Protein AF-A0A354B1G5-F1 (afdb_monomer_lite)

Structure (mmCIF, N/CA/C/O backbone):
data_AF-A0A354B1G5-F1
#
_entry.id   AF-A0A354B1G5-F1
#
loop_
_atom_site.group_PDB
_atom_site.id
_atom_site.type_symbol
_atom_site.label_atom_id
_atom_site.label_alt_id
_atom_site.label_comp_id
_atom_site.label_asym_id
_atom_site.label_entity_id
_atom_site.label_seq_id
_atom_site.pdbx_PDB_ins_code
_atom_site.Cartn_x
_atom_site.Cartn_y
_atom_site.Cartn_z
_atom_site.occupancy
_atom_site.B_iso_or_equiv
_atom_site.auth_seq_id
_atom_site.auth_comp_id
_atom_site.auth_asym_id
_atom_site.auth_atom_id
_atom_site.pdbx_PDB_model_num
ATOM 1 N N . MET A 1 1 ? 8.950 -9.637 19.583 1.00 22.98 1 MET A N 1
ATOM 2 C CA . MET A 1 1 ? 9.639 -10.929 19.359 1.00 22.98 1 MET A CA 1
ATOM 3 C C . MET A 1 1 ? 8.659 -11.993 19.819 1.00 22.98 1 MET A C 1
ATOM 5 O O . MET A 1 1 ? 8.332 -11.950 20.990 1.00 22.98 1 MET A O 1
ATOM 9 N N . ARG A 1 2 ? 8.044 -12.853 19.009 1.00 24.91 2 ARG A N 1
ATOM 10 C CA . ARG A 1 2 ? 8.327 -13.471 17.696 1.00 24.91 2 ARG A CA 1
ATOM 11 C C . ARG A 1 2 ? 6.940 -13.805 17.082 1.00 24.91 2 ARG A C 1
ATOM 13 O O . ARG A 1 2 ? 6.075 -14.239 17.830 1.00 24.91 2 ARG A O 1
ATOM 20 N N . GLU A 1 3 ? 6.546 -13.341 15.892 1.00 24.34 3 GLU A N 1
ATOM 21 C CA . GLU A 1 3 ? 6.747 -13.955 14.555 1.00 24.34 3 GLU A CA 1
ATOM 22 C C . GLU A 1 3 ? 7.081 -15.457 14.534 1.00 24.34 3 GLU A C 1
ATOM 24 O O . GLU A 1 3 ? 7.975 -15.888 15.242 1.00 24.34 3 GLU A O 1
ATOM 29 N N . PHE A 1 4 ? 6.407 -16.202 13.648 1.00 26.52 4 PHE A N 1
ATOM 30 C CA . PHE A 1 4 ? 6.445 -17.658 13.408 1.00 26.52 4 PHE A CA 1
ATOM 31 C C . PHE A 1 4 ? 5.433 -18.510 14.197 1.00 26.52 4 PHE A C 1
ATOM 33 O O . PHE A 1 4 ? 5.737 -19.118 15.218 1.00 26.52 4 PHE A O 1
ATOM 40 N N . VAL A 1 5 ? 4.230 -18.633 13.622 1.00 27.84 5 VAL A N 1
ATOM 41 C CA . VAL A 1 5 ? 3.455 -19.883 13.638 1.00 27.84 5 VAL A CA 1
ATOM 42 C C . VAL A 1 5 ? 3.635 -20.525 12.268 1.00 27.84 5 VAL A C 1
ATOM 44 O O . VAL A 1 5 ? 3.343 -19.892 11.257 1.00 27.84 5 VAL A O 1
ATOM 47 N N . ASN A 1 6 ? 4.130 -21.756 12.258 1.00 27.89 6 ASN A N 1
ATOM 48 C CA . ASN A 1 6 ? 3.683 -22.849 11.397 1.00 27.89 6 ASN A CA 1
ATOM 49 C C . ASN A 1 6 ? 4.490 -24.078 11.811 1.00 27.89 6 ASN A C 1
ATOM 51 O O . ASN A 1 6 ? 5.658 -24.182 11.461 1.00 27.89 6 ASN A O 1
ATOM 55 N N . ASP A 1 7 ? 3.900 -24.922 12.655 1.00 29.59 7 ASP A N 1
ATOM 56 C CA . ASP A 1 7 ? 3.927 -26.384 12.526 1.00 29.59 7 ASP A CA 1
ATOM 57 C C . ASP A 1 7 ? 3.269 -26.993 13.768 1.00 29.59 7 ASP A C 1
ATOM 59 O O . ASP A 1 7 ? 3.610 -26.678 14.905 1.00 29.59 7 ASP A O 1
ATOM 63 N N . ALA A 1 8 ? 2.274 -27.847 13.546 1.00 36.94 8 ALA A N 1
ATOM 64 C CA . ALA A 1 8 ? 1.483 -28.504 14.579 1.00 36.94 8 ALA A CA 1
ATOM 65 C C . ALA A 1 8 ? 2.251 -29.643 15.281 1.00 36.94 8 ALA A C 1
ATOM 67 O O . ALA A 1 8 ? 1.789 -30.781 15.338 1.00 36.94 8 ALA A O 1
ATOM 68 N N . GLY A 1 9 ? 3.424 -29.360 15.839 1.00 52.44 9 GLY A N 1
ATOM 69 C CA . GLY A 1 9 ? 4.140 -30.330 16.653 1.00 52.44 9 GLY A CA 1
ATOM 70 C C . GLY A 1 9 ? 5.142 -29.662 17.581 1.00 52.44 9 GLY A C 1
ATOM 71 O O . GLY A 1 9 ? 5.683 -28.607 17.264 1.00 52.44 9 GLY A O 1
ATOM 72 N N . GLY A 1 10 ? 5.384 -30.302 18.727 1.00 62.59 10 GLY A N 1
ATOM 73 C CA . GLY A 1 10 ? 6.358 -29.850 19.717 1.00 62.59 10 GLY A CA 1
ATOM 74 C C . GLY A 1 10 ? 7.756 -29.614 19.131 1.00 62.59 10 GLY A C 1
ATOM 75 O O . GLY A 1 10 ? 8.033 -29.935 17.980 1.00 62.59 10 GLY A O 1
ATOM 76 N N . LYS A 1 11 ? 8.714 -29.155 19.939 1.00 76.88 11 LYS A N 1
ATOM 77 C CA . LYS A 1 11 ? 10.104 -28.861 19.529 1.00 76.88 11 LYS A CA 1
ATOM 78 C C . LYS A 1 11 ? 10.779 -29.939 18.660 1.00 76.88 11 LYS A C 1
ATOM 80 O O . LYS A 1 11 ? 11.654 -29.627 17.859 1.00 76.88 11 LYS A O 1
ATOM 85 N N . LEU A 1 12 ? 10.375 -31.198 18.818 1.00 80.62 12 LEU A N 1
ATOM 86 C CA . LEU A 1 12 ? 10.875 -32.354 18.071 1.00 80.62 12 LEU A CA 1
ATOM 87 C C . LEU A 1 12 ? 9.968 -32.770 16.893 1.00 80.62 12 LEU A C 1
ATOM 89 O O . LEU A 1 12 ? 9.975 -33.931 16.515 1.00 80.62 12 LEU A O 1
ATOM 93 N N . ALA A 1 13 ? 9.151 -31.876 16.335 1.00 80.56 13 ALA A N 1
ATOM 94 C CA . ALA A 1 13 ? 8.215 -32.206 15.259 1.00 80.56 13 ALA A CA 1
ATOM 95 C C . ALA A 1 13 ? 8.901 -32.553 13.931 1.00 80.56 13 ALA A C 1
ATOM 97 O O . ALA A 1 13 ? 9.804 -31.840 13.472 1.00 80.56 13 ALA A O 1
ATOM 98 N N . HIS A 1 14 ? 8.392 -33.604 13.282 1.00 83.81 14 HIS A N 1
ATOM 99 C CA . HIS A 1 14 ? 8.814 -34.071 11.967 1.00 83.81 14 HIS A CA 1
ATOM 100 C C . HIS A 1 14 ? 7.594 -34.496 11.123 1.00 83.81 14 HIS A C 1
ATOM 102 O O . HIS A 1 14 ? 6.706 -35.164 11.653 1.00 83.81 14 HIS A O 1
ATOM 108 N N . PRO A 1 15 ? 7.522 -34.145 9.825 1.00 79.62 15 PRO A N 1
ATOM 109 C CA . PRO A 1 15 ? 6.332 -34.384 8.999 1.00 79.62 15 PRO A CA 1
ATOM 110 C C . PRO A 1 15 ? 6.066 -35.867 8.688 1.00 79.62 15 PRO A C 1
ATOM 112 O O . PRO A 1 15 ? 4.912 -36.250 8.512 1.00 79.62 15 PRO A O 1
ATOM 115 N N . GLY A 1 16 ? 7.111 -36.699 8.627 1.00 80.25 16 GLY A N 1
ATOM 116 C CA . GLY A 1 16 ? 7.016 -38.130 8.294 1.00 80.25 16 GLY A CA 1
ATOM 117 C C . GLY A 1 16 ? 7.191 -39.099 9.472 1.00 80.25 16 GLY A C 1
ATOM 118 O O . GLY A 1 16 ? 7.184 -40.312 9.261 1.00 80.25 16 GLY A O 1
ATOM 119 N N . LEU A 1 17 ? 7.380 -38.590 10.701 1.00 86.56 17 LEU A N 1
ATOM 120 C CA . LEU A 1 17 ? 7.662 -39.404 11.894 1.00 86.56 17 LEU A CA 1
ATOM 121 C C . LEU A 1 17 ? 6.787 -38.985 13.077 1.00 86.56 17 LEU A C 1
ATOM 123 O O . LEU A 1 17 ? 6.644 -37.805 13.384 1.00 86.56 17 LEU A O 1
ATOM 127 N N . THR A 1 18 ? 6.250 -39.966 13.788 1.00 86.50 18 THR A N 1
ATOM 128 C CA . THR A 1 18 ? 5.563 -39.785 15.069 1.00 86.50 18 THR A CA 1
ATOM 129 C C . THR A 1 18 ? 6.564 -39.575 16.208 1.00 86.50 18 THR A C 1
ATOM 131 O O . THR A 1 18 ? 7.726 -39.972 16.123 1.00 86.50 18 THR A O 1
ATOM 134 N N . SER A 1 19 ? 6.112 -39.005 17.328 1.00 80.69 19 SER A N 1
ATOM 135 C CA . SER A 1 19 ? 6.950 -38.815 18.522 1.00 80.69 19 SER A CA 1
ATOM 136 C C . SER A 1 19 ? 7.564 -40.123 19.039 1.00 80.69 19 SER A C 1
ATOM 138 O O . SER A 1 19 ? 8.722 -40.130 19.449 1.00 80.69 19 SER A O 1
ATOM 140 N N . ASN A 1 20 ? 6.827 -41.237 18.968 1.00 81.44 20 ASN A N 1
ATOM 141 C CA . ASN A 1 20 ? 7.344 -42.551 19.357 1.00 81.44 20 ASN A CA 1
ATOM 142 C C . ASN A 1 20 ? 8.422 -43.042 18.383 1.00 81.44 20 ASN A C 1
ATOM 144 O O . ASN A 1 20 ? 9.451 -43.529 18.827 1.00 81.44 20 ASN A O 1
ATOM 148 N N . GLU A 1 21 ? 8.246 -42.844 17.074 1.00 86.31 21 GLU A N 1
ATOM 149 C CA . GLU A 1 21 ? 9.272 -43.207 16.085 1.00 86.31 21 GLU A CA 1
ATOM 150 C C . GLU A 1 21 ? 10.536 -42.349 16.229 1.00 86.31 21 GLU A C 1
ATOM 152 O O . GLU A 1 21 ? 11.645 -42.859 16.092 1.00 86.31 21 GLU A O 1
ATOM 157 N N . ILE A 1 22 ? 10.400 -41.060 16.561 1.00 88.56 22 ILE A N 1
ATOM 158 C CA . ILE A 1 22 ? 11.549 -40.195 16.870 1.00 88.56 22 ILE A CA 1
ATOM 159 C C . ILE A 1 22 ? 12.288 -40.714 18.107 1.00 88.56 22 ILE A C 1
ATOM 161 O O . ILE A 1 22 ? 13.516 -40.808 18.093 1.00 88.56 22 ILE A O 1
ATOM 165 N N . PHE A 1 23 ? 11.557 -41.077 19.164 1.00 85.88 23 PHE A N 1
ATOM 166 C CA . PHE A 1 23 ? 12.148 -41.672 20.360 1.00 85.88 23 PHE A CA 1
ATOM 167 C C . PHE A 1 23 ? 12.874 -42.987 20.042 1.00 85.88 23 PHE A C 1
ATOM 169 O O . PHE A 1 23 ? 14.039 -43.145 20.410 1.00 85.88 23 PHE A O 1
ATOM 176 N N . ASP A 1 24 ? 12.231 -43.881 19.291 1.00 86.06 24 ASP A N 1
ATOM 177 C CA . ASP A 1 24 ? 12.797 -45.162 18.870 1.00 86.06 24 ASP A CA 1
ATOM 178 C C . ASP A 1 24 ? 14.083 -44.972 18.057 1.00 86.06 24 ASP A C 1
ATOM 180 O O . ASP A 1 24 ? 15.083 -45.640 18.314 1.00 86.06 24 ASP A O 1
ATOM 184 N N . LEU A 1 25 ? 14.110 -44.029 17.109 1.00 89.75 25 LEU A N 1
ATOM 185 C CA . LEU A 1 25 ? 15.293 -43.768 16.285 1.00 89.75 25 LEU A CA 1
ATOM 186 C C . LEU A 1 25 ? 16.462 -43.192 17.090 1.00 89.75 25 LEU A C 1
ATOM 188 O O . LEU A 1 25 ? 17.614 -43.529 16.806 1.00 89.75 25 LEU A O 1
ATOM 192 N N . VAL A 1 26 ? 16.201 -42.373 18.112 1.00 87.62 26 VAL A N 1
ATOM 193 C CA . VAL A 1 26 ? 17.246 -41.870 19.021 1.00 87.62 26 VAL A CA 1
ATOM 194 C C . VAL A 1 26 ? 17.773 -43.000 19.913 1.00 87.62 26 VAL A C 1
ATOM 196 O O . VAL A 1 26 ? 18.986 -43.118 20.103 1.00 87.62 26 VAL A O 1
ATOM 199 N N . GLN A 1 27 ? 16.893 -43.886 20.390 1.00 83.31 27 GLN A N 1
ATOM 200 C CA . GLN A 1 27 ? 17.272 -45.090 21.137 1.00 83.31 27 GLN A CA 1
ATOM 201 C C . GLN A 1 27 ? 18.120 -46.043 20.283 1.00 83.31 27 GLN A C 1
ATOM 203 O O . GLN A 1 27 ? 19.148 -46.534 20.747 1.00 83.31 27 GLN A O 1
ATOM 208 N N . LEU A 1 28 ? 17.749 -46.264 19.018 1.00 83.69 28 LEU A N 1
ATOM 209 C CA . LEU A 1 28 ? 18.509 -47.093 18.078 1.00 83.69 28 LEU A CA 1
ATOM 210 C C . LEU A 1 28 ? 19.869 -46.472 17.726 1.00 83.69 28 LEU A C 1
ATOM 212 O O . LEU A 1 28 ? 20.861 -47.197 17.649 1.00 83.69 28 LEU A O 1
ATOM 216 N N . ALA A 1 29 ? 19.958 -45.146 17.573 1.00 85.31 29 ALA A N 1
ATOM 217 C CA . ALA A 1 29 ? 21.241 -44.454 17.420 1.00 85.31 29 ALA A CA 1
ATOM 218 C C . ALA A 1 29 ? 22.128 -44.602 18.664 1.00 85.31 29 ALA A C 1
ATOM 220 O O . ALA A 1 29 ? 23.334 -44.826 18.537 1.00 85.31 29 ALA A O 1
ATOM 221 N N . SER A 1 30 ? 21.543 -44.515 19.864 1.00 79.94 30 SER A N 1
ATOM 222 C CA . SER A 1 30 ? 22.266 -44.735 21.119 1.00 79.94 30 SER A CA 1
ATOM 223 C C . SER A 1 30 ? 22.755 -46.178 21.251 1.00 79.94 30 SER A C 1
ATOM 225 O O . SER A 1 30 ? 23.937 -46.394 21.531 1.00 79.94 30 SER A O 1
ATOM 227 N N . ALA A 1 31 ? 21.901 -47.151 20.931 1.00 72.56 31 ALA A N 1
ATOM 228 C CA . ALA A 1 31 ? 22.241 -48.569 20.915 1.00 72.56 31 ALA A CA 1
ATOM 229 C C . ALA A 1 31 ? 23.344 -48.894 19.895 1.00 72.56 31 ALA A C 1
ATOM 231 O O . ALA A 1 31 ? 24.231 -49.689 20.195 1.00 72.56 31 ALA A O 1
ATOM 232 N N . ALA A 1 32 ? 23.324 -48.254 18.719 1.00 73.31 32 ALA A N 1
ATOM 233 C CA . ALA A 1 32 ? 24.377 -48.390 17.716 1.00 73.31 32 ALA A CA 1
ATOM 234 C C . ALA A 1 32 ? 25.712 -47.776 18.163 1.00 73.31 32 ALA A C 1
ATOM 236 O O . ALA A 1 32 ? 26.769 -48.217 17.715 1.00 73.31 32 ALA A O 1
ATOM 237 N N . TYR A 1 33 ? 25.686 -46.762 19.031 1.00 71.19 33 TYR A N 1
ATOM 238 C CA . TYR A 1 33 ? 26.879 -46.078 19.528 1.00 71.19 33 TYR A CA 1
ATOM 239 C C . TYR A 1 33 ? 27.624 -46.889 20.611 1.00 71.19 33 TYR A C 1
ATOM 241 O O . TYR A 1 33 ? 28.858 -46.985 20.552 1.00 71.19 33 TYR A O 1
ATOM 249 N N . ASP A 1 34 ? 26.905 -47.512 21.555 1.00 65.06 34 ASP A N 1
ATOM 250 C CA . ASP A 1 34 ? 27.484 -48.292 22.662 1.00 65.06 34 ASP A CA 1
ATOM 251 C C . ASP A 1 34 ? 27.961 -49.688 22.200 1.00 65.06 34 ASP A C 1
ATOM 253 O O . ASP A 1 34 ? 27.195 -50.580 21.840 1.00 65.06 34 ASP A O 1
ATOM 257 N N . ILE A 1 35 ? 29.279 -49.894 22.205 1.00 51.75 35 ILE A N 1
ATOM 258 C CA . ILE A 1 35 ? 29.961 -51.077 21.643 1.00 51.75 35 ILE A CA 1
ATOM 259 C C . ILE A 1 35 ? 29.805 -52.357 22.467 1.00 51.75 35 ILE A C 1
ATOM 261 O O . ILE A 1 35 ? 30.401 -53.388 22.134 1.00 51.75 35 ILE A O 1
ATOM 265 N N . SER A 1 36 ? 29.045 -52.322 23.554 1.00 47.78 36 SER A N 1
ATOM 266 C CA . SER A 1 36 ? 28.916 -53.443 24.472 1.00 47.78 36 SER A CA 1
ATOM 267 C C . SER A 1 36 ? 27.516 -54.053 24.437 1.00 47.78 36 SER A C 1
ATOM 269 O O . SER A 1 36 ? 26.792 -54.057 25.425 1.00 47.78 36 SER A O 1
ATOM 271 N N . PHE A 1 37 ? 27.168 -54.712 23.324 1.00 42.19 37 PHE A N 1
ATOM 272 C CA . PHE A 1 37 ? 26.102 -55.728 23.307 1.00 42.19 37 PHE A CA 1
ATOM 273 C C . PHE A 1 37 ? 26.538 -56.965 24.123 1.00 42.19 37 PHE A C 1
ATOM 275 O O . PHE A 1 37 ? 26.688 -58.080 23.623 1.00 42.19 37 PHE A O 1
ATOM 282 N N . SER A 1 38 ? 26.808 -56.767 25.415 1.00 36.88 38 SER A N 1
ATOM 283 C CA . SER A 1 38 ? 26.755 -57.840 26.391 1.00 36.88 38 SER A CA 1
ATOM 284 C C . SER A 1 38 ? 25.276 -58.063 26.686 1.00 36.88 38 SER A C 1
ATOM 286 O O . SER A 1 38 ? 24.528 -57.124 26.929 1.00 36.88 38 SER A O 1
ATOM 288 N N . SER A 1 39 ? 24.850 -59.310 26.556 1.00 36.41 39 SER A N 1
ATOM 289 C CA . SER A 1 39 ? 23.475 -59.806 26.496 1.00 36.41 39 SER A CA 1
ATOM 290 C C . SER A 1 39 ? 22.634 -59.620 27.775 1.00 36.41 39 SER A C 1
ATOM 292 O O . SER A 1 39 ? 21.977 -60.560 28.219 1.00 36.41 39 SER A O 1
ATOM 294 N N . SER A 1 40 ? 22.654 -58.445 28.398 1.00 35.50 40 SER A N 1
ATOM 295 C CA . SER A 1 40 ? 21.817 -58.112 29.549 1.00 35.50 40 SER A CA 1
ATOM 296 C C . SER A 1 40 ? 21.791 -56.596 29.778 1.00 35.50 40 SER A C 1
ATOM 298 O O . SER A 1 40 ? 22.797 -56.052 30.227 1.00 35.50 40 SER A O 1
ATOM 300 N N . ASN A 1 41 ? 20.624 -55.972 29.561 1.00 37.31 41 ASN A N 1
ATOM 301 C CA . ASN A 1 41 ? 20.161 -54.705 30.170 1.00 37.31 41 ASN A CA 1
ATOM 302 C C . ASN A 1 41 ? 20.155 -53.393 29.355 1.00 37.31 41 ASN A C 1
ATOM 304 O O . ASN A 1 41 ? 20.151 -52.335 29.975 1.00 37.31 41 ASN A O 1
ATOM 308 N N . TYR A 1 42 ? 20.038 -53.413 28.027 1.00 39.94 42 TYR A N 1
ATOM 309 C CA . TYR A 1 42 ? 19.511 -52.237 27.313 1.00 39.94 42 TYR A CA 1
ATOM 310 C C . TYR A 1 42 ? 18.279 -52.661 26.521 1.00 39.94 42 TYR A C 1
ATOM 312 O O . TYR A 1 42 ? 18.391 -53.450 25.582 1.00 39.94 42 TYR A O 1
ATOM 320 N N . ASP A 1 43 ? 17.107 -52.203 26.963 1.00 49.12 43 ASP A N 1
ATOM 321 C CA . ASP A 1 43 ? 15.848 -52.390 26.247 1.00 49.12 43 ASP A CA 1
ATOM 322 C C . ASP A 1 43 ? 15.985 -51.673 24.898 1.00 49.12 43 ASP A C 1
ATOM 324 O O . ASP A 1 43 ? 15.991 -50.443 24.825 1.00 49.12 43 ASP A O 1
ATOM 328 N N . LEU A 1 44 ? 16.179 -52.450 23.827 1.00 57.97 44 LEU A N 1
ATOM 329 C CA . LEU A 1 44 ? 15.949 -51.971 22.465 1.00 57.97 44 LEU A CA 1
ATOM 330 C C . LEU A 1 44 ? 14.575 -51.293 22.428 1.00 57.97 44 LEU A C 1
ATOM 332 O O . LEU A 1 44 ? 13.672 -51.723 23.146 1.00 57.97 44 LEU A O 1
ATOM 336 N N . ALA A 1 45 ? 14.413 -50.267 21.590 1.00 63.12 45 ALA A N 1
ATOM 337 C CA . ALA A 1 45 ? 13.096 -49.701 21.316 1.00 63.12 45 ALA A CA 1
ATOM 338 C C . ALA A 1 45 ? 12.087 -50.842 21.078 1.00 63.12 45 ALA A C 1
ATOM 340 O O . ALA A 1 45 ? 12.362 -51.748 20.279 1.00 63.12 45 ALA A O 1
ATOM 341 N N . ASP A 1 46 ? 10.987 -50.844 21.836 1.00 63.62 46 ASP A N 1
ATOM 342 C CA . ASP A 1 46 ? 10.051 -51.967 21.896 1.00 63.62 46 ASP A CA 1
ATOM 343 C C . ASP A 1 46 ? 9.616 -52.371 20.478 1.00 63.62 46 ASP A C 1
ATOM 345 O O . ASP A 1 46 ? 9.012 -51.596 19.742 1.00 63.62 46 ASP A O 1
ATOM 349 N N . GLY A 1 47 ? 9.933 -53.607 20.083 1.00 71.69 47 GLY A N 1
ATOM 350 C CA . GLY A 1 47 ? 9.536 -54.162 18.787 1.00 71.69 47 GLY A CA 1
ATOM 351 C C . GLY A 1 47 ? 10.568 -54.079 17.658 1.00 71.69 47 GLY A C 1
ATOM 352 O O . GLY A 1 47 ? 10.288 -54.628 16.598 1.00 71.69 47 GLY A O 1
ATOM 353 N N . TRP A 1 48 ? 11.757 -53.495 17.856 1.00 80.00 48 TRP A N 1
ATOM 354 C CA . TRP A 1 48 ? 12.834 -53.501 16.852 1.00 80.00 48 TRP A CA 1
ATOM 355 C C . TRP A 1 48 ? 13.829 -54.654 17.054 1.00 80.00 48 TRP A C 1
ATOM 357 O O . TRP A 1 48 ? 14.404 -54.825 18.129 1.00 80.00 48 TRP A O 1
ATOM 367 N N . PHE A 1 49 ? 14.090 -55.425 15.994 1.00 79.94 49 PHE A N 1
ATOM 368 C CA . PHE A 1 49 ? 14.983 -56.589 16.024 1.00 79.94 49 PHE A CA 1
ATOM 369 C C . PHE A 1 49 ? 16.089 -56.479 14.968 1.00 79.94 49 PHE A C 1
ATOM 371 O O . PHE A 1 49 ? 15.799 -56.103 13.833 1.00 79.94 49 PHE A O 1
ATOM 378 N N . PRO A 1 50 ? 17.351 -56.823 15.283 1.00 76.75 50 PRO A N 1
ATOM 379 C CA . PRO A 1 50 ? 18.435 -56.771 14.308 1.00 76.75 50 PRO A CA 1
ATOM 380 C C . PRO A 1 50 ? 18.255 -57.849 13.231 1.00 76.75 50 PRO A C 1
ATOM 382 O O . PRO A 1 50 ? 18.136 -59.032 13.548 1.00 76.75 50 PRO A O 1
ATOM 385 N N . ILE A 1 51 ? 18.304 -57.450 11.960 1.00 76.44 51 ILE A N 1
ATOM 386 C CA . ILE A 1 51 ? 18.216 -58.349 10.789 1.00 76.44 51 ILE A CA 1
ATOM 387 C C . ILE A 1 51 ? 19.562 -58.511 10.072 1.00 76.44 51 ILE A C 1
ATOM 389 O O . ILE A 1 51 ? 19.657 -59.045 8.971 1.00 76.44 51 ILE A O 1
ATOM 393 N N . THR A 1 52 ? 20.638 -58.059 10.716 1.00 66.75 52 THR A N 1
ATOM 394 C CA . THR A 1 52 ? 22.014 -58.067 10.213 1.00 66.75 52 THR A CA 1
ATOM 395 C C . THR A 1 52 ? 22.434 -59.440 9.654 1.00 66.75 52 THR A C 1
ATOM 397 O O . THR A 1 52 ? 23.146 -59.512 8.656 1.00 66.75 52 THR A O 1
ATOM 400 N N . ALA A 1 53 ? 21.984 -60.548 10.258 1.00 64.56 53 ALA A N 1
ATOM 401 C CA . ALA A 1 53 ? 22.313 -61.904 9.803 1.00 64.56 53 ALA A CA 1
ATOM 402 C C . ALA A 1 53 ? 21.621 -62.301 8.484 1.00 64.56 53 ALA A C 1
ATOM 404 O O . ALA A 1 53 ? 22.230 -63.008 7.682 1.00 64.56 53 ALA A O 1
ATOM 405 N N . ASP A 1 54 ? 20.400 -61.820 8.238 1.00 71.69 54 ASP A N 1
ATOM 406 C CA . ASP A 1 54 ? 19.616 -62.155 7.042 1.00 71.69 54 ASP A CA 1
ATOM 407 C C . ASP A 1 54 ? 20.210 -61.505 5.784 1.00 71.69 54 ASP A C 1
ATOM 409 O O . ASP A 1 54 ? 20.200 -62.085 4.700 1.00 71.69 54 ASP A O 1
ATOM 413 N N . LEU A 1 55 ? 20.834 -60.333 5.928 1.00 72.38 55 LEU A N 1
ATOM 414 C CA . LEU A 1 55 ? 21.490 -59.615 4.827 1.00 72.38 55 LEU A CA 1
ATOM 415 C C . LEU A 1 55 ? 22.704 -60.368 4.241 1.00 72.38 55 LEU A C 1
ATOM 417 O O . LEU A 1 55 ? 23.083 -60.117 3.096 1.00 72.38 55 LEU A O 1
ATOM 421 N N . VAL A 1 56 ? 23.284 -61.336 4.967 1.00 71.56 56 VAL A N 1
ATOM 422 C CA . VAL A 1 56 ? 24.334 -62.238 4.441 1.00 71.56 56 VAL A CA 1
ATOM 423 C C . VAL A 1 56 ? 23.805 -63.098 3.289 1.00 71.56 56 VAL A C 1
ATOM 425 O O . VAL A 1 56 ? 24.539 -63.372 2.338 1.00 71.56 56 VAL A O 1
ATOM 428 N N . GLU A 1 57 ? 22.522 -63.467 3.310 1.00 73.44 57 GLU A N 1
ATOM 429 C CA . GLU A 1 57 ? 21.885 -64.214 2.217 1.00 73.44 57 GLU A CA 1
ATOM 430 C C . GLU A 1 57 ? 21.689 -63.363 0.949 1.00 73.44 57 GLU A C 1
ATOM 432 O O . GLU A 1 57 ? 21.547 -63.911 -0.146 1.00 73.44 57 GLU A O 1
ATOM 437 N N . PHE A 1 58 ? 21.766 -62.033 1.073 1.00 74.31 58 PHE A N 1
ATOM 438 C CA . PHE A 1 58 ? 21.574 -61.056 -0.006 1.00 74.31 58 PHE A CA 1
ATOM 439 C C . PHE A 1 58 ? 22.882 -60.436 -0.515 1.00 74.31 58 PHE A C 1
ATOM 441 O O . PHE A 1 58 ? 22.879 -59.379 -1.141 1.00 74.31 58 PHE A O 1
ATOM 448 N N . GLY A 1 59 ? 24.003 -61.133 -0.312 1.00 66.75 59 GLY A N 1
ATOM 449 C CA . GLY A 1 59 ? 25.301 -60.758 -0.876 1.00 66.75 59 GLY A CA 1
ATOM 450 C C . GLY A 1 59 ? 26.243 -60.073 0.107 1.00 66.75 59 GLY A C 1
ATOM 451 O O . GLY A 1 59 ? 27.370 -59.747 -0.273 1.00 66.75 59 GLY A O 1
ATOM 452 N N . MET A 1 60 ? 25.841 -59.919 1.371 1.00 72.38 60 MET A N 1
ATOM 453 C CA . MET A 1 60 ? 26.724 -59.357 2.380 1.00 72.38 60 MET A CA 1
ATOM 454 C C . MET A 1 60 ? 27.821 -60.346 2.791 1.00 72.38 60 MET A C 1
ATOM 456 O O . MET A 1 60 ? 27.581 -61.530 3.021 1.00 72.38 60 MET A O 1
ATOM 460 N N . VAL A 1 61 ? 29.058 -59.863 2.903 1.00 65.19 61 VAL A N 1
ATOM 461 C CA . VAL A 1 61 ? 30.219 -60.702 3.227 1.00 65.19 61 VAL A CA 1
ATOM 462 C C . VAL A 1 61 ? 30.161 -61.109 4.706 1.00 65.19 61 VAL A C 1
ATOM 464 O O . VAL A 1 61 ? 30.282 -60.266 5.592 1.00 65.19 61 VAL A O 1
ATOM 467 N N . SER A 1 62 ? 30.023 -62.409 4.988 1.00 60.44 62 SER A N 1
ATOM 468 C CA . SER A 1 62 ? 29.868 -62.947 6.353 1.00 60.44 62 SER A CA 1
ATOM 469 C C . SER A 1 62 ? 31.001 -62.571 7.317 1.00 60.44 62 SER A C 1
ATOM 471 O O . SER A 1 62 ? 30.769 -62.428 8.513 1.00 60.44 62 SER A O 1
ATOM 473 N N . ASP A 1 63 ? 32.221 -62.386 6.805 1.00 57.84 63 ASP A N 1
ATOM 474 C CA . ASP A 1 63 ? 33.413 -62.045 7.602 1.00 57.84 63 ASP A CA 1
ATOM 475 C C . ASP A 1 63 ? 33.389 -60.601 8.141 1.00 57.84 63 ASP A C 1
ATOM 477 O O . ASP A 1 63 ? 34.159 -60.252 9.042 1.00 57.84 63 ASP A O 1
ATOM 481 N N . LEU A 1 64 ? 32.491 -59.772 7.601 1.00 55.34 64 LEU A N 1
ATOM 482 C CA . LEU A 1 64 ? 32.259 -58.387 7.999 1.00 55.34 64 LEU A CA 1
ATOM 483 C C . LEU A 1 64 ? 31.186 -58.276 9.094 1.00 55.34 64 LEU A C 1
ATOM 485 O O . LEU A 1 64 ? 30.963 -57.193 9.614 1.00 55.34 64 LEU A O 1
ATOM 489 N N . LEU A 1 65 ? 30.534 -59.371 9.494 1.00 59.44 65 LEU A N 1
ATOM 490 C CA . LEU A 1 65 ? 29.498 -59.366 10.527 1.00 59.44 65 LEU A CA 1
ATOM 491 C C . LEU A 1 65 ? 30.097 -59.764 11.886 1.00 59.44 65 LEU A C 1
ATOM 493 O O . LEU A 1 65 ? 30.526 -60.903 12.079 1.00 59.44 65 LEU A O 1
ATOM 497 N N . LYS A 1 66 ? 30.132 -58.843 12.860 1.00 58.81 66 LYS A N 1
ATOM 498 C CA . LYS A 1 66 ? 30.538 -59.143 14.250 1.00 58.81 66 LYS A CA 1
ATOM 499 C C . LYS A 1 66 ? 29.535 -58.555 15.240 1.00 58.81 66 LYS A C 1
ATOM 501 O O . LYS A 1 66 ? 29.143 -57.404 15.122 1.00 58.81 66 LYS A O 1
ATOM 506 N N . ASN A 1 67 ? 29.123 -59.337 16.237 1.00 57.72 67 ASN A N 1
ATOM 507 C CA . ASN A 1 67 ? 28.208 -58.905 17.308 1.00 57.72 67 ASN A CA 1
ATOM 508 C C . ASN A 1 67 ? 26.909 -58.214 16.823 1.00 57.72 67 ASN A C 1
ATOM 510 O O . ASN A 1 67 ? 26.412 -57.324 17.501 1.00 57.72 67 ASN A O 1
ATOM 514 N N . GLY A 1 68 ? 26.364 -58.594 15.659 1.00 56.25 68 GLY A N 1
ATOM 515 C CA . GLY A 1 68 ? 25.140 -57.982 15.114 1.00 56.25 68 GLY A CA 1
ATOM 516 C C . GLY A 1 68 ? 25.345 -56.668 14.348 1.00 56.25 68 GLY A C 1
ATOM 517 O O . GLY A 1 68 ? 24.361 -56.083 13.906 1.00 56.25 68 GLY A O 1
ATOM 518 N N . TYR A 1 69 ? 26.595 -56.255 14.123 1.00 55.72 69 TYR A N 1
ATOM 519 C CA . TYR A 1 69 ? 26.970 -55.088 13.320 1.00 55.72 69 TYR A CA 1
ATOM 520 C C . TYR A 1 69 ? 27.787 -55.491 12.097 1.00 55.72 69 TYR A C 1
ATOM 522 O O . TYR A 1 69 ? 28.490 -56.509 12.106 1.00 55.72 69 TYR A O 1
ATOM 530 N N . PHE A 1 70 ? 27.742 -54.644 11.074 1.00 63.94 70 PHE A N 1
ATOM 531 C CA . PHE A 1 70 ? 28.602 -54.746 9.905 1.00 63.94 70 PHE A CA 1
ATOM 532 C C . PHE A 1 70 ? 29.864 -53.898 10.057 1.00 63.94 70 PHE A C 1
ATOM 534 O O . PHE A 1 70 ? 29.807 -52.754 10.501 1.00 63.94 70 PHE A O 1
ATOM 541 N N . TYR A 1 71 ? 30.996 -54.483 9.675 1.00 57.44 71 TYR A N 1
ATOM 542 C CA . TYR A 1 71 ? 32.349 -53.951 9.776 1.00 57.44 71 TYR A CA 1
ATOM 543 C C . TYR A 1 71 ? 32.991 -54.008 8.398 1.00 57.44 71 TYR A C 1
ATOM 545 O O . TYR A 1 71 ? 33.389 -55.088 7.978 1.00 57.44 71 TYR A O 1
ATOM 553 N N . GLU A 1 72 ? 33.200 -52.888 7.716 1.00 54.19 72 GLU A N 1
ATOM 554 C CA . GLU A 1 72 ? 34.079 -52.902 6.543 1.00 54.19 72 GLU A CA 1
ATOM 555 C C . GLU A 1 72 ? 35.531 -52.652 6.973 1.00 54.19 72 GLU A C 1
ATOM 557 O O . GLU A 1 72 ? 35.951 -51.527 7.236 1.00 54.19 72 GLU A O 1
ATOM 562 N N . ALA A 1 73 ? 36.323 -53.727 7.072 1.00 46.88 73 ALA A N 1
ATOM 563 C CA . ALA A 1 73 ? 37.767 -53.643 7.268 1.00 46.88 73 ALA A CA 1
ATOM 564 C C . ALA A 1 73 ? 38.512 -54.013 5.969 1.00 46.88 73 ALA A C 1
ATOM 566 O O . ALA A 1 73 ? 38.538 -55.173 5.569 1.00 46.88 73 ALA A O 1
ATOM 567 N N . ASN A 1 74 ? 39.202 -53.028 5.380 1.00 48.38 74 ASN A N 1
ATOM 568 C CA . ASN A 1 74 ? 40.281 -53.165 4.384 1.00 48.38 74 ASN A CA 1
ATOM 569 C C . ASN A 1 74 ? 39.951 -53.703 2.970 1.00 48.38 74 ASN A C 1
ATOM 571 O O . ASN A 1 74 ? 40.632 -54.609 2.486 1.00 48.38 74 ASN A O 1
ATOM 575 N N . SER A 1 75 ? 39.045 -53.064 2.225 1.00 42.75 75 SER A N 1
ATOM 576 C CA . SER A 1 75 ? 38.935 -53.274 0.764 1.00 42.75 75 SER A CA 1
ATOM 577 C C . SER A 1 75 ? 38.891 -51.979 -0.056 1.00 42.75 75 SER A C 1
ATOM 579 O O . SER A 1 75 ? 38.125 -51.867 -1.007 1.00 42.75 75 SER A O 1
ATOM 581 N N . PHE A 1 76 ? 39.764 -51.016 0.260 1.00 41.66 76 PHE A N 1
ATOM 582 C CA . PHE A 1 76 ? 40.100 -49.923 -0.662 1.00 41.66 76 PHE A CA 1
ATOM 583 C C . PHE A 1 76 ? 41.463 -50.192 -1.333 1.00 41.66 76 PHE A C 1
ATOM 585 O O . PHE A 1 76 ? 42.403 -50.598 -0.642 1.00 41.66 76 PHE A O 1
ATOM 592 N N . PRO A 1 77 ? 41.605 -49.995 -2.662 1.00 39.72 77 PRO A N 1
ATOM 593 C CA . PRO A 1 77 ? 42.884 -50.141 -3.352 1.00 39.72 77 PRO A CA 1
ATOM 594 C C . PRO A 1 77 ? 43.941 -49.207 -2.744 1.00 39.72 77 PRO A C 1
ATOM 596 O O . PRO A 1 77 ? 43.681 -48.031 -2.502 1.00 39.72 77 PRO A O 1
ATOM 599 N N . THR A 1 78 ? 45.145 -49.728 -2.521 1.00 41.28 78 THR A N 1
ATOM 600 C CA . THR A 1 78 ? 46.238 -49.134 -1.727 1.00 41.28 78 THR A CA 1
ATOM 601 C C . THR A 1 78 ? 46.881 -47.854 -2.285 1.00 41.28 78 THR A C 1
ATOM 603 O O . THR A 1 78 ? 47.881 -47.393 -1.738 1.00 41.28 78 THR A O 1
ATOM 606 N N . ASP A 1 79 ? 46.331 -47.254 -3.343 1.00 42.09 79 ASP A N 1
ATOM 607 C CA . ASP A 1 79 ? 47.050 -46.270 -4.164 1.00 42.09 79 ASP A CA 1
ATOM 608 C C . ASP A 1 79 ? 46.618 -44.806 -3.927 1.00 42.09 79 ASP A C 1
ATOM 610 O O . ASP A 1 79 ? 47.125 -43.897 -4.584 1.00 42.09 79 ASP A O 1
ATOM 614 N N . LEU A 1 80 ? 45.749 -44.532 -2.945 1.00 38.62 80 LEU A N 1
ATOM 615 C CA . LEU A 1 80 ? 45.365 -43.170 -2.540 1.00 38.62 80 LEU A CA 1
ATOM 616 C C . LEU A 1 80 ? 45.373 -42.992 -1.010 1.00 38.62 80 LEU A C 1
ATOM 618 O O . LEU A 1 80 ? 44.321 -42.941 -0.394 1.00 38.62 80 LEU A O 1
ATOM 622 N N . LEU A 1 81 ? 46.582 -42.824 -0.452 1.00 38.34 81 LEU A N 1
ATOM 623 C CA . LEU A 1 81 ? 46.937 -42.238 0.862 1.00 38.34 81 LEU A CA 1
ATOM 624 C C . LEU A 1 81 ? 46.292 -42.840 2.151 1.00 38.34 81 LEU A C 1
ATOM 626 O O . LEU A 1 81 ? 45.129 -43.220 2.171 1.00 38.34 81 LEU A O 1
ATOM 630 N N . PRO A 1 82 ? 47.043 -42.942 3.268 1.00 44.09 82 PRO A N 1
ATOM 631 C CA . PRO A 1 82 ? 46.786 -43.936 4.314 1.00 44.09 82 PRO A CA 1
ATOM 632 C C . PRO A 1 82 ? 45.898 -43.451 5.481 1.00 44.09 82 PRO A C 1
ATOM 634 O O . PRO A 1 82 ? 45.864 -42.264 5.786 1.00 44.09 82 PRO A O 1
ATOM 637 N N . VAL A 1 83 ? 45.333 -44.443 6.192 1.00 45.81 83 VAL A N 1
ATOM 638 C CA . VAL A 1 83 ? 44.709 -44.439 7.540 1.00 45.81 83 VAL A CA 1
ATOM 639 C C . VAL A 1 83 ? 43.222 -44.048 7.618 1.00 45.81 83 VAL A C 1
ATOM 641 O O . VAL A 1 83 ? 42.882 -42.949 8.021 1.00 45.81 83 VAL A O 1
ATOM 644 N N . ILE A 1 84 ? 42.331 -45.003 7.320 1.00 43.12 84 ILE A N 1
ATOM 645 C CA . ILE A 1 84 ? 41.106 -45.195 8.121 1.00 43.12 84 ILE A CA 1
ATOM 646 C C . ILE A 1 84 ? 41.493 -46.239 9.175 1.00 43.12 84 ILE A C 1
ATOM 648 O O . ILE A 1 84 ? 42.048 -47.285 8.813 1.00 43.12 84 ILE A O 1
ATOM 652 N N . TYR A 1 85 ? 41.282 -45.965 10.462 1.00 44.78 85 TYR A N 1
ATOM 653 C CA . TYR A 1 85 ? 41.568 -46.953 11.503 1.00 44.78 85 TYR A CA 1
ATOM 654 C C . TYR A 1 85 ? 40.640 -48.174 11.331 1.00 44.78 85 TYR A C 1
ATOM 656 O O . TYR A 1 85 ? 39.427 -48.011 11.195 1.00 44.78 85 TYR A O 1
ATOM 664 N N . PRO A 1 86 ? 41.165 -49.413 11.315 1.00 41.50 86 PRO A N 1
ATOM 665 C CA . PRO A 1 86 ? 40.333 -50.606 11.195 1.00 41.50 86 PRO A CA 1
ATOM 666 C C . PRO A 1 86 ? 39.316 -50.676 12.345 1.00 41.50 86 PRO A C 1
ATOM 668 O O . PRO A 1 86 ? 39.712 -50.846 13.494 1.00 41.50 86 PRO A O 1
ATOM 671 N N . GLY A 1 87 ? 38.019 -50.577 12.036 1.00 48.22 87 GLY A N 1
ATOM 672 C CA . GLY A 1 87 ? 36.931 -50.702 13.016 1.00 48.22 87 GLY A CA 1
ATOM 673 C C . GLY A 1 87 ? 36.090 -49.446 13.278 1.00 48.22 87 GLY A C 1
ATOM 674 O O . GLY A 1 87 ? 35.198 -49.533 14.121 1.00 48.22 87 GLY A O 1
ATOM 675 N N . THR A 1 88 ? 36.319 -48.325 12.579 1.00 52.97 88 THR A N 1
ATOM 676 C CA . THR A 1 88 ? 35.603 -47.050 12.813 1.00 52.97 88 THR A CA 1
ATOM 677 C C . THR A 1 88 ? 34.254 -46.917 12.098 1.00 52.97 88 THR A C 1
ATOM 679 O O . THR A 1 88 ? 33.347 -46.308 12.654 1.00 52.97 88 THR A O 1
ATOM 682 N N . ALA A 1 89 ? 34.081 -47.502 10.908 1.00 65.38 89 ALA A N 1
ATOM 683 C CA . ALA A 1 89 ? 32.812 -47.484 10.173 1.00 65.38 89 ALA A CA 1
ATOM 684 C C . ALA A 1 89 ? 31.973 -48.723 10.520 1.00 65.38 89 ALA A C 1
ATOM 686 O O . ALA A 1 89 ? 32.308 -49.840 10.115 1.00 65.38 89 ALA A O 1
ATOM 687 N N . GLN A 1 90 ? 30.904 -48.533 11.296 1.00 75.12 90 GLN A N 1
ATOM 688 C CA . GLN A 1 90 ? 29.975 -49.602 11.665 1.00 75.12 90 GLN A CA 1
ATOM 689 C C . GLN A 1 90 ? 28.521 -49.153 11.525 1.00 75.12 90 GLN A C 1
ATOM 691 O O . GLN A 1 90 ? 28.198 -47.980 11.710 1.00 75.12 90 GLN A O 1
ATOM 696 N N . ALA A 1 91 ? 27.644 -50.101 11.212 1.00 81.12 91 ALA A N 1
ATOM 697 C CA . ALA A 1 91 ? 26.206 -49.881 11.153 1.00 81.12 91 ALA A CA 1
ATOM 698 C C . ALA A 1 91 ? 25.449 -51.153 11.547 1.00 81.12 91 ALA A C 1
ATOM 700 O O . ALA A 1 91 ? 25.963 -52.268 11.395 1.00 81.12 91 ALA A O 1
ATOM 701 N N . ALA A 1 92 ? 24.228 -50.974 12.041 1.00 79.75 92 ALA A N 1
ATOM 702 C CA . ALA A 1 92 ? 23.272 -52.046 12.285 1.00 79.75 92 ALA A CA 1
ATOM 703 C C . ALA A 1 92 ? 21.978 -51.787 11.515 1.00 79.75 92 ALA A C 1
ATOM 705 O O . ALA A 1 92 ? 21.598 -50.639 11.285 1.00 79.75 92 ALA A O 1
ATOM 706 N N . VAL A 1 93 ? 21.312 -52.874 11.127 1.00 85.00 93 VAL A N 1
ATOM 707 C CA . VAL A 1 93 ? 20.016 -52.825 10.452 1.00 85.00 93 VAL A CA 1
ATOM 708 C C . VAL A 1 93 ? 19.001 -53.571 11.299 1.00 85.00 93 VAL A C 1
ATOM 710 O O . VAL A 1 93 ? 19.221 -54.725 11.673 1.00 85.00 93 VAL A O 1
ATOM 713 N N . PHE A 1 94 ? 17.886 -52.911 11.577 1.00 85.44 94 PHE A N 1
ATOM 714 C CA . PHE A 1 94 ? 16.791 -53.425 12.382 1.00 85.44 94 PHE A CA 1
ATOM 715 C C . PHE A 1 94 ? 15.510 -53.504 11.553 1.00 85.44 94 PHE A C 1
ATOM 717 O O . PHE A 1 94 ? 15.320 -52.739 10.612 1.00 85.44 94 PHE A O 1
ATOM 724 N N . SER A 1 95 ? 14.609 -54.403 11.925 1.00 84.69 95 SER A N 1
ATOM 725 C CA . SER A 1 95 ? 13.236 -54.436 11.429 1.00 84.69 95 SER A CA 1
ATOM 726 C C . SER A 1 95 ? 12.267 -54.500 12.597 1.00 84.69 95 SER A C 1
ATOM 728 O O . SER A 1 95 ? 12.532 -55.188 13.584 1.00 84.69 95 SER A O 1
ATOM 730 N N . ASN A 1 96 ? 11.130 -53.821 12.461 1.00 84.44 96 ASN A N 1
ATOM 731 C CA . ASN A 1 96 ? 10.017 -53.927 13.401 1.00 84.44 96 ASN A CA 1
ATOM 732 C C . ASN A 1 96 ? 8.981 -54.998 13.009 1.00 84.44 96 ASN A C 1
ATOM 734 O O . ASN A 1 96 ? 7.976 -55.188 13.690 1.00 84.44 96 ASN A O 1
ATOM 738 N N . GLY A 1 97 ? 9.193 -55.703 11.890 1.00 75.25 97 GLY A N 1
ATOM 739 C CA . GLY A 1 97 ? 8.283 -56.735 11.386 1.00 75.25 97 GLY A CA 1
ATOM 740 C C . GLY A 1 97 ? 6.958 -56.221 10.799 1.00 75.25 97 GLY A C 1
ATOM 741 O O . GLY A 1 97 ? 6.231 -57.015 10.204 1.00 75.25 97 GLY A O 1
ATOM 742 N N . SER A 1 98 ? 6.649 -54.923 10.907 1.00 77.12 98 SER A N 1
ATOM 743 C CA . SER A 1 98 ? 5.450 -54.284 10.334 1.00 77.12 98 SER A CA 1
ATOM 744 C C . SER A 1 98 ? 5.690 -53.600 8.986 1.00 77.12 98 SER A C 1
ATOM 746 O O . SER A 1 98 ? 4.765 -53.012 8.430 1.00 77.12 98 SER A O 1
ATOM 748 N N . GLY A 1 99 ? 6.902 -53.718 8.441 1.00 81.00 99 GLY A N 1
ATOM 749 C CA . GLY A 1 99 ? 7.268 -53.186 7.129 1.00 81.00 99 GLY A CA 1
ATOM 750 C C . GLY A 1 99 ? 8.209 -51.987 7.156 1.00 81.00 99 GLY A C 1
ATOM 751 O O . GLY A 1 99 ? 8.530 -51.467 6.087 1.00 81.00 99 GLY A O 1
ATOM 752 N N . ASP A 1 100 ? 8.697 -51.592 8.335 1.00 89.19 100 ASP A N 1
ATOM 753 C CA . ASP A 1 100 ? 9.774 -50.615 8.447 1.00 89.19 100 ASP A CA 1
ATOM 754 C C . ASP A 1 100 ? 11.119 -51.305 8.695 1.00 89.19 100 ASP A C 1
ATOM 756 O O . ASP A 1 100 ? 11.232 -52.322 9.398 1.00 89.19 100 ASP A O 1
ATOM 760 N N . ILE A 1 101 ? 12.154 -50.711 8.114 1.00 90.88 101 ILE A N 1
ATOM 761 C CA . ILE A 1 101 ? 13.550 -51.087 8.310 1.00 90.88 101 ILE A CA 1
ATOM 762 C C . ILE A 1 101 ? 14.293 -49.869 8.840 1.00 90.88 101 ILE A C 1
ATOM 764 O O . ILE A 1 101 ? 14.181 -48.805 8.249 1.00 90.88 101 ILE A O 1
ATOM 768 N N . ALA A 1 102 ? 15.061 -50.013 9.917 1.00 90.62 102 ALA A N 1
ATOM 769 C CA . ALA A 1 102 ? 15.875 -48.937 10.468 1.00 90.62 102 ALA A CA 1
ATOM 770 C C . ALA A 1 102 ? 17.365 -49.213 10.248 1.00 90.62 102 ALA A C 1
ATOM 772 O O . ALA A 1 102 ? 17.882 -50.241 10.687 1.00 90.62 102 ALA A O 1
ATOM 773 N N . LEU A 1 103 ? 18.064 -48.290 9.590 1.00 91.69 103 LEU A N 1
ATOM 774 C CA . LEU A 1 103 ? 19.514 -48.294 9.421 1.00 91.69 103 LEU A CA 1
ATOM 775 C C . LEU A 1 103 ? 20.141 -47.326 10.430 1.00 91.69 103 LEU A C 1
ATOM 777 O O . LEU A 1 103 ? 19.949 -46.116 10.335 1.00 91.69 103 LEU A O 1
ATOM 781 N N . ALA A 1 104 ? 20.902 -47.860 11.384 1.00 88.56 104 ALA A N 1
ATOM 782 C CA . ALA A 1 104 ? 21.565 -47.076 12.420 1.00 88.56 104 ALA A CA 1
ATOM 783 C C . ALA A 1 104 ? 23.085 -47.048 12.203 1.00 88.56 104 ALA A C 1
ATOM 785 O O . ALA A 1 104 ? 23.760 -48.077 12.328 1.00 88.56 104 ALA A O 1
ATOM 786 N N . PHE A 1 105 ? 23.633 -45.872 11.895 1.00 87.50 105 PHE A N 1
ATOM 787 C CA . PHE A 1 105 ? 25.073 -45.658 11.762 1.00 87.50 105 PHE A CA 1
ATOM 788 C C . PHE A 1 105 ? 25.719 -45.376 13.116 1.00 87.50 105 PHE A C 1
ATOM 790 O O . PHE A 1 105 ? 25.261 -44.540 13.899 1.00 87.50 105 PHE A O 1
ATOM 797 N N . ARG A 1 106 ? 26.846 -46.037 13.370 1.00 79.38 106 ARG A N 1
ATOM 798 C CA . ARG A 1 106 ? 27.628 -45.855 14.587 1.00 79.38 106 ARG A CA 1
ATOM 799 C C . ARG A 1 106 ? 28.583 -44.664 14.455 1.00 79.38 106 ARG A C 1
ATOM 801 O O . ARG A 1 106 ? 29.314 -44.552 13.474 1.00 79.38 106 ARG A O 1
ATOM 808 N N . GLY A 1 107 ? 28.605 -43.803 15.472 1.00 70.94 107 GLY A N 1
ATOM 809 C CA . GLY A 1 107 ? 29.636 -42.772 15.648 1.00 70.94 107 GLY A CA 1
ATOM 810 C C . GLY A 1 107 ? 30.949 -43.327 16.222 1.00 70.94 107 GLY A C 1
ATOM 811 O O . GLY A 1 107 ? 31.033 -44.482 16.635 1.00 70.94 107 GLY A O 1
ATOM 812 N N . THR A 1 108 ? 32.006 -42.518 16.280 1.00 64.69 108 THR A N 1
ATOM 813 C CA . THR A 1 108 ? 33.306 -42.947 16.828 1.00 64.69 108 THR A CA 1
ATOM 814 C C . THR A 1 108 ? 33.277 -43.017 18.359 1.00 64.69 108 THR A C 1
ATOM 816 O O . THR A 1 108 ? 32.905 -42.034 18.993 1.00 64.69 108 THR A O 1
ATOM 819 N N . ALA A 1 109 ? 33.717 -44.133 18.958 1.00 50.84 109 ALA A N 1
ATOM 820 C CA . ALA A 1 109 ? 33.698 -44.336 20.419 1.00 50.84 109 ALA A CA 1
ATOM 821 C C . ALA A 1 109 ? 35.088 -44.452 21.095 1.00 50.84 109 ALA A C 1
ATOM 823 O O . ALA A 1 109 ? 35.165 -44.845 22.256 1.00 50.84 109 ALA A O 1
ATOM 824 N N . GLU A 1 110 ? 36.201 -44.146 20.415 1.00 48.50 110 GLU A N 1
ATOM 825 C CA . GLU A 1 110 ? 37.556 -44.290 20.986 1.00 48.50 110 GLU A CA 1
ATOM 826 C C . GLU A 1 110 ? 38.235 -42.933 21.270 1.00 48.50 110 GLU A C 1
ATOM 828 O O . GLU A 1 110 ? 39.039 -42.446 20.483 1.00 48.50 110 GLU A O 1
ATOM 833 N N . PHE A 1 111 ? 37.978 -42.343 22.444 1.00 38.72 111 PHE A N 1
ATOM 834 C CA . PHE A 1 111 ? 38.733 -41.198 22.997 1.00 38.72 111 PHE A CA 1
ATOM 835 C C . PHE A 1 111 ? 40.013 -41.661 23.731 1.00 38.72 111 PHE A C 1
ATOM 837 O O . PHE A 1 111 ? 40.211 -41.421 24.922 1.00 38.72 111 PHE A O 1
ATOM 844 N N . GLY A 1 112 ? 40.877 -42.403 23.030 1.00 35.44 112 GLY A N 1
ATOM 845 C CA . GLY A 1 112 ? 42.074 -43.031 23.612 1.00 35.44 112 GLY A CA 1
ATOM 846 C C . GLY A 1 112 ? 43.428 -42.403 23.259 1.00 35.44 112 GLY A C 1
ATOM 847 O O . GLY A 1 112 ? 44.435 -42.795 23.850 1.00 35.44 112 GLY A O 1
ATOM 848 N N . PHE A 1 113 ? 43.502 -41.456 22.320 1.00 29.59 113 PHE A N 1
ATOM 849 C CA . PHE A 1 113 ? 44.775 -40.908 21.836 1.00 29.59 113 PHE A CA 1
ATOM 850 C C . PHE A 1 113 ? 44.734 -39.375 21.732 1.00 29.59 113 PHE A C 1
ATOM 852 O O . PHE A 1 113 ? 43.681 -38.818 21.436 1.00 29.59 113 PHE A O 1
ATOM 859 N N . PRO A 1 114 ? 45.852 -38.674 22.015 1.00 35.59 114 PRO A N 1
ATOM 860 C CA . PRO A 1 114 ? 45.890 -37.215 21.993 1.00 35.59 114 PRO A CA 1
ATOM 861 C C . PRO A 1 114 ? 45.623 -36.708 20.573 1.00 35.59 114 PRO A C 1
ATOM 863 O O . PRO A 1 114 ? 46.174 -37.276 19.631 1.00 35.59 114 PRO A O 1
ATOM 866 N N . PHE A 1 115 ? 44.836 -35.634 20.447 1.00 38.31 115 PHE A N 1
ATOM 867 C CA . PHE A 1 115 ? 44.598 -34.870 19.217 1.00 38.31 115 PHE A CA 1
ATOM 868 C C . PHE A 1 115 ? 45.940 -34.525 18.538 1.00 38.31 115 PHE A C 1
ATOM 870 O O . PHE A 1 115 ? 46.587 -33.516 18.825 1.00 38.31 115 PHE A O 1
ATOM 877 N N . VAL A 1 116 ? 46.412 -35.387 17.638 1.00 32.47 116 VAL A N 1
ATOM 878 C CA . VAL A 1 116 ? 47.494 -35.061 16.708 1.00 32.47 116 VAL A CA 1
ATOM 879 C C . VAL A 1 116 ? 46.811 -34.591 15.434 1.00 32.47 116 VAL A C 1
ATOM 881 O O . VAL A 1 116 ? 45.851 -35.203 14.982 1.00 32.47 116 VAL A O 1
ATOM 884 N N . ALA A 1 117 ? 47.311 -33.500 14.857 1.00 34.62 117 ALA A N 1
ATOM 885 C CA . ALA A 1 117 ? 46.776 -32.751 13.716 1.00 34.62 117 ALA A CA 1
ATOM 886 C C . ALA A 1 117 ? 46.576 -33.528 12.379 1.00 34.62 117 ALA A C 1
ATOM 888 O O . ALA A 1 117 ? 46.588 -32.914 11.314 1.00 34.62 117 ALA A O 1
ATOM 889 N N . GLY A 1 118 ? 46.416 -34.856 12.411 1.00 37.44 118 GLY A N 1
ATOM 890 C CA . GLY A 1 118 ? 46.012 -35.723 11.303 1.00 37.44 118 GLY A CA 1
ATOM 891 C C . GLY A 1 118 ? 44.542 -36.184 11.332 1.00 37.44 118 GLY A C 1
ATOM 892 O O . GLY A 1 118 ? 44.033 -36.521 10.268 1.00 37.44 118 GLY A O 1
ATOM 893 N N . ASP A 1 119 ? 43.839 -36.136 12.475 1.00 42.28 119 ASP A N 1
ATOM 894 C CA . ASP A 1 119 ? 42.430 -36.592 12.591 1.00 42.28 119 ASP A CA 1
ATOM 895 C C . ASP A 1 119 ? 41.397 -35.573 12.072 1.00 42.28 119 ASP A C 1
ATOM 897 O O . ASP A 1 119 ? 40.221 -35.888 11.897 1.00 42.28 119 ASP A O 1
ATOM 901 N N . SER A 1 120 ? 41.824 -34.352 11.730 1.00 44.34 120 SER A N 1
ATOM 902 C CA . SER A 1 120 ? 40.971 -33.346 11.073 1.00 44.34 120 SER A CA 1
ATOM 903 C C . SER A 1 120 ? 40.483 -33.775 9.680 1.00 44.34 120 SER A C 1
ATOM 905 O O . SER A 1 120 ? 39.591 -33.141 9.113 1.00 44.34 120 SER A O 1
ATOM 907 N N . GLY A 1 121 ? 41.049 -34.854 9.125 1.00 46.91 121 GLY A N 1
ATOM 908 C CA . GLY A 1 121 ? 40.652 -35.433 7.846 1.00 46.91 121 GLY A CA 1
ATOM 909 C C . GLY A 1 121 ? 39.311 -36.169 7.874 1.00 46.91 121 GLY A C 1
ATOM 910 O O . GLY A 1 121 ? 38.602 -36.098 6.870 1.00 46.91 121 GLY A O 1
ATOM 911 N N . ASP A 1 122 ? 38.949 -36.814 8.993 1.00 51.41 122 ASP A N 1
ATOM 912 C CA . ASP A 1 122 ? 37.775 -37.701 9.099 1.00 51.41 122 ASP A CA 1
ATOM 913 C C . ASP A 1 122 ? 36.456 -36.946 9.328 1.00 51.41 122 ASP A C 1
ATOM 915 O O . ASP A 1 122 ? 35.431 -37.283 8.735 1.00 51.41 122 ASP A O 1
ATOM 919 N N . TRP A 1 123 ? 36.505 -35.861 10.103 1.00 52.28 123 TRP A N 1
ATOM 920 C CA . TRP A 1 123 ? 35.363 -34.983 10.396 1.00 52.28 123 TRP A CA 1
ATOM 921 C C . TRP A 1 123 ? 35.033 -34.012 9.260 1.00 52.28 123 TRP A C 1
ATOM 923 O O . TRP A 1 123 ? 33.940 -33.454 9.210 1.00 52.28 123 TRP A O 1
ATOM 933 N N . GLY A 1 124 ? 35.978 -33.793 8.344 1.00 58.41 124 GLY A N 1
ATOM 934 C CA . GLY A 1 124 ? 35.772 -32.950 7.175 1.00 58.41 124 GLY A CA 1
ATOM 935 C C . GLY A 1 124 ? 34.931 -33.641 6.093 1.00 58.41 124 GLY A C 1
ATOM 936 O O . GLY A 1 124 ? 34.812 -34.870 6.073 1.00 58.41 124 GLY A O 1
ATOM 937 N N . PRO A 1 125 ? 34.421 -32.884 5.102 1.00 63.31 125 PRO A N 1
ATOM 938 C CA . PRO A 1 125 ? 33.582 -33.436 4.041 1.00 63.31 125 PRO A CA 1
ATOM 939 C C . PRO A 1 125 ? 34.206 -34.606 3.265 1.00 63.31 125 PRO A C 1
ATOM 941 O O . PRO A 1 125 ? 33.481 -35.445 2.733 1.00 63.31 125 PRO A O 1
ATOM 944 N N . ILE A 1 126 ? 35.542 -34.659 3.198 1.00 61.22 126 ILE A N 1
ATOM 945 C CA . ILE A 1 126 ? 36.313 -35.706 2.518 1.00 61.22 126 ILE A CA 1
ATOM 946 C C . ILE A 1 126 ? 36.359 -36.996 3.348 1.00 61.22 126 ILE A C 1
ATOM 948 O O . ILE A 1 126 ? 36.186 -38.075 2.790 1.00 61.22 126 ILE A O 1
ATOM 952 N N . GLY A 1 127 ? 36.581 -36.907 4.658 1.00 63.12 127 GLY A N 1
ATOM 953 C CA . GLY A 1 127 ? 36.628 -38.061 5.556 1.00 63.12 127 GLY A CA 1
ATOM 954 C C . GLY A 1 127 ? 35.279 -38.725 5.771 1.00 63.12 127 GLY A C 1
ATOM 955 O O . GLY A 1 127 ? 35.164 -39.948 5.721 1.00 63.12 127 GLY A O 1
ATOM 956 N N . GLN A 1 128 ? 34.233 -37.911 5.877 1.00 70.19 128 GLN A N 1
ATOM 957 C CA . GLN A 1 128 ? 32.856 -38.384 5.911 1.00 70.19 128 GLN A CA 1
ATOM 958 C C . GLN A 1 128 ? 32.459 -39.064 4.593 1.00 70.19 128 GLN A C 1
ATOM 960 O O . GLN A 1 128 ? 31.829 -40.115 4.612 1.00 70.19 128 GLN A O 1
ATOM 965 N N . GLN A 1 129 ? 32.873 -38.527 3.435 1.00 70.69 129 GLN A N 1
ATOM 966 C CA . GLN A 1 129 ? 32.652 -39.204 2.152 1.00 70.69 129 GLN A CA 1
ATOM 967 C C . GLN A 1 129 ? 33.357 -40.567 2.115 1.00 70.69 129 GLN A C 1
ATOM 969 O O . GLN A 1 129 ? 32.805 -41.526 1.586 1.00 70.69 129 GLN A O 1
ATOM 974 N N . ARG A 1 130 ? 34.560 -40.683 2.691 1.00 66.94 130 ARG A N 1
ATOM 975 C CA . ARG A 1 130 ? 35.275 -41.965 2.788 1.00 66.94 130 ARG A CA 1
ATOM 976 C C . ARG A 1 130 ? 34.560 -42.960 3.705 1.00 66.94 130 ARG A C 1
ATOM 978 O O . ARG A 1 130 ? 34.431 -44.114 3.315 1.00 66.94 130 ARG A O 1
ATOM 985 N N . HIS A 1 131 ? 34.067 -42.517 4.864 1.00 70.06 131 HIS A N 1
ATOM 986 C CA . HIS A 1 131 ? 33.262 -43.348 5.769 1.00 70.06 131 HIS A CA 1
ATOM 987 C C . HIS A 1 131 ? 31.957 -43.806 5.105 1.00 70.06 131 HIS A C 1
ATOM 989 O O . HIS A 1 131 ? 31.612 -44.978 5.190 1.00 70.06 131 HIS A O 1
ATOM 995 N N . PHE A 1 132 ? 31.281 -42.926 4.364 1.00 76.62 132 PHE A N 1
ATOM 996 C CA . PHE A 1 132 ? 30.066 -43.271 3.628 1.00 76.62 132 PHE A CA 1
ATOM 997 C C . PHE A 1 132 ? 30.319 -44.329 2.542 1.00 76.62 132 PHE A C 1
ATOM 999 O O . PHE A 1 132 ? 29.573 -45.298 2.410 1.00 76.62 132 PHE A O 1
ATOM 1006 N N . LEU A 1 133 ? 31.414 -44.185 1.785 1.00 72.44 133 LEU A N 1
ATOM 1007 C CA . LEU A 1 133 ? 31.810 -45.157 0.760 1.00 72.44 133 LEU A CA 1
ATOM 1008 C C . LEU A 1 133 ? 32.173 -46.532 1.348 1.00 72.44 133 LEU A C 1
ATOM 1010 O O . LEU A 1 133 ? 32.116 -47.520 0.623 1.00 72.44 133 LEU A O 1
ATOM 1014 N N . ALA A 1 134 ? 32.504 -46.612 2.639 1.00 69.75 134 ALA A N 1
ATOM 1015 C CA . ALA A 1 134 ? 32.767 -47.864 3.348 1.00 69.75 134 ALA A CA 1
ATOM 1016 C C . ALA A 1 134 ? 31.490 -48.632 3.745 1.00 69.75 134 ALA A C 1
ATOM 1018 O O . ALA A 1 134 ? 31.571 -49.616 4.467 1.00 69.75 134 ALA A O 1
ATOM 1019 N N . PHE A 1 135 ? 30.303 -48.196 3.321 1.00 77.94 135 PHE A N 1
ATOM 1020 C CA . PHE A 1 135 ? 29.057 -48.947 3.510 1.00 77.94 135 PHE A CA 1
ATOM 1021 C C . PHE A 1 135 ? 28.444 -49.408 2.182 1.00 77.94 135 PHE A C 1
ATOM 1023 O O . PHE A 1 135 ? 27.311 -49.883 2.156 1.00 77.94 135 PHE A O 1
ATOM 1030 N N . GLN A 1 136 ? 29.173 -49.313 1.064 1.00 79.00 136 GLN A N 1
ATOM 1031 C CA . GLN A 1 136 ? 28.627 -49.641 -0.258 1.00 79.00 136 GLN A CA 1
ATOM 1032 C C . GLN A 1 136 ? 28.117 -51.083 -0.372 1.00 79.00 136 GLN A C 1
ATOM 1034 O O . GLN A 1 136 ? 27.066 -51.293 -0.977 1.00 79.00 136 GLN A O 1
ATOM 1039 N N . ASN A 1 137 ? 28.804 -52.070 0.213 1.00 74.94 137 ASN A N 1
ATOM 1040 C CA . ASN A 1 137 ? 28.326 -53.456 0.145 1.00 74.94 137 ASN A CA 1
ATOM 1041 C C . ASN A 1 137 ? 27.097 -53.672 1.036 1.00 74.94 137 ASN A C 1
ATOM 1043 O O . ASN A 1 137 ? 26.203 -54.437 0.671 1.00 74.94 137 ASN A O 1
ATOM 1047 N N . LEU A 1 138 ? 27.037 -52.981 2.180 1.00 81.31 138 LEU A N 1
ATOM 1048 C CA . LEU A 1 138 ? 25.856 -52.968 3.042 1.00 81.31 138 LEU A CA 1
ATOM 1049 C C . LEU A 1 138 ? 24.657 -52.388 2.294 1.00 81.31 138 LEU A C 1
ATOM 1051 O O . LEU A 1 138 ? 23.613 -53.024 2.255 1.00 81.31 138 LEU A O 1
ATOM 1055 N N . PHE A 1 139 ? 24.820 -51.229 1.659 1.00 87.75 139 PHE A N 1
ATOM 1056 C CA . PHE A 1 139 ? 23.758 -50.570 0.903 1.00 87.75 139 PHE A CA 1
ATOM 1057 C C . PHE A 1 139 ? 23.228 -51.456 -0.228 1.00 87.75 139 PHE A C 1
ATOM 1059 O O . PHE A 1 139 ? 22.029 -51.678 -0.313 1.00 87.75 139 PHE A O 1
ATOM 1066 N N . GLN A 1 140 ? 24.115 -52.071 -1.016 1.00 84.38 140 GLN A N 1
ATOM 1067 C CA . GLN A 1 140 ? 23.707 -52.997 -2.081 1.00 84.38 140 GLN A CA 1
ATOM 1068 C C . GLN A 1 140 ? 22.956 -54.226 -1.549 1.00 84.38 140 GLN A C 1
ATOM 1070 O O . GLN A 1 140 ? 21.976 -54.661 -2.152 1.00 84.38 140 GLN A O 1
ATOM 1075 N N . SER A 1 141 ? 23.408 -54.791 -0.426 1.00 82.50 141 SER A N 1
ATOM 1076 C CA . SER A 1 141 ? 22.763 -55.961 0.187 1.00 82.50 141 SER A CA 1
ATOM 1077 C C . SER A 1 141 ? 21.412 -55.595 0.803 1.00 82.50 141 SER A C 1
ATOM 1079 O O . SER A 1 141 ? 20.458 -56.365 0.709 1.00 82.50 141 SER A O 1
ATOM 1081 N N . LEU A 1 142 ? 21.318 -54.406 1.402 1.00 87.12 142 LEU A N 1
ATOM 1082 C CA . LEU A 1 142 ? 20.093 -53.857 1.969 1.00 87.12 142 LEU A CA 1
ATOM 1083 C C . LEU A 1 142 ? 19.060 -53.568 0.878 1.00 87.12 142 LEU A C 1
ATOM 1085 O O . LEU A 1 142 ? 17.917 -53.993 1.013 1.00 87.12 142 LEU A O 1
ATOM 1089 N N . ASP A 1 143 ? 19.461 -52.949 -0.232 1.00 89.12 143 ASP A N 1
ATOM 1090 C CA . ASP A 1 143 ? 18.581 -52.705 -1.377 1.00 89.12 143 ASP A CA 1
ATOM 1091 C C . ASP A 1 143 ? 18.059 -54.014 -1.975 1.00 89.12 143 ASP A C 1
ATOM 1093 O O . ASP A 1 143 ? 16.869 -54.145 -2.266 1.00 89.12 143 ASP A O 1
ATOM 1097 N N . ALA A 1 144 ? 18.933 -55.016 -2.123 1.00 85.00 144 ALA A N 1
ATOM 1098 C CA . ALA A 1 144 ? 18.550 -56.338 -2.611 1.00 85.00 144 ALA A CA 1
ATOM 1099 C C . ALA A 1 144 ? 17.582 -57.049 -1.653 1.00 85.00 144 ALA A C 1
ATOM 1101 O O . ALA A 1 144 ? 16.625 -57.686 -2.104 1.00 85.00 144 ALA A O 1
ATOM 1102 N N . PHE A 1 145 ? 17.802 -56.919 -0.342 1.00 87.38 145 PHE A N 1
ATOM 1103 C CA . PHE A 1 145 ? 16.891 -57.426 0.676 1.00 87.38 145 PHE A CA 1
ATOM 1104 C C . PHE A 1 145 ? 15.533 -56.730 0.582 1.00 87.38 145 PHE A C 1
ATOM 1106 O O . PHE A 1 145 ? 14.532 -57.414 0.386 1.00 87.38 145 PHE A O 1
ATOM 1113 N N . ILE A 1 146 ? 15.485 -55.396 0.617 1.00 88.00 146 ILE A N 1
ATOM 1114 C CA . ILE A 1 146 ? 14.242 -54.612 0.538 1.00 88.00 146 ILE A CA 1
ATOM 1115 C C . ILE A 1 146 ? 13.470 -54.951 -0.741 1.00 88.00 146 ILE A C 1
ATOM 1117 O O . ILE A 1 146 ? 12.288 -55.273 -0.673 1.00 88.00 146 ILE A O 1
ATOM 1121 N N . ALA A 1 147 ? 14.141 -54.998 -1.896 1.00 84.44 147 ALA A N 1
ATOM 1122 C CA . ALA A 1 147 ? 13.513 -55.341 -3.172 1.00 84.44 147 ALA A CA 1
ATOM 1123 C C . ALA A 1 147 ? 12.937 -56.771 -3.215 1.00 84.44 147 ALA A C 1
ATOM 1125 O O . ALA A 1 147 ? 12.052 -57.062 -4.023 1.00 84.44 147 ALA A O 1
ATOM 1126 N N . SER A 1 148 ? 13.432 -57.676 -2.366 1.00 80.44 148 SER A N 1
ATOM 1127 C CA . SER A 1 148 ? 12.918 -59.045 -2.242 1.00 80.44 148 SER A CA 1
ATOM 1128 C C . SER A 1 148 ? 11.759 -59.182 -1.247 1.00 80.44 148 SER A C 1
ATOM 1130 O O . SER A 1 148 ? 11.010 -60.161 -1.316 1.00 80.44 148 SER A O 1
ATOM 1132 N N . GLN A 1 149 ? 11.592 -58.217 -0.338 1.00 77.38 149 GLN A N 1
ATOM 1133 C CA . GLN A 1 149 ? 10.583 -58.239 0.715 1.00 77.38 149 GLN A CA 1
ATOM 1134 C C . GLN A 1 149 ? 9.358 -57.420 0.299 1.00 77.38 149 GLN A C 1
ATOM 1136 O O . GLN A 1 149 ? 9.357 -56.197 0.336 1.00 77.38 149 GLN A O 1
ATOM 1141 N N . VAL A 1 150 ? 8.259 -58.103 -0.029 1.00 66.25 150 VAL A N 1
ATOM 1142 C CA . VAL A 1 150 ? 6.994 -57.461 -0.452 1.00 66.25 150 VAL A CA 1
ATOM 1143 C C . VAL A 1 150 ? 6.327 -56.658 0.681 1.00 66.25 150 VAL A C 1
ATOM 1145 O O . VAL A 1 150 ? 5.383 -55.915 0.441 1.00 66.25 150 VAL A O 1
ATOM 1148 N N . SER A 1 151 ? 6.784 -56.825 1.924 1.00 76.69 151 SER A N 1
ATOM 1149 C CA . SER A 1 151 ? 6.223 -56.171 3.107 1.00 76.69 151 SER A CA 1
ATOM 1150 C C . SER A 1 151 ? 6.972 -54.919 3.557 1.00 76.69 151 SER A C 1
ATOM 1152 O O . SER A 1 151 ? 6.506 -54.294 4.501 1.00 76.69 151 SER A O 1
ATOM 1154 N N . VAL A 1 152 ? 8.118 -54.569 2.959 1.00 84.50 152 VAL A N 1
ATOM 1155 C CA . VAL A 1 152 ? 8.867 -53.362 3.349 1.00 84.50 152 VAL A CA 1
ATOM 1156 C C . VAL A 1 152 ? 8.329 -52.163 2.579 1.00 84.50 152 VAL A C 1
ATOM 1158 O O . VAL A 1 152 ? 8.280 -52.205 1.355 1.00 84.50 152 VAL A O 1
ATOM 1161 N N . ASN A 1 153 ? 7.950 -51.104 3.295 1.00 85.06 153 ASN A N 1
ATOM 1162 C CA . ASN A 1 153 ? 7.350 -49.896 2.716 1.00 85.06 153 ASN A CA 1
ATOM 1163 C C . ASN A 1 153 ? 8.119 -48.613 3.072 1.00 85.06 153 ASN A C 1
ATOM 1165 O O . ASN A 1 153 ? 7.938 -47.592 2.410 1.00 85.06 153 ASN A O 1
ATOM 1169 N N . ARG A 1 154 ? 8.969 -48.642 4.107 1.00 90.12 154 ARG A N 1
ATOM 1170 C CA . ARG A 1 154 ? 9.701 -47.461 4.576 1.00 90.12 154 ARG A CA 1
ATOM 1171 C C . ARG A 1 154 ? 11.050 -47.833 5.185 1.00 90.12 154 ARG A C 1
ATOM 1173 O O . ARG A 1 154 ? 11.187 -48.849 5.870 1.00 90.12 154 ARG A O 1
ATOM 1180 N N . VAL A 1 155 ? 12.044 -46.990 4.929 1.00 92.00 155 VAL A N 1
ATOM 1181 C CA . VAL A 1 155 ? 13.391 -47.082 5.492 1.00 92.00 155 VAL A CA 1
ATOM 1182 C C . VAL A 1 155 ? 13.624 -45.874 6.389 1.00 92.00 155 VAL A C 1
ATOM 1184 O O . VAL A 1 155 ? 13.576 -44.731 5.946 1.00 92.00 155 VAL A O 1
ATOM 1187 N N . LEU A 1 156 ? 13.875 -46.139 7.663 1.00 93.25 156 LEU A N 1
ATOM 1188 C CA . LEU A 1 156 ? 14.209 -45.145 8.666 1.00 93.25 156 LEU A CA 1
ATOM 1189 C C . LEU A 1 156 ? 15.723 -45.107 8.864 1.00 93.25 156 LEU A C 1
ATOM 1191 O O . LEU A 1 156 ? 16.368 -46.152 8.931 1.00 93.25 156 LEU A O 1
ATOM 1195 N N . VAL A 1 157 ? 16.311 -43.923 8.967 1.00 94.19 157 VAL A N 1
ATOM 1196 C CA . VAL A 1 157 ? 17.770 -43.777 9.043 1.00 94.19 157 VAL A CA 1
ATOM 1197 C C . VAL A 1 157 ? 18.144 -42.956 10.265 1.00 94.19 157 VAL A C 1
ATOM 1199 O O . VAL A 1 157 ? 17.586 -41.890 10.509 1.00 94.19 157 VAL A O 1
ATOM 1202 N N . THR A 1 158 ? 19.078 -43.455 11.068 1.00 93.38 158 THR A N 1
ATOM 1203 C CA . THR A 1 158 ? 19.479 -42.786 12.307 1.00 93.38 158 THR A CA 1
ATOM 1204 C C . THR A 1 158 ? 20.960 -42.965 12.611 1.00 93.38 158 THR A C 1
ATOM 1206 O O . THR A 1 158 ? 21.641 -43.821 12.043 1.00 93.38 158 THR A O 1
ATOM 1209 N N . GLY A 1 159 ? 21.498 -42.124 13.484 1.00 89.62 159 GLY A N 1
ATOM 1210 C CA . GLY A 1 159 ? 22.902 -42.170 13.861 1.00 89.62 159 GLY A CA 1
ATOM 1211 C C . GLY A 1 159 ? 23.289 -41.034 14.793 1.00 89.62 159 GLY A C 1
ATOM 1212 O O . GLY A 1 159 ? 22.692 -39.961 14.765 1.00 89.62 159 GLY A O 1
ATOM 1213 N N . HIS A 1 160 ? 24.307 -41.287 15.613 1.00 86.44 160 HIS A N 1
ATOM 1214 C CA . HIS A 1 160 ? 24.825 -40.345 16.604 1.00 86.44 160 HIS A CA 1
ATOM 1215 C C . HIS A 1 160 ? 26.239 -39.865 16.233 1.00 86.44 160 HIS A C 1
ATOM 1217 O O . HIS A 1 160 ? 27.069 -40.678 15.806 1.00 86.44 160 HIS A O 1
ATOM 1223 N N . SER A 1 161 ? 26.551 -38.579 16.432 1.00 82.62 161 SER A N 1
ATOM 1224 C CA . SER A 1 161 ? 27.881 -37.985 16.199 1.00 82.62 161 SER A CA 1
ATOM 1225 C C . SER A 1 161 ? 28.324 -38.161 14.731 1.00 82.62 161 SER A C 1
ATOM 1227 O O . SER A 1 161 ? 27.565 -37.825 13.818 1.00 82.62 161 SER A O 1
ATOM 1229 N N . LEU A 1 162 ? 29.498 -38.743 14.437 1.00 77.62 162 LEU A N 1
ATOM 1230 C CA . LEU A 1 162 ? 29.889 -39.076 13.049 1.00 77.62 162 LEU A CA 1
ATOM 1231 C C . LEU A 1 162 ? 28.856 -39.978 12.335 1.00 77.62 162 LEU A C 1
ATOM 1233 O O . LEU A 1 162 ? 28.698 -39.881 11.120 1.00 77.62 162 LEU A O 1
ATOM 1237 N N . GLY A 1 163 ? 28.107 -40.800 13.080 1.00 82.31 163 GLY A N 1
ATOM 1238 C CA . GLY A 1 163 ? 26.982 -41.572 12.552 1.00 82.31 163 GLY A CA 1
ATOM 1239 C C . GLY A 1 163 ? 25.836 -40.679 12.071 1.00 82.31 163 GLY A C 1
ATOM 1240 O O . GLY A 1 163 ? 25.276 -40.941 11.014 1.00 82.31 163 GLY A O 1
ATOM 1241 N N . GLY A 1 164 ? 25.553 -39.573 12.765 1.00 86.62 164 GLY A N 1
ATOM 1242 C CA . GLY A 1 164 ? 24.592 -38.555 12.324 1.00 86.62 164 GLY A CA 1
ATOM 1243 C C . GLY A 1 164 ? 25.019 -37.866 11.022 1.00 86.62 164 GLY A C 1
ATOM 1244 O O . GLY A 1 164 ? 24.190 -37.625 10.151 1.00 86.62 164 GLY A O 1
ATOM 1245 N N . ALA A 1 165 ? 26.323 -37.651 10.808 1.00 83.00 165 ALA A N 1
ATOM 1246 C CA . ALA A 1 165 ? 26.825 -37.178 9.511 1.00 83.00 165 ALA A CA 1
ATOM 1247 C C . ALA A 1 165 ? 26.627 -38.210 8.382 1.00 83.00 165 ALA A C 1
ATOM 1249 O O . ALA A 1 165 ? 26.474 -37.839 7.219 1.00 83.00 165 ALA A O 1
ATOM 1250 N N . MET A 1 166 ? 26.644 -39.511 8.696 1.00 85.62 166 MET A N 1
ATOM 1251 C CA . MET A 1 166 ? 26.361 -40.560 7.708 1.00 85.62 166 MET A CA 1
ATOM 1252 C C . MET A 1 166 ? 24.879 -40.618 7.344 1.00 85.62 166 MET A C 1
ATOM 1254 O O . MET A 1 166 ? 24.580 -40.889 6.185 1.00 85.62 166 MET A O 1
ATOM 1258 N N . VAL A 1 167 ? 23.976 -40.317 8.286 1.00 90.62 167 VAL A N 1
ATOM 1259 C CA . VAL A 1 167 ? 22.532 -40.188 8.024 1.00 90.62 167 VAL A CA 1
ATOM 1260 C C . VAL A 1 167 ? 22.284 -39.160 6.924 1.00 90.62 167 VAL A C 1
ATOM 1262 O O . VAL A 1 167 ? 21.689 -39.491 5.905 1.00 90.62 167 VAL A O 1
ATOM 1265 N N . GLU A 1 168 ? 22.826 -37.953 7.081 1.00 86.12 168 GLU A N 1
ATOM 1266 C CA . GLU A 1 168 ? 22.695 -36.859 6.105 1.00 86.12 168 GLU A CA 1
ATOM 1267 C C . GLU A 1 168 ? 23.186 -37.275 4.707 1.00 86.12 168 GLU A C 1
ATOM 1269 O O . GLU A 1 168 ? 22.517 -37.070 3.695 1.00 86.12 168 GLU A O 1
ATOM 1274 N N . ARG A 1 169 ? 24.336 -37.956 4.642 1.00 84.44 169 ARG A N 1
ATOM 1275 C CA . ARG A 1 169 ? 24.907 -38.443 3.374 1.00 84.44 169 ARG A CA 1
ATOM 1276 C C . ARG A 1 169 ? 24.135 -39.599 2.760 1.00 84.44 169 ARG A C 1
ATOM 1278 O O . ARG A 1 169 ? 24.122 -39.738 1.538 1.00 84.44 169 ARG A O 1
ATOM 1285 N N . TYR A 1 170 ? 23.533 -40.440 3.591 1.00 88.38 170 TYR A N 1
ATOM 1286 C CA . TYR A 1 170 ? 22.667 -41.509 3.126 1.00 88.38 170 TYR A CA 1
ATOM 1287 C C . TYR A 1 170 ? 21.402 -4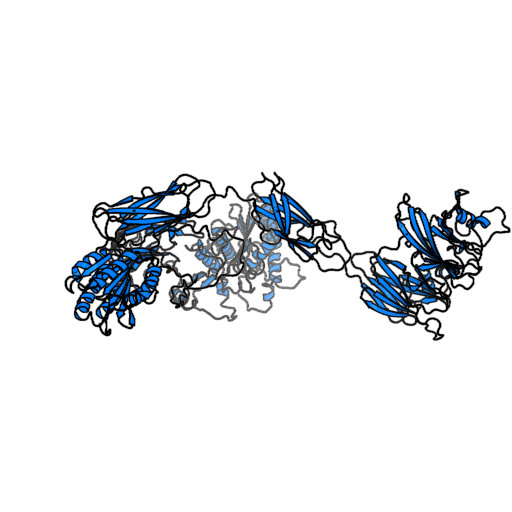0.929 2.509 1.00 88.38 170 TYR A C 1
ATOM 1289 O O . TYR A 1 170 ? 21.064 -41.295 1.390 1.00 88.38 170 TYR A O 1
ATOM 1297 N N . MET A 1 171 ? 20.774 -39.962 3.172 1.00 89.44 171 MET A N 1
ATOM 1298 C CA . MET A 1 171 ? 19.564 -39.312 2.670 1.00 89.44 171 MET A CA 1
ATOM 1299 C C . MET A 1 171 ? 19.812 -38.539 1.366 1.00 89.44 171 MET A C 1
ATOM 1301 O O . MET A 1 171 ? 18.981 -38.601 0.460 1.00 89.44 171 MET A O 1
ATOM 1305 N N . ASP A 1 172 ? 20.991 -37.930 1.201 1.00 86.12 172 ASP A N 1
ATOM 1306 C CA . ASP A 1 172 ? 21.438 -37.359 -0.080 1.00 86.12 172 ASP A CA 1
ATOM 1307 C C . ASP A 1 172 ? 21.563 -38.400 -1.205 1.00 86.12 172 ASP A C 1
ATOM 1309 O O . ASP A 1 172 ? 21.257 -38.124 -2.367 1.00 86.12 172 ASP A O 1
ATOM 1313 N N . ALA A 1 173 ? 22.092 -39.583 -0.885 1.00 84.56 173 ALA A N 1
ATOM 1314 C CA . ALA A 1 173 ? 22.303 -40.654 -1.854 1.00 84.56 173 ALA A CA 1
ATOM 1315 C C . ALA A 1 173 ? 21.015 -41.438 -2.164 1.00 84.56 173 ALA A C 1
ATOM 1317 O O . ALA A 1 173 ? 20.951 -42.087 -3.208 1.00 84.56 173 ALA A O 1
ATOM 1318 N N . TYR A 1 174 ? 20.017 -41.355 -1.278 1.00 86.75 174 TYR A N 1
ATOM 1319 C CA . TYR A 1 174 ? 18.720 -42.027 -1.354 1.00 86.75 174 TYR A CA 1
ATOM 1320 C C . TYR A 1 174 ? 17.568 -41.002 -1.327 1.00 86.75 174 TYR A C 1
ATOM 1322 O O . TYR A 1 174 ? 16.855 -40.867 -0.325 1.00 86.75 174 TYR A O 1
ATOM 1330 N N . PRO A 1 175 ? 17.350 -40.251 -2.424 1.00 82.31 175 PRO A N 1
ATOM 1331 C CA . PRO A 1 175 ? 16.141 -39.448 -2.584 1.00 82.31 175 PRO A CA 1
ATOM 1332 C C . PRO A 1 175 ? 14.877 -40.329 -2.604 1.00 82.31 175 PRO A C 1
ATOM 1334 O O . PRO A 1 175 ? 14.945 -41.546 -2.810 1.00 82.31 175 PRO A O 1
ATOM 1337 N N . ASP A 1 176 ? 13.705 -39.726 -2.425 1.00 72.62 176 ASP A N 1
ATOM 1338 C CA . ASP A 1 176 ? 12.436 -40.465 -2.441 1.00 72.62 176 ASP A CA 1
ATOM 1339 C C . ASP A 1 176 ? 12.256 -41.247 -3.750 1.00 72.62 176 ASP A C 1
ATOM 1341 O O . ASP A 1 176 ? 12.650 -40.786 -4.824 1.00 72.62 176 ASP A O 1
ATOM 1345 N N . ASN A 1 177 ? 11.664 -42.445 -3.665 1.00 65.12 177 ASN A N 1
ATOM 1346 C CA . ASN A 1 177 ? 11.557 -43.416 -4.765 1.00 65.12 177 ASN A CA 1
ATOM 1347 C C . ASN A 1 177 ? 12.889 -43.986 -5.301 1.00 65.12 177 ASN A C 1
ATOM 1349 O O . ASN A 1 177 ? 12.881 -44.581 -6.382 1.00 65.12 177 ASN A O 1
ATOM 1353 N N . THR A 1 178 ? 14.017 -43.880 -4.580 1.00 81.31 178 THR A N 1
ATOM 1354 C CA . THR A 1 178 ? 15.258 -44.601 -4.960 1.00 81.31 178 THR A CA 1
ATOM 1355 C C . THR A 1 178 ? 15.001 -46.096 -5.164 1.00 81.31 178 THR A C 1
ATOM 1357 O O . THR A 1 178 ? 15.409 -46.669 -6.176 1.00 81.31 178 THR A O 1
ATOM 1360 N N . LEU A 1 179 ? 14.235 -46.704 -4.256 1.00 81.88 179 LEU A N 1
ATOM 1361 C CA . LEU A 1 179 ? 13.550 -47.968 -4.497 1.00 81.88 179 LEU A CA 1
ATOM 1362 C C . LEU A 1 179 ? 12.053 -47.684 -4.724 1.00 81.88 179 LEU A C 1
ATOM 1364 O O . LEU A 1 179 ? 11.442 -46.983 -3.912 1.00 81.88 179 LEU A O 1
ATOM 1368 N N . PRO A 1 180 ? 11.436 -48.189 -5.812 1.00 81.00 180 PRO A N 1
ATOM 1369 C CA . PRO A 1 180 ? 10.037 -47.897 -6.113 1.00 81.00 180 PRO A CA 1
ATOM 1370 C C . PRO A 1 180 ? 9.095 -48.317 -4.979 1.00 81.00 180 PRO A C 1
ATOM 1372 O O . PRO A 1 180 ? 9.038 -49.494 -4.629 1.00 81.00 180 PRO A O 1
ATOM 1375 N N . GLY A 1 181 ? 8.316 -47.366 -4.455 1.00 79.00 181 GLY A N 1
ATOM 1376 C CA . GLY A 1 181 ? 7.323 -47.623 -3.406 1.00 79.00 181 GLY A CA 1
ATOM 1377 C C . GLY A 1 181 ? 7.867 -47.619 -1.974 1.00 79.00 181 GLY A C 1
ATOM 1378 O O . GLY A 1 181 ? 7.111 -47.949 -1.067 1.00 79.00 181 GLY A O 1
ATOM 1379 N N . ILE A 1 182 ? 9.133 -47.235 -1.775 1.00 87.94 182 ILE A N 1
ATOM 1380 C CA . ILE A 1 182 ? 9.766 -47.102 -0.458 1.00 87.94 182 ILE A CA 1
ATOM 1381 C C . ILE A 1 182 ? 9.954 -45.620 -0.118 1.00 87.94 182 ILE A C 1
ATOM 1383 O O . ILE A 1 182 ? 10.558 -44.882 -0.903 1.00 87.94 182 ILE A O 1
ATOM 1387 N N . SER A 1 183 ? 9.466 -45.186 1.048 1.00 89.56 183 SER A N 1
ATOM 1388 C CA . SER A 1 183 ? 9.772 -43.859 1.606 1.00 89.56 183 SER A CA 1
ATOM 1389 C C . SER A 1 183 ? 10.992 -43.896 2.531 1.00 89.56 183 SER A C 1
ATOM 1391 O O . SER A 1 183 ? 11.282 -44.927 3.141 1.00 89.56 183 SER A O 1
ATOM 1393 N N . TYR A 1 184 ? 11.711 -42.774 2.631 1.00 91.94 184 TYR A N 1
ATOM 1394 C CA . TYR A 1 184 ? 12.917 -42.641 3.451 1.00 91.94 184 TYR A CA 1
ATOM 1395 C C . TYR A 1 184 ? 12.758 -41.468 4.418 1.00 91.94 184 TYR A C 1
ATOM 1397 O O . TYR A 1 184 ? 12.517 -40.352 3.975 1.00 91.94 184 TYR A O 1
ATOM 1405 N N . GLU A 1 185 ? 12.918 -41.712 5.718 1.00 92.94 185 GLU A N 1
ATOM 1406 C CA . GLU A 1 185 ? 12.814 -40.688 6.771 1.00 92.94 185 GLU A CA 1
ATOM 1407 C C . GLU A 1 185 ? 13.959 -40.847 7.773 1.00 92.94 185 GLU A C 1
ATOM 1409 O O . GLU A 1 185 ? 14.453 -41.959 7.981 1.00 92.94 185 GLU A O 1
ATOM 1414 N N . ALA A 1 186 ? 14.399 -39.764 8.411 1.00 93.31 186 ALA A N 1
ATOM 1415 C CA . ALA A 1 186 ? 15.622 -39.803 9.199 1.00 93.31 186 ALA A CA 1
ATOM 1416 C C . ALA A 1 186 ? 15.642 -38.908 10.442 1.00 93.31 186 ALA A C 1
ATOM 1418 O O . ALA A 1 186 ? 15.111 -37.800 10.461 1.00 93.31 186 ALA A O 1
ATOM 1419 N N . VAL A 1 187 ? 16.357 -39.375 11.470 1.00 93.00 187 VAL A N 1
ATOM 1420 C CA . VAL A 1 187 ? 16.719 -38.588 12.657 1.00 93.00 187 VAL A CA 1
ATOM 1421 C C . VAL A 1 187 ? 18.235 -38.624 12.822 1.00 93.00 187 VAL A C 1
ATOM 1423 O O . VAL A 1 187 ? 18.819 -39.667 13.099 1.00 93.00 187 VAL A O 1
ATOM 1426 N N . ALA A 1 188 ? 18.891 -37.480 12.662 1.00 91.19 188 ALA A N 1
ATOM 1427 C CA . ALA A 1 188 ? 20.327 -37.342 12.865 1.00 91.19 188 ALA A CA 1
ATOM 1428 C C . ALA A 1 188 ? 20.596 -36.723 14.244 1.00 91.19 188 ALA A C 1
ATOM 1430 O O . ALA A 1 188 ? 20.136 -35.623 14.546 1.00 91.19 188 ALA A O 1
ATOM 1431 N N . VAL A 1 189 ? 21.347 -37.420 15.098 1.00 89.50 189 VAL A N 1
ATOM 1432 C CA . VAL A 1 189 ? 21.637 -36.985 16.474 1.00 89.50 189 VAL A CA 1
ATOM 1433 C C . VAL A 1 189 ? 23.081 -36.506 16.569 1.00 89.50 189 VAL A C 1
ATOM 1435 O O . VAL A 1 189 ? 23.993 -37.192 16.105 1.00 89.50 189 VAL A O 1
ATOM 1438 N N . ALA A 1 190 ? 23.297 -35.329 17.159 1.00 85.31 190 ALA A N 1
ATOM 1439 C CA . ALA A 1 190 ? 24.623 -34.728 17.341 1.00 85.31 190 ALA A CA 1
ATOM 1440 C C . ALA A 1 190 ? 25.463 -34.660 16.043 1.00 85.31 190 ALA A C 1
ATOM 1442 O O . ALA A 1 190 ? 26.687 -34.787 16.054 1.00 85.31 190 ALA A O 1
ATOM 1443 N N . SER A 1 191 ? 24.810 -34.485 14.888 1.00 85.44 191 SER A N 1
ATOM 1444 C CA . SER A 1 191 ? 25.493 -34.455 13.591 1.00 85.44 191 SER A CA 1
ATOM 1445 C C . SER A 1 191 ? 26.389 -33.213 13.460 1.00 85.44 191 SER A C 1
ATOM 1447 O O . SER A 1 191 ? 25.883 -32.094 13.564 1.00 85.44 191 SER A O 1
ATOM 1449 N N . PRO A 1 192 ? 27.686 -33.353 13.115 1.00 76.75 192 PRO A N 1
ATOM 1450 C CA . PRO A 1 192 ? 28.547 -32.209 12.803 1.00 76.75 192 PRO A CA 1
ATOM 1451 C C . PRO A 1 192 ? 28.204 -31.541 11.458 1.00 76.75 192 PRO A C 1
ATOM 1453 O O . PRO A 1 192 ? 28.872 -30.589 11.057 1.00 76.75 192 PRO A O 1
ATOM 1456 N N . GLN A 1 193 ? 27.209 -32.057 10.719 1.00 72.81 193 GLN A N 1
ATOM 1457 C CA . GLN A 1 193 ? 26.783 -31.553 9.408 1.00 72.81 193 GLN A CA 1
ATOM 1458 C C . GLN A 1 193 ? 25.394 -30.900 9.392 1.00 72.81 193 GLN A C 1
ATOM 1460 O O . GLN A 1 193 ? 24.975 -30.472 8.316 1.00 72.81 193 GLN A O 1
ATOM 1465 N N . ALA A 1 194 ? 24.728 -30.760 10.547 1.00 60.22 194 ALA A N 1
ATOM 1466 C CA . ALA A 1 194 ? 23.349 -30.258 10.696 1.00 60.22 194 ALA A CA 1
ATOM 1467 C C . ALA A 1 194 ? 23.081 -28.848 10.103 1.00 60.22 194 ALA A C 1
ATOM 1469 O O . ALA A 1 194 ? 21.969 -28.326 10.130 1.00 60.22 194 ALA A O 1
ATOM 1470 N N . SER A 1 195 ? 24.117 -28.192 9.584 1.00 57.78 195 SER A N 1
ATOM 1471 C CA . SER A 1 195 ? 24.126 -26.852 8.996 1.00 57.78 195 SER A CA 1
ATOM 1472 C C . SER A 1 195 ? 23.852 -26.795 7.497 1.00 57.78 195 SER A C 1
ATOM 1474 O O . SER A 1 195 ? 23.531 -25.724 6.991 1.00 57.78 195 SER A O 1
ATOM 1476 N N . PHE A 1 196 ? 24.119 -27.877 6.755 1.00 57.09 196 PHE A N 1
ATOM 1477 C CA . PHE A 1 196 ? 24.445 -27.746 5.328 1.00 57.09 196 PHE A CA 1
ATOM 1478 C C . PHE A 1 196 ? 23.329 -28.140 4.361 1.00 57.09 196 PHE A C 1
ATOM 1480 O O . PHE A 1 196 ? 23.386 -27.722 3.203 1.00 57.09 196 PHE A O 1
ATOM 1487 N N . ARG A 1 197 ? 22.344 -28.942 4.782 1.00 62.88 197 ARG A N 1
ATOM 1488 C CA . ARG A 1 197 ? 21.327 -29.496 3.879 1.00 62.88 197 ARG A CA 1
ATOM 1489 C C . ARG A 1 197 ? 19.955 -29.478 4.549 1.00 62.88 197 ARG A C 1
ATOM 1491 O O . ARG A 1 197 ? 19.674 -30.265 5.440 1.00 62.88 197 ARG A O 1
ATOM 1498 N N . ASN A 1 198 ? 19.105 -28.546 4.121 1.00 71.12 198 ASN A N 1
ATOM 1499 C CA . ASN A 1 198 ? 17.710 -28.434 4.558 1.00 71.12 198 ASN A CA 1
ATOM 1500 C C . ASN A 1 198 ? 16.841 -29.541 3.915 1.00 71.12 198 ASN A C 1
ATOM 1502 O O . ASN A 1 198 ? 15.884 -29.230 3.208 1.00 71.12 198 ASN A O 1
ATOM 1506 N N . ASP A 1 199 ? 17.193 -30.817 4.092 1.00 83.81 199 ASP A N 1
ATOM 1507 C CA . ASP A 1 199 ? 16.337 -31.936 3.677 1.00 83.81 199 ASP A CA 1
ATOM 1508 C C . ASP A 1 199 ? 15.198 -32.091 4.696 1.00 83.81 199 ASP A C 1
ATOM 1510 O O . ASP A 1 199 ? 15.431 -32.346 5.880 1.00 83.81 199 ASP A O 1
ATOM 1514 N N . SER A 1 200 ? 13.955 -31.900 4.248 1.00 84.56 200 SER A N 1
ATOM 1515 C CA . SER A 1 200 ? 12.766 -31.955 5.106 1.00 84.56 200 SER A CA 1
ATOM 1516 C C . SER A 1 200 ? 12.478 -33.345 5.681 1.00 84.56 200 SER A C 1
ATOM 1518 O O . SER A 1 200 ? 11.665 -33.439 6.596 1.00 84.56 200 SER A O 1
ATOM 1520 N N . ARG A 1 201 ? 13.130 -34.391 5.154 1.00 89.25 201 ARG A N 1
ATOM 1521 C CA . ARG A 1 201 ? 13.044 -35.787 5.623 1.00 89.25 201 ARG A CA 1
ATOM 1522 C C . ARG A 1 201 ? 14.002 -36.091 6.779 1.00 89.25 201 ARG A C 1
ATOM 1524 O O . ARG A 1 201 ? 14.025 -37.212 7.281 1.00 89.25 201 ARG A O 1
ATOM 1531 N N . VAL A 1 202 ? 14.858 -35.134 7.150 1.00 89.88 202 VAL A N 1
ATOM 1532 C CA . VAL A 1 202 ? 15.870 -35.292 8.202 1.00 89.88 202 VAL A CA 1
ATOM 1533 C C . VAL A 1 202 ? 15.550 -34.364 9.366 1.00 89.88 202 VAL A C 1
ATOM 1535 O O . VAL A 1 202 ? 15.584 -33.147 9.207 1.00 89.88 202 VAL A O 1
ATOM 1538 N N . LEU A 1 203 ? 15.313 -34.917 10.559 1.00 90.31 203 LEU A N 1
ATOM 1539 C CA . LEU A 1 203 ? 15.299 -34.159 11.814 1.00 90.31 203 LEU A CA 1
ATOM 1540 C C . LEU A 1 203 ? 16.690 -34.183 12.457 1.00 90.31 203 LEU A C 1
ATOM 1542 O O . LEU A 1 203 ? 17.149 -35.236 12.900 1.00 90.31 203 LEU A O 1
ATOM 1546 N N . ASN A 1 204 ? 17.344 -33.027 12.562 1.00 89.25 204 ASN A N 1
ATOM 1547 C CA . ASN A 1 204 ? 18.628 -32.903 13.251 1.00 89.25 204 ASN A CA 1
ATOM 1548 C C . ASN A 1 204 ? 18.412 -32.517 14.719 1.00 89.25 204 ASN A C 1
ATOM 1550 O O . ASN A 1 204 ? 17.899 -31.439 14.999 1.00 89.25 204 ASN A O 1
ATOM 1554 N N . ILE A 1 205 ? 18.811 -33.367 15.668 1.00 89.25 205 ILE A N 1
ATOM 1555 C CA . ILE A 1 205 ? 18.657 -33.119 17.110 1.00 89.25 205 ILE A CA 1
ATOM 1556 C C . ILE A 1 205 ? 20.030 -32.896 17.741 1.00 89.25 205 ILE A C 1
ATOM 1558 O O . ILE A 1 205 ? 20.899 -33.768 17.677 1.00 89.25 205 ILE A O 1
ATOM 1562 N N . GLY A 1 206 ? 20.207 -31.751 18.404 1.00 84.75 206 GLY A N 1
ATOM 1563 C CA . GLY A 1 206 ? 21.447 -31.420 19.097 1.00 84.75 206 GLY A CA 1
ATOM 1564 C C . GLY A 1 206 ? 21.252 -30.615 20.382 1.00 84.75 206 GLY A C 1
ATOM 1565 O O . GLY A 1 206 ? 20.331 -29.804 20.508 1.00 84.75 206 GLY A O 1
ATOM 1566 N N . HIS A 1 207 ? 22.143 -30.827 21.347 1.00 83.62 207 HIS A N 1
ATOM 1567 C CA . HIS A 1 207 ? 22.255 -30.006 22.545 1.00 83.62 207 HIS A CA 1
ATOM 1568 C C . HIS A 1 207 ? 23.077 -28.746 22.247 1.00 83.62 207 HIS A C 1
ATOM 1570 O O . HIS A 1 207 ? 24.034 -28.768 21.477 1.00 83.62 207 HIS A O 1
ATOM 1576 N N . ASP A 1 208 ? 22.730 -27.628 22.884 1.00 73.94 208 ASP A N 1
ATOM 1577 C CA . ASP A 1 208 ? 23.344 -26.322 22.606 1.00 73.94 208 ASP A CA 1
ATOM 1578 C C . ASP A 1 208 ? 24.846 -26.276 22.939 1.00 73.94 208 ASP A C 1
ATOM 1580 O O . ASP A 1 208 ? 25.620 -25.596 22.271 1.00 73.94 208 ASP A O 1
ATOM 1584 N N . ARG A 1 209 ? 25.268 -27.045 23.951 1.00 71.44 209 ARG A N 1
ATOM 1585 C CA . ARG A 1 209 ? 26.665 -27.128 24.416 1.00 71.44 209 ARG A CA 1
ATOM 1586 C C . ARG A 1 209 ? 27.431 -28.342 23.891 1.00 71.44 209 ARG A C 1
ATOM 1588 O O . ARG A 1 209 ? 28.551 -28.591 24.334 1.00 71.44 209 ARG A O 1
ATOM 1595 N N . ASP A 1 210 ? 26.846 -29.090 22.963 1.00 76.00 210 ASP A N 1
ATOM 1596 C CA . ASP A 1 210 ? 27.552 -30.165 22.281 1.00 76.00 210 ASP A CA 1
ATOM 1597 C C . ASP A 1 210 ? 28.525 -29.579 21.241 1.00 76.00 210 ASP A C 1
ATOM 1599 O O . ASP A 1 210 ? 28.139 -28.899 20.283 1.00 76.00 210 ASP A O 1
ATOM 1603 N N . ILE A 1 211 ? 29.819 -29.826 21.452 1.00 69.69 211 ILE A N 1
ATOM 1604 C CA . ILE A 1 211 ? 30.904 -29.327 20.598 1.00 69.69 211 ILE A CA 1
ATOM 1605 C C . ILE A 1 211 ? 30.931 -29.985 19.212 1.00 69.69 211 ILE A C 1
ATOM 1607 O O . ILE A 1 211 ? 31.436 -29.382 18.266 1.00 69.69 211 ILE A O 1
ATOM 1611 N N . VAL A 1 212 ? 30.392 -31.200 19.074 1.00 73.69 212 VAL A N 1
ATOM 1612 C CA . VAL A 1 212 ? 30.317 -31.914 17.795 1.00 73.69 212 VAL A CA 1
ATOM 1613 C C . VAL A 1 212 ? 29.178 -31.340 16.960 1.00 73.69 212 VAL A C 1
ATOM 1615 O O . VAL A 1 212 ? 29.386 -31.012 15.793 1.00 73.69 212 VAL A O 1
ATOM 1618 N N . TYR A 1 213 ? 28.017 -31.101 17.572 1.00 78.31 213 TYR A N 1
ATOM 1619 C CA . TYR A 1 213 ? 26.871 -30.480 16.899 1.00 78.31 213 TYR A CA 1
ATOM 1620 C C . TYR A 1 213 ? 27.108 -29.009 16.510 1.00 78.31 213 TYR A C 1
ATOM 1622 O O . TYR A 1 213 ? 26.583 -28.522 15.510 1.00 78.31 213 TYR A O 1
ATOM 1630 N N . SER A 1 214 ? 27.920 -28.278 17.281 1.00 68.50 214 SER A N 1
ATOM 1631 C CA . SER A 1 214 ? 28.217 -26.854 17.040 1.00 68.50 214 SER A CA 1
ATOM 1632 C C . SER A 1 214 ? 29.403 -26.592 16.097 1.00 68.50 214 SER A C 1
ATOM 1634 O O . SER A 1 214 ? 29.643 -25.441 15.725 1.00 68.50 214 SER A O 1
ATOM 1636 N N . ILE A 1 215 ? 30.119 -27.635 15.653 1.00 67.19 215 ILE A N 1
ATOM 1637 C CA . ILE A 1 215 ? 31.396 -27.514 14.924 1.00 67.19 215 ILE A CA 1
ATOM 1638 C C . ILE A 1 215 ? 31.286 -26.771 13.580 1.00 67.19 215 ILE A C 1
ATOM 1640 O O . ILE A 1 215 ? 32.253 -26.162 13.123 1.00 67.19 215 ILE A O 1
ATOM 1644 N N . ALA A 1 216 ? 30.116 -26.802 12.943 1.00 59.25 216 ALA A N 1
ATOM 1645 C CA . ALA A 1 216 ? 29.879 -26.206 11.631 1.00 59.25 216 ALA A CA 1
ATOM 1646 C C . ALA A 1 216 ? 29.313 -24.767 11.682 1.00 59.25 216 ALA A C 1
ATOM 1648 O O . ALA A 1 216 ? 29.122 -24.144 10.637 1.00 59.25 216 ALA A O 1
ATOM 1649 N N . GLY A 1 217 ? 29.109 -24.201 12.882 1.00 54.56 217 GLY A N 1
ATOM 1650 C CA . GLY A 1 217 ? 28.855 -22.771 13.131 1.00 54.56 217 GLY A CA 1
ATOM 1651 C C . GLY A 1 217 ? 27.497 -22.204 12.684 1.00 54.56 217 GLY A C 1
ATOM 1652 O O . GLY A 1 217 ? 27.054 -21.205 13.241 1.00 54.56 217 GLY A O 1
ATOM 1653 N N . PHE A 1 218 ? 26.813 -22.840 11.733 1.00 54.41 218 PHE A N 1
ATOM 1654 C CA . PHE A 1 218 ? 25.453 -22.516 11.283 1.00 54.41 218 PHE A CA 1
ATOM 1655 C C . PHE A 1 218 ? 24.524 -23.718 11.527 1.00 54.41 218 PHE A C 1
ATOM 1657 O O . PHE A 1 218 ? 25.008 -24.839 11.636 1.00 54.41 218 PHE A O 1
ATOM 1664 N N . LYS A 1 219 ? 23.206 -23.536 11.636 1.00 66.62 219 LYS A N 1
ATOM 1665 C CA . LYS A 1 219 ? 22.232 -24.636 11.803 1.00 66.62 219 LYS A CA 1
ATOM 1666 C C . LYS A 1 219 ? 21.100 -24.457 10.783 1.00 66.62 219 LYS A C 1
ATOM 1668 O O . LYS A 1 219 ? 20.642 -23.332 10.597 1.00 66.62 219 LYS A O 1
ATOM 1673 N N . GLY A 1 220 ? 20.741 -25.520 10.057 1.00 64.94 220 GLY A N 1
ATOM 1674 C CA . GLY A 1 220 ? 19.698 -25.498 9.022 1.00 64.94 220 GLY A CA 1
ATOM 1675 C C . GLY A 1 220 ? 18.279 -25.412 9.599 1.00 64.94 220 GLY A C 1
ATOM 1676 O O . GLY A 1 220 ? 18.082 -25.517 10.804 1.00 64.94 220 GLY A O 1
ATOM 1677 N N . ALA A 1 221 ? 17.264 -25.250 8.746 1.00 70.88 221 ALA A N 1
ATOM 1678 C CA . ALA A 1 221 ? 15.863 -25.100 9.168 1.00 70.88 221 ALA A CA 1
ATOM 1679 C C . ALA A 1 221 ? 15.280 -26.362 9.836 1.00 70.88 221 ALA A C 1
ATOM 1681 O O . ALA A 1 221 ? 14.301 -26.281 10.573 1.00 70.88 221 ALA A O 1
ATOM 1682 N N . ASN A 1 222 ? 15.876 -27.526 9.573 1.00 76.00 222 ASN A N 1
ATOM 1683 C CA . ASN A 1 222 ? 15.532 -28.836 10.127 1.00 76.00 222 ASN A CA 1
ATOM 1684 C C . ASN A 1 222 ? 16.367 -29.216 11.371 1.00 76.00 222 ASN A C 1
ATOM 1686 O O . ASN A 1 222 ? 16.253 -30.337 11.871 1.00 76.00 222 ASN A O 1
ATOM 1690 N N . ALA A 1 223 ? 17.194 -28.291 11.869 1.00 81.69 223 ALA A N 1
ATOM 1691 C CA . ALA A 1 223 ? 17.992 -28.453 13.074 1.00 81.69 223 ALA A CA 1
ATOM 1692 C C . ALA A 1 223 ? 17.242 -27.959 14.316 1.00 81.69 223 ALA A C 1
ATOM 1694 O O . ALA A 1 223 ? 16.725 -26.846 14.359 1.00 81.69 223 ALA A O 1
ATOM 1695 N N . VAL A 1 224 ? 17.229 -28.791 15.352 1.00 82.38 224 VAL A N 1
ATOM 1696 C CA . VAL A 1 224 ? 16.757 -28.457 16.691 1.00 82.38 224 VAL A CA 1
ATOM 1697 C C . VAL A 1 224 ? 17.965 -28.035 17.516 1.00 82.38 224 VAL A C 1
ATOM 1699 O O . VAL A 1 224 ? 18.924 -28.796 17.672 1.00 82.38 224 VAL A O 1
ATOM 1702 N N . ASP A 1 225 ? 17.932 -26.814 18.038 1.00 71.56 225 ASP A N 1
ATOM 1703 C CA . ASP A 1 225 ? 18.931 -26.273 18.955 1.00 71.56 225 ASP A CA 1
ATOM 1704 C C . ASP A 1 225 ? 18.290 -25.762 20.250 1.00 71.56 225 ASP A C 1
ATOM 1706 O O . ASP A 1 225 ? 17.129 -26.051 20.518 1.00 71.56 225 ASP A O 1
ATOM 1710 N N . ASN A 1 226 ? 19.036 -25.086 21.131 1.00 75.12 226 ASN A N 1
ATOM 1711 C CA . ASN A 1 226 ? 18.511 -24.557 22.399 1.00 75.12 226 ASN A CA 1
ATOM 1712 C C . ASN A 1 226 ? 17.991 -25.625 23.389 1.00 75.12 226 ASN A C 1
ATOM 1714 O O . ASN A 1 226 ? 17.089 -25.359 24.189 1.00 75.12 226 ASN A O 1
ATOM 1718 N N . ILE A 1 227 ? 18.509 -26.857 23.319 1.00 78.69 227 ILE A N 1
ATOM 1719 C CA . ILE A 1 227 ? 18.340 -27.874 24.370 1.00 78.69 227 ILE A CA 1
ATOM 1720 C C . ILE A 1 227 ? 19.596 -27.851 25.246 1.00 78.69 227 ILE A C 1
ATOM 1722 O O . ILE A 1 227 ? 20.694 -28.159 24.784 1.00 78.69 227 ILE A O 1
ATOM 1726 N N . TYR A 1 228 ? 19.442 -27.474 26.509 1.00 72.50 228 TYR A N 1
ATOM 1727 C CA . TYR A 1 228 ? 20.511 -27.403 27.496 1.00 72.50 228 TYR A CA 1
ATOM 1728 C C . TYR A 1 228 ? 20.441 -28.621 28.397 1.00 72.50 228 TYR A C 1
ATOM 1730 O O . TYR A 1 228 ? 19.470 -28.793 29.120 1.00 72.50 228 TYR A O 1
ATOM 1738 N N . MET A 1 229 ? 21.477 -29.447 28.383 1.00 70.50 229 MET A N 1
ATOM 1739 C CA . MET A 1 229 ? 21.572 -30.603 29.267 1.00 70.50 229 MET A CA 1
ATOM 1740 C C . MET A 1 229 ? 22.572 -30.320 30.389 1.00 70.50 229 MET A C 1
ATOM 1742 O O . MET A 1 229 ? 23.635 -29.762 30.118 1.00 70.50 229 MET A O 1
ATOM 1746 N N . LEU A 1 230 ? 22.252 -30.689 31.630 1.00 64.19 230 LEU A N 1
ATOM 1747 C CA . LEU A 1 230 ? 23.127 -30.489 32.793 1.00 64.19 230 LEU A CA 1
ATOM 1748 C C . LEU A 1 230 ? 23.514 -31.822 33.439 1.00 64.19 230 LEU A C 1
ATOM 1750 O O . LEU A 1 230 ? 22.640 -32.628 33.744 1.00 64.19 230 LEU A O 1
ATOM 1754 N N . PHE A 1 231 ? 24.817 -32.019 33.664 1.00 59.09 231 PHE A N 1
ATOM 1755 C CA . PHE A 1 231 ? 25.413 -33.217 34.272 1.00 59.09 231 PHE A CA 1
ATOM 1756 C C . PHE A 1 231 ? 25.818 -32.995 35.743 1.00 59.09 231 PHE A C 1
ATOM 1758 O O . PHE A 1 231 ? 25.962 -31.853 36.181 1.00 59.09 231 PHE A O 1
ATOM 1765 N N . ASN A 1 232 ? 26.041 -34.099 36.473 1.00 50.88 232 ASN A N 1
ATOM 1766 C CA . ASN A 1 232 ? 26.343 -34.211 37.918 1.00 50.88 232 ASN A CA 1
ATOM 1767 C C . ASN A 1 232 ? 27.594 -33.442 38.424 1.00 50.88 232 ASN A C 1
ATOM 1769 O O . ASN A 1 232 ? 27.911 -33.475 39.613 1.00 50.88 232 ASN A O 1
ATOM 1773 N N . ASP A 1 233 ? 28.335 -32.764 37.548 1.00 48.62 233 ASP A N 1
ATOM 1774 C CA . ASP A 1 233 ? 29.680 -32.244 37.813 1.00 48.62 233 ASP A CA 1
ATOM 1775 C C . ASP A 1 233 ? 29.685 -30.744 38.187 1.00 48.62 233 ASP A C 1
ATOM 1777 O O . ASP A 1 233 ? 30.738 -30.174 38.479 1.00 48.62 233 ASP A O 1
ATOM 1781 N N . GLY A 1 234 ? 28.519 -30.085 38.213 1.00 44.81 234 GLY A N 1
ATOM 1782 C CA . GLY A 1 234 ? 28.332 -28.806 38.904 1.00 44.81 234 GLY A CA 1
ATOM 1783 C C . GLY A 1 234 ? 29.179 -27.618 38.418 1.00 44.81 234 GLY A C 1
ATOM 1784 O O . GLY A 1 234 ? 29.626 -26.828 39.254 1.00 44.81 234 GLY A O 1
ATOM 1785 N N . GLY A 1 235 ? 29.376 -27.438 37.107 1.00 41.19 235 GLY A N 1
ATOM 1786 C CA . GLY A 1 235 ? 30.145 -26.313 36.562 1.00 41.19 235 GLY A CA 1
ATOM 1787 C C . GLY A 1 235 ? 29.544 -25.641 35.326 1.00 41.19 235 GLY A C 1
ATOM 1788 O O . GLY A 1 235 ? 29.543 -26.208 34.238 1.00 41.19 235 GLY A O 1
ATOM 1789 N N . VAL A 1 236 ? 29.111 -24.384 35.466 1.00 37.59 236 VAL A N 1
ATOM 1790 C CA . VAL A 1 236 ? 28.936 -23.451 34.340 1.00 37.59 236 VAL A CA 1
ATOM 1791 C C . VAL A 1 236 ? 30.326 -22.898 34.009 1.00 37.59 236 VAL A C 1
ATOM 1793 O O . VAL A 1 236 ? 30.829 -22.049 34.740 1.00 37.59 236 VAL A O 1
ATOM 1796 N N . PHE A 1 237 ? 30.983 -23.412 32.965 1.00 37.78 237 PHE A N 1
ATOM 1797 C CA . PHE A 1 237 ? 32.332 -22.978 32.583 1.00 37.78 237 PHE A CA 1
ATOM 1798 C C . PHE A 1 237 ? 32.365 -22.259 31.231 1.00 37.78 237 PHE A C 1
ATOM 1800 O O . PHE A 1 237 ? 31.700 -22.651 30.275 1.00 37.78 237 PHE A O 1
ATOM 1807 N N . ASP A 1 238 ? 33.159 -21.189 31.215 1.00 34.44 238 ASP A N 1
ATOM 1808 C CA . ASP A 1 238 ? 33.502 -20.322 30.088 1.00 34.44 238 ASP A CA 1
ATOM 1809 C C . ASP A 1 238 ? 34.278 -21.089 28.997 1.00 34.44 238 ASP A C 1
ATOM 1811 O O . ASP A 1 238 ? 35.023 -22.029 29.289 1.00 34.44 238 ASP A O 1
ATOM 1815 N N . LEU A 1 239 ? 34.087 -20.690 27.737 1.00 38.19 239 LEU A N 1
ATOM 1816 C CA . LEU A 1 239 ? 34.578 -21.357 26.527 1.00 38.19 239 LEU A CA 1
ATOM 1817 C C . LEU A 1 239 ? 36.116 -21.390 26.475 1.00 38.19 239 LEU A C 1
ATOM 1819 O O . LEU A 1 239 ? 36.770 -20.506 25.923 1.00 38.19 239 LEU A O 1
ATOM 1823 N N . GLY A 1 240 ? 36.702 -22.461 27.005 1.00 31.88 240 GLY A N 1
ATOM 1824 C CA . GLY A 1 240 ? 38.081 -22.859 26.754 1.00 31.88 240 GLY A CA 1
ATOM 1825 C C . GLY A 1 240 ? 38.105 -24.217 26.065 1.00 31.88 240 GLY A C 1
ATOM 1826 O O . GLY A 1 240 ? 37.555 -25.177 26.597 1.00 31.88 240 GLY A O 1
ATOM 1827 N N . LEU A 1 241 ? 38.762 -24.302 24.903 1.00 38.84 241 LEU A N 1
ATOM 1828 C CA . LEU A 1 241 ? 39.061 -25.529 24.150 1.00 38.84 241 LEU A CA 1
ATOM 1829 C C . LEU A 1 241 ? 39.954 -26.493 24.965 1.00 38.84 241 LEU A C 1
ATOM 1831 O O . LEU A 1 241 ? 41.106 -26.735 24.615 1.00 38.84 241 LEU A O 1
ATOM 1835 N N . SER A 1 242 ? 39.462 -27.007 26.092 1.00 38.56 242 SER A N 1
ATOM 1836 C CA . SER A 1 242 ? 40.096 -28.097 26.827 1.00 38.56 242 SER A CA 1
ATOM 1837 C C . SER A 1 242 ? 39.349 -29.392 26.516 1.00 38.56 242 SER A C 1
ATOM 1839 O O . SER A 1 242 ? 38.168 -29.549 26.827 1.00 38.56 242 SER A O 1
ATOM 1841 N N . GLU A 1 243 ? 40.063 -30.291 25.845 1.00 42.88 243 GLU A N 1
ATOM 1842 C CA . GLU A 1 243 ? 39.586 -31.474 25.113 1.00 42.88 243 GLU A CA 1
ATOM 1843 C C . GLU A 1 243 ? 38.910 -32.565 25.971 1.00 42.88 243 GLU A C 1
ATOM 1845 O O . GLU A 1 243 ? 38.472 -33.572 25.428 1.00 42.88 243 GLU A O 1
ATOM 1850 N N . SER A 1 244 ? 38.794 -32.403 27.294 1.00 41.84 244 SER A N 1
ATOM 1851 C CA . SER A 1 244 ? 38.304 -33.461 28.193 1.00 41.84 244 SER A CA 1
ATOM 1852 C C . SER A 1 244 ? 36.881 -33.274 28.743 1.00 41.84 244 SER A C 1
ATOM 1854 O O . SER A 1 244 ? 36.356 -34.226 29.308 1.00 41.84 244 SER A O 1
ATOM 1856 N N . PHE A 1 245 ? 36.248 -32.097 28.601 1.00 40.41 245 PHE A N 1
ATOM 1857 C CA . PHE A 1 245 ? 34.934 -31.810 29.227 1.00 40.41 245 PHE A CA 1
ATOM 1858 C C . PHE A 1 245 ? 33.774 -31.572 28.244 1.00 40.41 245 PHE A C 1
ATOM 1860 O O . PHE A 1 245 ? 32.648 -31.951 28.552 1.00 40.41 245 PHE A O 1
ATOM 1867 N N . GLY A 1 246 ? 34.022 -31.048 27.035 1.00 47.34 246 GLY A N 1
ATOM 1868 C CA . GLY A 1 246 ? 32.979 -30.925 25.996 1.00 47.34 246 GLY A CA 1
ATOM 1869 C C . GLY A 1 246 ? 32.424 -32.275 25.514 1.00 47.34 246 GLY A C 1
ATOM 1870 O O . GLY A 1 246 ? 31.294 -32.348 25.045 1.00 47.34 246 GLY A O 1
ATOM 1871 N N . ALA A 1 247 ? 33.186 -33.356 25.715 1.00 48.28 247 ALA A N 1
ATOM 1872 C CA . ALA A 1 247 ? 32.811 -34.726 25.372 1.00 48.28 247 ALA A CA 1
ATOM 1873 C C . ALA A 1 247 ? 31.678 -35.312 26.242 1.00 48.28 247 ALA A C 1
ATOM 1875 O O . ALA A 1 247 ? 31.077 -36.305 25.849 1.00 48.28 247 ALA A O 1
ATOM 1876 N N . GLN A 1 248 ? 31.356 -34.717 27.402 1.00 54.75 248 GLN A N 1
ATOM 1877 C CA . GLN A 1 248 ? 30.224 -35.173 28.225 1.00 54.75 248 GLN A CA 1
ATOM 1878 C C . GLN A 1 248 ? 28.863 -34.820 27.599 1.00 54.75 248 GLN A C 1
ATOM 1880 O O . GLN A 1 248 ? 27.882 -35.496 27.880 1.00 54.75 248 GLN A O 1
ATOM 1885 N N . HIS A 1 249 ? 28.792 -33.798 26.735 1.00 54.84 249 HIS A N 1
ATOM 1886 C CA . HIS A 1 249 ? 27.545 -33.373 26.086 1.00 54.84 249 HIS A CA 1
ATOM 1887 C C . HIS A 1 249 ? 27.216 -34.128 24.779 1.00 54.84 249 HIS A C 1
ATOM 1889 O O . HIS A 1 249 ? 26.055 -34.093 24.378 1.00 54.84 249 HIS A O 1
ATOM 1895 N N . ASP A 1 250 ? 28.182 -34.848 24.185 1.00 62.69 250 ASP A N 1
ATOM 1896 C CA . ASP A 1 250 ? 28.027 -35.742 23.008 1.00 62.69 250 ASP A CA 1
ATOM 1897 C C . ASP A 1 250 ? 27.833 -37.214 23.444 1.00 62.69 250 ASP A C 1
ATOM 1899 O O . ASP A 1 250 ? 28.318 -38.149 22.810 1.00 62.69 250 ASP A O 1
ATOM 1903 N N . ILE A 1 251 ? 27.196 -37.465 24.596 1.00 69.31 251 ILE A N 1
ATOM 1904 C CA . ILE A 1 251 ? 26.889 -38.838 25.025 1.00 69.31 251 ILE A CA 1
ATOM 1905 C C . ILE A 1 251 ? 25.517 -39.259 24.495 1.00 69.31 251 ILE A C 1
ATOM 1907 O O . ILE A 1 251 ? 24.494 -38.637 24.788 1.00 69.31 251 ILE A O 1
ATOM 1911 N N . SER A 1 252 ? 25.472 -40.371 23.762 1.00 69.88 252 SER A N 1
ATOM 1912 C CA . SER A 1 252 ? 24.244 -40.822 23.093 1.00 69.88 252 SER A CA 1
ATOM 1913 C C . SER A 1 252 ? 23.090 -41.119 24.062 1.00 69.88 252 SER A C 1
ATOM 1915 O O . SER A 1 252 ? 21.932 -40.843 23.756 1.00 69.88 252 SER A O 1
ATOM 1917 N N . ILE A 1 253 ? 23.403 -41.611 25.266 1.00 69.44 253 ILE A N 1
ATOM 1918 C CA . ILE A 1 253 ? 22.424 -41.878 26.335 1.00 69.44 253 ILE A CA 1
ATOM 1919 C C . ILE A 1 253 ? 21.781 -40.575 26.833 1.00 69.44 253 ILE A C 1
ATOM 1921 O O . ILE A 1 253 ? 20.603 -40.548 27.190 1.00 69.44 253 ILE A O 1
ATOM 1925 N N . GLY A 1 254 ? 22.534 -39.474 26.830 1.00 72.12 254 GLY A N 1
ATOM 1926 C CA . GLY A 1 254 ? 22.008 -38.191 27.266 1.00 72.12 254 GLY A CA 1
ATOM 1927 C C . GLY A 1 254 ? 20.982 -37.621 26.292 1.00 72.12 254 GLY A C 1
ATOM 1928 O O . GLY A 1 254 ? 19.950 -37.109 26.714 1.00 72.12 254 GLY A O 1
ATOM 1929 N N . TYR A 1 255 ? 21.209 -37.801 24.991 1.00 81.06 255 TYR A N 1
ATOM 1930 C CA . TYR A 1 255 ? 20.239 -37.454 23.951 1.00 81.06 255 TYR A CA 1
ATOM 1931 C C . TYR A 1 255 ? 18.948 -38.268 24.047 1.00 81.06 255 TYR A C 1
ATOM 1933 O O . TYR A 1 255 ? 17.859 -37.696 23.985 1.00 81.06 255 TYR A O 1
ATOM 1941 N N . ALA A 1 256 ? 19.059 -39.579 24.266 1.00 76.19 256 ALA A N 1
ATOM 1942 C CA . ALA A 1 256 ? 17.914 -40.449 24.521 1.00 76.19 256 ALA A CA 1
ATOM 1943 C C . ALA A 1 256 ? 17.067 -39.968 25.710 1.00 76.19 256 ALA A C 1
ATOM 1945 O O . ALA A 1 256 ? 15.843 -39.859 25.606 1.00 76.19 256 ALA A O 1
ATOM 1946 N N . HIS A 1 257 ? 17.717 -39.614 26.820 1.00 73.69 257 HIS A N 1
ATOM 1947 C CA . HIS A 1 257 ? 17.031 -39.087 27.994 1.00 73.69 257 HIS A CA 1
ATOM 1948 C C . HIS A 1 257 ? 16.374 -37.727 27.731 1.00 73.69 257 HIS A C 1
ATOM 1950 O O . HIS A 1 257 ? 15.216 -37.530 28.094 1.00 73.69 257 HIS A O 1
ATOM 1956 N N . SER A 1 258 ? 17.075 -36.794 27.083 1.00 78.56 258 SER A N 1
ATOM 1957 C CA . SER A 1 258 ? 16.517 -35.485 26.730 1.00 78.56 258 SER A CA 1
ATOM 1958 C C . SER A 1 258 ? 15.264 -35.621 25.870 1.00 78.56 258 SER A C 1
ATOM 1960 O O . SER A 1 258 ? 14.252 -34.988 26.161 1.00 78.56 258 SER A O 1
ATOM 1962 N N . VAL A 1 259 ? 15.295 -36.487 24.854 1.00 82.31 259 VAL A N 1
ATOM 1963 C CA . VAL A 1 259 ? 14.140 -36.734 23.982 1.00 82.31 259 VAL A CA 1
ATOM 1964 C C . VAL A 1 259 ? 12.993 -37.380 24.763 1.00 82.31 259 VAL A C 1
ATOM 1966 O O . VAL A 1 259 ? 11.873 -36.882 24.684 1.00 82.31 259 VAL A O 1
ATOM 1969 N N . ALA A 1 260 ? 13.251 -38.395 25.596 1.00 73.88 260 ALA A N 1
ATOM 1970 C CA . ALA A 1 260 ? 12.224 -38.998 26.458 1.00 73.88 260 ALA A CA 1
ATOM 1971 C C . ALA A 1 260 ? 11.546 -37.964 27.373 1.00 73.88 260 ALA A C 1
ATOM 1973 O O . ALA A 1 260 ? 10.321 -37.941 27.528 1.00 73.88 260 ALA A O 1
ATOM 1974 N N . THR A 1 261 ? 12.345 -37.089 27.980 1.00 70.50 261 THR A N 1
ATOM 1975 C CA . THR A 1 261 ? 11.867 -36.059 28.905 1.00 70.50 261 THR A CA 1
ATOM 1976 C C . THR A 1 261 ? 11.062 -34.982 28.179 1.00 70.50 261 THR A C 1
ATOM 1978 O O . THR A 1 261 ? 10.014 -34.576 28.674 1.00 70.50 261 THR A O 1
ATOM 1981 N N . ILE A 1 262 ? 11.487 -34.565 26.982 1.00 76.56 262 ILE A N 1
ATOM 1982 C CA . ILE A 1 262 ? 10.754 -33.594 26.156 1.00 76.56 262 ILE A CA 1
ATOM 1983 C C . ILE A 1 262 ? 9.416 -34.173 25.692 1.00 76.56 262 ILE A C 1
ATOM 1985 O O . ILE A 1 262 ? 8.387 -33.523 25.859 1.00 76.56 262 ILE A O 1
ATOM 1989 N N . LEU A 1 263 ? 9.415 -35.392 25.147 1.00 74.38 263 LEU A N 1
ATOM 1990 C CA . LEU A 1 263 ? 8.209 -36.028 24.610 1.00 74.38 263 LEU A CA 1
ATOM 1991 C C . LEU A 1 263 ? 7.196 -36.399 25.700 1.00 74.38 263 LEU A C 1
ATOM 1993 O O . LEU A 1 263 ? 5.994 -36.355 25.462 1.00 74.38 263 LEU A O 1
ATOM 1997 N N . SER A 1 264 ? 7.664 -36.749 26.903 1.00 62.88 264 SER A N 1
ATOM 1998 C CA . SER A 1 264 ? 6.791 -37.069 28.044 1.00 62.88 264 SER A CA 1
ATOM 1999 C C . SER A 1 264 ? 6.383 -35.850 28.880 1.00 62.88 264 SER A C 1
ATOM 2001 O O . SER A 1 264 ? 5.704 -36.004 29.904 1.00 62.88 264 SER A O 1
ATOM 2003 N N . SER A 1 265 ? 6.796 -34.648 28.468 1.00 57.62 265 SER A N 1
ATOM 2004 C CA . SER A 1 265 ? 6.388 -33.397 29.098 1.00 57.62 265 SER A CA 1
ATOM 2005 C C . SER A 1 265 ? 4.933 -33.088 28.767 1.00 57.62 265 SER A C 1
ATOM 2007 O O . SER A 1 265 ? 4.527 -33.123 27.607 1.00 57.62 265 SER A O 1
ATOM 2009 N N . ARG A 1 266 ? 4.155 -32.683 29.777 1.00 53.53 266 ARG A N 1
ATOM 2010 C CA . ARG A 1 266 ? 2.784 -32.183 29.571 1.00 53.53 266 ARG A CA 1
ATOM 2011 C C . ARG A 1 266 ? 2.727 -30.952 28.655 1.00 53.53 266 ARG A C 1
ATOM 2013 O O . ARG A 1 266 ? 1.702 -30.715 28.039 1.00 53.53 266 ARG A O 1
ATOM 2020 N N . PHE A 1 267 ? 3.843 -30.229 28.527 1.00 54.12 267 PHE A N 1
ATOM 2021 C CA . PHE A 1 267 ? 3.983 -29.042 27.681 1.00 54.12 267 PHE A CA 1
ATOM 2022 C C . PHE A 1 267 ? 4.542 -29.349 26.290 1.00 54.12 267 PHE A C 1
ATOM 2024 O O . PHE A 1 267 ? 4.846 -28.427 25.543 1.00 54.12 267 PHE A O 1
ATOM 2031 N N . TYR A 1 268 ? 4.713 -30.624 25.914 1.00 63.56 268 TYR A N 1
ATOM 2032 C CA . TYR A 1 268 ? 5.265 -30.977 24.603 1.00 63.56 268 TYR A CA 1
ATOM 2033 C C . TYR A 1 268 ? 4.498 -30.300 23.453 1.00 63.56 268 TYR A C 1
ATOM 2035 O O . TYR A 1 268 ? 5.132 -29.739 22.561 1.00 63.56 268 TYR A O 1
ATOM 2043 N N . GLY A 1 269 ? 3.161 -30.255 23.527 1.00 58.50 269 GLY A N 1
ATOM 2044 C CA . GLY A 1 269 ? 2.300 -29.594 22.536 1.00 58.50 269 GLY A CA 1
ATOM 2045 C C . GLY A 1 269 ? 2.411 -28.064 22.479 1.00 58.50 269 GLY A C 1
ATOM 2046 O O . GLY A 1 269 ? 1.943 -27.467 21.518 1.00 58.50 269 GLY A O 1
ATOM 2047 N N . GLU A 1 270 ? 3.047 -27.440 23.471 1.00 60.91 270 GLU A N 1
ATOM 2048 C CA . GLU A 1 270 ? 3.259 -25.988 23.556 1.00 60.91 270 GLU A CA 1
ATOM 2049 C C . GLU A 1 270 ? 4.693 -25.582 23.180 1.00 60.91 270 GLU A C 1
ATOM 2051 O O . GLU A 1 270 ? 4.997 -24.401 23.013 1.00 60.91 270 GLU A O 1
ATOM 2056 N N . THR A 1 271 ? 5.602 -26.553 23.043 1.00 62.50 271 THR A N 1
ATOM 2057 C CA . THR A 1 271 ? 6.984 -26.273 22.639 1.00 62.50 271 THR A CA 1
ATOM 2058 C C . THR A 1 271 ? 7.087 -26.001 21.137 1.00 62.50 271 THR A C 1
ATOM 2060 O O . THR A 1 271 ? 6.471 -26.680 20.327 1.00 62.50 271 THR A O 1
ATOM 2063 N N . THR A 1 272 ? 7.924 -25.045 20.746 1.00 69.62 272 THR A N 1
ATOM 2064 C CA . THR A 1 272 ? 8.278 -24.745 19.352 1.00 69.62 272 THR A CA 1
ATOM 2065 C C . THR A 1 272 ? 9.747 -25.092 19.098 1.00 69.62 272 THR A C 1
ATOM 2067 O O . THR A 1 272 ? 10.506 -25.366 20.034 1.00 69.62 272 THR A O 1
ATOM 2070 N N . ARG A 1 273 ? 10.193 -25.065 17.833 1.00 69.94 273 ARG A N 1
ATOM 2071 C CA . ARG A 1 273 ? 11.615 -25.288 17.489 1.00 69.94 273 ARG A CA 1
ATOM 2072 C C . ARG A 1 273 ? 12.566 -24.311 18.193 1.00 69.94 273 ARG A C 1
ATOM 2074 O O . ARG A 1 273 ? 13.680 -24.693 18.533 1.00 69.94 273 ARG A O 1
ATOM 2081 N N . ASP A 1 274 ? 12.085 -23.109 18.503 1.00 65.88 274 ASP A N 1
ATOM 2082 C CA . ASP A 1 274 ? 12.828 -22.053 19.196 1.00 65.88 274 ASP A CA 1
ATOM 2083 C C . ASP A 1 274 ? 12.764 -22.123 20.729 1.00 65.88 274 ASP A C 1
ATOM 2085 O O . ASP A 1 274 ? 13.446 -21.353 21.413 1.00 65.88 274 ASP A O 1
ATOM 2089 N N . SER A 1 275 ? 11.931 -23.001 21.301 1.00 66.62 275 SER A N 1
ATOM 2090 C CA . SER A 1 275 ? 11.786 -23.105 22.755 1.00 66.62 275 SER A CA 1
ATOM 2091 C C . SER A 1 275 ? 13.130 -23.391 23.411 1.00 66.62 275 SER A C 1
ATOM 2093 O O . SER A 1 275 ? 13.823 -24.327 23.027 1.00 66.62 275 SER A O 1
ATOM 2095 N N . ARG A 1 276 ? 13.498 -22.653 24.459 1.00 68.12 276 ARG A N 1
ATOM 2096 C CA . ARG A 1 276 ? 14.674 -22.984 25.276 1.00 68.12 276 ARG A CA 1
ATOM 2097 C C . ARG A 1 276 ? 14.271 -24.063 26.271 1.00 68.12 276 ARG A C 1
ATOM 2099 O O . ARG A 1 276 ? 13.427 -23.821 27.125 1.00 68.12 276 ARG A O 1
ATOM 2106 N N . ILE A 1 277 ? 14.850 -25.253 26.147 1.00 69.44 277 ILE A N 1
ATOM 2107 C CA . ILE A 1 277 ? 14.535 -26.379 27.033 1.00 69.44 277 ILE A CA 1
ATOM 2108 C C . ILE A 1 277 ? 15.770 -26.705 27.853 1.00 69.44 277 ILE A C 1
ATOM 2110 O O . ILE A 1 277 ? 16.831 -26.949 27.286 1.00 69.44 277 ILE A O 1
ATOM 2114 N N . VAL A 1 278 ? 15.625 -26.733 29.174 1.00 68.62 278 VAL A N 1
ATOM 2115 C CA . VAL A 1 278 ? 16.681 -27.156 30.094 1.00 68.62 278 VAL A CA 1
ATOM 2116 C C . VAL A 1 278 ? 16.310 -28.523 30.663 1.00 68.62 278 VAL A C 1
ATOM 2118 O O . VAL A 1 278 ? 15.256 -28.682 31.270 1.00 68.62 278 VAL A O 1
ATOM 2121 N N . ILE A 1 279 ? 17.170 -29.513 30.442 1.00 68.62 279 ILE A N 1
ATOM 2122 C CA . ILE A 1 279 ? 17.026 -30.892 30.899 1.00 68.62 279 ILE A CA 1
ATOM 2123 C C . ILE A 1 279 ? 18.014 -31.133 32.033 1.00 68.62 279 ILE A C 1
ATOM 2125 O O . ILE A 1 279 ? 19.233 -31.026 31.858 1.00 68.62 279 ILE A O 1
ATOM 2129 N N . ASN A 1 280 ? 17.478 -31.485 33.199 1.00 64.75 280 ASN A N 1
ATOM 2130 C CA . ASN A 1 280 ? 18.285 -31.932 34.319 1.00 64.75 280 ASN A CA 1
ATOM 2131 C C . ASN A 1 280 ? 18.571 -33.434 34.190 1.00 64.75 280 ASN A C 1
ATOM 2133 O O . ASN A 1 280 ? 17.645 -34.238 34.227 1.00 64.75 280 ASN A O 1
ATOM 2137 N N . TYR A 1 281 ? 19.846 -33.796 34.069 1.00 61.91 281 TYR A N 1
ATOM 2138 C CA . TYR A 1 281 ? 20.315 -35.184 34.091 1.00 61.91 281 TYR A CA 1
ATOM 2139 C C . TYR A 1 281 ? 21.046 -35.522 35.405 1.00 61.91 281 TYR A C 1
ATOM 2141 O O . TYR A 1 281 ? 21.642 -36.590 35.527 1.00 61.91 281 TYR A O 1
ATOM 2149 N N . SER A 1 282 ? 21.017 -34.604 36.383 1.00 56.56 282 SER A N 1
ATOM 2150 C CA . SER A 1 282 ? 21.605 -34.763 37.715 1.00 56.56 282 SER A CA 1
ATOM 2151 C C . SER A 1 282 ? 20.607 -35.350 38.714 1.00 56.56 282 SER A C 1
ATOM 2153 O O . SER A 1 282 ? 19.433 -34.975 38.740 1.00 56.56 282 SER A O 1
ATOM 2155 N N . ASP A 1 283 ? 21.096 -36.254 39.564 1.00 51.97 283 ASP A N 1
ATOM 2156 C CA . ASP A 1 283 ? 20.371 -36.828 40.703 1.00 51.97 283 ASP A CA 1
ATOM 2157 C C . ASP A 1 283 ? 20.636 -36.067 42.022 1.00 51.97 283 ASP A C 1
ATOM 2159 O O . ASP A 1 283 ? 20.168 -36.479 43.086 1.00 51.97 283 ASP A O 1
ATOM 2163 N N . GLN A 1 284 ? 21.373 -34.945 41.968 1.00 50.41 284 GLN A N 1
ATOM 2164 C CA . GLN A 1 284 ? 21.771 -34.140 43.128 1.00 50.41 284 GLN A CA 1
ATOM 2165 C C . GLN A 1 284 ? 20.867 -32.895 43.326 1.00 50.41 284 GLN A C 1
ATOM 2167 O O . GLN A 1 284 ? 20.776 -32.051 42.432 1.00 50.41 284 GLN A O 1
ATOM 2172 N N . PRO A 1 285 ? 20.265 -32.684 44.518 1.00 47.16 285 PRO A N 1
ATOM 2173 C CA . PRO A 1 285 ? 19.368 -31.547 44.795 1.00 47.16 285 PRO A CA 1
ATOM 2174 C C . PRO A 1 285 ? 20.003 -30.150 44.648 1.00 47.16 285 PRO A C 1
ATOM 2176 O O . PRO A 1 285 ? 19.321 -29.186 44.301 1.00 47.16 285 PRO A O 1
ATOM 2179 N N . ASP A 1 286 ? 21.311 -30.019 44.900 1.00 47.72 286 ASP A N 1
ATOM 2180 C CA . ASP A 1 286 ? 22.021 -28.728 44.893 1.00 47.72 286 ASP A CA 1
ATOM 2181 C C . ASP A 1 286 ? 22.189 -28.125 43.485 1.00 47.72 286 ASP A C 1
ATOM 2183 O O . ASP A 1 286 ? 22.378 -26.913 43.345 1.00 47.72 286 ASP A O 1
ATOM 2187 N N . ASP A 1 287 ? 22.105 -28.939 42.429 1.00 48.22 287 ASP A N 1
ATOM 2188 C CA . ASP A 1 287 ? 22.259 -28.469 41.049 1.00 48.22 287 ASP A CA 1
ATOM 2189 C C . ASP A 1 287 ? 20.968 -27.844 40.490 1.00 48.22 287 ASP A C 1
ATOM 2191 O O . ASP A 1 287 ? 21.049 -26.942 39.655 1.00 48.22 287 ASP A O 1
ATOM 2195 N N . ILE A 1 288 ? 19.795 -28.197 41.038 1.00 47.50 288 ILE A N 1
ATOM 2196 C CA . ILE A 1 288 ? 18.509 -27.529 40.746 1.00 47.50 288 ILE A CA 1
ATOM 2197 C C . ILE A 1 288 ? 18.565 -26.056 41.178 1.00 47.50 288 ILE A C 1
ATOM 2199 O O . ILE A 1 288 ? 18.079 -25.171 40.482 1.00 47.50 288 ILE A O 1
ATOM 2203 N N . ARG A 1 289 ? 19.231 -25.763 42.299 1.00 44.34 289 ARG A N 1
ATOM 2204 C CA . ARG A 1 289 ? 19.386 -24.397 42.817 1.00 44.34 289 ARG A CA 1
ATOM 2205 C C . ARG A 1 289 ? 20.338 -23.550 41.962 1.00 44.34 289 ARG A C 1
ATOM 2207 O O . ARG A 1 289 ? 20.077 -22.376 41.726 1.00 44.34 289 ARG A O 1
ATOM 2214 N N . LYS A 1 290 ? 21.404 -24.156 41.424 1.00 49.03 290 LYS A N 1
ATOM 2215 C CA . LYS A 1 290 ? 22.330 -23.498 40.478 1.00 49.03 290 LYS A CA 1
ATOM 2216 C C . LYS A 1 290 ? 21.713 -23.266 39.091 1.00 49.03 290 LYS A C 1
ATOM 2218 O O . LYS A 1 290 ? 22.190 -22.386 38.373 1.00 49.03 290 LYS A O 1
ATOM 2223 N N . LEU A 1 291 ? 20.693 -24.051 38.724 1.00 49.28 291 LEU A N 1
ATOM 2224 C CA . LEU A 1 291 ? 19.882 -23.903 37.507 1.00 49.28 291 LEU A CA 1
ATOM 2225 C C . LEU A 1 291 ? 19.199 -22.531 37.457 1.00 49.28 291 LEU A C 1
ATOM 2227 O O . LEU A 1 291 ? 19.203 -21.872 36.422 1.00 49.28 291 LEU A O 1
ATOM 2231 N N . VAL A 1 292 ? 18.662 -22.108 38.605 1.00 45.69 292 VAL A N 1
ATOM 2232 C CA . VAL A 1 292 ? 17.935 -20.846 38.788 1.00 45.69 292 VAL A CA 1
ATOM 2233 C C . VAL A 1 292 ? 18.894 -19.650 38.801 1.00 45.69 292 VAL A C 1
ATOM 2235 O O . VAL A 1 292 ? 18.604 -18.637 38.172 1.00 45.69 292 VAL A O 1
ATOM 2238 N N . ASP A 1 293 ? 20.064 -19.785 39.437 1.00 42.41 293 ASP A N 1
ATOM 2239 C CA . ASP A 1 293 ? 20.999 -18.668 39.659 1.00 42.41 293 ASP A CA 1
ATOM 2240 C C . ASP A 1 293 ? 21.873 -18.292 38.441 1.00 42.41 293 ASP A C 1
ATOM 2242 O O . ASP A 1 293 ? 22.299 -17.144 38.330 1.00 42.41 293 ASP A O 1
ATOM 2246 N N . ASN A 1 294 ? 22.191 -19.228 37.531 1.00 41.75 294 ASN A N 1
ATOM 2247 C CA . ASN A 1 294 ? 23.204 -18.999 36.478 1.00 41.75 294 ASN A CA 1
ATOM 2248 C C . ASN A 1 294 ? 22.662 -18.796 35.051 1.00 41.75 294 ASN A C 1
ATOM 2250 O O . ASN A 1 294 ? 23.458 -18.525 34.150 1.00 41.75 294 ASN A O 1
ATOM 2254 N N . PHE A 1 295 ? 21.358 -18.959 34.804 1.00 44.59 295 PHE A N 1
ATOM 2255 C CA . PHE A 1 295 ? 20.807 -18.970 33.437 1.00 44.59 295 PHE A CA 1
ATOM 2256 C C . PHE A 1 295 ? 19.847 -17.819 33.096 1.00 44.59 295 PHE A C 1
ATOM 2258 O O . PHE A 1 295 ? 19.391 -17.763 31.951 1.00 44.59 295 PHE A O 1
ATOM 2265 N N . VAL A 1 296 ? 19.564 -16.891 34.022 1.00 35.00 296 VAL A N 1
ATOM 2266 C CA . VAL A 1 296 ? 18.522 -15.863 33.832 1.00 35.00 296 VAL A CA 1
ATOM 2267 C C . VAL A 1 296 ? 18.953 -14.479 34.351 1.00 35.00 296 VAL A C 1
ATOM 2269 O O . VAL A 1 296 ? 19.467 -14.346 35.460 1.00 35.00 296 VAL A O 1
ATOM 2272 N N . ALA A 1 297 ? 18.755 -13.448 33.519 1.00 33.78 297 ALA A N 1
ATOM 2273 C CA . ALA A 1 297 ? 18.735 -12.042 33.932 1.00 33.78 297 ALA A CA 1
ATOM 2274 C C . ALA A 1 297 ? 17.384 -11.732 34.618 1.00 33.78 297 ALA A C 1
ATOM 2276 O O . ALA A 1 297 ? 16.414 -12.401 34.283 1.00 33.78 297 ALA A O 1
ATOM 2277 N N . PRO A 1 298 ? 17.282 -10.757 35.539 1.00 31.17 298 PRO A N 1
ATOM 2278 C CA . PRO A 1 298 ? 16.169 -10.590 36.499 1.00 31.17 298 PRO A CA 1
ATOM 2279 C C . PRO A 1 298 ? 14.728 -10.411 35.956 1.00 31.17 298 PRO A C 1
ATOM 2281 O O . PRO A 1 298 ? 13.828 -10.144 36.750 1.00 31.17 298 PRO A O 1
ATOM 2284 N N . ASP A 1 299 ? 14.497 -10.539 34.649 1.00 29.70 299 ASP A N 1
ATOM 2285 C CA . ASP A 1 299 ? 13.354 -9.986 33.921 1.00 29.70 299 ASP A CA 1
ATOM 2286 C C . ASP A 1 299 ? 12.525 -11.068 33.180 1.00 29.70 299 ASP A C 1
ATOM 2288 O O . ASP A 1 299 ? 11.491 -10.741 32.602 1.00 29.70 299 ASP A O 1
ATOM 2292 N N . ASP A 1 300 ? 12.946 -12.342 33.188 1.00 27.53 300 ASP A N 1
ATOM 2293 C CA . ASP A 1 300 ? 12.274 -13.448 32.477 1.00 27.53 300 ASP A CA 1
ATOM 2294 C C . ASP A 1 300 ? 11.477 -14.370 33.429 1.00 27.53 300 ASP A C 1
ATOM 2296 O O . ASP A 1 300 ? 11.970 -14.798 34.476 1.00 27.53 300 ASP A O 1
ATOM 2300 N N . SER A 1 301 ? 10.246 -14.732 33.044 1.00 30.50 301 SER A N 1
ATOM 2301 C CA . SER A 1 301 ? 9.359 -15.660 33.771 1.00 30.50 301 SER A CA 1
ATOM 2302 C C . SER A 1 301 ? 9.831 -17.125 33.672 1.00 30.50 301 SER A C 1
ATOM 2304 O O . SER A 1 301 ? 10.261 -17.568 32.607 1.00 30.50 301 SER A O 1
ATOM 2306 N N . GLN A 1 302 ? 9.720 -17.906 34.760 1.00 36.50 302 GLN A N 1
ATOM 2307 C CA . GLN A 1 302 ? 10.138 -19.322 34.821 1.00 36.50 302 GLN A CA 1
ATOM 2308 C C . GLN A 1 302 ? 8.969 -20.290 35.091 1.00 36.50 302 GLN A C 1
ATOM 2310 O O . GLN A 1 302 ? 8.041 -19.958 35.822 1.00 36.50 302 GLN A O 1
ATOM 2315 N N . LEU A 1 303 ? 9.084 -21.528 34.583 1.00 36.97 303 LEU A N 1
ATOM 2316 C CA . LEU A 1 303 ? 8.284 -22.705 34.953 1.00 36.97 303 LEU A CA 1
ATOM 2317 C C . LEU A 1 303 ? 9.234 -23.880 35.250 1.00 36.97 303 LEU A C 1
ATOM 2319 O O . LEU A 1 303 ? 9.919 -24.365 34.350 1.00 36.97 303 LEU A O 1
ATOM 2323 N N . ILE A 1 304 ? 9.297 -24.328 36.508 1.00 37.78 304 ILE A N 1
ATOM 2324 C CA . ILE A 1 304 ? 10.197 -25.400 36.976 1.00 37.78 304 ILE A CA 1
ATOM 2325 C C . ILE A 1 304 ? 9.368 -26.659 37.269 1.00 37.78 304 ILE A C 1
ATOM 2327 O O . ILE A 1 304 ? 8.345 -26.580 37.943 1.00 37.78 304 ILE A O 1
ATOM 2331 N N . LEU A 1 305 ? 9.806 -27.826 36.783 1.00 38.03 305 LEU A N 1
ATOM 2332 C CA . LEU A 1 305 ? 9.148 -29.116 37.032 1.00 38.03 305 LEU A CA 1
ATOM 2333 C C . LEU A 1 305 ? 10.093 -30.078 37.761 1.00 38.03 305 LEU A C 1
ATOM 2335 O O . LEU A 1 305 ? 11.096 -30.510 37.196 1.00 38.03 305 LEU A O 1
ATOM 2339 N N . GLY A 1 306 ? 9.742 -30.466 38.987 1.00 35.19 306 GLY A N 1
ATOM 2340 C CA . GLY A 1 306 ? 10.346 -31.607 39.674 1.00 35.19 306 GLY A CA 1
ATOM 2341 C C . GLY A 1 306 ? 9.636 -32.908 39.291 1.00 35.19 306 GLY A C 1
ATOM 2342 O O . GLY A 1 306 ? 8.411 -32.999 39.373 1.00 35.19 306 GLY A O 1
ATOM 2343 N N . ARG A 1 307 ? 10.378 -33.945 38.882 1.00 32.88 307 ARG A N 1
ATOM 2344 C CA . ARG A 1 307 ? 9.852 -35.319 38.796 1.00 32.88 307 ARG A CA 1
ATOM 2345 C C . ARG A 1 307 ? 10.597 -36.225 39.778 1.00 32.88 307 ARG A C 1
ATOM 2347 O O . ARG A 1 307 ? 11.758 -36.540 39.571 1.00 32.88 307 ARG A O 1
ATOM 2354 N N . GLY A 1 308 ? 9.863 -36.696 40.787 1.00 30.11 308 GLY A N 1
ATOM 2355 C CA . GLY A 1 308 ? 10.044 -38.011 41.406 1.00 30.11 308 GLY A CA 1
ATOM 2356 C C . GLY A 1 308 ? 11.205 -38.205 42.386 1.00 30.11 308 GLY A C 1
ATOM 2357 O O . GLY A 1 308 ? 12.163 -38.883 42.046 1.00 30.11 308 GLY A O 1
ATOM 2358 N N . ALA A 1 309 ? 11.036 -37.756 43.633 1.00 29.27 309 ALA A N 1
ATOM 2359 C CA . ALA A 1 309 ? 11.164 -38.562 44.860 1.00 29.27 309 ALA A CA 1
ATOM 2360 C C . ALA A 1 309 ? 10.947 -37.642 46.075 1.00 29.27 309 ALA A C 1
ATOM 2362 O O . ALA A 1 309 ? 11.725 -36.725 46.283 1.00 29.27 309 ALA A O 1
ATOM 2363 N N . ASP A 1 310 ? 9.914 -37.929 46.873 1.00 33.16 310 ASP A N 1
ATOM 2364 C CA . ASP A 1 310 ? 9.595 -37.267 48.152 1.00 33.16 310 ASP A CA 1
ATOM 2365 C C . ASP A 1 310 ? 9.146 -35.778 48.072 1.00 33.16 310 ASP A C 1
ATOM 2367 O O . ASP A 1 310 ? 9.970 -34.871 47.988 1.00 33.16 310 ASP A O 1
ATOM 2371 N N . PRO A 1 311 ? 7.831 -35.488 48.175 1.00 35.81 311 PRO A N 1
ATOM 2372 C CA . PRO A 1 311 ? 7.298 -34.120 48.240 1.00 35.81 311 PRO A CA 1
ATOM 2373 C C . PRO A 1 311 ? 7.703 -33.337 49.504 1.00 35.81 311 PRO A C 1
ATOM 2375 O O . PRO A 1 311 ? 7.357 -32.167 49.630 1.00 35.81 311 PRO A O 1
ATOM 2378 N N . SER A 1 312 ? 8.394 -33.954 50.473 1.00 33.81 312 SER A N 1
ATOM 2379 C CA . SER A 1 312 ? 8.761 -33.298 51.737 1.00 33.81 312 SER A CA 1
ATOM 2380 C C . SER A 1 312 ? 9.973 -32.359 51.660 1.00 33.81 312 SER A C 1
ATOM 2382 O O . SER A 1 312 ? 10.316 -31.738 52.669 1.00 33.81 312 SER A O 1
ATOM 2384 N N . THR A 1 313 ? 10.605 -32.209 50.490 1.00 31.31 313 THR A N 1
ATOM 2385 C CA . THR A 1 313 ? 11.764 -31.315 50.306 1.00 31.31 313 THR A CA 1
ATOM 2386 C C . THR A 1 313 ? 11.545 -30.143 49.345 1.00 31.31 313 THR A C 1
ATOM 2388 O O . THR A 1 313 ? 12.426 -29.289 49.261 1.00 31.31 313 THR A O 1
ATOM 2391 N N . ASP A 1 314 ? 10.381 -30.029 48.695 1.00 29.06 314 ASP A N 1
ATOM 2392 C CA . ASP A 1 314 ? 10.010 -28.842 47.907 1.00 29.06 314 ASP A CA 1
ATOM 2393 C C . ASP A 1 314 ? 9.344 -27.793 48.809 1.00 29.06 314 ASP A C 1
ATOM 2395 O O . ASP A 1 314 ? 8.126 -27.653 48.887 1.00 29.06 314 ASP A O 1
ATOM 2399 N N . THR A 1 315 ? 10.163 -27.053 49.556 1.00 27.94 315 THR A N 1
ATOM 2400 C CA . THR A 1 315 ? 9.706 -25.892 50.333 1.00 27.94 315 THR A CA 1
ATOM 2401 C C . THR A 1 315 ? 9.952 -24.590 49.574 1.00 27.94 315 THR A C 1
ATOM 2403 O O . THR A 1 315 ? 11.058 -24.049 49.621 1.00 27.94 315 THR A O 1
ATOM 2406 N N . LEU A 1 316 ? 8.896 -24.034 48.975 1.00 27.31 316 LEU A N 1
ATOM 2407 C CA . LEU A 1 316 ? 8.651 -22.589 48.970 1.00 27.31 316 LEU A CA 1
ATOM 2408 C C . LEU A 1 316 ? 7.667 -22.319 50.118 1.00 27.31 316 LEU A C 1
ATOM 2410 O O . LEU A 1 316 ? 6.534 -22.784 50.136 1.00 27.31 316 LEU A O 1
ATOM 2414 N N . THR A 1 317 ? 8.173 -21.690 51.172 1.00 28.50 317 THR A N 1
ATOM 2415 C CA . THR A 1 317 ? 7.508 -21.495 52.467 1.00 28.50 317 THR A CA 1
ATOM 2416 C C . THR A 1 317 ? 6.285 -20.580 52.384 1.00 28.50 317 THR A C 1
ATOM 2418 O O . THR A 1 317 ? 6.475 -19.373 52.278 1.00 28.50 317 THR A O 1
ATOM 2421 N N . ASN A 1 318 ? 5.080 -21.156 52.501 1.00 28.00 318 ASN A N 1
ATOM 2422 C CA . ASN A 1 318 ? 4.014 -20.870 53.493 1.00 28.00 318 ASN A CA 1
ATOM 2423 C C . ASN A 1 318 ? 2.608 -21.135 52.915 1.00 28.00 318 ASN A C 1
ATOM 2425 O O . ASN A 1 318 ? 1.958 -20.178 52.538 1.00 28.00 318 ASN A O 1
ATOM 2429 N N . ILE A 1 319 ? 2.101 -22.378 52.944 1.00 31.81 319 ILE A N 1
ATOM 2430 C CA . ILE A 1 319 ? 0.658 -22.656 53.141 1.00 31.81 319 ILE A CA 1
ATOM 2431 C C . ILE A 1 319 ? 0.528 -23.962 53.939 1.00 31.81 319 ILE A C 1
ATOM 2433 O O . ILE A 1 319 ? 1.207 -24.956 53.664 1.00 31.81 319 ILE A O 1
ATOM 2437 N N . LYS A 1 320 ? -0.298 -23.936 54.990 1.00 35.47 320 LYS A N 1
ATOM 2438 C CA . LYS A 1 320 ? -0.723 -25.099 55.778 1.00 35.47 320 LYS A CA 1
ATOM 2439 C C . LYS A 1 320 ? -2.153 -25.478 55.384 1.00 35.47 320 LYS A C 1
ATOM 2441 O O . LYS A 1 320 ? -2.950 -24.604 55.104 1.00 35.47 320 LYS A O 1
ATOM 2446 N N . SER A 1 321 ? -2.407 -26.787 55.483 1.00 35.84 321 SER A N 1
ATOM 2447 C CA . SER A 1 321 ? -3.656 -27.552 55.296 1.00 35.84 321 SER A CA 1
ATOM 2448 C C . SER A 1 321 ? -4.220 -27.629 53.878 1.00 35.84 321 SER A C 1
ATOM 2450 O O . SER A 1 321 ? -5.124 -26.891 53.527 1.00 35.84 321 SER A O 1
ATOM 2452 N N . GLY A 1 322 ? -3.740 -28.620 53.119 1.00 36.25 322 GLY A N 1
ATOM 2453 C CA . GLY A 1 322 ? -4.449 -29.139 51.948 1.00 36.25 322 GLY A CA 1
ATOM 2454 C C . GLY A 1 322 ? -5.567 -30.117 52.335 1.00 36.25 322 GLY A C 1
ATOM 2455 O O . GLY A 1 322 ? -5.369 -30.973 53.209 1.00 36.25 322 GLY A O 1
ATOM 2456 N N . GLY A 1 323 ? -6.711 -29.976 51.663 1.00 37.28 323 GLY A N 1
ATOM 2457 C CA . GLY A 1 323 ? -7.773 -30.978 51.554 1.00 37.28 323 GLY A CA 1
ATOM 2458 C C . GLY A 1 323 ? -7.370 -32.152 50.651 1.00 37.28 323 GLY A C 1
ATOM 2459 O O . GLY A 1 323 ? -6.321 -32.146 50.000 1.00 37.28 323 GLY A O 1
ATOM 2460 N N . ILE A 1 324 ? -8.156 -33.229 50.678 1.00 40.16 324 ILE A N 1
ATOM 2461 C CA . ILE A 1 324 ? -7.851 -34.500 50.001 1.00 40.16 324 ILE A CA 1
ATOM 2462 C C . ILE A 1 324 ? -8.634 -34.564 48.685 1.00 40.16 324 ILE A C 1
ATOM 2464 O O . ILE A 1 324 ? -9.766 -35.015 48.712 1.00 40.16 324 ILE A O 1
ATOM 2468 N N . LEU A 1 325 ? -7.994 -34.188 47.569 1.00 42.75 325 LEU A N 1
ATOM 2469 C CA . LEU A 1 325 ? -8.194 -34.484 46.125 1.00 42.75 325 LEU A CA 1
ATOM 2470 C C . LEU A 1 325 ? -9.544 -35.013 45.526 1.00 42.75 325 LEU A C 1
ATOM 2472 O O . LEU A 1 325 ? -9.532 -35.330 44.333 1.00 42.75 325 LEU A O 1
ATOM 2476 N N . SER A 1 326 ? -10.676 -35.152 46.237 1.00 42.62 326 SER A N 1
ATOM 2477 C CA . SER A 1 326 ? -11.977 -35.577 45.667 1.00 42.62 326 SER A CA 1
ATOM 2478 C C . SER A 1 326 ? -13.224 -35.495 46.600 1.00 42.62 326 SER A C 1
ATOM 2480 O O . SER A 1 326 ? -14.077 -36.387 46.491 1.00 42.62 326 SER A O 1
ATOM 2482 N N . ILE A 1 327 ? -13.339 -34.573 47.565 1.00 44.81 327 ILE A N 1
ATOM 2483 C CA . ILE A 1 327 ? -14.529 -34.442 48.447 1.00 44.81 327 ILE A CA 1
ATOM 2484 C C . ILE A 1 327 ? -14.937 -32.973 48.621 1.00 44.81 327 ILE A C 1
ATOM 2486 O O . ILE A 1 327 ? -14.053 -32.137 48.620 1.00 44.81 327 ILE A O 1
ATOM 2490 N N . ASP A 1 328 ? -16.232 -32.714 48.848 1.00 43.28 328 ASP A N 1
ATOM 2491 C CA . ASP A 1 328 ? -16.762 -31.414 49.296 1.00 43.28 328 ASP A CA 1
ATOM 2492 C C . ASP A 1 328 ? -16.095 -30.999 50.626 1.00 43.28 328 ASP A C 1
ATOM 2494 O O . ASP A 1 328 ? -16.284 -31.653 51.666 1.00 43.28 328 ASP A O 1
ATOM 2498 N N . ASP A 1 329 ? -15.319 -29.925 50.596 1.00 42.16 329 ASP A N 1
ATOM 2499 C CA . ASP A 1 329 ? -14.523 -29.383 51.688 1.00 42.16 329 ASP A CA 1
ATOM 2500 C C . ASP A 1 329 ? -15.104 -28.037 52.185 1.00 42.16 329 ASP A C 1
ATOM 2502 O O . ASP A 1 329 ? -15.721 -27.265 51.456 1.00 42.16 329 ASP A O 1
ATOM 2506 N N . TRP A 1 330 ? -14.928 -27.742 53.480 1.00 43.81 330 TRP A N 1
ATOM 2507 C CA . TRP A 1 330 ? -15.262 -26.433 54.067 1.00 43.81 330 TRP A CA 1
ATOM 2508 C C . TRP A 1 330 ? -13.980 -25.811 54.618 1.00 43.81 330 TRP A C 1
ATOM 2510 O O . TRP A 1 330 ? -13.458 -26.265 55.644 1.00 43.81 330 TRP A O 1
ATOM 2520 N N . LEU A 1 331 ? -13.463 -24.799 53.920 1.00 48.34 331 LEU A N 1
ATOM 2521 C CA . LEU A 1 331 ? -12.209 -24.115 54.228 1.00 48.34 331 LEU A CA 1
ATOM 2522 C C . LEU A 1 331 ? -12.495 -22.684 54.707 1.00 48.34 331 LEU A C 1
ATOM 2524 O O . LEU A 1 331 ? -13.283 -21.960 54.106 1.00 48.34 331 LEU A O 1
ATOM 2528 N N . ILE A 1 332 ? -11.864 -22.289 55.814 1.00 49.44 332 ILE A N 1
ATOM 2529 C CA . ILE A 1 332 ? -11.984 -20.953 56.419 1.00 49.44 332 ILE A CA 1
ATOM 2530 C C . ILE A 1 332 ? -10.561 -20.434 56.637 1.00 49.44 332 ILE A C 1
ATOM 2532 O O . ILE A 1 332 ? -9.788 -21.135 57.299 1.00 49.44 332 ILE A O 1
ATOM 2536 N N . GLY A 1 333 ? -10.241 -19.247 56.109 1.00 47.84 333 GLY A N 1
ATOM 2537 C CA . GLY A 1 333 ? -8.896 -18.646 56.129 1.00 47.84 333 GLY A CA 1
ATOM 2538 C C . GLY A 1 333 ? -8.341 -18.474 57.541 1.00 47.84 333 GLY A C 1
ATOM 2539 O O . GLY A 1 333 ? -7.405 -19.161 57.949 1.00 47.84 333 GLY A O 1
ATOM 2540 N N . GLY A 1 334 ? -9.004 -17.677 58.373 1.00 39.66 334 GLY A N 1
ATOM 2541 C CA . GLY A 1 334 ? -8.454 -17.279 59.669 1.00 39.66 334 GLY A CA 1
ATOM 2542 C C . GLY A 1 334 ? -8.161 -15.784 59.675 1.00 39.66 334 GLY A C 1
ATOM 2543 O O . GLY A 1 334 ? -8.938 -15.049 59.092 1.00 39.66 334 GLY A O 1
ATOM 2544 N N . ASP A 1 335 ? -7.130 -15.349 60.415 1.00 36.12 335 ASP A N 1
ATOM 2545 C CA . ASP A 1 335 ? -6.652 -13.955 60.402 1.00 36.12 335 ASP A CA 1
ATOM 2546 C C . ASP A 1 335 ? -5.367 -13.865 59.532 1.00 36.12 335 ASP A C 1
ATOM 2548 O O . ASP A 1 335 ? -4.356 -14.478 59.913 1.00 36.12 335 ASP A O 1
ATOM 2552 N N . GLY A 1 336 ? -5.348 -13.015 58.495 1.00 37.84 336 GLY A N 1
ATOM 2553 C CA . GLY A 1 336 ? -4.189 -12.689 57.633 1.00 37.84 336 GLY A CA 1
ATOM 2554 C C . GLY A 1 336 ? -4.153 -13.421 56.281 1.00 37.84 336 GLY A C 1
ATOM 2555 O O . GLY A 1 336 ? -4.823 -14.418 56.142 1.00 37.84 336 GLY A O 1
ATOM 2556 N N . ASP A 1 337 ? -3.316 -12.961 55.333 1.00 39.16 337 ASP A N 1
ATOM 2557 C CA . ASP A 1 337 ? -3.336 -13.397 53.920 1.00 39.16 337 ASP A CA 1
ATOM 2558 C C . ASP A 1 337 ? -3.283 -14.936 53.727 1.00 39.16 337 ASP A C 1
ATOM 2560 O O . ASP A 1 337 ? -2.212 -15.561 53.803 1.00 39.16 337 ASP A O 1
ATOM 2564 N N . ASP A 1 338 ? -4.433 -15.532 53.423 1.00 41.50 338 ASP A N 1
ATOM 2565 C CA . ASP A 1 338 ? -4.641 -16.955 53.184 1.00 41.50 338 ASP A CA 1
ATOM 2566 C C . ASP A 1 338 ? -4.837 -17.267 51.688 1.00 41.50 338 ASP A C 1
ATOM 2568 O O . ASP A 1 338 ? -5.235 -16.438 50.869 1.00 41.50 338 ASP A O 1
ATOM 2572 N N . TRP A 1 339 ? -4.514 -18.503 51.305 1.00 45.44 339 TRP A N 1
ATOM 2573 C CA . TRP A 1 339 ? -4.770 -19.056 49.973 1.00 45.44 339 TRP A CA 1
ATOM 2574 C C . TRP A 1 339 ? -5.591 -20.325 50.159 1.00 45.44 339 TRP A C 1
ATOM 2576 O O . TRP A 1 339 ? -5.115 -21.288 50.772 1.00 45.44 339 TRP A O 1
ATOM 2586 N N . LEU A 1 340 ? -6.824 -20.316 49.655 1.00 49.41 340 LEU A N 1
ATOM 2587 C CA . LEU A 1 340 ? -7.811 -21.367 49.889 1.00 49.41 340 LEU A CA 1
ATOM 2588 C C . LEU A 1 340 ? -8.105 -22.113 48.581 1.00 49.41 340 LEU A C 1
ATOM 2590 O O . LEU A 1 340 ? -8.734 -21.580 47.677 1.00 49.41 340 LEU A O 1
ATOM 2594 N N . GLU A 1 341 ? -7.653 -23.366 48.488 1.00 50.88 341 GLU A N 1
ATOM 2595 C CA . GLU A 1 341 ? -7.835 -24.229 47.311 1.00 50.88 341 GLU A CA 1
ATOM 2596 C C . GLU A 1 341 ? -8.614 -25.496 47.708 1.00 50.88 341 GLU A C 1
ATOM 2598 O O . GLU A 1 341 ? -8.129 -26.290 48.523 1.00 50.88 341 GLU A O 1
ATOM 2603 N N . GLY A 1 342 ? -9.824 -25.658 47.156 1.00 47.62 342 GLY A N 1
ATOM 2604 C CA . GLY A 1 342 ? -10.751 -26.767 47.443 1.00 47.62 342 GLY A CA 1
ATOM 2605 C C . GLY A 1 342 ? -10.504 -28.041 46.616 1.00 47.62 342 GLY A C 1
ATOM 2606 O O . GLY A 1 342 ? -10.718 -29.162 47.076 1.00 47.62 342 GLY A O 1
ATOM 2607 N N . PHE A 1 343 ? -9.855 -27.899 45.455 1.00 47.28 343 PHE A N 1
ATOM 2608 C CA . PHE A 1 343 ? -9.536 -28.968 44.501 1.00 47.28 343 PHE A CA 1
ATOM 2609 C C . PHE A 1 343 ? -10.732 -29.519 43.703 1.00 47.28 343 PHE A C 1
ATOM 2611 O O . PHE A 1 343 ? -11.013 -29.010 42.633 1.00 47.28 343 PHE A O 1
ATOM 2618 N N . ARG A 1 344 ? -11.313 -30.670 44.057 1.00 43.91 344 ARG A N 1
ATOM 2619 C CA . ARG A 1 344 ? -12.422 -31.291 43.298 1.00 43.91 344 ARG A CA 1
ATOM 2620 C C . ARG A 1 344 ? -13.511 -31.667 44.299 1.00 43.91 344 ARG A C 1
ATOM 2622 O O . ARG A 1 344 ? -13.299 -32.629 45.039 1.00 43.91 344 ARG A O 1
ATOM 2629 N N . GLY A 1 345 ? -14.668 -31.020 44.232 1.00 45.06 345 GLY A N 1
ATOM 2630 C CA . GLY A 1 345 ? -15.809 -31.182 45.145 1.00 45.06 345 GLY A CA 1
ATOM 2631 C C . GLY A 1 345 ? -16.811 -30.047 44.916 1.00 45.06 345 GLY A C 1
ATOM 2632 O O . GLY A 1 345 ? -16.609 -29.282 43.987 1.00 45.06 345 GLY A O 1
ATOM 2633 N N . ASP A 1 346 ? -17.894 -29.963 45.690 1.00 49.94 346 ASP A N 1
ATOM 2634 C CA . ASP A 1 346 ? -18.665 -28.715 45.838 1.00 49.94 346 ASP A CA 1
ATOM 2635 C C . ASP A 1 346 ? -18.227 -28.058 47.162 1.00 49.94 346 ASP A C 1
ATOM 2637 O O . ASP A 1 346 ? -18.680 -28.470 48.238 1.00 49.94 346 ASP A O 1
ATOM 2641 N N . ASP A 1 347 ? -17.328 -27.074 47.110 1.00 46.25 347 ASP A N 1
ATOM 2642 C CA . ASP A 1 347 ? -16.626 -26.575 48.295 1.00 46.25 347 ASP A CA 1
ATOM 2643 C C . ASP A 1 347 ? -17.239 -25.274 48.860 1.00 46.25 347 ASP A C 1
ATOM 2645 O O . ASP A 1 347 ? -17.881 -24.480 48.164 1.00 46.25 347 ASP A O 1
ATOM 2649 N N . ILE A 1 348 ? -17.055 -25.037 50.167 1.00 50.22 348 ILE A N 1
ATOM 2650 C CA . ILE A 1 348 ? -17.380 -23.760 50.832 1.00 50.22 348 ILE A CA 1
ATOM 2651 C C . ILE A 1 348 ? -16.077 -23.100 51.281 1.00 50.22 348 ILE A C 1
ATOM 2653 O O . ILE A 1 348 ? -15.388 -23.629 52.158 1.00 50.22 348 ILE A O 1
ATOM 2657 N N . LEU A 1 349 ? -15.769 -21.931 50.714 1.00 56.41 349 LEU A N 1
ATOM 2658 C CA . LEU A 1 349 ? -14.524 -21.191 50.940 1.00 56.41 349 LEU A CA 1
ATOM 2659 C C . LEU A 1 349 ? -14.846 -19.799 51.524 1.00 56.41 349 LEU A C 1
ATOM 2661 O O . LEU A 1 349 ? -15.481 -18.982 50.858 1.00 56.41 349 LEU A O 1
ATOM 2665 N N . GLU A 1 350 ? -14.437 -19.535 52.772 1.00 52.28 350 GLU A N 1
ATOM 2666 C CA . GLU A 1 350 ? -14.673 -18.260 53.486 1.00 52.28 350 GLU A CA 1
ATOM 2667 C C . GLU A 1 350 ? -13.337 -17.560 53.838 1.00 52.28 350 GLU A C 1
ATOM 2669 O O . GLU A 1 350 ? -12.561 -18.103 54.634 1.00 52.28 350 GLU A O 1
ATOM 2674 N N . GLY A 1 351 ? -13.078 -16.371 53.267 1.00 48.78 351 GLY A N 1
ATOM 2675 C CA . GLY A 1 351 ? -11.864 -15.555 53.489 1.00 48.78 351 GLY A CA 1
ATOM 2676 C C . GLY A 1 351 ? -12.011 -14.373 54.472 1.00 48.78 351 GLY A C 1
ATOM 2677 O O . GLY A 1 351 ? -13.104 -14.100 54.981 1.00 48.78 351 GLY A O 1
ATOM 2678 N N . ASP A 1 352 ? -10.894 -13.690 54.759 1.00 41.44 352 ASP A N 1
ATOM 2679 C CA . ASP A 1 352 ? -10.793 -12.399 55.461 1.00 41.44 352 ASP A CA 1
ATOM 2680 C C . ASP A 1 352 ? -10.224 -11.263 54.570 1.00 41.44 352 ASP A C 1
ATOM 2682 O O . ASP A 1 352 ? -9.966 -11.431 53.383 1.00 41.44 352 ASP A O 1
ATOM 2686 N N . VAL A 1 353 ? -10.059 -10.067 55.148 1.00 34.56 353 VAL A N 1
ATOM 2687 C CA . VAL A 1 353 ? -9.791 -8.777 54.482 1.00 34.56 353 VAL A CA 1
ATOM 2688 C C . VAL A 1 353 ? -8.493 -8.651 53.641 1.00 34.56 353 VAL A C 1
ATOM 2690 O O . VAL A 1 353 ? -8.198 -7.534 53.203 1.00 34.56 353 VAL A O 1
ATOM 2693 N N . ASN A 1 354 ? -7.681 -9.704 53.433 1.00 35.75 354 ASN A N 1
ATOM 2694 C CA . ASN A 1 354 ? -6.468 -9.657 52.581 1.00 35.75 354 ASN A CA 1
ATOM 2695 C C . ASN A 1 354 ? -6.151 -10.938 51.760 1.00 35.75 354 ASN A C 1
ATOM 2697 O O . ASN A 1 354 ? -4.987 -11.153 51.399 1.00 35.75 354 ASN A O 1
ATOM 2701 N N . ASP A 1 355 ? -7.136 -11.771 51.425 1.00 38.75 355 ASP A N 1
ATOM 2702 C CA . ASP A 1 355 ? -6.867 -13.133 50.928 1.00 38.75 355 ASP A CA 1
ATOM 2703 C C . ASP A 1 355 ? -6.747 -13.297 49.395 1.00 38.75 355 ASP A C 1
ATOM 2705 O O . ASP A 1 355 ? -7.207 -12.483 48.589 1.00 38.75 355 ASP A O 1
ATOM 2709 N N . GLY A 1 356 ? -6.046 -14.367 48.990 1.00 40.59 356 GLY A N 1
ATOM 2710 C CA . GLY A 1 356 ? -5.724 -14.743 47.609 1.00 40.59 356 GLY A CA 1
ATOM 2711 C C . GLY A 1 356 ? -6.583 -15.887 47.020 1.00 40.59 356 GLY A C 1
ATOM 2712 O O . GLY A 1 356 ? -7.473 -16.408 47.679 1.00 40.59 356 GLY A O 1
ATOM 2713 N N . PRO A 1 357 ? -6.308 -16.287 45.762 1.00 40.00 357 PRO A N 1
ATOM 2714 C CA . PRO A 1 357 ? -7.249 -16.934 44.830 1.00 40.00 357 PRO A CA 1
ATOM 2715 C C . PRO A 1 357 ? -7.808 -18.328 45.195 1.00 40.00 357 PRO A C 1
ATOM 2717 O O . PRO A 1 357 ? -7.106 -19.146 45.786 1.00 40.00 357 PRO A O 1
ATOM 2720 N N . PHE A 1 358 ? -9.031 -18.602 44.703 1.00 51.56 358 PHE A N 1
ATOM 2721 C CA . PHE A 1 358 ? -9.887 -19.783 44.957 1.00 51.56 358 PHE A CA 1
ATOM 2722 C C . PHE A 1 358 ? -10.175 -20.618 43.691 1.00 51.56 358 PHE A C 1
ATOM 2724 O O . PHE A 1 358 ? -10.603 -20.016 42.711 1.00 51.56 358 PHE A O 1
ATOM 2731 N N . ALA A 1 359 ? -10.035 -21.958 43.706 1.00 40.38 359 ALA A N 1
ATOM 2732 C CA . ALA A 1 359 ? -10.438 -22.823 42.575 1.00 40.38 359 ALA A CA 1
ATOM 2733 C C . ALA A 1 359 ? -10.889 -24.265 42.946 1.00 40.38 359 ALA A C 1
ATOM 2735 O O . ALA A 1 359 ? -10.105 -25.007 43.556 1.00 40.38 359 ALA A O 1
ATOM 2736 N N . GLY A 1 360 ? -12.075 -24.673 42.450 1.00 44.81 360 GLY A N 1
ATOM 2737 C CA . GLY A 1 360 ? -12.382 -25.997 41.879 1.00 44.81 360 GLY A CA 1
ATOM 2738 C C . GLY A 1 360 ? -13.693 -26.684 42.326 1.00 44.81 360 GLY A C 1
ATOM 2739 O O . GLY A 1 360 ? -13.656 -27.420 43.301 1.00 44.81 360 GLY A O 1
ATOM 2740 N N . GLY A 1 361 ? -14.780 -26.628 41.534 1.00 52.38 361 GLY A N 1
ATOM 2741 C CA . GLY A 1 361 ? -16.065 -27.262 41.889 1.00 52.38 361 GLY A CA 1
ATOM 2742 C C . GLY A 1 361 ? -17.297 -26.535 41.341 1.00 52.38 361 GLY A C 1
ATOM 2743 O O . GLY A 1 361 ? -17.154 -25.738 40.430 1.00 52.38 361 GLY A O 1
ATOM 2744 N N . ASN A 1 362 ? -18.509 -26.821 41.855 1.00 64.25 362 ASN A N 1
ATOM 2745 C CA . ASN A 1 362 ? -19.584 -25.811 41.904 1.00 64.25 362 ASN A CA 1
ATOM 2746 C C . ASN A 1 362 ? -19.520 -25.163 43.294 1.00 64.25 362 ASN A C 1
ATOM 2748 O O . ASN A 1 362 ? -20.237 -25.562 44.221 1.00 64.25 362 ASN A O 1
ATOM 2752 N N . ASP A 1 363 ? -18.646 -24.185 43.450 1.00 61.47 363 ASP A N 1
ATOM 2753 C CA . ASP A 1 363 ? -18.231 -23.698 44.757 1.00 61.47 363 ASP A CA 1
ATOM 2754 C C . ASP A 1 363 ? -19.114 -22.551 45.256 1.00 61.47 363 ASP A C 1
ATOM 2756 O O . ASP A 1 363 ? -19.730 -21.810 44.488 1.00 61.47 363 ASP A O 1
ATOM 2760 N N . THR A 1 364 ? -19.191 -22.376 46.578 1.00 70.12 364 THR A N 1
ATOM 2761 C CA . THR A 1 364 ? -19.718 -21.145 47.191 1.00 70.12 364 THR A CA 1
ATOM 2762 C C . THR A 1 364 ? -18.579 -20.380 47.860 1.00 70.12 364 THR A C 1
ATOM 2764 O O . THR A 1 364 ? -18.011 -20.844 48.848 1.00 70.12 364 THR A O 1
ATOM 2767 N N . MET A 1 365 ? -18.276 -19.193 47.335 1.00 71.00 365 MET A N 1
ATOM 2768 C CA . MET A 1 365 ? -17.145 -18.350 47.725 1.00 71.00 365 MET A CA 1
ATOM 2769 C C . MET A 1 365 ? -17.610 -17.043 48.382 1.00 71.00 365 MET A C 1
ATOM 2771 O O . MET A 1 365 ? -18.536 -16.393 47.884 1.00 71.00 365 MET A O 1
ATOM 2775 N N . ALA A 1 366 ? -16.946 -16.649 49.473 1.00 70.62 366 ALA A N 1
ATOM 2776 C CA . ALA A 1 366 ? -17.117 -15.357 50.145 1.00 70.62 366 ALA A CA 1
ATOM 2777 C C . ALA A 1 366 ? -15.750 -14.689 50.396 1.00 70.62 366 ALA A C 1
ATOM 2779 O O . ALA A 1 366 ? -14.897 -15.294 51.053 1.00 70.62 366 ALA A O 1
ATOM 2780 N N . GLY A 1 367 ? -15.551 -13.479 49.864 1.00 60.09 367 GLY A N 1
ATOM 2781 C CA . GLY A 1 367 ? -14.294 -12.715 49.938 1.00 60.09 367 GLY A CA 1
ATOM 2782 C C . GLY A 1 367 ? -14.116 -11.889 51.218 1.00 60.09 367 GLY A C 1
ATOM 2783 O O . GLY A 1 367 ? -13.000 -11.766 51.712 1.00 60.09 367 GLY A O 1
ATOM 2784 N N . GLY A 1 368 ? -15.205 -11.409 51.828 1.00 60.59 368 GLY A N 1
ATOM 2785 C CA . GLY A 1 368 ? -15.164 -10.539 53.007 1.00 60.59 368 GLY A CA 1
ATOM 2786 C C . GLY A 1 368 ? -15.149 -9.035 52.683 1.00 60.59 368 GLY A C 1
ATOM 2787 O O . GLY A 1 368 ? -15.656 -8.597 51.659 1.00 60.59 368 GLY A O 1
ATOM 2788 N N . GLU A 1 369 ? -14.660 -8.198 53.614 1.00 56.34 369 GLU A N 1
ATOM 2789 C CA . GLU A 1 369 ? -14.491 -6.754 53.354 1.00 56.34 369 GLU A CA 1
ATOM 2790 C C . GLU A 1 369 ? -13.146 -6.523 52.648 1.00 56.34 369 GLU A C 1
ATOM 2792 O O . GLU A 1 369 ? -12.105 -6.754 53.259 1.00 56.34 369 GLU A O 1
ATOM 2797 N N . GLY A 1 370 ? -13.110 -5.984 51.429 1.00 59.22 370 GLY A N 1
ATOM 2798 C CA . GLY A 1 370 ? -11.819 -5.897 50.748 1.00 59.22 370 GLY A CA 1
ATOM 2799 C C . GLY A 1 370 ? -11.868 -5.530 49.277 1.00 59.22 370 GLY A C 1
ATOM 2800 O O . GLY A 1 370 ? -12.779 -4.856 48.811 1.00 59.22 370 GLY A O 1
ATOM 2801 N N . LYS A 1 371 ? -10.787 -5.883 48.579 1.00 64.25 371 LYS A N 1
ATOM 2802 C CA . LYS A 1 371 ? -10.720 -5.928 47.115 1.00 64.25 371 LYS A CA 1
ATOM 2803 C C . LYS A 1 371 ? -10.188 -7.299 46.763 1.00 64.25 371 LYS A C 1
ATOM 2805 O O . LYS A 1 371 ? -8.969 -7.476 46.672 1.00 64.25 371 LYS A O 1
ATOM 2810 N N . ASP A 1 372 ? -11.099 -8.230 46.574 1.00 65.38 372 ASP A N 1
ATOM 2811 C CA . ASP A 1 372 ? -10.765 -9.648 46.591 1.00 65.38 372 ASP A CA 1
ATOM 2812 C C . ASP A 1 372 ? -10.589 -10.187 45.167 1.00 65.38 372 ASP A C 1
ATOM 2814 O O . ASP A 1 372 ? -11.044 -9.579 44.190 1.00 65.38 372 ASP A O 1
ATOM 2818 N N . MET A 1 373 ? -9.871 -11.306 45.012 1.00 69.31 373 MET A N 1
ATOM 2819 C CA . MET A 1 373 ? -9.647 -11.941 43.708 1.00 69.31 373 MET A CA 1
ATOM 2820 C C . MET A 1 373 ? -10.093 -13.406 43.701 1.00 69.31 373 MET A C 1
ATOM 2822 O O . MET A 1 373 ? -9.412 -14.271 44.242 1.00 69.31 373 MET A O 1
ATOM 2826 N N . PHE A 1 374 ? -11.175 -13.693 42.983 1.00 72.75 374 PHE A N 1
ATOM 2827 C CA . PHE A 1 374 ? -11.679 -15.043 42.699 1.00 72.75 374 PHE A CA 1
ATOM 2828 C C . PHE A 1 374 ? -11.027 -15.564 41.408 1.00 72.75 374 PHE A C 1
ATOM 2830 O O . PHE A 1 374 ? -10.987 -14.811 40.442 1.00 72.75 374 PHE A O 1
ATOM 2837 N N . LEU A 1 375 ? -10.461 -16.777 41.338 1.00 69.69 375 LEU A N 1
ATOM 2838 C CA . LEU A 1 375 ? -9.613 -17.184 40.197 1.00 69.69 375 LEU A CA 1
ATOM 2839 C C . LEU A 1 375 ? -9.750 -18.665 39.838 1.00 69.69 375 LEU A C 1
ATOM 2841 O O . LEU A 1 375 ? -9.188 -19.506 40.521 1.00 69.69 375 LEU A O 1
ATOM 2845 N N . GLY A 1 376 ? -10.300 -18.976 38.669 1.00 67.69 376 GLY A N 1
ATOM 2846 C CA . GLY A 1 376 ? -10.374 -20.355 38.174 1.00 67.69 376 GLY A CA 1
ATOM 2847 C C . GLY A 1 376 ? -10.181 -20.450 36.665 1.00 67.69 376 GLY A C 1
ATOM 2848 O O . GLY A 1 376 ? -10.152 -19.434 35.961 1.00 67.69 376 GLY A O 1
ATOM 2849 N N . SER A 1 377 ? -10.021 -21.668 36.141 1.00 69.81 377 SER A N 1
ATOM 2850 C CA . SER A 1 377 ? -10.161 -21.898 34.699 1.00 69.81 377 SER A CA 1
ATOM 2851 C C . SER A 1 377 ? -11.639 -21.775 34.280 1.00 69.81 377 SER A C 1
ATOM 2853 O O . SER A 1 377 ? -12.520 -21.756 35.139 1.00 69.81 377 SER A O 1
ATOM 2855 N N . PRO A 1 378 ? -11.969 -21.699 32.976 1.00 75.19 378 PRO A N 1
ATOM 2856 C CA . PRO A 1 378 ? -13.364 -21.637 32.537 1.00 75.19 378 PRO A CA 1
ATOM 2857 C C . PRO A 1 378 ? -14.217 -22.814 33.017 1.00 75.19 378 PRO A C 1
ATOM 2859 O O . PRO A 1 378 ? -15.410 -22.640 33.211 1.00 75.19 378 PRO A O 1
ATOM 2862 N N . GLU A 1 379 ? -13.616 -23.998 33.171 1.00 71.12 379 GLU A N 1
ATOM 2863 C CA . GLU A 1 379 ? -14.312 -25.187 33.677 1.00 71.12 379 GLU A CA 1
ATOM 2864 C C . GLU A 1 379 ? -14.504 -25.138 35.194 1.00 71.12 379 GLU A C 1
ATOM 2866 O O . GLU A 1 379 ? -15.461 -25.724 35.683 1.00 71.12 379 GLU A O 1
ATOM 2871 N N . ASP A 1 380 ? -13.619 -24.443 35.915 1.00 68.31 380 ASP A N 1
ATOM 2872 C CA . ASP A 1 380 ? -13.695 -24.327 37.374 1.00 68.31 380 ASP A CA 1
ATOM 2873 C C . ASP A 1 380 ? -14.685 -23.242 37.804 1.00 68.31 380 ASP A C 1
ATOM 2875 O O . ASP A 1 380 ? -15.313 -23.387 38.832 1.00 68.31 380 ASP A O 1
ATOM 2879 N N . LEU A 1 381 ? -14.828 -22.165 37.021 1.00 75.62 381 LEU A N 1
ATOM 2880 C CA . LEU A 1 381 ? -15.720 -21.046 37.349 1.00 75.62 381 LEU A CA 1
ATOM 2881 C C . LEU A 1 381 ? -17.181 -21.276 36.926 1.00 75.62 381 LEU A C 1
ATOM 2883 O O . LEU A 1 381 ? -18.065 -20.513 37.317 1.00 75.62 381 LEU A O 1
ATOM 2887 N N . ASP A 1 382 ? -17.451 -22.239 36.040 1.00 79.88 382 ASP A N 1
ATOM 2888 C CA . ASP A 1 382 ? -18.797 -22.455 35.503 1.00 79.88 382 ASP A CA 1
ATOM 2889 C C . ASP A 1 382 ? -19.689 -23.183 36.517 1.00 79.88 382 ASP A C 1
ATOM 2891 O O . ASP A 1 382 ? -19.523 -24.371 36.764 1.00 79.88 382 ASP A O 1
ATOM 2895 N N . GLY A 1 383 ? -20.680 -22.471 37.059 1.00 74.31 383 GLY A N 1
ATOM 2896 C CA . GLY A 1 383 ? -21.629 -22.969 38.057 1.00 74.31 383 GLY A CA 1
ATOM 2897 C C . GLY A 1 383 ? -21.421 -22.414 39.470 1.00 74.31 383 GLY A C 1
ATOM 2898 O O . GLY A 1 383 ? -22.337 -22.518 40.294 1.00 74.31 383 GLY A O 1
ATOM 2899 N N . ASP A 1 384 ? -20.289 -21.756 39.720 1.00 78.19 384 ASP A N 1
ATOM 2900 C CA . ASP A 1 384 ? -19.904 -21.195 41.018 1.00 78.19 384 ASP A CA 1
ATOM 2901 C C . ASP A 1 384 ? -20.864 -20.128 41.545 1.00 78.19 384 ASP A C 1
ATOM 2903 O O . ASP A 1 384 ? -21.625 -19.504 40.803 1.00 78.19 384 ASP A O 1
ATOM 2907 N N . THR A 1 385 ? -20.819 -19.884 42.855 1.00 83.19 385 THR A N 1
ATOM 2908 C CA . THR A 1 385 ? -21.570 -18.831 43.541 1.00 83.19 385 THR A CA 1
ATOM 2909 C C . THR A 1 385 ? -20.647 -17.921 44.350 1.00 83.19 385 THR A C 1
ATOM 2911 O O . THR A 1 385 ? -20.007 -18.385 45.285 1.00 83.19 385 THR A O 1
ATOM 2914 N N . ILE A 1 386 ? -20.639 -16.613 44.067 1.00 80.75 386 ILE A N 1
ATOM 2915 C CA . ILE A 1 386 ? -19.945 -15.599 44.882 1.00 80.75 386 ILE A CA 1
ATOM 2916 C C . ILE A 1 386 ? -20.988 -14.773 45.639 1.00 80.75 386 ILE A C 1
ATOM 2918 O O . ILE A 1 386 ? -21.855 -14.138 45.029 1.00 80.75 386 ILE A O 1
ATOM 2922 N N . VAL A 1 387 ? -20.939 -14.791 46.972 1.00 80.31 387 VAL A N 1
ATOM 2923 C CA . VAL A 1 387 ? -22.045 -14.277 47.803 1.00 80.31 387 VAL A CA 1
ATOM 2924 C C . VAL A 1 387 ? -21.919 -12.807 48.208 1.00 80.31 387 VAL A C 1
ATOM 2926 O O . VAL A 1 387 ? -22.919 -12.225 48.634 1.00 80.31 387 VAL A O 1
ATOM 2929 N N . ASP A 1 388 ? -20.741 -12.203 48.070 1.00 74.06 388 ASP A N 1
ATOM 2930 C CA . ASP A 1 388 ? -20.420 -10.896 48.653 1.00 74.06 388 ASP A CA 1
ATOM 2931 C C . ASP A 1 388 ? -19.572 -9.974 47.761 1.00 74.06 388 ASP A C 1
ATOM 2933 O O . ASP A 1 388 ? -18.899 -9.102 48.287 1.00 74.06 388 ASP A O 1
ATOM 2937 N N . LEU A 1 389 ? -19.661 -10.088 46.426 1.00 78.38 389 LEU A N 1
ATOM 2938 C CA . LEU A 1 389 ? -18.958 -9.170 45.511 1.00 78.38 389 LEU A CA 1
ATOM 2939 C C . LEU A 1 389 ? -19.197 -7.688 45.860 1.00 78.38 389 LEU A C 1
ATOM 2941 O O . LEU A 1 389 ? -20.331 -7.201 45.820 1.00 78.38 389 LEU A O 1
ATOM 2945 N N . GLU A 1 390 ? -18.117 -6.945 46.080 1.00 74.69 390 GLU A N 1
ATOM 2946 C CA . GLU A 1 390 ? -18.072 -5.508 46.328 1.00 74.69 390 GLU A CA 1
ATOM 2947 C C . GLU A 1 390 ? -17.342 -4.733 45.207 1.00 74.69 390 GLU A C 1
ATOM 2949 O O . GLU A 1 390 ? -16.847 -5.268 44.212 1.00 74.69 390 GLU A O 1
ATOM 2954 N N . LEU A 1 391 ? -17.333 -3.397 45.310 1.00 73.31 391 LEU A N 1
ATOM 2955 C CA . LEU A 1 391 ? -16.630 -2.543 44.351 1.00 73.31 391 LEU A CA 1
ATOM 2956 C C . LEU A 1 391 ? -15.110 -2.702 44.477 1.00 73.31 391 LEU A C 1
ATOM 2958 O O . LEU A 1 391 ? -14.520 -2.312 45.482 1.00 73.31 391 LEU A O 1
ATOM 2962 N N . GLY A 1 392 ? -14.464 -3.081 43.377 1.00 68.00 392 GLY A N 1
ATOM 2963 C CA . GLY A 1 392 ? -13.018 -3.282 43.318 1.00 68.00 392 GLY A CA 1
ATOM 2964 C C . GLY A 1 392 ? -12.593 -4.745 43.388 1.00 68.00 392 GLY A C 1
ATOM 2965 O O . GLY A 1 392 ? -11.412 -4.999 43.142 1.00 68.00 392 GLY A O 1
ATOM 2966 N N . ASP A 1 393 ? -13.533 -5.659 43.628 1.00 78.56 393 ASP A N 1
ATOM 2967 C CA . ASP A 1 393 ? -13.313 -7.099 43.519 1.00 78.56 393 ASP A CA 1
ATOM 2968 C C . ASP A 1 393 ? -13.074 -7.527 42.075 1.00 78.56 393 ASP A C 1
ATOM 2970 O O . ASP A 1 393 ? -13.460 -6.854 41.103 1.00 78.56 393 ASP A O 1
ATOM 2974 N N . ARG A 1 394 ? -12.396 -8.665 41.932 1.00 83.25 394 ARG A N 1
ATOM 2975 C CA . ARG A 1 394 ? -11.883 -9.177 40.666 1.00 83.25 394 ARG A CA 1
ATOM 2976 C C . ARG A 1 394 ? -12.172 -10.664 40.511 1.00 83.25 394 ARG A C 1
ATOM 2978 O O . ARG A 1 394 ? -12.020 -11.435 41.446 1.00 83.25 394 ARG A O 1
ATOM 2985 N N . ILE A 1 395 ? -12.512 -11.072 39.293 1.00 84.25 395 ILE A N 1
ATOM 2986 C CA . ILE A 1 395 ? -12.649 -12.475 38.895 1.00 84.25 395 ILE A CA 1
ATOM 2987 C C . ILE A 1 395 ? -11.626 -12.754 37.791 1.00 84.25 395 ILE A C 1
ATOM 2989 O O . ILE A 1 395 ? -11.732 -12.237 36.679 1.00 84.25 395 ILE A O 1
ATOM 2993 N N . GLY A 1 396 ? -10.595 -13.529 38.096 1.00 79.62 396 GLY A N 1
ATOM 2994 C CA . GLY A 1 396 ? -9.595 -14.003 37.155 1.00 79.62 396 GLY A CA 1
ATOM 2995 C C . GLY A 1 396 ? -10.048 -15.276 36.441 1.00 79.62 396 GLY A C 1
ATOM 2996 O O . GLY A 1 396 ? -10.409 -16.260 37.074 1.00 79.62 396 GLY A O 1
ATOM 2997 N N . VAL A 1 397 ? -9.967 -15.272 35.115 1.00 79.94 397 VAL A N 1
ATOM 2998 C CA . VAL A 1 397 ? -10.229 -16.427 34.251 1.00 79.94 397 VAL A CA 1
ATOM 2999 C C . VAL A 1 397 ? -8.896 -16.929 33.705 1.00 79.94 397 VAL A C 1
ATOM 3001 O O . VAL A 1 397 ? -8.357 -16.380 32.739 1.00 79.94 397 VAL A O 1
ATOM 3004 N N . SER A 1 398 ? -8.340 -17.944 34.359 1.00 73.31 398 SER A N 1
ATOM 3005 C CA . SER A 1 398 ? -7.034 -18.530 34.050 1.00 73.31 398 SER A CA 1
ATOM 3006 C C . SER A 1 398 ? -7.081 -19.368 32.767 1.00 73.31 398 SER A C 1
ATOM 3008 O O . SER A 1 398 ? -8.062 -20.047 32.477 1.00 73.31 398 SER A O 1
ATOM 3010 N N . GLY A 1 399 ? -6.024 -19.307 31.956 1.00 66.75 399 GLY A N 1
ATOM 3011 C CA . GLY A 1 399 ? -5.848 -20.133 30.756 1.00 66.75 399 GLY A CA 1
ATOM 3012 C C . GLY A 1 399 ? -6.765 -19.802 29.571 1.00 66.75 399 GLY A C 1
ATOM 3013 O O . GLY A 1 399 ? -6.657 -20.439 28.520 1.00 66.75 399 GLY A O 1
ATOM 3014 N N . ALA A 1 400 ? -7.646 -18.804 29.692 1.00 76.31 400 ALA A N 1
ATOM 3015 C CA . ALA A 1 400 ? -8.537 -18.388 28.616 1.00 76.31 400 ALA A CA 1
ATOM 3016 C C . ALA A 1 400 ? -8.805 -16.879 28.616 1.00 76.31 400 ALA A C 1
ATOM 3018 O O . ALA A 1 400 ? -8.769 -16.200 29.640 1.00 76.31 400 ALA A O 1
ATOM 3019 N N . THR A 1 401 ? -9.103 -16.341 27.434 1.00 85.62 401 THR A N 1
ATOM 3020 C CA . THR A 1 401 ? -9.487 -14.931 27.291 1.00 85.62 401 THR A CA 1
ATOM 3021 C C . THR A 1 401 ? -10.998 -14.782 27.275 1.00 85.62 401 THR A C 1
ATOM 3023 O O . THR A 1 401 ? -11.672 -15.555 26.603 1.00 85.62 401 THR A O 1
ATOM 3026 N N . VAL A 1 402 ? -11.542 -13.805 27.993 1.00 82.00 402 VAL A N 1
ATOM 3027 C CA . VAL A 1 402 ? -12.982 -13.522 27.981 1.00 82.00 402 VAL A CA 1
ATOM 3028 C C . VAL A 1 402 ? -13.327 -12.728 26.726 1.00 82.00 402 VAL A C 1
ATOM 3030 O O . VAL A 1 402 ? -12.632 -11.774 26.371 1.00 82.00 402 VAL A O 1
ATOM 3033 N N . ASP A 1 403 ? -14.396 -13.127 26.045 1.00 81.94 403 ASP A N 1
ATOM 3034 C CA . ASP A 1 403 ? -14.963 -12.375 24.936 1.00 81.94 403 ASP A CA 1
ATOM 3035 C C . ASP A 1 403 ? -15.847 -11.250 25.483 1.00 81.94 403 ASP A C 1
ATOM 3037 O O . ASP A 1 403 ? -16.963 -11.498 25.943 1.00 81.94 403 ASP A O 1
ATOM 3041 N N . GLU A 1 404 ? -15.330 -10.021 25.469 1.00 78.00 404 GLU A N 1
ATOM 3042 C CA . GLU A 1 404 ? -15.950 -8.857 26.120 1.00 78.00 404 GLU A CA 1
ATOM 3043 C C . GLU A 1 404 ? -17.402 -8.626 25.681 1.00 78.00 404 GLU A C 1
ATOM 3045 O O . GLU A 1 404 ? -18.252 -8.312 26.507 1.00 78.00 404 GLU A O 1
ATOM 3050 N N . GLU A 1 405 ? -17.718 -8.873 24.407 1.00 72.25 405 GLU A N 1
ATOM 3051 C CA . GLU A 1 405 ? -19.069 -8.715 23.843 1.00 72.25 405 GLU A CA 1
ATOM 3052 C C . GLU A 1 405 ? -20.102 -9.682 24.442 1.00 72.25 405 GLU A C 1
ATOM 3054 O O . GLU A 1 405 ? -21.314 -9.468 24.350 1.00 72.25 405 GLU A O 1
ATOM 3059 N N . THR A 1 406 ? -19.629 -10.763 25.059 1.00 75.44 406 THR A N 1
ATOM 3060 C CA . THR A 1 406 ? -20.480 -11.781 25.678 1.00 75.44 406 THR A CA 1
ATOM 3061 C C . THR A 1 406 ? -20.606 -11.636 27.188 1.00 75.44 406 THR A C 1
ATOM 3063 O O . THR A 1 406 ? -21.435 -12.330 27.767 1.00 75.44 406 THR A O 1
ATOM 3066 N N . LEU A 1 407 ? -19.828 -10.747 27.815 1.00 80.75 407 LEU A N 1
ATOM 3067 C CA . LEU A 1 407 ? -19.872 -10.513 29.254 1.00 80.75 407 LEU A CA 1
ATOM 3068 C C . LEU A 1 407 ? -21.167 -9.776 29.624 1.00 80.75 407 LEU A C 1
ATOM 3070 O O . LEU A 1 407 ? -21.325 -8.591 29.327 1.00 80.75 407 LEU A O 1
ATOM 3074 N N . LYS A 1 408 ? -22.106 -10.483 30.259 1.00 71.12 408 LYS A N 1
ATOM 3075 C CA . LYS A 1 408 ? -23.451 -9.975 30.567 1.00 71.12 408 LYS A CA 1
ATOM 3076 C C . LYS A 1 408 ? -23.866 -10.249 32.012 1.00 71.12 408 LYS A C 1
ATOM 3078 O O . LYS A 1 408 ? -23.627 -11.327 32.552 1.00 71.12 408 LYS A O 1
ATOM 3083 N N . ASP A 1 409 ? -24.571 -9.274 32.583 1.00 70.38 409 ASP A N 1
ATOM 3084 C CA . ASP A 1 409 ? -25.551 -9.454 33.662 1.00 70.38 409 ASP A CA 1
ATOM 3085 C C . ASP A 1 409 ? -26.892 -9.744 32.971 1.00 70.38 409 ASP A C 1
ATOM 3087 O O . ASP A 1 409 ? -27.437 -8.887 32.270 1.00 70.38 409 ASP A O 1
ATOM 3091 N N . GLU A 1 410 ? -27.385 -10.980 33.069 1.00 50.88 410 GLU A N 1
ATOM 3092 C CA . GLU A 1 410 ? -28.554 -11.413 32.289 1.00 50.88 410 GLU A CA 1
ATOM 3093 C C . GLU A 1 410 ? -29.903 -11.174 32.981 1.00 50.88 410 GLU A C 1
ATOM 3095 O O . GLU A 1 410 ? -30.959 -11.393 32.376 1.00 50.88 410 GLU A O 1
ATOM 3100 N N . LYS A 1 411 ? -29.931 -10.714 34.235 1.00 44.22 411 LYS A N 1
ATOM 3101 C CA . LYS A 1 411 ? -31.179 -10.627 35.002 1.00 44.22 411 LYS A CA 1
ATOM 3102 C C . LYS A 1 411 ? -31.196 -9.378 35.853 1.00 44.22 411 LYS A C 1
ATOM 3104 O O . LYS A 1 411 ? -30.696 -9.353 36.970 1.00 44.22 411 LYS A O 1
ATOM 3109 N N . GLY A 1 412 ? -31.900 -8.373 35.334 1.00 44.47 412 GLY A N 1
ATOM 3110 C CA . GLY A 1 412 ? -32.166 -7.109 36.008 1.00 44.47 412 GLY A CA 1
ATOM 3111 C C . GLY A 1 412 ? -32.789 -7.282 37.395 1.00 44.47 412 GLY A C 1
ATOM 3112 O O . GLY A 1 412 ? -34.013 -7.244 37.545 1.00 44.47 412 GLY A O 1
ATOM 3113 N N . GLY A 1 413 ? -31.914 -7.417 38.389 1.00 47.00 413 GLY A N 1
ATOM 3114 C CA . GLY A 1 413 ? -32.234 -7.526 39.802 1.00 47.00 413 GLY A CA 1
ATOM 3115 C C . GLY A 1 413 ? -31.665 -8.743 40.537 1.00 47.00 413 GLY A C 1
ATOM 3116 O O . GLY A 1 413 ? -31.792 -8.726 41.755 1.00 47.00 413 GLY A O 1
ATOM 3117 N N . ASP A 1 414 ? -31.066 -9.754 39.882 1.00 47.56 414 ASP A N 1
ATOM 3118 C CA . ASP A 1 414 ? -30.527 -10.928 40.599 1.00 47.56 414 ASP A CA 1
ATOM 3119 C C . ASP A 1 414 ? -29.573 -11.844 39.770 1.00 47.56 414 ASP A C 1
ATOM 3121 O O . ASP A 1 414 ? -29.971 -12.432 38.764 1.00 47.56 414 ASP A O 1
ATOM 3125 N N . THR A 1 415 ? -28.351 -12.034 40.294 1.00 65.44 415 THR A N 1
ATOM 3126 C CA . THR A 1 415 ? -27.658 -13.336 40.479 1.00 65.44 415 THR A CA 1
ATOM 3127 C C . THR A 1 415 ? -27.023 -14.155 39.331 1.00 65.44 415 THR A C 1
ATOM 3129 O O . THR A 1 415 ? -26.804 -15.343 39.549 1.00 65.44 415 THR A O 1
ATOM 3132 N N . THR A 1 416 ? -26.637 -13.643 38.148 1.00 71.88 416 THR A N 1
ATOM 3133 C CA . THR A 1 416 ? -25.741 -14.439 37.251 1.00 71.88 416 THR A CA 1
ATOM 3134 C C . THR A 1 416 ? -24.871 -13.596 36.306 1.00 71.88 416 THR A C 1
ATOM 3136 O O . THR A 1 416 ? -25.390 -12.845 35.481 1.00 71.88 416 THR A O 1
ATOM 3139 N N . ILE A 1 417 ? -23.551 -13.764 36.402 1.00 80.94 417 ILE A N 1
ATOM 3140 C CA . ILE A 1 417 ? -22.528 -13.280 35.470 1.00 80.94 417 ILE A CA 1
ATOM 3141 C C . ILE A 1 417 ? -22.321 -14.359 34.412 1.00 80.94 417 ILE A C 1
ATOM 3143 O O . ILE A 1 417 ? -21.960 -15.480 34.754 1.00 80.94 417 ILE A O 1
ATOM 3147 N N . THR A 1 418 ? -22.517 -14.033 33.137 1.00 81.25 418 THR A N 1
ATOM 3148 C CA . THR A 1 418 ? -22.269 -14.978 32.036 1.00 81.25 418 THR A CA 1
ATOM 3149 C C . THR A 1 418 ? -21.275 -14.403 31.043 1.00 81.25 418 THR A C 1
ATOM 3151 O O . THR A 1 418 ? -21.274 -13.198 30.785 1.00 81.25 418 THR A O 1
ATOM 3154 N N . PHE A 1 419 ? -20.403 -15.250 30.503 1.00 84.19 419 PHE A N 1
ATOM 3155 C CA . PHE A 1 419 ? -19.470 -14.870 29.446 1.00 84.19 419 PHE A CA 1
ATOM 3156 C C . PHE A 1 419 ? -18.992 -16.083 28.657 1.00 84.19 419 PHE A C 1
ATOM 3158 O O . PHE A 1 419 ? -19.018 -17.217 29.127 1.00 84.19 419 PHE A O 1
ATOM 3165 N N . LYS A 1 420 ? -18.508 -15.834 27.441 1.00 83.50 420 LYS A N 1
ATOM 3166 C CA . LYS A 1 420 ? -17.797 -16.819 26.633 1.00 83.50 420 LYS A CA 1
ATOM 3167 C C . LYS A 1 420 ? -16.308 -16.607 26.765 1.00 83.50 420 LYS A C 1
ATOM 3169 O O . LYS A 1 420 ? -15.818 -15.478 26.769 1.00 83.50 420 LYS A O 1
ATOM 3174 N N . THR A 1 421 ? -15.576 -17.705 26.809 1.00 82.81 421 THR A N 1
ATOM 3175 C CA . THR A 1 421 ? -14.118 -17.681 26.766 1.00 82.81 421 THR A CA 1
ATOM 3176 C C . THR A 1 421 ? -13.614 -18.134 25.403 1.00 82.81 421 THR A C 1
ATOM 3178 O O . THR A 1 421 ? -14.272 -18.900 24.704 1.00 82.81 421 THR A O 1
ATOM 3181 N N . LYS A 1 422 ? -12.455 -17.623 24.997 1.00 77.62 422 LYS A N 1
ATOM 3182 C CA . LYS A 1 422 ? -11.679 -18.039 23.829 1.00 77.62 422 LYS A CA 1
ATOM 3183 C C . LYS A 1 422 ? -10.383 -18.653 24.345 1.00 77.62 422 LYS A C 1
ATOM 3185 O O . LYS A 1 422 ? -9.584 -17.958 24.985 1.00 77.62 422 LYS A O 1
ATOM 3190 N N . SER A 1 423 ? -10.171 -19.931 24.046 1.00 61.72 423 SER A N 1
ATOM 3191 C CA . SER A 1 423 ? -8.931 -20.658 24.337 1.00 61.72 423 SER A CA 1
ATOM 3192 C C . SER A 1 423 ? -8.397 -21.381 23.084 1.00 61.72 423 SER A C 1
ATOM 3194 O O . SER A 1 423 ? -9.111 -21.590 22.096 1.00 61.72 423 SER A O 1
ATOM 3196 N N . GLY A 1 424 ? -7.098 -21.703 23.086 1.00 45.75 424 GLY A N 1
ATOM 3197 C CA . GLY A 1 424 ? -6.387 -22.321 21.956 1.00 45.75 424 GLY A CA 1
ATOM 3198 C C . GLY A 1 424 ? -5.930 -21.353 20.848 1.00 45.75 424 GLY A C 1
ATOM 3199 O O . GLY A 1 424 ? -6.397 -20.217 20.738 1.00 45.75 424 GLY A O 1
ATOM 3200 N N . LEU A 1 425 ? -4.992 -21.808 20.003 1.00 36.91 425 LEU A N 1
ATOM 3201 C CA . LEU A 1 425 ? -4.484 -21.051 18.850 1.00 36.91 425 LEU A CA 1
ATOM 3202 C C . LEU A 1 425 ? -5.663 -20.760 17.900 1.00 36.91 425 LEU A C 1
ATOM 3204 O O . LEU A 1 425 ? -6.305 -21.696 17.439 1.00 36.91 425 LEU A O 1
ATOM 3208 N N . PHE A 1 426 ? -5.957 -19.480 17.644 1.00 33.94 426 PHE A N 1
ATOM 3209 C CA . PHE A 1 426 ? -7.113 -18.953 16.883 1.00 33.94 426 PHE A CA 1
ATOM 3210 C C . PHE A 1 426 ? -8.465 -18.817 17.619 1.00 33.94 426 PHE A C 1
ATOM 3212 O O . PHE A 1 426 ? -9.442 -18.428 16.983 1.00 33.94 426 PHE A O 1
ATOM 3219 N N . GLY A 1 427 ? -8.559 -19.067 18.933 1.00 40.19 427 GLY A N 1
ATOM 3220 C CA . GLY A 1 427 ? -9.811 -18.857 19.690 1.00 40.19 427 GLY A CA 1
ATOM 3221 C C . GLY A 1 427 ? -10.962 -19.787 19.271 1.00 40.19 427 GLY A C 1
ATOM 3222 O O . GLY A 1 427 ? -12.133 -19.407 19.317 1.00 40.19 427 GLY A O 1
ATOM 3223 N N . ILE A 1 428 ? -10.610 -20.988 18.804 1.00 42.28 428 ILE A N 1
ATOM 3224 C CA . ILE A 1 428 ? -11.531 -22.005 18.273 1.00 42.28 428 ILE A CA 1
ATOM 3225 C C . ILE A 1 428 ? -12.292 -22.751 19.371 1.00 42.28 428 ILE A C 1
ATOM 3227 O O . ILE A 1 428 ? -13.399 -23.222 19.114 1.00 42.28 428 ILE A O 1
ATOM 3231 N N . PHE A 1 429 ? -11.739 -22.848 20.582 1.00 52.69 429 PHE A N 1
ATOM 3232 C CA . PHE A 1 429 ? -12.472 -23.388 21.721 1.00 52.69 429 PHE A CA 1
ATOM 3233 C C . PHE A 1 429 ? -13.233 -22.255 22.396 1.00 52.69 429 PHE A C 1
ATOM 3235 O O . PHE A 1 429 ? -12.639 -21.270 22.842 1.00 52.69 429 PHE A O 1
ATOM 3242 N N . ARG A 1 430 ? -14.560 -22.401 22.410 1.00 70.50 430 ARG A N 1
ATOM 3243 C CA . ARG A 1 430 ? -15.479 -21.494 23.085 1.00 70.50 430 ARG A CA 1
ATOM 3244 C C . ARG A 1 430 ? -16.206 -22.247 24.183 1.00 70.50 430 ARG A C 1
ATOM 3246 O O . ARG A 1 430 ? -16.897 -23.219 23.881 1.00 70.50 430 ARG A O 1
ATOM 3253 N N . THR A 1 431 ? -16.065 -21.771 25.411 1.00 76.31 431 THR A N 1
ATOM 3254 C CA . THR A 1 431 ? -16.782 -22.296 26.577 1.00 76.31 431 THR A CA 1
ATOM 3255 C C . THR A 1 431 ? -17.675 -21.191 27.116 1.00 76.31 431 THR A C 1
ATOM 3257 O O . THR A 1 431 ? -17.206 -20.064 27.294 1.00 76.31 431 THR A O 1
ATOM 3260 N N . ASP A 1 432 ? -18.950 -21.507 27.323 1.00 80.69 432 ASP A N 1
ATOM 3261 C CA . ASP A 1 432 ? -19.886 -20.642 28.037 1.00 80.69 432 ASP A CA 1
ATOM 3262 C C . ASP A 1 432 ? -19.644 -20.843 29.541 1.00 80.69 432 ASP A C 1
ATOM 3264 O O . ASP A 1 432 ? -19.567 -21.984 29.983 1.00 80.69 432 ASP A O 1
ATOM 3268 N N . VAL A 1 433 ? -19.484 -19.756 30.295 1.00 80.50 433 VAL A N 1
ATOM 3269 C CA . VAL A 1 433 ? -19.233 -19.765 31.744 1.00 80.50 433 VAL A CA 1
ATOM 3270 C C . VAL A 1 433 ? -20.322 -18.949 32.433 1.00 80.50 433 VAL A C 1
ATOM 3272 O O . VAL A 1 433 ? -20.637 -17.844 31.979 1.00 80.50 433 VAL A O 1
ATOM 3275 N N . SER A 1 434 ? -20.889 -19.478 33.517 1.00 84.62 434 SER A N 1
ATOM 3276 C CA . SER A 1 434 ? -21.942 -18.844 34.317 1.00 84.62 434 SER A CA 1
ATOM 3277 C C . SER A 1 434 ? -21.601 -18.852 35.809 1.00 84.62 434 SER A C 1
ATOM 3279 O O . SER A 1 434 ? -21.578 -19.908 36.424 1.00 84.62 434 SER A O 1
ATOM 3281 N N . ILE A 1 435 ? -21.425 -17.677 36.416 1.00 82.50 435 ILE A N 1
ATOM 3282 C CA . ILE A 1 435 ? -21.156 -17.510 37.855 1.00 82.50 435 ILE A CA 1
ATOM 3283 C C . ILE A 1 435 ? -22.369 -16.856 38.514 1.00 82.50 435 ILE A C 1
ATOM 3285 O O . ILE A 1 435 ? -22.811 -15.784 38.104 1.00 82.50 435 ILE A O 1
ATOM 3289 N N . ASN A 1 436 ? -22.909 -17.449 39.568 1.00 81.06 436 ASN A N 1
ATOM 3290 C CA . ASN A 1 436 ? -23.996 -16.873 40.346 1.00 81.06 436 ASN A CA 1
ATOM 3291 C C . ASN A 1 436 ? -23.451 -15.833 41.332 1.00 81.06 436 ASN A C 1
ATOM 3293 O O . ASN A 1 436 ? -22.858 -16.184 42.342 1.00 81.06 436 ASN A O 1
ATOM 3297 N N . ALA A 1 437 ? -23.658 -14.541 41.079 1.00 78.94 437 ALA A N 1
ATOM 3298 C CA . ALA A 1 437 ? -23.182 -13.508 41.998 1.00 78.94 437 ALA A CA 1
ATOM 3299 C C . ALA A 1 437 ? -24.099 -12.286 42.057 1.00 78.94 437 ALA A C 1
ATOM 3301 O O . ALA A 1 437 ? -24.738 -11.920 41.066 1.00 78.94 437 ALA A O 1
ATOM 3302 N N . VAL A 1 438 ? -24.160 -11.638 43.222 1.00 75.38 438 VAL A N 1
ATOM 3303 C CA . VAL A 1 438 ? -24.913 -10.391 43.413 1.00 75.38 438 VAL A CA 1
ATOM 3304 C C . VAL A 1 438 ? -23.986 -9.210 43.140 1.00 75.38 438 VAL A C 1
ATOM 3306 O O . VAL A 1 438 ? -23.186 -8.835 43.987 1.00 75.38 438 VAL A O 1
ATOM 3309 N N . ILE A 1 439 ? -24.104 -8.596 41.962 1.00 73.12 439 ILE A N 1
ATOM 3310 C CA . ILE A 1 439 ? -23.341 -7.382 41.641 1.00 73.12 439 ILE A CA 1
ATOM 3311 C C . ILE A 1 439 ? -23.914 -6.190 42.436 1.00 73.12 439 ILE A C 1
ATOM 3313 O O . ILE A 1 439 ? -25.137 -5.989 42.432 1.00 73.12 439 ILE A O 1
ATOM 3317 N N . PRO A 1 440 ? -23.074 -5.348 43.074 1.00 68.81 440 PRO A N 1
ATOM 3318 C CA . PRO A 1 440 ? -23.530 -4.141 43.754 1.00 68.81 440 PRO A CA 1
ATOM 3319 C C . PRO A 1 440 ? -24.340 -3.219 42.839 1.00 68.81 440 PRO A C 1
ATOM 3321 O O . PRO A 1 440 ? -24.011 -2.994 41.675 1.00 68.81 440 PRO A O 1
ATOM 3324 N N . ARG A 1 441 ? -25.396 -2.606 43.378 1.00 66.62 441 ARG A N 1
ATOM 3325 C CA . ARG A 1 441 ? -26.264 -1.698 42.613 1.00 66.62 441 ARG A CA 1
ATOM 3326 C C . ARG A 1 441 ? -25.457 -0.511 42.067 1.00 66.62 441 ARG A C 1
ATOM 3328 O O . ARG A 1 441 ? -24.840 0.212 42.845 1.00 66.62 441 ARG A O 1
ATOM 3335 N N . GLY A 1 442 ? -25.487 -0.280 40.753 1.00 60.72 442 GLY A N 1
ATOM 3336 C CA . GLY A 1 442 ? -24.702 0.786 40.108 1.00 60.72 442 GLY A CA 1
ATOM 3337 C C . GLY A 1 442 ? -23.248 0.425 39.797 1.00 60.72 442 GLY A C 1
ATOM 3338 O O . GLY A 1 442 ? -22.509 1.247 39.241 1.00 60.72 442 GLY A O 1
ATOM 3339 N N . ALA A 1 443 ? -22.834 -0.790 40.160 1.00 68.38 443 ALA A N 1
ATOM 3340 C CA . ALA A 1 443 ? -21.635 -1.406 39.638 1.00 68.38 443 ALA A CA 1
ATOM 3341 C C . ALA A 1 443 ? -21.955 -2.168 38.347 1.00 68.38 443 ALA A C 1
ATOM 3343 O O . ALA A 1 443 ? -23.093 -2.551 38.083 1.00 68.38 443 ALA A O 1
ATOM 3344 N N . GLY A 1 444 ? -20.933 -2.371 37.538 1.00 72.31 444 GLY A N 1
ATOM 3345 C CA . GLY A 1 444 ? -20.968 -3.248 36.386 1.00 72.31 444 GLY A CA 1
ATOM 3346 C C . GLY A 1 444 ? -19.632 -3.951 36.246 1.00 72.31 444 GLY A C 1
ATOM 3347 O O . GLY A 1 444 ? -18.706 -3.731 37.028 1.00 72.31 444 GLY A O 1
ATOM 3348 N N . LEU A 1 445 ? -19.552 -4.810 35.244 1.00 79.19 445 LEU A N 1
ATOM 3349 C CA . LEU A 1 445 ? -18.371 -5.609 34.979 1.00 79.19 445 LEU A CA 1
ATOM 3350 C C . LEU A 1 445 ? -17.613 -5.007 33.807 1.00 79.19 445 LEU A C 1
ATOM 3352 O O . LEU A 1 445 ? -18.210 -4.552 32.832 1.00 79.19 445 LEU A O 1
ATOM 3356 N N . ARG A 1 446 ? -16.290 -5.029 33.891 1.00 79.12 446 ARG A N 1
ATOM 3357 C CA . ARG A 1 446 ? -15.425 -4.743 32.748 1.00 79.12 446 ARG A CA 1
ATOM 3358 C C . ARG A 1 446 ? -14.273 -5.719 32.716 1.00 79.12 446 ARG A C 1
ATOM 3360 O O . ARG A 1 446 ? -13.862 -6.221 33.761 1.00 79.12 446 ARG A O 1
ATOM 3367 N N . LEU A 1 447 ? -13.678 -5.889 31.545 1.00 81.56 447 LEU A N 1
ATOM 3368 C CA . LEU A 1 447 ? -12.362 -6.500 31.478 1.00 81.56 447 LEU A CA 1
ATOM 3369 C C . LEU A 1 447 ? -11.297 -5.494 31.910 1.00 81.56 447 LEU A C 1
ATOM 3371 O O . LEU A 1 447 ? -11.244 -4.342 31.465 1.00 81.56 447 LEU A O 1
ATOM 3375 N N . SER A 1 448 ? -10.440 -5.935 32.821 1.00 76.75 448 SER A N 1
ATOM 3376 C CA . SER A 1 448 ? -9.245 -5.198 33.186 1.00 76.75 448 SER A CA 1
ATOM 3377 C C . SER A 1 448 ? -8.284 -5.155 31.999 1.00 76.75 448 SER A C 1
ATOM 3379 O O . SER A 1 448 ? -8.178 -6.089 31.204 1.00 76.75 448 SER A O 1
ATOM 3381 N N . LYS A 1 449 ? -7.534 -4.053 31.896 1.00 75.50 449 LYS A N 1
ATOM 3382 C CA . LYS A 1 449 ? -6.377 -3.980 30.988 1.00 75.50 449 LYS A CA 1
ATOM 3383 C C . LYS A 1 449 ? -5.220 -4.845 31.492 1.00 75.50 449 LYS A C 1
ATOM 3385 O O . LYS A 1 449 ? -4.336 -5.197 30.715 1.00 75.50 449 LYS A O 1
ATOM 3390 N N . GLU A 1 450 ? -5.218 -5.138 32.789 1.00 68.56 450 GLU A N 1
ATOM 3391 C CA . GLU A 1 450 ? -4.309 -6.092 33.407 1.00 68.56 450 GLU A CA 1
ATOM 3392 C C . GLU A 1 450 ? -4.761 -7.506 33.042 1.00 68.56 450 GLU A C 1
ATOM 3394 O O . GLU A 1 450 ? -5.954 -7.810 33.033 1.00 68.56 450 GLU A O 1
ATOM 3399 N N . ARG A 1 451 ? -3.793 -8.363 32.730 1.00 64.19 451 ARG A N 1
ATOM 3400 C CA . ARG A 1 451 ? -4.027 -9.778 32.458 1.00 64.19 451 ARG A CA 1
ATOM 3401 C C . ARG A 1 451 ? -3.403 -10.616 33.554 1.00 64.19 451 ARG A C 1
ATOM 3403 O O . ARG A 1 451 ? -2.430 -10.195 34.181 1.00 64.19 451 ARG A O 1
ATOM 3410 N N . LEU A 1 452 ? -3.951 -11.809 33.737 1.00 52.28 452 LEU A N 1
ATOM 3411 C CA . LEU A 1 452 ? -3.285 -12.845 34.506 1.00 52.28 452 LEU A CA 1
ATOM 3412 C C . LEU A 1 452 ? -1.971 -13.227 33.812 1.00 52.28 452 LEU A C 1
ATOM 3414 O O . LEU A 1 452 ? -1.793 -13.037 32.605 1.00 52.28 452 LEU A O 1
ATOM 3418 N N . TYR A 1 453 ? -1.029 -13.760 34.583 1.00 49.44 453 TYR A N 1
ATOM 3419 C CA . TYR A 1 453 ? 0.312 -14.093 34.093 1.00 49.44 453 TYR A CA 1
ATOM 3420 C C . TYR A 1 453 ? 0.327 -15.168 32.997 1.00 49.44 453 TYR A C 1
ATOM 3422 O O . TYR A 1 453 ? 1.247 -15.203 32.185 1.00 49.44 453 TYR A O 1
ATOM 3430 N N . ASP A 1 454 ? -0.696 -16.015 32.944 1.00 54.41 454 ASP A N 1
ATOM 3431 C CA . ASP A 1 454 ? -0.922 -17.030 31.910 1.00 54.41 454 ASP A CA 1
ATOM 3432 C C . ASP A 1 454 ? -1.600 -16.469 30.641 1.00 54.41 454 ASP A C 1
ATOM 3434 O O . ASP A 1 454 ? -1.944 -17.217 29.726 1.00 54.41 454 ASP A O 1
ATOM 3438 N N . GLY A 1 455 ? -1.802 -15.149 30.572 1.00 56.12 455 GLY A N 1
ATOM 3439 C CA . GLY A 1 455 ? -2.511 -14.475 29.486 1.00 56.12 455 GLY A CA 1
ATOM 3440 C C . GLY A 1 455 ? -4.035 -14.475 29.631 1.00 56.12 455 GLY A C 1
ATOM 3441 O O . GLY A 1 455 ? -4.709 -13.904 28.763 1.00 56.12 455 GLY A O 1
ATOM 3442 N N . GLY A 1 456 ? -4.558 -15.064 30.711 1.00 68.50 456 GLY A N 1
ATOM 3443 C CA . GLY A 1 456 ? -5.964 -15.086 31.087 1.00 68.50 456 GLY A CA 1
ATOM 3444 C C . GLY A 1 456 ? -6.533 -13.701 31.404 1.00 68.50 456 GLY A C 1
ATOM 3445 O O . GLY A 1 456 ? -5.806 -12.721 31.607 1.00 68.50 456 GLY A O 1
ATOM 3446 N N . SER A 1 457 ? -7.859 -13.590 31.389 1.00 82.19 457 SER A N 1
ATOM 3447 C CA . SER A 1 457 ? -8.554 -12.307 31.576 1.00 82.19 457 SER A CA 1
ATOM 3448 C C . SER A 1 457 ? -8.906 -12.045 33.032 1.00 82.19 457 SER A C 1
ATOM 3450 O O . SER A 1 457 ? -9.114 -12.976 33.796 1.00 82.19 457 SER A O 1
ATOM 3452 N N . ILE A 1 458 ? -9.007 -10.771 33.408 1.00 79.38 458 ILE A N 1
ATOM 3453 C CA . ILE A 1 458 ? -9.502 -10.355 34.722 1.00 79.38 458 ILE A CA 1
ATOM 3454 C C . ILE A 1 458 ? -10.768 -9.536 34.499 1.00 79.38 458 ILE A C 1
ATOM 3456 O O . ILE A 1 458 ? -10.733 -8.532 33.789 1.00 79.38 458 ILE A O 1
ATOM 3460 N N . ILE A 1 459 ? -11.870 -9.956 35.103 1.00 83.44 459 ILE A N 1
ATOM 3461 C CA . ILE A 1 459 ? -13.116 -9.201 35.197 1.00 83.44 459 ILE A CA 1
ATOM 3462 C C . ILE A 1 459 ? -13.048 -8.379 36.485 1.00 83.44 459 ILE A C 1
ATOM 3464 O O . ILE A 1 459 ? -12.698 -8.907 37.532 1.00 83.44 459 ILE A O 1
ATOM 3468 N N . GLU A 1 460 ? -13.352 -7.088 36.423 1.00 81.50 460 GLU A N 1
ATOM 3469 C CA . GLU A 1 460 ? -13.362 -6.198 37.588 1.00 81.50 460 GLU A CA 1
ATOM 3470 C C . GLU A 1 460 ? -14.768 -5.644 37.820 1.00 81.50 460 GLU A C 1
ATOM 3472 O O . GLU A 1 460 ? -15.432 -5.201 36.875 1.00 81.50 460 GLU A O 1
ATOM 3477 N N . VAL A 1 461 ? -15.191 -5.627 39.086 1.00 80.69 461 VAL A N 1
ATOM 3478 C CA . VAL A 1 461 ? -16.426 -4.978 39.527 1.00 80.69 461 VAL A CA 1
ATOM 3479 C C . VAL A 1 461 ? -16.150 -3.489 39.705 1.00 80.69 461 VAL A C 1
ATOM 3481 O O . VAL A 1 461 ? -15.437 -3.060 40.614 1.00 80.69 461 VAL A O 1
ATOM 3484 N N . VAL A 1 462 ? -16.710 -2.668 38.821 1.00 73.31 462 VAL A N 1
ATOM 3485 C CA . VAL A 1 462 ? -16.449 -1.225 38.783 1.00 73.31 462 VAL A CA 1
ATOM 3486 C C . VAL A 1 462 ? -17.714 -0.408 38.923 1.00 73.31 462 VAL A C 1
ATOM 3488 O O . VAL A 1 462 ? -18.787 -0.809 38.489 1.00 73.31 462 VAL A O 1
ATOM 3491 N N . ALA A 1 463 ? -17.588 0.795 39.478 1.00 71.06 463 ALA A N 1
ATOM 3492 C CA . ALA A 1 463 ? -18.678 1.757 39.484 1.00 71.06 463 ALA A CA 1
ATOM 3493 C C . ALA A 1 463 ? -18.908 2.267 38.052 1.00 71.06 463 ALA A C 1
ATOM 3495 O O . ALA A 1 463 ? -18.072 2.995 37.511 1.00 71.06 463 ALA A O 1
ATOM 3496 N N . VAL A 1 464 ? -20.035 1.899 37.445 1.00 68.38 464 VAL A N 1
ATOM 3497 C CA . VAL A 1 464 ? -20.365 2.275 36.061 1.00 68.38 464 VAL A CA 1
ATOM 3498 C C . VAL A 1 464 ? -21.247 3.516 36.060 1.00 68.38 464 VAL A C 1
ATOM 3500 O O . VAL A 1 464 ? -20.911 4.528 35.442 1.00 68.38 464 VAL A O 1
ATOM 3503 N N . ASP A 1 465 ? -22.314 3.482 36.850 1.00 73.56 465 ASP A N 1
ATOM 3504 C CA . ASP A 1 465 ? -23.343 4.509 36.848 1.00 73.56 465 ASP A CA 1
ATOM 3505 C C . ASP A 1 465 ? -22.993 5.666 37.793 1.00 73.56 465 ASP A C 1
ATOM 3507 O O . ASP A 1 465 ? -22.609 5.486 38.953 1.00 73.56 465 ASP A O 1
ATOM 3511 N N . GLY A 1 466 ? -23.114 6.899 37.303 1.00 77.88 466 GLY A N 1
ATOM 3512 C CA . GLY A 1 466 ? -22.807 8.096 38.079 1.00 77.88 466 GLY A CA 1
ATOM 3513 C C . GLY A 1 466 ? -23.362 9.366 37.456 1.00 77.88 466 GLY A C 1
ATOM 3514 O O . GLY A 1 466 ? -23.535 9.452 36.244 1.00 77.88 466 GLY A O 1
ATOM 3515 N N . GLN A 1 467 ? -23.625 10.366 38.291 1.00 84.56 467 GLN A N 1
ATOM 3516 C CA . GLN A 1 467 ? -24.045 11.699 37.854 1.00 84.56 467 GLN A CA 1
ATOM 3517 C C . GLN A 1 467 ? -22.915 12.711 38.026 1.00 84.56 467 GLN A C 1
ATOM 3519 O O . GLN A 1 467 ? -22.093 12.599 38.936 1.00 84.56 467 GLN A O 1
ATOM 3524 N N . ASP A 1 468 ? -22.896 13.723 37.172 1.00 89.81 468 ASP A N 1
ATOM 3525 C CA . ASP A 1 468 ? -22.069 14.905 37.362 1.00 89.81 468 ASP A CA 1
ATOM 3526 C C . ASP A 1 468 ? -22.952 16.014 37.940 1.00 89.81 468 ASP A C 1
ATOM 3528 O O . ASP A 1 468 ? -23.983 16.368 37.365 1.00 89.81 468 ASP A O 1
ATOM 3532 N N . VAL A 1 469 ? -22.566 16.558 39.093 1.00 90.88 469 VAL A N 1
ATOM 3533 C CA . VAL A 1 469 ? -23.308 17.636 39.757 1.00 90.88 469 VAL A CA 1
ATOM 3534 C C . VAL A 1 469 ? -22.368 18.801 40.039 1.00 90.88 469 VAL A C 1
ATOM 3536 O O . VAL A 1 469 ? -21.345 18.639 40.702 1.00 90.88 469 VAL A O 1
ATOM 3539 N N . ALA A 1 470 ? -22.707 19.988 39.548 1.00 94.00 470 ALA A N 1
ATOM 3540 C CA . ALA A 1 470 ? -21.967 21.211 39.825 1.00 94.00 470 ALA A CA 1
ATOM 3541 C C . ALA A 1 470 ? -22.786 22.136 40.729 1.00 94.00 470 ALA A C 1
ATOM 3543 O O . ALA A 1 470 ? -23.902 22.527 40.396 1.00 94.00 470 ALA A O 1
ATOM 3544 N N . PHE A 1 471 ? -22.217 22.519 41.867 1.00 94.88 471 PHE A N 1
ATOM 3545 C CA . PHE A 1 471 ? -22.768 23.570 42.715 1.00 94.88 471 PHE A CA 1
ATOM 3546 C C . PHE A 1 471 ? -22.274 24.924 42.222 1.00 94.88 471 PHE A C 1
ATOM 3548 O O . PHE A 1 471 ? -21.065 25.126 42.127 1.00 94.88 471 PHE A O 1
ATOM 3555 N N . VAL A 1 472 ? -23.186 25.848 41.936 1.00 95.38 472 VAL A N 1
ATOM 3556 C CA . VAL A 1 472 ? -22.874 27.238 41.589 1.00 95.38 472 VAL A CA 1
ATOM 3557 C C . VAL A 1 472 ? -23.453 28.103 42.699 1.00 95.38 472 VAL A C 1
ATOM 3559 O O . VAL A 1 472 ? -24.663 28.164 42.866 1.00 95.38 472 VAL A O 1
ATOM 3562 N N . ILE A 1 473 ? -22.596 28.686 43.529 1.00 94.44 473 ILE A N 1
ATOM 3563 C CA . ILE A 1 473 ? -23.004 29.295 44.798 1.00 94.44 473 ILE A CA 1
ATOM 3564 C C . ILE A 1 473 ? -22.613 30.769 44.806 1.00 94.44 473 ILE A C 1
ATOM 3566 O O . ILE A 1 473 ? -21.445 31.089 44.560 1.00 94.44 473 ILE A O 1
ATOM 3570 N N . ASP A 1 474 ? -23.562 31.645 45.136 1.00 92.50 474 ASP A N 1
ATOM 3571 C CA . ASP A 1 474 ? -23.246 33.035 45.435 1.00 92.50 474 ASP A CA 1
ATOM 3572 C C . ASP A 1 474 ? -22.366 33.119 46.690 1.00 92.50 474 ASP A C 1
ATOM 3574 O O . ASP A 1 474 ? -22.640 32.549 47.752 1.00 92.50 474 ASP A O 1
ATOM 3578 N N . THR A 1 475 ? -21.251 33.820 46.535 1.00 91.88 475 THR A N 1
ATOM 3579 C CA . THR A 1 475 ? -20.250 34.065 47.572 1.00 91.88 475 THR A CA 1
ATOM 3580 C C . THR A 1 475 ? -20.170 35.545 47.949 1.00 91.88 475 THR A C 1
ATOM 3582 O O . THR A 1 475 ? -19.228 35.959 48.634 1.00 91.88 475 THR A O 1
ATOM 3585 N N . THR A 1 476 ? -21.145 36.350 47.529 1.00 89.69 476 THR A N 1
ATOM 3586 C CA . THR A 1 476 ? -21.247 37.776 47.834 1.00 89.69 476 THR A CA 1
ATOM 3587 C C . THR A 1 476 ? -21.574 38.006 49.311 1.00 89.69 476 THR A C 1
ATOM 3589 O O . THR A 1 476 ? -22.082 37.137 50.018 1.00 89.69 476 THR A O 1
ATOM 3592 N N . GLY A 1 477 ? -21.210 39.180 49.841 1.00 85.56 477 GLY A N 1
ATOM 3593 C CA . GLY A 1 477 ? -21.450 39.523 51.245 1.00 85.56 477 GLY A CA 1
ATOM 3594 C C . GLY A 1 477 ? -22.929 39.556 51.664 1.00 85.56 477 GLY A C 1
ATOM 3595 O O . GLY A 1 477 ? -23.190 39.505 52.866 1.00 85.56 477 GLY A O 1
ATOM 3596 N N . SER A 1 478 ? -23.862 39.639 50.710 1.00 86.19 478 SER A N 1
ATOM 3597 C CA . SER A 1 478 ? -25.318 39.511 50.891 1.00 86.19 478 SER A CA 1
ATOM 3598 C C . SER A 1 478 ? -25.690 38.170 51.524 1.00 86.19 478 SER A C 1
ATOM 3600 O O . SER A 1 478 ? -26.384 38.160 52.531 1.00 86.19 478 SER A O 1
ATOM 3602 N N . MET A 1 479 ? -25.051 37.081 51.091 1.00 88.44 479 MET A N 1
ATOM 3603 C CA . MET A 1 479 ? -25.251 35.718 51.598 1.00 88.44 479 MET A CA 1
ATOM 3604 C C . MET A 1 479 ? -24.718 35.457 53.020 1.00 88.44 479 MET A C 1
ATOM 3606 O O . MET A 1 479 ? -24.619 34.303 53.443 1.00 88.44 479 MET A O 1
ATOM 3610 N N . PHE A 1 480 ? -24.288 36.468 53.785 1.00 87.62 480 PHE A N 1
ATOM 3611 C CA . PHE A 1 480 ? -23.620 36.258 55.080 1.00 87.62 480 PHE A CA 1
ATOM 3612 C C . PHE A 1 480 ? -24.476 35.534 56.122 1.00 87.62 480 PHE A C 1
ATOM 3614 O O . PHE A 1 480 ? -23.946 34.719 56.886 1.00 87.62 480 PHE A O 1
ATOM 3621 N N . ASP A 1 481 ? -25.771 35.814 56.172 1.00 84.25 481 ASP A N 1
ATOM 3622 C CA . ASP A 1 481 ? -26.725 35.142 57.053 1.00 84.25 481 ASP A CA 1
ATOM 3623 C C . ASP A 1 481 ? -27.199 33.782 56.516 1.00 84.25 481 ASP A C 1
ATOM 3625 O O . ASP A 1 481 ? -27.562 32.917 57.320 1.00 84.25 481 ASP A O 1
ATOM 3629 N N . ASP A 1 482 ? -27.086 33.536 55.210 1.00 86.62 482 ASP A N 1
ATOM 3630 C CA . ASP A 1 482 ? -27.596 32.321 54.566 1.00 86.62 482 ASP A CA 1
ATOM 3631 C C . ASP A 1 482 ? -26.525 31.270 54.216 1.00 86.62 482 ASP A C 1
ATOM 3633 O O . ASP A 1 482 ? -26.819 30.069 54.210 1.00 86.62 482 ASP A O 1
ATOM 3637 N N . ILE A 1 483 ? -25.257 31.654 54.013 1.00 89.62 483 ILE A N 1
ATOM 3638 C CA . ILE A 1 483 ? -24.200 30.748 53.521 1.00 89.62 483 ILE A CA 1
ATOM 3639 C C . ILE A 1 483 ? -23.967 29.543 54.435 1.00 89.62 483 ILE A C 1
ATOM 3641 O O . ILE A 1 483 ? -23.673 28.442 53.966 1.00 89.62 483 ILE A O 1
ATOM 3645 N N . ALA A 1 484 ? -24.110 29.712 55.753 1.00 87.38 484 ALA A N 1
ATOM 3646 C CA . ALA A 1 484 ? -23.979 28.605 56.697 1.00 87.38 484 ALA A CA 1
ATOM 3647 C C . ALA A 1 484 ? -25.037 27.521 56.433 1.00 87.38 484 ALA A C 1
ATOM 3649 O O . ALA A 1 484 ? -24.728 26.330 56.492 1.00 87.38 484 ALA A O 1
ATOM 3650 N N . SER A 1 485 ? -26.257 27.930 56.085 1.00 85.06 485 SER A N 1
ATOM 3651 C CA . SER A 1 485 ? -27.355 27.028 55.743 1.00 85.06 485 SER A CA 1
ATOM 3652 C C . SER A 1 485 ? -27.140 26.399 54.369 1.00 85.06 485 SER A C 1
ATOM 3654 O O . SER A 1 485 ? -27.267 25.182 54.247 1.00 85.06 485 SER A O 1
ATOM 3656 N N . VAL A 1 486 ? -26.699 27.175 53.372 1.00 88.19 486 VAL A N 1
ATOM 3657 C CA . VAL A 1 486 ? -26.340 26.658 52.037 1.00 88.19 486 VAL A CA 1
ATOM 3658 C C . VAL A 1 486 ? -25.282 25.557 52.129 1.00 88.19 486 VAL A C 1
ATOM 3660 O O . VAL A 1 486 ? -25.449 24.501 51.526 1.00 88.19 486 VAL A O 1
ATOM 3663 N N . LYS A 1 487 ? -24.238 25.729 52.950 1.00 90.44 487 LYS A N 1
ATOM 3664 C CA . LYS A 1 487 ? -23.203 24.699 53.157 1.00 90.44 487 LYS A CA 1
ATOM 3665 C C . LYS A 1 487 ? -23.744 23.395 53.731 1.00 90.44 487 LYS A C 1
ATOM 3667 O O . LYS A 1 487 ? -23.370 22.316 53.269 1.00 90.44 487 LYS A O 1
ATOM 3672 N N . VAL A 1 488 ? -24.600 23.484 54.749 1.00 85.12 488 VAL A N 1
ATOM 3673 C CA . VAL A 1 488 ? -25.220 22.304 55.374 1.00 85.12 488 VAL A CA 1
ATOM 3674 C C . VAL A 1 488 ? -26.071 21.554 54.350 1.00 85.12 488 VAL A C 1
ATOM 3676 O O . VAL A 1 488 ? -26.030 20.323 54.291 1.00 85.12 488 VAL A O 1
ATOM 3679 N N . GLN A 1 489 ? -26.797 22.283 53.505 1.00 81.81 489 GLN A N 1
ATOM 3680 C CA . GLN A 1 489 ? -27.648 21.670 52.493 1.00 81.81 489 GLN A CA 1
ATOM 3681 C C . GLN A 1 489 ? -26.864 21.097 51.315 1.00 81.81 489 GLN A C 1
ATOM 3683 O O . GLN A 1 489 ? -27.096 19.950 50.949 1.00 81.81 489 GLN A O 1
ATOM 3688 N N . ALA A 1 490 ? -25.878 21.819 50.783 1.00 86.88 490 ALA A N 1
ATOM 3689 C CA . ALA A 1 490 ? -24.979 21.289 49.762 1.00 86.88 490 ALA A CA 1
ATOM 3690 C C . ALA A 1 490 ? -24.242 20.032 50.259 1.00 86.88 490 ALA A C 1
ATOM 3692 O O . ALA A 1 490 ? -24.116 19.064 49.515 1.00 86.88 490 ALA A O 1
ATOM 3693 N N . SER A 1 491 ? -23.857 19.983 51.542 1.00 88.88 491 SER A N 1
ATOM 3694 C CA . SER A 1 491 ? -23.294 18.770 52.158 1.00 88.88 491 SER A CA 1
ATOM 3695 C C . SER A 1 491 ? -24.296 17.609 52.195 1.00 88.88 491 SER A C 1
ATOM 3697 O O . SER A 1 491 ? -23.929 16.482 51.880 1.00 88.88 491 SER A O 1
ATOM 3699 N N . SER A 1 492 ? -25.569 17.882 52.501 1.00 84.69 492 SER A N 1
ATOM 3700 C CA . SER A 1 492 ? -26.635 16.865 52.499 1.00 84.69 492 SER A CA 1
ATOM 3701 C C . SER A 1 492 ? -26.947 16.352 51.085 1.00 84.69 492 SER A C 1
ATOM 3703 O O . SER A 1 492 ? -27.197 15.163 50.900 1.00 84.69 492 SER A O 1
ATOM 3705 N N . ILE A 1 493 ? -26.887 17.226 50.072 1.00 84.56 493 ILE A N 1
ATOM 3706 C CA . ILE A 1 493 ? -26.994 16.832 48.661 1.00 84.56 493 ILE A CA 1
ATOM 3707 C C . ILE A 1 493 ? -25.815 15.933 48.285 1.00 84.56 493 ILE A C 1
ATOM 3709 O O . ILE A 1 493 ? -26.031 14.887 47.685 1.00 84.56 493 ILE A O 1
ATOM 3713 N N . ILE A 1 494 ? -24.584 16.292 48.664 1.00 89.06 494 ILE A N 1
ATOM 3714 C CA . ILE A 1 494 ? -23.396 15.457 48.429 1.00 89.06 494 ILE A CA 1
ATOM 3715 C C . ILE A 1 494 ? -23.572 14.079 49.079 1.00 89.06 494 ILE A C 1
ATOM 3717 O O . ILE A 1 494 ? -23.332 13.066 48.428 1.00 89.06 494 ILE A O 1
ATOM 3721 N N . ASP A 1 495 ? -24.040 14.018 50.328 1.00 86.31 495 ASP A N 1
ATOM 3722 C CA . ASP A 1 495 ? -24.324 12.748 51.002 1.00 86.31 495 ASP A CA 1
ATOM 3723 C C . ASP A 1 495 ? -25.323 11.883 50.222 1.00 86.31 495 ASP A C 1
ATOM 3725 O O . ASP A 1 495 ? -25.116 10.677 50.112 1.00 86.31 495 ASP A O 1
ATOM 3729 N N . ALA A 1 496 ? -26.364 12.493 49.652 1.00 81.44 496 ALA A N 1
ATOM 3730 C CA . ALA A 1 496 ? -27.376 11.788 48.873 1.00 81.44 496 ALA A CA 1
ATOM 3731 C C . ALA A 1 496 ? -26.913 11.401 47.459 1.00 81.44 496 ALA A C 1
ATOM 3733 O O . ALA A 1 496 ? -27.323 10.362 46.947 1.00 81.44 496 ALA A O 1
ATOM 3734 N N . VAL A 1 497 ? -26.068 12.217 46.820 1.00 84.12 497 VAL A N 1
ATOM 3735 C CA . VAL A 1 497 ? -25.449 11.909 45.519 1.00 84.12 497 VAL A CA 1
ATOM 3736 C C . VAL A 1 497 ? -24.570 10.663 45.627 1.00 84.12 497 VAL A C 1
ATOM 3738 O O . VAL A 1 497 ? -24.566 9.842 44.714 1.00 84.12 497 VAL A O 1
ATOM 3741 N N . PHE A 1 498 ? -23.870 10.507 46.752 1.00 85.31 498 PHE A N 1
ATOM 3742 C CA . PHE A 1 498 ? -23.008 9.364 47.046 1.00 85.31 498 PHE A CA 1
ATOM 3743 C C . PHE A 1 498 ? -23.693 8.278 47.903 1.00 85.31 498 PHE A C 1
ATOM 3745 O O . PHE A 1 498 ? -22.995 7.445 48.480 1.00 85.31 498 PHE A O 1
ATOM 3752 N N . ASP A 1 499 ? -25.029 8.268 48.022 1.00 79.94 499 ASP A N 1
ATOM 3753 C CA . ASP A 1 499 ? -25.756 7.209 48.742 1.00 79.94 499 ASP A CA 1
ATOM 3754 C C . ASP A 1 499 ? -25.710 5.899 47.931 1.00 79.94 499 ASP A C 1
ATOM 3756 O O . ASP A 1 499 ? -26.264 5.852 46.824 1.00 79.94 499 ASP A O 1
ATOM 3760 N N . PRO A 1 500 ? -25.116 4.812 48.465 1.00 69.94 500 PRO A N 1
ATOM 3761 C CA . PRO A 1 500 ? -25.002 3.545 47.746 1.00 69.94 500 PRO A CA 1
ATOM 3762 C C . PRO A 1 500 ? -26.347 2.962 47.304 1.00 69.94 500 PRO A C 1
ATOM 3764 O O . PRO A 1 500 ? -26.427 2.272 46.291 1.00 69.94 500 PRO A O 1
ATOM 3767 N N . ARG A 1 501 ? -27.441 3.284 48.008 1.00 71.75 501 ARG A N 1
ATOM 3768 C CA . ARG A 1 501 ? -28.785 2.767 47.700 1.00 71.75 501 ARG A CA 1
ATOM 3769 C C . ARG A 1 501 ? -29.340 3.274 46.368 1.00 71.75 501 ARG A C 1
ATOM 3771 O O . ARG A 1 501 ? -30.228 2.623 45.810 1.00 71.75 501 ARG A O 1
ATOM 3778 N N . ARG A 1 502 ? -28.825 4.405 45.869 1.00 72.44 502 ARG A N 1
ATOM 3779 C CA . ARG A 1 502 ? -29.198 4.987 44.568 1.00 72.44 502 ARG A CA 1
ATOM 3780 C C . ARG A 1 502 ? -28.463 4.351 43.391 1.00 72.44 502 ARG A C 1
ATOM 3782 O O . ARG A 1 502 ? -28.868 4.565 42.259 1.00 72.44 502 ARG A O 1
ATOM 3789 N N . GLY A 1 503 ? -27.385 3.601 43.637 1.00 69.06 503 GLY A N 1
ATOM 3790 C CA . GLY A 1 503 ? -26.588 2.988 42.574 1.00 69.06 503 GLY A CA 1
ATOM 3791 C C . GLY A 1 503 ? -25.889 3.990 41.648 1.00 69.06 503 GLY A C 1
ATOM 3792 O O . GLY A 1 503 ? -25.658 3.693 40.487 1.00 69.06 503 GLY A O 1
ATOM 3793 N N . LEU A 1 504 ? -25.550 5.188 42.138 1.00 75.88 504 LEU A N 1
ATOM 3794 C CA . LEU A 1 504 ? -24.815 6.213 41.378 1.00 75.88 504 LEU A CA 1
ATOM 3795 C C . LEU A 1 504 ? -23.381 6.347 41.902 1.00 75.88 504 LEU A C 1
ATOM 3797 O O . LEU A 1 504 ? -22.894 7.443 42.196 1.00 75.88 504 LEU A O 1
ATOM 3801 N N . LEU A 1 505 ? -22.715 5.208 42.079 1.00 75.12 505 LEU A N 1
ATOM 3802 C CA . LEU A 1 505 ? -21.431 5.097 42.774 1.00 75.12 505 LEU A CA 1
ATOM 3803 C C . LEU A 1 505 ? -20.294 5.825 42.041 1.00 75.12 505 LEU A C 1
ATOM 3805 O O . LEU A 1 505 ? -19.306 6.194 42.668 1.00 75.12 505 LEU A O 1
ATOM 3809 N N . ASN A 1 506 ? -20.438 6.099 40.741 1.00 81.75 506 ASN A N 1
ATOM 3810 C CA . ASN A 1 506 ? -19.469 6.830 39.927 1.00 81.75 506 ASN A CA 1
ATOM 3811 C C . ASN A 1 506 ? -19.734 8.350 39.855 1.00 81.75 506 ASN A C 1
ATOM 3813 O O . ASN A 1 506 ? -19.328 9.013 38.896 1.00 81.75 506 ASN A O 1
ATOM 3817 N N . SER A 1 507 ? -20.463 8.922 40.814 1.00 88.69 507 SER A N 1
ATOM 3818 C CA . SER A 1 507 ? -20.821 10.347 40.789 1.00 88.69 507 SER A CA 1
ATOM 3819 C C . SER A 1 507 ? -19.626 11.282 41.008 1.00 88.69 507 SER A C 1
ATOM 3821 O O . SER A 1 507 ? -18.652 10.932 41.676 1.00 88.69 507 SER A O 1
ATOM 3823 N N . ARG A 1 508 ? -19.694 12.495 40.446 1.00 93.06 508 ARG A N 1
ATOM 3824 C CA . ARG A 1 508 ? -18.671 13.541 40.595 1.00 93.06 508 ARG A CA 1
ATOM 3825 C C . ARG A 1 508 ? -19.297 14.869 40.983 1.00 93.06 508 ARG A C 1
ATOM 3827 O O . ARG A 1 508 ? -20.369 15.222 40.495 1.00 93.06 508 ARG A O 1
ATOM 3834 N N . ILE A 1 509 ? -18.584 15.628 41.810 1.00 94.94 509 ILE A N 1
ATOM 3835 C CA . ILE A 1 509 ? -19.020 16.949 42.265 1.00 94.94 509 ILE A CA 1
ATOM 3836 C C . ILE A 1 509 ? -18.027 18.020 41.819 1.00 94.94 509 ILE A C 1
ATOM 3838 O O . ILE A 1 509 ? -16.824 17.853 42.000 1.00 94.94 509 ILE A O 1
ATOM 3842 N N . ALA A 1 510 ? -18.532 19.132 41.291 1.00 96.44 510 ALA A N 1
ATOM 3843 C CA . ALA A 1 510 ? -17.790 20.380 41.130 1.00 96.44 510 ALA A CA 1
ATOM 3844 C C . ALA A 1 510 ? -18.415 21.486 41.994 1.00 96.44 510 ALA A C 1
ATOM 3846 O O . ALA A 1 510 ? -19.605 21.449 42.307 1.00 96.44 510 ALA A O 1
ATOM 3847 N N . VAL A 1 511 ? -17.618 22.482 42.379 1.00 97.06 511 VAL A N 1
ATOM 3848 C CA . VAL A 1 511 ? -18.070 23.639 43.163 1.00 97.06 511 VAL A CA 1
ATOM 3849 C C . VAL A 1 511 ? -17.509 24.914 42.543 1.00 97.06 511 VAL A C 1
ATOM 3851 O O . VAL A 1 511 ? -16.294 25.085 42.421 1.00 97.06 511 VAL A O 1
ATOM 3854 N N . VAL A 1 512 ? -18.400 25.823 42.173 1.00 96.44 512 VAL A N 1
ATOM 3855 C CA . VAL A 1 512 ? -18.124 27.116 41.552 1.00 96.44 512 VAL A CA 1
ATOM 3856 C C . VAL A 1 512 ? -18.710 28.207 42.439 1.00 96.44 512 VAL A C 1
ATOM 3858 O O . VAL A 1 512 ? -19.867 28.133 42.842 1.00 96.44 512 VAL A O 1
ATOM 3861 N N . GLY A 1 513 ? -17.901 29.215 42.748 1.00 93.69 513 GLY A N 1
ATOM 3862 C CA . GLY A 1 513 ? -18.346 30.432 43.412 1.00 93.69 513 GLY A CA 1
ATOM 3863 C C . GLY A 1 513 ? -18.509 31.563 42.402 1.00 93.69 513 GLY A C 1
ATOM 3864 O O . GLY A 1 513 ? -17.728 31.677 41.447 1.00 93.69 513 GLY A O 1
ATOM 3865 N N . TYR A 1 514 ? -19.502 32.415 42.618 1.00 92.69 514 TYR A N 1
ATOM 3866 C CA . TYR A 1 514 ? -19.619 33.694 41.922 1.00 92.69 514 TYR A CA 1
ATOM 3867 C C . TYR A 1 514 ? -19.795 34.842 42.921 1.00 92.69 514 TYR A C 1
ATOM 3869 O O . TYR A 1 514 ? -20.258 34.631 44.038 1.00 92.69 514 TYR A O 1
ATOM 3877 N N . ASN A 1 515 ? -19.302 36.025 42.560 1.00 84.69 515 ASN A N 1
ATOM 3878 C CA . ASN A 1 515 ? -19.440 37.287 43.287 1.00 84.69 515 ASN A CA 1
ATOM 3879 C C . ASN A 1 515 ? -19.276 38.471 42.313 1.00 84.69 515 ASN A C 1
ATOM 3881 O O . ASN A 1 515 ? -18.924 38.281 41.149 1.00 84.69 515 ASN A O 1
ATOM 3885 N N . ASP A 1 516 ? -19.455 39.706 42.788 1.00 75.88 516 ASP A N 1
ATOM 3886 C CA . ASP A 1 516 ? -19.055 40.913 42.049 1.00 75.88 516 ASP A CA 1
ATOM 3887 C C . ASP A 1 516 ? -17.688 41.439 42.556 1.00 75.88 516 ASP A C 1
ATOM 3889 O O . ASP A 1 516 ? -17.593 41.856 43.724 1.00 75.88 516 ASP A O 1
ATOM 3893 N N . PRO A 1 517 ? -16.602 41.429 41.741 1.00 75.88 517 PRO A N 1
ATOM 3894 C CA . PRO A 1 517 ? -16.576 41.317 40.272 1.00 75.88 517 PRO A CA 1
ATOM 3895 C C . PRO A 1 517 ? -15.980 40.004 39.719 1.00 75.88 517 PRO A C 1
ATOM 3897 O O . PRO A 1 517 ? -15.302 40.034 38.687 1.00 75.88 517 PRO A O 1
ATOM 3900 N N . SER A 1 518 ? -16.086 38.863 40.408 1.00 81.00 518 SER A N 1
ATOM 3901 C CA . SER A 1 518 ? -15.326 37.664 40.025 1.00 81.00 518 SER A CA 1
ATOM 3902 C C . SER A 1 518 ? -16.066 36.335 40.165 1.00 81.00 518 SER A C 1
ATOM 3904 O O . SER A 1 518 ? -16.956 36.151 40.981 1.00 81.00 518 SER A O 1
ATOM 3906 N N . THR A 1 519 ? -15.625 35.349 39.384 1.00 89.19 519 THR A N 1
ATOM 3907 C CA . THR A 1 519 ? -16.064 33.953 39.502 1.00 89.19 519 THR A CA 1
ATOM 3908 C C . THR A 1 519 ? -14.859 33.044 39.684 1.00 89.19 519 THR A C 1
ATOM 3910 O O . THR A 1 519 ? -13.804 33.262 39.072 1.00 89.19 519 THR A O 1
ATOM 3913 N N . ASN A 1 520 ? -14.995 32.003 40.501 1.00 91.12 520 ASN A N 1
ATOM 3914 C CA . ASN A 1 520 ? -13.917 31.070 40.809 1.00 91.12 520 ASN A CA 1
ATOM 3915 C C . ASN A 1 520 ? -14.391 29.614 40.809 1.00 91.12 520 ASN A C 1
ATOM 3917 O O . ASN A 1 520 ? -15.503 29.291 41.205 1.00 91.12 520 ASN A O 1
ATOM 3921 N N . THR A 1 521 ? -13.508 28.713 40.387 1.00 93.56 521 THR A N 1
ATOM 3922 C CA . THR A 1 521 ? -13.703 27.272 40.569 1.00 93.56 521 THR A CA 1
ATOM 3923 C C . THR A 1 521 ? -13.088 26.901 41.917 1.00 93.56 521 THR A C 1
ATOM 3925 O O . THR A 1 521 ? -11.879 27.037 42.091 1.00 93.56 521 THR A O 1
ATOM 3928 N N . ILE A 1 522 ? -13.913 26.493 42.880 1.00 94.44 522 ILE A N 1
ATOM 3929 C CA . ILE A 1 522 ? -13.487 26.081 44.229 1.00 94.44 522 ILE A CA 1
ATOM 3930 C C . ILE A 1 522 ? -13.052 24.612 44.208 1.00 94.44 522 ILE A C 1
ATOM 3932 O O . ILE A 1 522 ? -12.060 24.248 44.836 1.00 94.44 522 ILE A O 1
ATOM 3936 N N . LEU A 1 523 ? -13.777 23.787 43.451 1.00 96.25 523 LEU A N 1
ATOM 3937 C CA . LEU A 1 523 ? -13.474 22.383 43.205 1.00 96.25 523 LEU A CA 1
ATOM 3938 C C . LEU A 1 523 ? -13.848 22.048 41.761 1.00 96.25 523 LEU A C 1
ATOM 3940 O O . LEU A 1 523 ? -14.984 22.272 41.346 1.00 96.25 523 LEU A O 1
ATOM 3944 N N . THR A 1 524 ? -12.899 21.532 40.989 1.00 95.62 524 THR A N 1
ATOM 3945 C CA . THR A 1 524 ? -13.201 20.887 39.703 1.00 95.62 524 THR A CA 1
ATOM 3946 C C . THR A 1 524 ? -13.862 19.534 39.945 1.00 95.62 524 THR A C 1
ATOM 3948 O O . THR A 1 524 ? -13.661 18.971 41.018 1.00 95.62 524 THR A O 1
ATOM 3951 N N . PHE A 1 525 ? -14.592 18.983 38.968 1.00 94.38 525 PHE A N 1
ATOM 3952 C CA . PHE A 1 525 ? -15.190 17.647 39.095 1.00 94.38 525 PHE A CA 1
ATOM 3953 C C . PHE A 1 525 ? -14.222 16.636 39.719 1.00 94.38 525 PHE A C 1
ATOM 3955 O O . PHE A 1 525 ? -13.136 16.406 39.191 1.00 94.38 525 PHE A O 1
ATOM 3962 N N . THR A 1 526 ? -14.631 16.052 40.844 1.00 91.94 526 THR A N 1
ATOM 3963 C CA . THR A 1 526 ? -13.859 15.044 41.581 1.00 91.94 526 THR A CA 1
ATOM 3964 C C . THR A 1 526 ? -13.575 13.829 40.701 1.00 91.94 526 THR A C 1
ATOM 3966 O O . THR A 1 526 ? -14.512 13.223 40.184 1.00 91.94 526 THR A O 1
ATOM 3969 N N . ASP A 1 527 ? -12.313 13.451 40.560 1.00 86.00 527 ASP A N 1
ATOM 3970 C CA . ASP A 1 527 ? -11.818 12.400 39.665 1.00 86.00 527 ASP A CA 1
ATOM 3971 C C . ASP A 1 527 ? -11.033 11.302 40.403 1.00 86.00 527 ASP A C 1
ATOM 3973 O O . ASP A 1 527 ? -10.422 10.440 39.773 1.00 86.00 527 ASP A O 1
ATOM 3977 N N . GLN A 1 528 ? -11.067 11.310 41.741 1.00 85.31 528 GLN A N 1
ATOM 3978 C CA . GLN A 1 528 ? -10.471 10.252 42.551 1.00 85.31 528 GLN A CA 1
ATOM 3979 C C . GLN A 1 528 ? -11.135 8.902 42.243 1.00 85.31 528 GLN A C 1
ATOM 3981 O O . GLN A 1 528 ? -12.345 8.824 42.026 1.00 85.31 528 GLN A O 1
ATOM 3986 N N . THR A 1 529 ? -10.336 7.834 42.248 1.00 69.94 529 THR A N 1
ATOM 3987 C CA . THR A 1 529 ? -10.793 6.466 41.957 1.00 69.94 529 THR A CA 1
ATOM 3988 C C . THR A 1 529 ? -11.725 5.922 43.038 1.00 69.94 529 THR A C 1
ATOM 3990 O O . THR A 1 529 ? -12.669 5.204 42.724 1.00 69.94 529 THR A O 1
ATOM 3993 N N . ASP A 1 530 ? -11.498 6.296 44.299 1.00 76.25 530 ASP A N 1
ATOM 3994 C CA . ASP A 1 530 ? -12.329 5.900 45.433 1.00 76.25 530 ASP A CA 1
ATOM 3995 C C . ASP A 1 530 ? -13.514 6.868 45.635 1.00 76.25 530 ASP A C 1
ATOM 3997 O O . ASP A 1 530 ? -13.371 8.095 45.705 1.00 76.25 530 ASP A O 1
ATOM 4001 N N . THR A 1 531 ? -14.724 6.317 45.746 1.00 80.12 531 THR A N 1
ATOM 4002 C CA . THR A 1 531 ? -15.969 7.067 45.974 1.00 80.12 531 THR A CA 1
ATOM 4003 C C . THR A 1 531 ? -15.959 7.855 47.288 1.00 80.12 531 THR A C 1
ATOM 4005 O O . THR A 1 531 ? -16.464 8.981 47.342 1.00 80.12 531 THR A O 1
ATOM 4008 N N . LYS A 1 532 ? -15.340 7.319 48.343 1.00 83.88 532 LYS A N 1
ATOM 4009 C CA . LYS A 1 532 ? -15.181 7.977 49.645 1.00 83.88 532 LYS A CA 1
ATOM 4010 C C . LYS A 1 532 ? -14.264 9.193 49.553 1.00 83.88 532 LYS A C 1
ATOM 4012 O O . LYS A 1 532 ? -14.548 10.218 50.184 1.00 83.88 532 LYS A O 1
ATOM 4017 N N . ASP A 1 533 ? -13.212 9.114 48.745 1.00 86.31 533 ASP A N 1
ATOM 4018 C CA . ASP A 1 533 ? -12.280 10.224 48.535 1.00 86.31 533 ASP A CA 1
ATOM 4019 C C . ASP A 1 533 ? -12.936 11.360 47.747 1.00 86.31 533 ASP A C 1
ATOM 4021 O O . ASP A 1 533 ? -12.844 12.522 48.156 1.00 86.31 533 ASP A O 1
ATOM 4025 N N . ARG A 1 534 ? -13.694 11.032 46.690 1.00 90.75 534 ARG A N 1
ATOM 4026 C CA . ARG A 1 534 ? -14.500 12.014 45.939 1.00 90.75 534 ARG A CA 1
ATOM 4027 C C . ARG A 1 534 ? -15.491 12.738 46.847 1.00 90.75 534 ARG A C 1
ATOM 4029 O O . ARG A 1 534 ? -15.533 13.970 46.875 1.00 90.75 534 ARG A O 1
ATOM 4036 N N . LYS A 1 535 ? -16.244 11.982 47.653 1.00 92.12 535 LYS A N 1
ATOM 4037 C CA . LYS A 1 535 ? -17.179 12.535 48.641 1.00 92.12 535 LYS A CA 1
ATOM 4038 C C . LYS A 1 535 ? -16.473 13.464 49.633 1.00 92.12 535 LYS A C 1
ATOM 4040 O O . LYS A 1 535 ? -16.949 14.568 49.900 1.00 92.12 535 LYS A O 1
ATOM 4045 N N . THR A 1 536 ? -15.324 13.044 50.159 1.00 93.75 536 THR A N 1
ATOM 4046 C CA . THR A 1 536 ? -14.545 13.825 51.132 1.00 93.75 536 THR A CA 1
ATOM 4047 C C . THR A 1 536 ? -14.034 15.134 50.525 1.00 93.75 536 THR A C 1
ATOM 4049 O O . THR A 1 536 ? -14.146 16.189 51.154 1.00 93.75 536 THR A O 1
ATOM 4052 N N . ALA A 1 537 ? -13.528 15.101 49.290 1.00 93.12 537 ALA A N 1
ATOM 4053 C CA . ALA A 1 537 ? -13.095 16.294 48.568 1.00 93.12 537 ALA A CA 1
ATOM 4054 C C . ALA A 1 537 ? -14.251 17.290 48.361 1.00 93.12 537 ALA A C 1
ATOM 4056 O O . ALA A 1 537 ? -14.095 18.482 48.642 1.00 93.12 537 ALA A O 1
ATOM 4057 N N . ALA A 1 538 ? -15.425 16.795 47.957 1.00 95.06 538 ALA A N 1
ATOM 4058 C CA . ALA A 1 538 ? -16.632 17.598 47.772 1.00 95.06 538 ALA A CA 1
ATOM 4059 C C . ALA A 1 538 ? -17.096 18.279 49.071 1.00 95.06 538 ALA A C 1
ATOM 4061 O O . ALA A 1 538 ? -17.323 19.492 49.095 1.00 95.06 538 ALA A O 1
ATOM 4062 N N . LEU A 1 539 ? -17.170 17.527 50.175 1.00 95.31 539 LEU A N 1
ATOM 4063 C CA . LEU A 1 539 ? -17.545 18.063 51.488 1.00 95.31 539 LEU A CA 1
ATOM 4064 C C . LEU A 1 539 ? -16.550 19.122 51.980 1.00 95.31 539 LEU A C 1
ATOM 4066 O O . LEU A 1 539 ? -16.957 20.148 52.527 1.00 95.31 539 LEU A O 1
ATOM 4070 N N . ASN A 1 540 ? -15.248 18.906 51.774 1.00 95.12 540 ASN A N 1
ATOM 4071 C CA . ASN A 1 540 ? -14.220 19.876 52.150 1.00 95.12 540 ASN A CA 1
ATOM 4072 C C . ASN A 1 540 ? -14.349 21.182 51.354 1.00 95.12 540 ASN A C 1
ATOM 4074 O O . ASN A 1 540 ? -14.236 22.262 51.937 1.00 95.12 540 ASN A O 1
ATOM 4078 N N . ALA A 1 541 ? -14.633 21.097 50.051 1.00 96.06 541 ALA A N 1
ATOM 4079 C CA . ALA A 1 541 ? -14.833 22.266 49.201 1.00 96.06 541 ALA A CA 1
ATOM 4080 C C . ALA A 1 541 ? -16.042 23.104 49.637 1.00 96.06 541 ALA A C 1
ATOM 4082 O O . ALA A 1 541 ? -15.901 24.310 49.834 1.00 96.06 541 ALA A O 1
ATOM 4083 N N . ILE A 1 542 ? -17.199 22.470 49.868 1.00 95.31 542 ILE A N 1
ATOM 4084 C CA . ILE A 1 542 ? -18.410 23.151 50.356 1.00 95.31 542 ILE A CA 1
ATOM 4085 C C . ILE A 1 542 ? -18.173 23.795 51.726 1.00 95.31 542 ILE A C 1
ATOM 4087 O O . ILE A 1 542 ? -18.446 24.981 51.928 1.00 95.31 542 ILE A O 1
ATOM 4091 N N . ASN A 1 543 ? -17.611 23.050 52.679 1.00 94.06 543 ASN A N 1
ATOM 4092 C CA . ASN A 1 543 ? -17.371 23.575 54.024 1.00 94.06 543 ASN A CA 1
ATOM 4093 C C . ASN A 1 543 ? -16.343 24.719 54.039 1.00 94.06 543 ASN A C 1
ATOM 4095 O O . ASN A 1 543 ? -16.419 25.595 54.908 1.00 94.06 543 ASN A O 1
ATOM 4099 N N . GLY A 1 544 ? -15.440 24.759 53.056 1.00 92.56 544 GLY A N 1
ATOM 4100 C CA . GLY A 1 544 ? -14.423 25.793 52.877 1.00 92.56 544 GLY A CA 1
ATOM 4101 C C . GLY A 1 544 ? -14.914 27.128 52.304 1.00 92.56 544 GLY A C 1
ATOM 4102 O O . GLY A 1 544 ? -14.159 28.096 52.353 1.00 92.56 544 GLY A O 1
ATOM 4103 N N . ILE A 1 545 ? -16.150 27.225 51.797 1.00 93.38 545 ILE A N 1
ATOM 4104 C CA . ILE A 1 545 ? -16.659 28.454 51.156 1.00 93.38 545 ILE A CA 1
ATOM 4105 C C . ILE A 1 545 ? -16.695 29.621 52.154 1.00 93.38 545 ILE A C 1
ATOM 4107 O O . ILE A 1 545 ? -17.145 29.471 53.285 1.00 93.38 545 ILE A O 1
ATOM 4111 N N . SER A 1 546 ? -16.269 30.817 51.772 1.00 89.06 546 SER A N 1
ATOM 4112 C CA . SER A 1 546 ? -16.495 32.021 52.581 1.00 89.06 546 SER A CA 1
ATOM 4113 C C . SER A 1 546 ? -17.122 33.103 51.729 1.00 89.06 546 SER A C 1
ATOM 4115 O O . SER A 1 546 ? -16.737 33.246 50.571 1.00 89.06 546 SER A O 1
ATOM 4117 N N . VAL A 1 547 ? -18.022 33.880 52.324 1.00 89.50 547 VAL A N 1
ATOM 4118 C CA . VAL A 1 547 ? -18.625 35.032 51.655 1.00 89.50 547 VAL A CA 1
ATOM 4119 C C . VAL A 1 547 ? -17.802 36.297 51.870 1.00 89.50 547 VAL A C 1
ATOM 4121 O O . VAL A 1 547 ? -17.195 36.489 52.930 1.00 89.50 547 VAL A O 1
ATOM 4124 N N . GLY A 1 548 ? -17.796 37.174 50.875 1.00 82.38 548 GLY A N 1
ATOM 4125 C CA . GLY A 1 548 ? -17.179 38.492 50.947 1.00 82.38 548 GLY A CA 1
ATOM 4126 C C . GLY A 1 548 ? -17.042 39.139 49.570 1.00 82.38 548 GLY A C 1
ATOM 4127 O O . GLY A 1 548 ? -17.001 38.454 48.557 1.00 82.38 548 GLY A O 1
ATOM 4128 N N . GLY A 1 549 ? -16.927 40.468 49.532 1.00 74.38 549 GLY A N 1
ATOM 4129 C CA . GLY A 1 549 ? -16.992 41.216 48.267 1.00 74.38 549 GLY A CA 1
ATOM 4130 C C . GLY A 1 549 ? -18.434 41.528 47.846 1.00 74.38 549 GLY A C 1
ATOM 4131 O O . GLY A 1 549 ? -19.359 41.198 48.584 1.00 74.38 549 GLY A O 1
ATOM 4132 N N . GLY A 1 550 ? -18.589 42.217 46.707 1.00 69.00 550 GLY A N 1
ATOM 4133 C CA . GLY A 1 550 ? -19.848 42.790 46.205 1.00 69.00 550 GLY A CA 1
ATOM 4134 C C . GLY A 1 550 ? -20.350 43.982 47.025 1.00 69.00 550 GLY A C 1
ATOM 4135 O O . GLY A 1 550 ? -20.615 43.885 48.221 1.00 69.00 550 GLY A O 1
ATOM 4136 N N . GLY A 1 551 ? -20.405 45.158 46.396 1.00 61.41 551 GLY A N 1
ATOM 4137 C CA . GLY A 1 551 ? -20.867 46.403 47.026 1.00 61.41 551 GLY A CA 1
ATOM 4138 C C . GLY A 1 551 ? -22.257 46.843 46.565 1.00 61.41 551 GLY A C 1
ATOM 4139 O O . GLY A 1 551 ? -22.745 47.881 47.017 1.00 61.41 551 GLY A O 1
ATOM 4140 N N . ASP A 1 552 ? -22.858 46.087 45.653 1.00 63.16 552 ASP A N 1
ATOM 4141 C CA . ASP A 1 552 ? -24.087 46.381 44.936 1.00 63.16 552 ASP A CA 1
ATOM 4142 C C . ASP A 1 552 ? -24.772 45.075 44.511 1.00 63.16 552 ASP A C 1
ATOM 4144 O O . ASP A 1 552 ? -24.112 44.106 44.161 1.00 63.16 552 ASP A O 1
ATOM 4148 N N . LEU A 1 553 ? -26.104 45.078 44.548 1.00 71.12 553 LEU A N 1
ATOM 4149 C CA . LEU A 1 553 ? -26.945 44.157 43.783 1.00 71.12 553 LEU A CA 1
ATOM 4150 C C . LEU A 1 553 ? -27.239 44.853 42.446 1.00 71.12 553 LEU A C 1
ATOM 4152 O O . LEU A 1 553 ? -27.494 46.071 42.499 1.00 71.12 553 LEU A O 1
ATOM 4156 N N . PRO A 1 554 ? -27.248 44.180 41.272 1.00 81.88 554 PRO A N 1
ATOM 4157 C CA . PRO A 1 554 ? -27.212 42.717 40.976 1.00 81.88 554 PRO A CA 1
ATOM 4158 C C . PRO A 1 554 ? -25.807 42.031 40.909 1.00 81.88 554 PRO A C 1
ATOM 4160 O O . PRO A 1 554 ? -24.803 42.737 40.910 1.00 81.88 554 PRO A O 1
ATOM 4163 N N . GLU A 1 555 ? -25.724 40.689 40.759 1.00 87.50 555 GLU A N 1
ATOM 4164 C CA . GLU A 1 555 ? -24.505 39.822 40.857 1.00 87.50 555 GLU A CA 1
ATOM 4165 C C . GLU A 1 555 ? -24.065 39.099 39.551 1.00 87.50 555 GLU A C 1
ATOM 4167 O O . GLU A 1 555 ? -24.757 39.148 38.546 1.00 87.50 555 GLU A O 1
ATOM 4172 N N . MET A 1 556 ? -22.917 38.394 39.517 1.00 89.62 556 MET A N 1
ATOM 4173 C CA . MET A 1 556 ? -22.397 37.692 38.310 1.00 89.62 556 MET A CA 1
ATOM 4174 C C . MET A 1 556 ? -22.929 36.253 38.102 1.00 89.62 556 MET A C 1
ATOM 4176 O O . MET A 1 556 ? -22.155 35.311 37.881 1.00 89.62 556 MET A O 1
ATOM 4180 N N . THR A 1 557 ? -24.245 36.067 38.199 1.00 91.94 557 THR A N 1
ATOM 4181 C CA . THR A 1 557 ? -24.918 34.758 38.123 1.00 91.94 557 THR A CA 1
ATOM 4182 C C . THR A 1 557 ? -24.596 34.002 36.827 1.00 91.94 557 THR A C 1
ATOM 4184 O O . THR A 1 557 ? -24.168 32.842 36.871 1.00 91.94 557 THR A O 1
ATOM 4187 N N . PHE A 1 558 ? -24.724 34.645 35.657 1.00 92.56 558 PHE A N 1
ATOM 4188 C CA . PHE A 1 558 ? -24.474 33.975 34.373 1.00 92.56 558 PHE A CA 1
ATOM 4189 C C . PHE A 1 558 ? -22.986 33.685 34.154 1.00 92.56 558 PHE A C 1
ATOM 4191 O O . PHE A 1 558 ? -22.637 32.668 33.558 1.00 92.56 558 PHE A O 1
ATOM 4198 N N . GLY A 1 559 ? -22.086 34.511 34.684 1.00 89.88 559 GLY A N 1
ATOM 4199 C CA . GLY A 1 559 ? -20.651 34.251 34.696 1.00 89.88 559 GLY A CA 1
ATOM 4200 C C . GLY A 1 559 ? -20.276 33.029 35.539 1.00 89.88 559 GLY A C 1
ATOM 4201 O O . GLY A 1 559 ? -19.336 32.307 35.184 1.00 89.88 559 GLY A O 1
ATOM 4202 N N . GLY A 1 560 ? -20.995 32.788 36.643 1.00 92.19 560 GLY A N 1
ATOM 4203 C CA . GLY A 1 560 ? -20.874 31.584 37.469 1.00 92.19 560 GLY A CA 1
ATOM 4204 C C . GLY A 1 560 ? -21.336 30.333 36.721 1.00 92.19 560 GLY A C 1
ATOM 4205 O O . GLY A 1 560 ? -20.589 29.356 36.632 1.00 92.19 560 GLY A O 1
ATOM 4206 N N . LEU A 1 561 ? -22.518 30.396 36.100 1.00 92.75 561 LEU A N 1
ATOM 4207 C CA . LEU A 1 561 ? -23.054 29.324 35.252 1.00 92.75 561 LEU A CA 1
ATOM 4208 C C . LEU A 1 561 ? -22.131 29.017 34.067 1.00 92.75 561 LEU A C 1
ATOM 4210 O O . LEU A 1 561 ? -21.799 27.858 33.821 1.00 92.75 561 LEU A O 1
ATOM 4214 N N . LEU A 1 562 ? -21.635 30.047 33.378 1.00 90.12 562 LEU A N 1
ATOM 4215 C CA . LEU A 1 562 ? -20.721 29.891 32.250 1.00 90.12 562 LEU A CA 1
ATOM 4216 C C . LEU A 1 562 ? -19.447 29.148 32.664 1.00 90.12 562 LEU A C 1
ATOM 4218 O O . LEU A 1 562 ? -18.997 28.269 31.943 1.00 90.12 562 LEU A O 1
ATOM 4222 N N . ARG A 1 563 ? -18.899 29.441 33.849 1.00 90.50 563 ARG A N 1
ATOM 4223 C CA . ARG A 1 563 ? -17.718 28.749 34.392 1.00 90.50 563 ARG A CA 1
ATOM 4224 C C . ARG A 1 563 ? -17.981 27.272 34.708 1.00 90.50 563 ARG A C 1
ATOM 4226 O O . ARG A 1 563 ? -17.059 26.461 34.608 1.00 90.50 563 ARG A O 1
ATOM 4233 N N . ALA A 1 564 ? -19.202 26.916 35.101 1.00 90.75 564 ALA A N 1
ATOM 4234 C CA . ALA A 1 564 ? -19.593 25.519 35.272 1.00 90.75 564 ALA A CA 1
ATOM 4235 C C . ALA A 1 564 ? -19.733 24.791 33.920 1.00 90.75 564 ALA A C 1
ATOM 4237 O O . ALA A 1 564 ? -19.399 23.613 33.818 1.00 90.75 564 ALA A O 1
ATOM 4238 N N . LEU A 1 565 ? -20.191 25.488 32.877 1.00 87.44 565 LEU A N 1
ATOM 4239 C CA . LEU A 1 565 ? -20.501 24.913 31.564 1.00 87.44 565 LEU A CA 1
ATOM 4240 C C . LEU A 1 565 ? -19.290 24.820 30.625 1.00 87.44 565 LEU A C 1
ATOM 4242 O O . LEU A 1 565 ? -19.109 23.818 29.940 1.00 87.44 565 LEU A O 1
ATOM 4246 N N . ASP A 1 566 ? -18.424 25.829 30.613 1.00 80.94 566 ASP A N 1
ATOM 4247 C CA . ASP A 1 566 ? -17.342 25.977 29.631 1.00 80.94 566 ASP A CA 1
ATOM 4248 C C . ASP A 1 566 ? -16.065 25.182 29.957 1.00 80.94 566 ASP A C 1
ATOM 4250 O O . ASP A 1 566 ? -14.992 25.435 29.416 1.00 80.94 566 ASP A O 1
ATOM 4254 N N . GLY A 1 567 ? -16.162 24.201 30.857 1.00 80.00 567 GLY A N 1
ATOM 4255 C CA . GLY A 1 567 ? -15.050 23.326 31.227 1.00 80.00 567 GLY A CA 1
ATOM 4256 C C . GLY A 1 567 ? -14.084 23.906 32.262 1.00 80.00 567 GLY A C 1
ATOM 4257 O O . GLY A 1 567 ? -13.208 23.177 32.733 1.00 80.00 567 GLY A O 1
ATOM 4258 N N . ARG A 1 568 ? -14.245 25.164 32.704 1.00 85.69 568 ARG A N 1
ATOM 4259 C CA . ARG A 1 568 ? -13.442 25.731 33.808 1.00 85.69 568 ARG A CA 1
ATOM 4260 C C . ARG A 1 568 ? -13.717 25.073 35.169 1.00 85.69 568 ARG A C 1
ATOM 4262 O O . ARG A 1 568 ? -12.892 25.209 36.075 1.00 85.69 568 ARG A O 1
ATOM 4269 N N . ALA A 1 569 ? -14.834 24.365 35.328 1.00 87.06 569 ALA A N 1
ATOM 4270 C CA . ALA A 1 569 ? -15.125 23.485 36.466 1.00 87.06 569 ALA A CA 1
ATOM 4271 C C . ALA A 1 569 ? -14.714 22.012 36.231 1.00 87.06 569 ALA A C 1
ATOM 4273 O O . ALA A 1 569 ? -14.994 21.144 37.055 1.00 87.06 569 ALA A O 1
ATOM 4274 N N . GLY A 1 570 ? -14.011 21.729 35.131 1.00 85.44 570 GLY A N 1
ATOM 4275 C CA . GLY A 1 570 ? -13.770 20.382 34.616 1.00 85.44 570 GLY A CA 1
ATOM 4276 C C . GLY A 1 570 ? -14.771 20.014 33.516 1.00 85.44 570 GLY A C 1
ATOM 4277 O O . GLY A 1 570 ? -15.847 20.601 33.415 1.00 85.44 570 GLY A O 1
ATOM 4278 N N . LYS A 1 571 ? -14.405 19.050 32.664 1.00 85.06 571 LYS A N 1
ATOM 4279 C CA . LYS A 1 571 ? -15.274 18.578 31.577 1.00 85.06 571 LYS A CA 1
ATOM 4280 C C . LYS A 1 571 ? -16.403 17.701 32.123 1.00 85.06 571 LYS A C 1
ATOM 4282 O O . LYS A 1 571 ? -16.157 16.787 32.916 1.00 85.06 571 LYS A O 1
ATOM 4287 N N . TRP A 1 572 ? -17.616 17.956 31.648 1.00 84.12 572 TRP A N 1
ATOM 4288 C CA . TRP A 1 572 ? -18.771 17.084 31.838 1.00 84.12 572 TRP A CA 1
ATOM 4289 C C . TRP A 1 572 ? -18.557 15.760 31.097 1.00 84.12 572 TRP A C 1
ATOM 4291 O O . TRP A 1 572 ? -18.065 15.767 29.970 1.00 84.12 572 TRP A O 1
ATOM 4301 N N . ARG A 1 573 ? -18.901 14.631 31.725 1.00 81.75 573 ARG A N 1
ATOM 4302 C CA . ARG A 1 573 ? -18.789 13.300 31.108 1.00 81.75 573 ARG A CA 1
ATOM 4303 C C . ARG A 1 573 ? -19.940 13.045 30.155 1.00 81.75 573 ARG A C 1
ATOM 4305 O O . ARG A 1 573 ? -21.097 13.262 30.521 1.00 81.75 573 ARG A O 1
ATOM 4312 N N . ASP A 1 574 ? -19.641 12.535 28.968 1.00 71.88 574 ASP A N 1
ATOM 4313 C CA . ASP A 1 574 ? -20.658 12.119 28.000 1.00 71.88 574 ASP A CA 1
ATOM 4314 C C . ASP A 1 574 ? -21.447 10.901 28.517 1.00 71.88 574 ASP A C 1
ATOM 4316 O O . ASP A 1 574 ? -22.656 10.809 28.317 1.00 71.88 574 ASP A O 1
ATOM 4320 N N . GLU A 1 575 ? -20.773 10.045 29.279 1.00 68.62 575 GLU A N 1
ATOM 4321 C CA . GLU A 1 575 ? -21.276 8.837 29.926 1.00 68.62 575 GLU A CA 1
ATOM 4322 C C . GLU A 1 575 ? -22.006 9.079 31.258 1.00 68.62 575 GLU A C 1
ATOM 4324 O O . GLU A 1 575 ? -22.592 8.147 31.805 1.00 68.62 575 GLU A O 1
ATOM 4329 N N . ALA A 1 576 ? -21.988 10.306 31.803 1.00 76.00 576 ALA A N 1
ATOM 4330 C CA . ALA A 1 576 ? -22.712 10.603 33.038 1.00 76.00 576 ALA A CA 1
ATOM 4331 C C . ALA A 1 576 ? -24.210 10.346 32.843 1.00 76.00 576 ALA A C 1
ATOM 4333 O O . ALA A 1 576 ? -24.841 10.927 31.956 1.00 76.00 576 ALA A O 1
ATOM 4334 N N . LEU A 1 577 ? -24.785 9.526 33.724 1.00 75.06 577 LEU A N 1
ATOM 4335 C CA . LEU A 1 577 ? -26.206 9.217 33.697 1.00 75.06 577 LEU A CA 1
ATOM 4336 C C . LEU A 1 577 ? -27.055 10.454 33.900 1.00 75.06 577 LEU A C 1
ATOM 4338 O O . LEU A 1 577 ? -28.156 10.459 33.404 1.00 75.06 577 LEU A O 1
ATOM 4342 N N . ALA A 1 578 ? -26.598 11.470 34.622 1.00 79.31 578 ALA A N 1
ATOM 4343 C CA . ALA A 1 578 ? -27.288 12.747 34.723 1.00 79.31 578 ALA A CA 1
ATOM 4344 C C . ALA A 1 578 ? -26.268 13.869 34.885 1.00 79.31 578 ALA A C 1
ATOM 4346 O O . ALA A 1 578 ? -25.203 13.670 35.474 1.00 79.31 578 ALA A O 1
ATOM 4347 N N . ARG A 1 579 ? -26.614 15.056 34.389 1.00 86.12 579 ARG A N 1
ATOM 4348 C CA . ARG A 1 579 ? -25.817 16.272 34.558 1.00 86.12 579 ARG A CA 1
ATOM 4349 C C . ARG A 1 579 ? -26.693 17.344 35.171 1.00 86.12 579 ARG A C 1
ATOM 4351 O O . ARG A 1 579 ? -27.723 17.695 34.594 1.00 86.12 579 ARG A O 1
ATOM 4358 N N . LYS A 1 580 ? -26.291 17.852 36.334 1.00 87.75 580 LYS A N 1
ATOM 4359 C CA . LYS A 1 580 ? -27.069 18.836 37.091 1.00 87.75 580 LYS A CA 1
ATOM 4360 C C . LYS A 1 580 ? -26.208 20.019 37.492 1.00 87.75 580 LYS A C 1
ATOM 4362 O O . LYS A 1 580 ? -25.099 19.834 37.990 1.00 87.75 580 LYS A O 1
ATOM 4367 N N . ILE A 1 581 ? -26.745 21.222 37.357 1.00 91.38 581 ILE A N 1
ATOM 4368 C CA . ILE A 1 581 ? -26.238 22.400 38.059 1.00 91.38 581 ILE A CA 1
ATOM 4369 C C . ILE A 1 581 ? -27.229 22.739 39.164 1.00 91.38 581 ILE A C 1
ATOM 4371 O O . ILE A 1 581 ? -28.430 22.749 38.922 1.00 91.38 581 ILE A O 1
ATOM 4375 N N . ILE A 1 582 ? -26.729 23.010 40.366 1.00 90.94 582 ILE A N 1
ATOM 4376 C CA . ILE A 1 582 ? -27.538 23.532 41.467 1.00 90.94 582 ILE A CA 1
ATOM 4377 C C . ILE A 1 582 ? -27.036 24.938 41.772 1.00 90.94 582 ILE A C 1
ATOM 4379 O O . ILE A 1 582 ? -25.934 25.107 42.303 1.00 90.94 582 ILE A O 1
ATOM 4383 N N . LEU A 1 583 ? -27.829 25.930 41.378 1.00 93.00 583 LEU A N 1
ATOM 4384 C CA . LEU A 1 583 ? -27.541 27.350 41.521 1.00 93.00 583 LEU A CA 1
ATOM 4385 C C . LEU A 1 583 ? -28.149 27.885 42.822 1.00 93.00 583 LEU A C 1
ATOM 4387 O O . LEU A 1 583 ? -29.346 27.738 43.037 1.00 93.00 583 LEU A O 1
ATOM 4391 N N . PHE A 1 584 ? -27.347 28.538 43.659 1.00 91.44 584 PHE A N 1
ATOM 4392 C CA . PHE A 1 584 ? -27.778 29.202 44.890 1.00 91.44 584 PHE A CA 1
ATOM 4393 C C . PHE A 1 584 ? -27.478 30.695 44.819 1.00 91.44 584 PHE A C 1
ATOM 4395 O O . PHE A 1 584 ? -26.314 31.045 44.635 1.00 91.44 584 PHE A O 1
ATOM 4402 N N . GLY A 1 585 ? -28.477 31.544 45.060 1.00 90.62 585 GLY A N 1
ATOM 4403 C CA . GLY A 1 585 ? -28.286 32.993 45.170 1.00 90.62 585 GLY A CA 1
ATOM 4404 C C . GLY A 1 585 ? -29.493 33.714 45.765 1.00 90.62 585 GLY A C 1
ATOM 4405 O O . GLY A 1 585 ? -30.594 33.159 45.810 1.00 90.62 585 GLY A O 1
ATOM 4406 N N . ASP A 1 586 ? -29.282 34.945 46.224 1.00 88.69 586 ASP A N 1
ATOM 4407 C CA . ASP A 1 586 ? -30.312 35.820 46.801 1.00 88.69 586 ASP A CA 1
ATOM 4408 C C . ASP A 1 586 ? -30.573 37.092 45.963 1.00 88.69 586 ASP A C 1
ATOM 4410 O O . ASP A 1 586 ? -31.459 37.892 46.279 1.00 88.69 586 ASP A O 1
ATOM 4414 N N . ALA A 1 587 ? -29.872 37.249 44.835 1.00 88.31 587 ALA A N 1
ATOM 4415 C CA . ALA A 1 587 ? -29.934 38.428 43.980 1.00 88.31 587 ALA A CA 1
ATOM 4416 C C . ALA A 1 587 ? -30.045 38.120 42.478 1.00 88.31 587 ALA A C 1
ATOM 4418 O O . ALA A 1 587 ? -29.599 37.084 41.985 1.00 88.31 587 ALA A O 1
ATOM 4419 N N . THR A 1 588 ? -30.604 39.081 41.736 1.00 86.94 588 THR A N 1
ATOM 4420 C CA . THR A 1 588 ? -30.656 39.072 40.265 1.00 86.94 588 THR A CA 1
ATOM 4421 C C . THR A 1 588 ? -29.265 39.132 39.630 1.00 86.94 588 THR A C 1
ATOM 4423 O O . THR A 1 588 ? -28.314 39.616 40.250 1.00 86.94 588 THR A O 1
ATOM 4426 N N . ALA A 1 589 ? -29.163 38.762 38.358 1.00 88.19 589 ALA A N 1
ATOM 4427 C CA . ALA A 1 589 ? -27.954 38.838 37.558 1.00 88.19 589 ALA A CA 1
ATOM 4428 C C . ALA A 1 589 ? -27.678 40.256 37.016 1.00 88.19 589 ALA A C 1
ATOM 4430 O O . ALA A 1 589 ? -28.551 40.982 36.540 1.00 88.19 589 ALA A O 1
ATOM 4431 N N . LYS A 1 590 ? -26.407 40.650 37.042 1.00 87.19 590 LYS A N 1
ATOM 4432 C CA . LYS A 1 590 ? -25.831 41.873 36.462 1.00 87.19 590 LYS A CA 1
ATOM 4433 C C . LYS A 1 590 ? -25.338 41.648 35.040 1.00 87.19 590 LYS A C 1
ATOM 4435 O O . LYS A 1 590 ? -25.184 42.596 34.275 1.00 87.19 590 LYS A O 1
ATOM 4440 N N . ASP A 1 591 ? -25.044 40.397 34.711 1.00 89.94 591 ASP A N 1
ATOM 4441 C CA . ASP A 1 591 ? -24.375 39.944 33.500 1.00 89.94 591 ASP A CA 1
ATOM 4442 C C . ASP A 1 591 ? -25.322 39.187 32.558 1.00 89.94 591 ASP A C 1
ATOM 4444 O O . ASP A 1 591 ? -24.916 38.251 31.873 1.00 89.94 591 ASP A O 1
ATOM 4448 N N . SER A 1 592 ? -26.579 39.633 32.474 1.00 87.31 592 SER A N 1
ATOM 4449 C CA . SER A 1 592 ? -27.615 39.056 31.602 1.00 87.31 592 SER A CA 1
ATOM 4450 C C . SER A 1 592 ? -27.252 39.050 30.110 1.00 87.31 592 SER A C 1
ATOM 4452 O O . SER A 1 592 ? -27.756 38.216 29.360 1.00 87.31 592 SER A O 1
ATOM 4454 N N . ASP A 1 593 ? -26.294 39.878 29.678 1.00 87.12 593 ASP A N 1
ATOM 4455 C CA . ASP A 1 593 ? -25.687 39.808 28.340 1.00 87.12 593 ASP A CA 1
ATOM 4456 C C . ASP A 1 593 ? -25.027 38.438 28.042 1.00 87.12 593 ASP A C 1
ATOM 4458 O O . ASP A 1 593 ? -24.835 38.078 26.878 1.00 87.12 593 ASP A O 1
ATOM 4462 N N . LEU A 1 594 ? -24.676 37.655 29.074 1.00 88.38 594 LEU A N 1
ATOM 4463 C CA . LEU A 1 594 ? -24.116 36.303 28.948 1.00 88.38 594 LEU A CA 1
ATOM 4464 C C . LEU A 1 594 ? -25.183 35.202 28.856 1.00 88.38 594 LEU A C 1
ATOM 4466 O O . LEU A 1 594 ? -24.841 34.074 28.489 1.00 88.38 594 LEU A O 1
ATOM 4470 N N . ALA A 1 595 ? -26.458 35.501 29.128 1.00 85.94 595 ALA A N 1
ATOM 4471 C CA . ALA A 1 595 ? -27.539 34.514 29.115 1.00 85.94 595 ALA A CA 1
ATOM 4472 C C . ALA A 1 595 ? -27.634 33.724 27.791 1.00 85.94 595 ALA A C 1
ATOM 4474 O O . ALA A 1 595 ? -27.681 32.494 27.847 1.00 85.94 595 ALA A O 1
ATOM 4475 N N . PRO A 1 596 ? -27.527 34.345 26.591 1.00 81.69 596 PRO A N 1
ATOM 4476 C CA . PRO A 1 596 ? -27.547 33.592 25.335 1.00 81.69 596 PRO A CA 1
ATOM 4477 C C . PRO A 1 596 ? -26.416 32.561 25.212 1.00 81.69 596 PRO A C 1
ATOM 4479 O O . PRO A 1 596 ? -26.604 31.516 24.595 1.00 81.69 596 PRO A O 1
ATOM 4482 N N . GLN A 1 597 ? -25.241 32.834 25.792 1.00 82.19 597 GLN A N 1
ATOM 4483 C CA . GLN A 1 597 ? -24.105 31.905 25.764 1.00 82.19 597 GLN A CA 1
ATOM 4484 C C . GLN A 1 597 ? -24.321 30.737 26.725 1.00 82.19 597 GLN A C 1
ATOM 4486 O O . GLN A 1 597 ? -24.060 29.592 26.363 1.00 82.19 597 GLN A O 1
ATOM 4491 N N . VAL A 1 598 ? -24.834 31.022 27.925 1.00 85.06 598 VAL A N 1
ATOM 4492 C CA . VAL A 1 598 ? -25.202 29.999 28.910 1.00 85.06 598 VAL A CA 1
ATOM 4493 C C . VAL A 1 598 ? -26.251 29.059 28.322 1.00 85.06 598 VAL A C 1
ATOM 4495 O O . VAL A 1 598 ? -26.037 27.850 28.320 1.00 85.06 598 VAL A O 1
ATOM 4498 N N . TYR A 1 599 ? -27.318 29.591 27.721 1.00 83.38 599 TYR A N 1
ATOM 4499 C CA . TYR A 1 599 ? -28.361 28.769 27.105 1.00 83.38 599 TYR A CA 1
ATOM 4500 C C . TYR A 1 599 ? -27.881 28.016 25.865 1.00 83.38 599 TYR A C 1
ATOM 4502 O O . TYR A 1 599 ? -28.304 26.887 25.651 1.00 83.38 599 TYR A O 1
ATOM 4510 N N . ALA A 1 600 ? -26.967 28.576 25.065 1.00 73.50 600 ALA A N 1
ATOM 4511 C CA . ALA A 1 600 ? -26.376 27.856 23.936 1.00 73.50 600 ALA A CA 1
ATOM 4512 C C . ALA A 1 600 ? -25.512 26.664 24.384 1.00 73.50 600 ALA A C 1
ATOM 4514 O O . ALA A 1 600 ? -25.544 25.614 23.742 1.00 73.50 600 ALA A O 1
ATOM 4515 N N . LEU A 1 601 ? -24.761 26.811 25.482 1.00 74.81 601 LEU A N 1
ATOM 4516 C CA . LEU A 1 601 ? -23.932 25.742 26.043 1.00 74.81 601 LEU A CA 1
ATOM 4517 C C . LEU A 1 601 ? -24.749 24.704 26.814 1.00 74.81 601 LEU A C 1
ATOM 4519 O O . LEU A 1 601 ? -24.404 23.530 26.762 1.00 74.81 601 LEU A O 1
ATOM 4523 N N . ALA A 1 602 ? -25.827 25.118 27.481 1.00 73.44 602 ALA A N 1
ATOM 4524 C CA . ALA A 1 602 ? -26.750 24.237 28.196 1.00 73.44 602 ALA A CA 1
ATOM 4525 C C . ALA A 1 602 ? -27.856 23.643 27.292 1.00 73.44 602 ALA A C 1
ATOM 4527 O O . ALA A 1 602 ? -28.749 22.954 27.785 1.00 73.44 602 ALA A O 1
ATOM 4528 N N . ARG A 1 603 ? -27.846 23.935 25.977 1.00 63.66 603 ARG A N 1
ATOM 4529 C CA . ARG A 1 603 ? -29.025 23.756 25.116 1.00 63.66 603 ARG A CA 1
ATOM 4530 C C . ARG A 1 603 ? -29.479 22.302 24.980 1.00 63.66 603 ARG A C 1
ATOM 4532 O O . ARG A 1 603 ? -28.732 21.411 24.578 1.00 63.66 603 ARG A O 1
ATOM 4539 N N . ASN A 1 604 ? -30.784 22.151 25.179 1.00 50.03 604 ASN A N 1
ATOM 4540 C CA . ASN A 1 604 ? -31.637 20.999 24.938 1.00 50.03 604 ASN A CA 1
ATOM 4541 C C . ASN A 1 604 ? -31.676 20.575 23.446 1.00 50.03 604 ASN A C 1
ATOM 4543 O O . ASN A 1 604 ? -32.092 21.342 22.582 1.00 50.03 604 ASN A O 1
ATOM 4547 N N . LEU A 1 605 ? -31.312 19.325 23.126 1.00 46.38 605 LEU A N 1
ATOM 4548 C CA . LEU A 1 605 ? -31.497 18.720 21.784 1.00 46.38 605 LEU A CA 1
ATOM 4549 C C . LEU A 1 605 ? -32.972 18.362 21.449 1.00 46.38 605 LEU A C 1
ATOM 4551 O O . LEU A 1 605 ? -33.226 17.673 20.467 1.00 46.38 605 LEU A O 1
ATOM 4555 N N . GLY A 1 606 ? -33.941 18.774 22.269 1.00 41.84 606 GLY A N 1
ATOM 4556 C CA . GLY A 1 606 ? -35.366 18.459 22.119 1.00 41.84 606 GLY A CA 1
ATOM 4557 C C . GLY A 1 606 ? -36.158 19.370 21.175 1.00 41.84 606 GLY A C 1
ATOM 4558 O O . GLY A 1 606 ? -37.318 19.069 20.912 1.00 41.84 606 GLY A O 1
ATOM 4559 N N . ASP A 1 607 ? -35.570 20.440 20.626 1.00 35.00 607 ASP A N 1
ATOM 4560 C CA . ASP A 1 607 ? -36.292 21.364 19.742 1.00 35.00 607 ASP A CA 1
ATOM 4561 C C . ASP A 1 607 ? -35.737 21.334 18.305 1.00 35.00 607 ASP A C 1
ATOM 4563 O O . ASP A 1 607 ? -34.696 21.911 17.989 1.00 35.00 607 ASP A O 1
ATOM 4567 N N . ARG A 1 608 ? -36.463 20.603 17.447 1.00 34.22 608 ARG A N 1
ATOM 4568 C CA . ARG A 1 608 ? -36.400 20.554 15.972 1.00 34.22 608 ARG A CA 1
ATOM 4569 C C . ARG A 1 608 ? -35.000 20.453 15.355 1.00 34.22 608 ARG A C 1
ATOM 4571 O O . ARG A 1 608 ? -34.431 21.438 14.881 1.00 34.22 608 ARG A O 1
ATOM 4578 N N . MET A 1 609 ? -34.560 19.213 15.135 1.00 31.06 609 MET A N 1
ATOM 4579 C CA . MET A 1 609 ? -33.836 18.898 13.901 1.00 31.06 609 MET A CA 1
ATOM 4580 C C . MET A 1 609 ? -34.775 19.163 12.716 1.00 31.06 609 MET A C 1
ATOM 4582 O O . MET A 1 609 ? -35.516 18.289 12.276 1.00 31.06 609 MET A O 1
ATOM 4586 N N . VAL A 1 610 ? -34.784 20.398 12.213 1.00 28.25 610 VAL A N 1
ATOM 4587 C CA . VAL A 1 610 ? -35.069 20.592 10.793 1.00 28.25 610 VAL A CA 1
ATOM 4588 C C . VAL A 1 610 ? -33.848 20.043 10.073 1.00 28.25 610 VAL A C 1
ATOM 4590 O O . VAL A 1 610 ? -32.768 20.626 10.130 1.00 28.25 610 VAL A O 1
ATOM 4593 N N . ASP A 1 611 ? -34.033 18.834 9.562 1.00 31.58 611 ASP A N 1
ATOM 4594 C CA . ASP A 1 611 ? -33.477 18.305 8.327 1.00 31.58 611 ASP A CA 1
ATOM 4595 C C . ASP A 1 611 ? -32.243 19.057 7.780 1.00 31.58 611 ASP A C 1
ATOM 4597 O O . ASP A 1 611 ? -32.334 20.153 7.224 1.00 31.58 611 ASP A O 1
ATOM 4601 N N . ARG A 1 612 ? -31.058 18.457 7.946 1.00 36.97 612 ARG A N 1
ATOM 4602 C CA . ARG A 1 612 ? -29.793 18.951 7.373 1.00 36.97 612 ARG A CA 1
ATOM 4603 C C . ARG A 1 612 ? -29.628 18.586 5.887 1.00 36.97 612 ARG A C 1
ATOM 4605 O O . ARG A 1 612 ? -28.503 18.595 5.389 1.00 36.97 612 ARG A O 1
ATOM 4612 N N . THR A 1 613 ? -30.699 18.293 5.155 1.00 32.34 613 THR A N 1
ATOM 4613 C CA . THR A 1 613 ? -30.624 17.992 3.713 1.00 32.34 613 THR A CA 1
ATOM 4614 C C . THR A 1 613 ? -30.475 19.225 2.809 1.00 32.34 613 THR A C 1
ATOM 4616 O O . THR A 1 613 ? -30.074 19.078 1.657 1.00 32.34 613 THR A O 1
ATOM 4619 N N . ASP A 1 614 ? -30.638 20.454 3.312 1.00 33.09 614 ASP A N 1
ATOM 4620 C CA . ASP A 1 614 ? -30.540 21.670 2.479 1.00 33.09 614 ASP A CA 1
ATOM 4621 C C . ASP A 1 614 ? -29.115 22.253 2.301 1.00 33.09 614 ASP A C 1
ATOM 4623 O O . ASP A 1 614 ? -28.953 23.282 1.641 1.00 33.09 614 ASP A O 1
ATOM 4627 N N . LEU A 1 615 ? -28.049 21.629 2.831 1.00 35.62 615 LEU A N 1
ATOM 4628 C CA . LEU A 1 615 ? -26.679 22.177 2.715 1.00 35.62 615 LEU A CA 1
ATOM 4629 C C . LEU A 1 615 ? -25.827 21.605 1.564 1.00 35.62 615 LEU A C 1
ATOM 4631 O O . LEU A 1 615 ? -24.682 22.024 1.401 1.00 35.62 615 LEU A O 1
ATOM 4635 N N . TYR A 1 616 ? -26.374 20.712 0.730 1.00 33.97 616 TYR A N 1
ATOM 4636 C CA . TYR A 1 616 ? -25.655 20.137 -0.424 1.00 33.97 616 TYR A CA 1
ATOM 4637 C C . TYR A 1 616 ? -26.322 20.351 -1.792 1.00 33.97 616 TYR A C 1
ATOM 4639 O O . TYR A 1 616 ? -25.835 19.841 -2.800 1.00 33.97 616 TYR A O 1
ATOM 4647 N N . ALA A 1 617 ? -27.366 21.177 -1.881 1.00 32.47 617 ALA A N 1
ATOM 4648 C CA . ALA A 1 617 ? -28.014 21.502 -3.152 1.00 32.47 617 ALA A CA 1
ATOM 4649 C C . ALA A 1 617 ? -27.811 22.971 -3.568 1.00 32.47 617 ALA A C 1
ATOM 4651 O O . ALA A 1 617 ? -28.760 23.748 -3.583 1.00 32.47 617 ALA A O 1
ATOM 4652 N N . ALA A 1 618 ? -26.585 23.351 -3.957 1.00 26.56 618 ALA A N 1
ATOM 4653 C CA . ALA A 1 618 ? -26.353 24.462 -4.896 1.00 26.56 618 ALA A CA 1
ATOM 4654 C C . ALA A 1 618 ? -24.901 24.515 -5.430 1.00 26.56 618 ALA A C 1
ATOM 4656 O O . ALA A 1 618 ? -24.041 25.136 -4.804 1.00 26.56 618 ALA A O 1
ATOM 4657 N N . PRO A 1 619 ? -24.604 23.999 -6.639 1.00 36.84 619 PRO A N 1
ATOM 4658 C CA . PRO A 1 619 ? -23.435 24.420 -7.395 1.00 36.84 619 PRO A CA 1
ATOM 4659 C C . PRO A 1 619 ? -23.850 25.531 -8.369 1.00 36.84 619 PRO A C 1
ATOM 4661 O O . PRO A 1 619 ? -23.992 25.294 -9.562 1.00 36.84 619 PRO A O 1
ATOM 4664 N N . ALA A 1 620 ? -24.086 26.751 -7.879 1.00 33.88 620 ALA A N 1
ATOM 4665 C CA . ALA A 1 620 ? -24.097 27.949 -8.724 1.00 33.88 620 ALA A CA 1
ATOM 4666 C C . ALA A 1 620 ? -24.149 29.230 -7.883 1.00 33.88 620 ALA A C 1
ATOM 4668 O O . ALA A 1 620 ? -25.017 29.392 -7.035 1.00 33.88 620 ALA A O 1
ATOM 4669 N N . ALA A 1 621 ? -23.276 30.175 -8.236 1.00 29.86 621 ALA A N 1
ATOM 4670 C CA . ALA A 1 621 ? -23.247 31.569 -7.788 1.00 29.86 621 ALA A CA 1
ATOM 4671 C C . ALA A 1 621 ? -22.609 31.861 -6.416 1.00 29.86 621 ALA A C 1
ATOM 4673 O O . ALA A 1 621 ? -23.176 32.560 -5.581 1.00 29.86 621 ALA A O 1
ATOM 4674 N N . LEU A 1 622 ? -21.323 31.517 -6.275 1.00 29.50 622 LEU A N 1
ATOM 4675 C CA . LEU A 1 622 ? -20.404 32.430 -5.590 1.00 29.50 622 LEU A CA 1
ATOM 4676 C C . LEU A 1 622 ? -20.143 33.621 -6.529 1.00 29.50 622 LEU A C 1
ATOM 4678 O O . LEU A 1 622 ? -19.276 33.596 -7.402 1.00 29.50 622 LEU A O 1
ATOM 4682 N N . SER A 1 623 ? -20.951 34.665 -6.404 1.00 32.66 623 SER A N 1
ATOM 4683 C CA . SER A 1 623 ? -20.630 35.987 -6.935 1.00 32.66 623 SER A CA 1
ATOM 4684 C C . SER A 1 623 ? -20.840 37.006 -5.832 1.00 32.66 623 SER A C 1
ATOM 4686 O O . SER A 1 623 ? -21.846 37.003 -5.132 1.00 32.66 623 SER A O 1
ATOM 4688 N N . ALA A 1 624 ? -19.801 37.810 -5.656 1.00 31.88 624 ALA A N 1
ATOM 4689 C CA . ALA A 1 624 ? -19.590 38.751 -4.577 1.00 31.88 624 ALA A CA 1
ATOM 4690 C C . ALA A 1 624 ? -20.758 39.723 -4.323 1.00 31.88 624 ALA A C 1
ATOM 4692 O O . ALA A 1 624 ? -21.504 40.065 -5.236 1.00 31.88 624 ALA A O 1
ATOM 4693 N N . MET A 1 625 ? -20.741 40.267 -3.096 1.00 26.59 625 MET A N 1
ATOM 4694 C CA . MET A 1 625 ? -21.480 41.421 -2.552 1.00 26.59 625 MET A CA 1
ATOM 4695 C C . MET A 1 625 ? -22.750 41.117 -1.746 1.00 26.59 625 MET A C 1
ATOM 4697 O O . MET A 1 625 ? -23.849 41.140 -2.284 1.00 26.59 625 MET A O 1
ATOM 4701 N N . ALA A 1 626 ? -22.586 41.010 -0.422 1.00 27.44 626 ALA A N 1
ATOM 4702 C CA . ALA A 1 626 ? -23.297 41.847 0.559 1.00 27.44 626 ALA A CA 1
ATOM 4703 C C . ALA A 1 626 ? -22.750 41.593 1.979 1.00 27.44 626 ALA A C 1
ATOM 4705 O O . ALA A 1 626 ? -23.397 40.984 2.822 1.00 27.44 626 ALA A O 1
ATOM 4706 N N . LEU A 1 627 ? -21.536 42.079 2.252 1.00 34.88 627 LEU A N 1
ATOM 4707 C CA . LEU A 1 627 ? -21.156 42.443 3.616 1.00 34.88 627 LEU A CA 1
ATOM 4708 C C . LEU A 1 627 ? -21.716 43.844 3.874 1.00 34.88 627 LEU A C 1
ATOM 4710 O O . LEU A 1 627 ? -21.141 44.820 3.393 1.00 34.88 627 LEU A O 1
ATOM 4714 N N . SER A 1 628 ? -22.819 43.952 4.616 1.00 31.11 628 SER A N 1
ATOM 4715 C CA . SER A 1 628 ? -23.135 45.181 5.349 1.00 31.11 628 SER A CA 1
ATOM 4716 C C . SER A 1 628 ? -24.083 44.931 6.528 1.00 31.11 628 SER A C 1
ATOM 4718 O O . SER A 1 628 ? -25.276 44.720 6.342 1.00 31.11 628 SER A O 1
ATOM 4720 N N . GLU A 1 629 ? -23.491 45.084 7.714 1.00 33.44 629 GLU A N 1
ATOM 4721 C CA . GLU A 1 629 ? -24.046 45.707 8.925 1.00 33.44 629 GLU A CA 1
ATOM 4722 C C . GLU A 1 629 ? -24.893 44.877 9.918 1.00 33.44 629 GLU A C 1
ATOM 4724 O O . GLU A 1 629 ? -26.009 44.452 9.645 1.00 33.44 629 GLU A O 1
ATOM 4729 N N . SER A 1 630 ? -24.349 44.824 11.150 1.00 30.56 630 SER A N 1
ATOM 4730 C CA . SER A 1 630 ? -24.904 44.409 12.458 1.00 30.56 630 SER A CA 1
ATOM 4731 C C . SER A 1 630 ? -25.126 42.899 12.653 1.00 30.56 630 SER A C 1
ATOM 4733 O O . SER A 1 630 ? -25.983 42.313 12.019 1.00 30.56 630 SER A O 1
ATOM 4735 N N . VAL A 1 631 ? -24.403 42.162 13.501 1.00 29.20 631 VAL A N 1
ATOM 4736 C CA . VAL A 1 631 ? -23.729 42.479 14.769 1.00 29.20 631 VAL A CA 1
ATOM 4737 C C . VAL A 1 631 ? -22.407 41.710 14.820 1.00 29.20 631 VAL A C 1
ATOM 4739 O O . VAL A 1 631 ? -22.375 40.495 14.646 1.00 29.20 631 VAL A O 1
ATOM 4742 N N . ALA A 1 632 ? -21.307 42.418 15.070 1.00 27.20 632 ALA A N 1
ATOM 4743 C CA . ALA A 1 632 ? -20.062 41.787 15.470 1.00 27.20 632 ALA A CA 1
ATOM 4744 C C . ALA A 1 632 ? -20.269 41.163 16.859 1.00 27.20 632 ALA A C 1
ATOM 4746 O O . ALA A 1 632 ? -20.193 41.866 17.864 1.00 27.20 632 ALA A O 1
ATOM 4747 N N . MET A 1 633 ? -20.518 39.851 16.924 1.00 30.27 633 MET A N 1
ATOM 4748 C CA . MET A 1 633 ? -20.036 39.090 18.070 1.00 30.27 633 MET A CA 1
ATOM 4749 C C . MET A 1 633 ? -18.515 39.114 17.967 1.00 30.27 633 MET A C 1
ATOM 4751 O O . MET A 1 633 ? -17.917 38.401 17.166 1.00 30.27 633 MET A O 1
ATOM 4755 N N . THR A 1 634 ? -17.885 39.994 18.739 1.00 27.98 634 THR A N 1
ATOM 4756 C CA . THR A 1 634 ? -16.512 39.789 19.192 1.00 27.98 634 THR A CA 1
ATOM 4757 C C . THR A 1 634 ? -16.458 38.407 19.827 1.00 27.98 634 THR A C 1
ATOM 4759 O O . THR A 1 634 ? -16.910 38.216 20.952 1.00 27.98 634 THR A O 1
ATOM 4762 N N . THR A 1 635 ? -15.967 37.438 19.064 1.00 26.80 635 THR A N 1
ATOM 4763 C CA . THR A 1 635 ? -15.602 36.106 19.529 1.00 26.80 635 THR A CA 1
ATOM 4764 C C . THR A 1 635 ? -14.566 36.267 20.635 1.00 26.80 635 THR A C 1
ATOM 4766 O O . THR A 1 635 ? -13.397 36.538 20.365 1.00 26.80 635 THR A O 1
ATOM 4769 N N . PHE A 1 636 ? -14.999 36.148 21.886 1.00 29.17 636 PHE A N 1
ATOM 4770 C CA . PHE A 1 636 ? -14.115 35.695 22.947 1.00 29.17 636 PHE A CA 1
ATOM 4771 C C . PHE A 1 636 ? -13.894 34.201 22.703 1.00 29.17 636 PHE A C 1
ATOM 4773 O O . PHE A 1 636 ? -14.848 33.428 22.695 1.00 29.17 636 PHE A O 1
ATOM 4780 N N . GLU A 1 637 ? -12.649 33.803 22.444 1.00 33.03 637 GLU A N 1
ATOM 4781 C CA . GLU A 1 637 ? -12.251 32.398 22.513 1.00 33.03 637 GLU A CA 1
ATOM 4782 C C . GLU A 1 637 ? -12.508 31.895 23.937 1.00 33.03 637 GLU A C 1
ATOM 4784 O O . GLU A 1 637 ? -11.807 32.279 24.874 1.00 33.03 637 GLU A O 1
ATOM 4789 N N . VAL A 1 638 ? -13.513 31.037 24.105 1.00 29.31 638 VAL A N 1
ATOM 4790 C CA . VAL A 1 638 ? -13.670 30.206 25.299 1.00 29.31 638 VAL A CA 1
ATOM 4791 C C . VAL A 1 638 ? -14.017 28.795 24.831 1.00 29.31 638 VAL A C 1
ATOM 4793 O O . VAL A 1 638 ? -14.977 28.581 24.094 1.00 29.31 638 VAL A O 1
ATOM 4796 N N . MET A 1 639 ? -13.145 27.853 25.189 1.00 32.28 639 MET A N 1
ATOM 4797 C CA . MET A 1 639 ? -13.088 26.494 24.661 1.00 32.28 639 MET A CA 1
ATOM 4798 C C . MET A 1 639 ? -14.033 25.534 25.392 1.00 32.28 639 MET A C 1
ATOM 4800 O O . MET A 1 639 ? -13.872 25.314 26.583 1.00 32.28 639 MET A O 1
ATOM 4804 N N . GLN A 1 640 ? -14.858 24.810 24.641 1.00 42.12 640 GLN A N 1
ATOM 4805 C CA . GLN A 1 640 ? -14.789 23.346 24.656 1.00 42.12 640 GLN A CA 1
ATOM 4806 C C . GLN A 1 640 ? -14.686 22.895 23.203 1.00 42.12 640 GLN A C 1
ATOM 4808 O O . GLN A 1 640 ? -15.665 22.511 22.572 1.00 42.12 640 GLN A O 1
ATOM 4813 N N . THR A 1 641 ? -13.488 23.036 22.646 1.00 39.25 641 THR A N 1
ATOM 4814 C CA . THR A 1 641 ? -13.117 22.325 21.432 1.00 39.25 641 THR A CA 1
ATOM 4815 C C . THR A 1 641 ? -12.948 20.859 21.796 1.00 39.25 641 THR A C 1
ATOM 4817 O O . THR A 1 641 ? -12.220 20.505 22.732 1.00 39.25 641 THR A O 1
ATOM 4820 N N . ASP A 1 642 ? -13.630 19.999 21.053 1.00 40.69 642 ASP A N 1
ATOM 4821 C CA . ASP A 1 642 ? -13.148 18.639 20.874 1.00 40.69 642 ASP A CA 1
ATOM 4822 C C . ASP A 1 642 ? -11.676 18.722 20.426 1.00 40.69 642 ASP A C 1
ATOM 4824 O O . ASP A 1 642 ? -11.344 19.454 19.489 1.00 40.69 642 ASP A O 1
ATOM 4828 N N . ALA A 1 643 ? -10.789 18.046 21.156 1.00 38.50 643 ALA A N 1
ATOM 4829 C CA . ALA A 1 643 ? -9.356 18.088 20.886 1.00 38.50 643 ALA A CA 1
ATOM 4830 C C . ALA A 1 643 ? -9.009 17.453 19.528 1.00 38.50 643 ALA A C 1
ATOM 4832 O O . ALA A 1 643 ? -7.955 17.762 18.977 1.00 38.50 643 ALA A O 1
ATOM 4833 N N . GLU A 1 644 ? -9.896 16.611 18.989 1.00 38.72 644 GLU A N 1
ATOM 4834 C CA . GLU A 1 644 ? -9.726 15.936 17.704 1.00 38.72 644 GLU A CA 1
ATOM 4835 C C . GLU A 1 644 ? -10.422 16.674 16.551 1.00 38.72 644 GLU A C 1
ATOM 4837 O O . GLU A 1 644 ? -9.888 16.696 15.443 1.00 38.72 644 GLU A O 1
ATOM 4842 N N . THR A 1 645 ? -11.568 17.331 16.788 1.00 41.34 645 THR A N 1
ATOM 4843 C CA . THR A 1 645 ? -12.397 17.900 15.699 1.00 41.34 645 THR A CA 1
ATOM 4844 C C . THR A 1 645 ? -12.563 19.423 15.715 1.00 41.34 645 THR A C 1
ATOM 4846 O O . THR A 1 645 ? -12.986 20.004 14.715 1.00 41.34 645 THR A O 1
ATOM 4849 N N . GLY A 1 646 ? -12.238 20.110 16.815 1.00 40.34 646 GLY A N 1
ATOM 4850 C CA . GLY A 1 646 ? -12.362 21.569 16.917 1.00 40.34 646 GLY A CA 1
ATOM 4851 C C . GLY A 1 646 ? -13.803 22.111 16.946 1.00 40.34 646 GLY A C 1
ATOM 4852 O O . GLY A 1 646 ? -13.991 23.326 16.865 1.00 40.34 646 GLY A O 1
ATOM 4853 N N . ALA A 1 647 ? -14.824 21.257 17.075 1.00 45.12 647 ALA A N 1
ATOM 4854 C CA . ALA A 1 647 ? -16.228 21.670 17.156 1.00 45.12 647 ALA A CA 1
ATOM 4855 C C . ALA A 1 647 ? -16.642 22.077 18.588 1.00 45.12 647 ALA A C 1
ATOM 4857 O O . ALA A 1 647 ? -16.192 21.473 19.561 1.00 45.12 647 ALA A O 1
ATOM 4858 N N . VAL A 1 648 ? -17.527 23.079 18.717 1.00 47.84 648 VAL A N 1
ATOM 4859 C CA . VAL A 1 648 ? -18.182 23.453 19.989 1.00 47.84 648 VAL A CA 1
ATOM 4860 C C . VAL A 1 648 ? -19.354 22.499 20.233 1.00 47.84 648 VAL A C 1
ATOM 4862 O O . VAL A 1 648 ? -20.318 22.505 19.464 1.00 47.84 648 VAL A O 1
ATOM 4865 N N . LYS A 1 649 ? -19.279 21.680 21.290 1.00 55.06 649 LYS A N 1
ATOM 4866 C CA . LYS A 1 649 ? -20.314 20.694 21.648 1.00 55.06 649 LYS A CA 1
ATOM 4867 C C . LYS A 1 649 ? -21.185 21.220 22.808 1.00 55.06 649 LYS A C 1
ATOM 4869 O O . LYS A 1 649 ? -20.625 21.563 23.847 1.00 55.06 649 LYS A O 1
ATOM 4874 N N . PRO A 1 650 ? -22.524 21.302 22.670 1.00 60.44 650 PRO A N 1
ATOM 4875 C CA . PRO A 1 650 ? -23.407 21.655 23.784 1.00 60.44 650 PRO A CA 1
ATOM 4876 C C . PRO A 1 650 ? -23.431 20.544 24.847 1.00 60.44 650 PRO A C 1
ATOM 4878 O O . PRO A 1 650 ? -23.339 19.358 24.520 1.00 60.44 650 PRO A O 1
ATOM 4881 N N . VAL A 1 651 ? -23.584 20.924 26.116 1.00 62.53 651 VAL A N 1
ATOM 4882 C CA . VAL A 1 651 ? -23.719 20.017 27.262 1.00 62.53 651 VAL A CA 1
ATOM 4883 C C . VAL A 1 651 ? -25.197 19.916 27.631 1.00 62.53 651 VAL A C 1
ATOM 4885 O O . VAL A 1 651 ? -25.805 20.897 28.047 1.00 62.53 651 VAL A O 1
ATOM 4888 N N . LEU A 1 652 ? -25.778 18.719 27.527 1.00 72.19 652 LEU A N 1
ATOM 4889 C CA . LEU A 1 652 ? -27.130 18.466 28.039 1.00 72.19 652 LEU A CA 1
ATOM 4890 C C . LEU A 1 652 ? -27.082 18.436 29.571 1.00 72.19 652 LEU A C 1
ATOM 4892 O O . LEU A 1 652 ? -26.536 17.481 30.129 1.00 72.19 652 LEU A O 1
ATOM 4896 N N . VAL A 1 653 ? -27.610 19.474 30.223 1.00 79.62 653 VAL A N 1
ATOM 4897 C CA . VAL A 1 653 ? -27.594 19.670 31.680 1.00 79.62 653 VAL A CA 1
ATOM 4898 C C . VAL A 1 653 ? -28.884 20.345 32.138 1.00 79.62 653 VAL A C 1
ATOM 4900 O O . VAL A 1 653 ? -29.355 21.268 31.482 1.00 79.62 653 VAL A O 1
ATOM 4903 N N . GLN A 1 654 ? -29.429 19.903 33.271 1.00 85.06 654 GLN A N 1
ATOM 4904 C CA . GLN A 1 654 ? -30.554 20.574 33.927 1.00 85.06 654 GLN A CA 1
ATOM 4905 C C . GLN A 1 654 ? -30.031 21.554 34.980 1.00 85.06 654 GLN A C 1
ATOM 4907 O O . GLN A 1 654 ? -29.196 21.175 35.813 1.00 85.06 654 GLN A O 1
ATOM 4912 N N . ILE A 1 655 ? -30.512 22.799 34.965 1.00 89.38 655 ILE A N 1
ATOM 4913 C CA . ILE A 1 655 ? -30.169 23.803 35.977 1.00 89.38 655 ILE A CA 1
ATOM 4914 C C . ILE A 1 655 ? -31.312 23.904 36.984 1.00 89.38 655 ILE A C 1
ATOM 4916 O O . ILE A 1 655 ? -32.397 24.381 36.677 1.00 89.38 655 ILE A O 1
ATOM 4920 N N . PHE A 1 656 ? -31.038 23.476 38.211 1.00 87.50 656 PHE A N 1
ATOM 4921 C CA . PHE A 1 656 ? -31.919 23.654 39.355 1.00 87.50 656 PHE A CA 1
ATOM 4922 C C . PHE A 1 656 ? -31.520 24.927 40.084 1.00 87.50 656 PHE A C 1
ATOM 4924 O O . PHE A 1 656 ? -30.366 25.080 40.490 1.00 87.50 656 PHE A O 1
ATOM 4931 N N . THR A 1 657 ? -32.458 25.848 40.247 1.00 90.50 657 THR A N 1
ATOM 4932 C CA . THR A 1 657 ? -32.185 27.166 40.823 1.00 90.50 657 THR A CA 1
ATOM 4933 C C . THR A 1 657 ? -32.828 27.271 42.197 1.00 90.50 657 THR A C 1
ATOM 4935 O O . THR A 1 657 ? -33.978 26.893 42.371 1.00 90.50 657 THR A O 1
ATOM 4938 N N . VAL A 1 658 ? -32.087 27.757 43.193 1.00 89.44 658 VAL A N 1
ATOM 4939 C CA . VAL A 1 658 ? -32.546 27.960 44.572 1.00 89.44 658 VAL A CA 1
ATOM 4940 C C . VAL A 1 658 ? -32.416 29.443 44.901 1.00 89.44 658 VAL A C 1
ATOM 4942 O O . VAL A 1 658 ? -31.331 29.918 45.245 1.00 89.44 658 VAL A O 1
ATOM 4945 N N . ALA A 1 659 ? -33.528 30.167 44.777 1.00 88.88 659 ALA A N 1
ATOM 4946 C CA . ALA A 1 659 ? -33.631 31.574 45.141 1.00 88.88 659 ALA A CA 1
ATOM 4947 C C . ALA A 1 659 ? -33.858 31.705 46.654 1.00 88.88 659 ALA A C 1
ATOM 4949 O O . ALA A 1 659 ? -34.814 31.143 47.206 1.00 88.88 659 ALA A O 1
ATOM 4950 N N . ILE A 1 660 ? -32.975 32.442 47.324 1.00 87.50 660 ILE A N 1
ATOM 4951 C CA . ILE A 1 660 ? -33.022 32.670 48.769 1.00 87.50 660 ILE A CA 1
ATOM 4952 C C . ILE A 1 660 ? -33.614 34.057 49.036 1.00 87.50 660 ILE A C 1
ATOM 4954 O O . ILE A 1 660 ? -33.190 35.055 48.463 1.00 87.50 660 ILE A O 1
ATOM 4958 N N . GLY A 1 661 ? -34.632 34.111 49.895 1.00 83.12 661 GLY A N 1
ATOM 4959 C CA . GLY A 1 661 ? -35.383 35.325 50.208 1.00 83.12 661 GLY A CA 1
ATOM 4960 C C . GLY A 1 661 ? -36.701 35.458 49.434 1.00 83.12 661 GLY A C 1
ATOM 4961 O O . GLY A 1 661 ? -37.260 34.498 48.900 1.00 83.12 661 GLY A O 1
ATOM 4962 N N . GLU A 1 662 ? -37.252 36.673 49.433 1.00 82.00 662 GLU A N 1
ATOM 4963 C CA . GLU A 1 662 ? -38.581 36.978 48.874 1.00 82.00 662 GLU A CA 1
ATOM 4964 C C . GLU A 1 662 ? -38.531 37.983 47.706 1.00 82.00 662 GLU A C 1
ATOM 4966 O O . GLU A 1 662 ? -39.564 38.542 47.329 1.00 82.00 662 GLU A O 1
ATOM 4971 N N . ASP A 1 663 ? -37.352 38.247 47.129 1.00 85.31 663 ASP A N 1
ATOM 4972 C CA . ASP A 1 663 ? -37.248 39.192 46.015 1.00 85.31 663 ASP A CA 1
ATOM 4973 C C . ASP A 1 663 ? -37.866 38.624 44.731 1.00 85.31 663 ASP A C 1
ATOM 4975 O O . ASP A 1 663 ? -37.387 37.659 44.136 1.00 85.31 663 ASP A O 1
ATOM 4979 N N . SER A 1 664 ? -38.949 39.258 44.281 1.00 85.06 664 SER A N 1
ATOM 4980 C CA . SER A 1 664 ? -39.710 38.800 43.117 1.00 85.06 664 SER A CA 1
ATOM 4981 C C . SER A 1 664 ? -38.923 38.837 41.804 1.00 85.06 664 SER A C 1
ATOM 4983 O O . SER A 1 664 ? -39.275 38.100 40.883 1.00 85.06 664 SER A O 1
ATOM 4985 N N . ALA A 1 665 ? -37.902 39.697 41.688 1.00 85.19 665 ALA A N 1
ATOM 4986 C CA . ALA A 1 665 ? -37.101 39.791 40.472 1.00 85.19 665 ALA A CA 1
ATOM 4987 C C . ALA A 1 665 ? -36.081 38.646 40.407 1.00 85.19 665 ALA A C 1
ATOM 4989 O O . ALA A 1 665 ? -36.003 37.990 39.372 1.00 85.19 665 ALA A O 1
ATOM 4990 N N . THR A 1 666 ? -35.402 38.342 41.520 1.00 85.44 666 THR A N 1
ATOM 4991 C CA . THR A 1 666 ? -34.523 37.166 41.643 1.00 85.44 666 THR A CA 1
ATOM 4992 C C . THR A 1 666 ? -35.292 35.876 41.356 1.00 85.44 666 THR A C 1
ATOM 4994 O O . THR A 1 666 ? -34.843 35.054 40.563 1.00 85.44 666 THR A O 1
ATOM 4997 N N . ILE A 1 667 ? -36.485 35.715 41.941 1.00 87.75 667 ILE A N 1
ATOM 4998 C CA . ILE A 1 667 ? -37.317 34.515 41.746 1.00 87.75 667 ILE A CA 1
ATOM 4999 C C . ILE A 1 667 ? -37.695 34.337 40.272 1.00 87.75 667 ILE A C 1
ATOM 5001 O O . ILE A 1 667 ? -37.508 33.255 39.728 1.00 87.75 667 ILE A O 1
ATOM 5005 N N . SER A 1 668 ? -38.175 35.398 39.613 1.00 90.44 668 SER A N 1
ATOM 5006 C CA . SER A 1 668 ? -38.603 35.316 38.207 1.00 90.44 668 SER A CA 1
ATOM 5007 C C . SER A 1 668 ? -37.444 34.958 37.267 1.00 90.44 668 SER A C 1
ATOM 5009 O O . SER A 1 668 ? -37.624 34.189 36.330 1.00 90.44 668 SER A O 1
ATOM 5011 N N . GLU A 1 669 ? -36.247 35.499 37.514 1.00 90.25 669 GLU A N 1
ATOM 5012 C CA . GLU A 1 669 ? -35.057 35.194 36.710 1.00 90.25 669 GLU A CA 1
ATOM 5013 C C . GLU A 1 669 ? -34.571 33.751 36.931 1.00 90.25 669 GLU A C 1
ATOM 5015 O O . GLU A 1 669 ? -34.201 33.060 35.985 1.00 90.25 669 GLU A O 1
ATOM 5020 N N . PHE A 1 670 ? -34.620 33.260 38.171 1.00 91.06 670 PHE A N 1
ATOM 5021 C CA . PHE A 1 670 ? -34.251 31.882 38.505 1.00 91.06 670 PHE A CA 1
ATOM 5022 C C . PHE A 1 670 ? -35.261 30.866 37.942 1.00 91.06 670 PHE A C 1
ATOM 5024 O O . PHE A 1 670 ? -34.853 29.775 37.533 1.00 91.06 670 PHE A O 1
ATOM 5031 N N . GLU A 1 671 ? -36.549 31.223 37.871 1.00 90.19 671 GLU A N 1
ATOM 5032 C CA . GLU A 1 671 ? -37.592 30.466 37.161 1.00 90.19 671 GLU A CA 1
ATOM 5033 C C . GLU A 1 671 ? -37.313 30.379 35.655 1.00 90.19 671 GLU A C 1
ATOM 5035 O O . GLU A 1 671 ? -37.425 29.298 35.077 1.00 90.19 671 GLU A O 1
ATOM 5040 N N . GLU A 1 672 ? -36.894 31.482 35.028 1.00 89.00 672 GLU A N 1
ATOM 5041 C CA . GLU A 1 672 ? -36.529 31.513 33.607 1.00 89.00 672 GLU A CA 1
ATOM 5042 C C . GLU A 1 672 ? -35.301 30.634 33.314 1.00 89.00 672 GLU A C 1
ATOM 5044 O O . GLU A 1 672 ? -35.342 29.801 32.409 1.00 89.00 672 GLU A O 1
ATOM 5049 N N . ILE A 1 673 ? -34.239 30.742 34.124 1.00 88.69 673 ILE A N 1
ATOM 5050 C CA . ILE A 1 673 ? -33.017 29.931 33.971 1.00 88.69 673 ILE A CA 1
ATOM 5051 C C . ILE A 1 673 ? -33.321 28.429 34.069 1.00 88.69 673 ILE A C 1
ATOM 5053 O O . ILE A 1 673 ? -32.799 27.637 33.279 1.00 88.69 673 ILE A O 1
ATOM 5057 N N . ALA A 1 674 ? -34.141 28.025 35.043 1.00 87.19 674 ALA A N 1
ATOM 5058 C CA . ALA A 1 674 ? -34.505 26.623 35.217 1.00 87.19 674 ALA A CA 1
ATOM 5059 C C . ALA A 1 674 ? -35.340 26.114 34.032 1.00 87.19 674 ALA A C 1
ATOM 5061 O O . ALA A 1 674 ? -35.002 25.086 33.440 1.00 87.19 674 ALA A O 1
ATOM 5062 N N . ALA A 1 675 ? -36.366 26.869 33.625 1.00 83.69 675 ALA A N 1
ATOM 5063 C CA . ALA A 1 675 ? -37.274 26.484 32.547 1.00 83.69 675 ALA A CA 1
ATOM 5064 C C . ALA A 1 675 ? -36.566 26.308 31.191 1.00 83.69 675 ALA A C 1
ATOM 5066 O O . ALA A 1 675 ? -36.862 25.359 30.469 1.00 83.69 675 ALA A O 1
ATOM 5067 N N . GLU A 1 676 ? -35.596 27.165 30.860 1.00 82.00 676 GLU A N 1
ATOM 5068 C CA . GLU A 1 676 ? -34.823 27.075 29.607 1.00 82.00 676 GLU A CA 1
ATOM 5069 C C . GLU A 1 676 ? -33.912 25.829 29.529 1.00 82.00 676 GLU A C 1
ATOM 5071 O O . GLU A 1 676 ? -33.386 25.500 28.462 1.00 82.00 676 GLU A O 1
ATOM 5076 N N . THR A 1 677 ? -33.716 25.112 30.643 1.00 77.75 677 THR A N 1
ATOM 5077 C CA . THR A 1 677 ? -32.825 23.939 30.731 1.00 77.75 677 THR A CA 1
ATOM 5078 C C . THR A 1 677 ? -33.528 22.653 31.175 1.00 77.75 677 THR A C 1
ATOM 5080 O O . THR A 1 677 ? -32.862 21.695 31.565 1.00 77.75 677 THR A O 1
ATOM 5083 N N . ASP A 1 678 ? -34.865 22.610 31.112 1.00 77.00 678 ASP A N 1
ATOM 5084 C CA . ASP A 1 678 ? -35.700 21.525 31.659 1.00 77.00 678 ASP A CA 1
ATOM 5085 C C . ASP A 1 678 ? -35.419 21.241 33.153 1.00 77.00 678 ASP A C 1
ATOM 5087 O O . ASP A 1 678 ? -35.551 20.106 33.615 1.00 77.00 678 ASP A O 1
ATOM 5091 N N . GLY A 1 679 ? -34.961 22.246 33.901 1.00 80.31 679 GLY A N 1
ATOM 5092 C CA . GLY A 1 679 ? -34.780 22.191 35.348 1.00 80.31 679 GLY A CA 1
ATOM 5093 C C . GLY A 1 679 ? -35.997 22.722 36.103 1.00 80.31 679 GLY A C 1
ATOM 5094 O O . GLY A 1 679 ? -36.944 23.240 35.515 1.00 80.31 679 GLY A O 1
ATOM 5095 N N . ASP A 1 680 ? -35.942 22.630 37.430 1.00 83.94 680 ASP A N 1
ATOM 5096 C CA . ASP A 1 680 ? -36.969 23.170 38.325 1.00 83.94 680 ASP A CA 1
ATOM 5097 C C . ASP A 1 680 ? -36.406 24.327 39.162 1.00 83.94 680 ASP A C 1
ATOM 5099 O O . ASP A 1 680 ? -35.255 24.291 39.616 1.00 83.94 680 ASP A O 1
ATOM 5103 N N . ALA A 1 681 ? -37.237 25.347 39.376 1.00 86.44 681 ALA A N 1
ATOM 5104 C CA . ALA A 1 681 ? -36.918 26.493 40.215 1.00 86.44 681 ALA A CA 1
ATOM 5105 C C . ALA A 1 681 ? -37.544 26.362 41.599 1.00 86.44 681 ALA A C 1
ATOM 5107 O O . ALA A 1 681 ? -38.678 25.917 41.777 1.00 86.44 681 ALA A O 1
ATOM 5108 N N . PHE A 1 682 ? -36.780 26.795 42.588 1.00 85.50 682 PHE A N 1
ATOM 5109 C CA . PHE A 1 682 ? -37.045 26.552 43.987 1.00 85.50 682 PHE A CA 1
ATOM 5110 C C . PHE A 1 682 ? -36.888 27.844 44.777 1.00 85.50 682 PHE A C 1
ATOM 5112 O O . PHE A 1 682 ? -35.882 28.542 44.664 1.00 85.50 682 PHE A O 1
ATOM 5119 N N . GLN A 1 683 ? -37.868 28.141 45.628 1.00 85.94 683 GLN A N 1
ATOM 5120 C CA . GLN A 1 683 ? -37.828 29.299 46.515 1.00 85.94 683 GLN A CA 1
ATOM 5121 C C . GLN A 1 683 ? -37.665 28.851 47.969 1.00 85.94 683 GLN A C 1
ATOM 5123 O O . GLN A 1 683 ? -38.345 27.933 48.438 1.00 85.94 683 GLN A O 1
ATOM 5128 N N . ALA A 1 684 ? -36.796 29.537 48.704 1.00 82.69 684 ALA A N 1
ATOM 5129 C CA . ALA A 1 684 ? -36.705 29.427 50.150 1.00 82.69 684 ALA A CA 1
ATOM 5130 C C . ALA A 1 684 ? -36.777 30.819 50.784 1.00 82.69 684 ALA A C 1
ATOM 5132 O O . ALA A 1 684 ? -35.877 31.632 50.599 1.00 82.69 684 ALA A O 1
ATOM 5133 N N . ALA A 1 685 ? -37.816 31.092 51.579 1.00 76.88 685 ALA A N 1
ATOM 5134 C CA . ALA A 1 685 ? -38.008 32.421 52.168 1.00 76.88 685 ALA A CA 1
ATOM 5135 C C . ALA A 1 685 ? -36.931 32.790 53.209 1.00 76.88 685 ALA A C 1
ATOM 5137 O O . ALA A 1 685 ? -36.784 33.955 53.570 1.00 76.88 685 ALA A O 1
ATOM 5138 N N . ASN A 1 686 ? -36.213 31.800 53.747 1.00 73.44 686 ASN A N 1
ATOM 5139 C CA . ASN A 1 686 ? -35.127 31.966 54.713 1.00 73.44 686 ASN A CA 1
ATOM 5140 C C . ASN A 1 686 ? -34.275 30.689 54.804 1.00 73.44 686 ASN A C 1
ATOM 5142 O O . ASN A 1 686 ? -34.751 29.599 54.477 1.00 73.44 686 ASN A O 1
ATOM 5146 N N . ALA A 1 687 ? -33.073 30.815 55.374 1.00 67.69 687 ALA A N 1
ATOM 5147 C CA . ALA A 1 687 ? -32.158 29.743 55.781 1.00 67.69 687 ALA A CA 1
ATOM 5148 C C . ALA A 1 687 ? -32.791 28.413 56.261 1.00 67.69 687 ALA A C 1
ATOM 5150 O O . ALA A 1 687 ? -32.254 27.341 55.979 1.00 67.69 687 ALA A O 1
ATOM 5151 N N . SER A 1 688 ? -33.907 28.449 57.003 1.00 67.38 688 SER A N 1
ATOM 5152 C CA . SER A 1 688 ? -34.539 27.244 57.568 1.00 67.38 688 SER A CA 1
ATOM 5153 C C . SER A 1 688 ? -35.483 26.515 56.604 1.00 67.38 688 SER A C 1
ATOM 5155 O O . SER A 1 688 ? -35.715 25.318 56.768 1.00 67.38 688 SER A O 1
ATOM 5157 N N . GLU A 1 689 ? -35.990 27.207 55.582 1.00 70.81 689 GLU A N 1
ATOM 5158 C CA . GLU A 1 689 ? -36.864 26.638 54.547 1.00 70.81 689 GLU A CA 1
ATOM 5159 C C . GLU A 1 689 ? -36.079 26.029 53.384 1.00 70.81 689 GLU A C 1
ATOM 5161 O O . GLU A 1 689 ? -36.581 25.108 52.741 1.00 70.81 689 GLU A O 1
ATOM 5166 N N . ILE A 1 690 ? -34.811 26.430 53.213 1.00 66.44 690 ILE A N 1
ATOM 5167 C CA . ILE A 1 690 ? -33.865 25.857 52.238 1.00 66.44 690 ILE A CA 1
ATOM 5168 C C . ILE A 1 690 ? -33.826 24.314 52.342 1.00 66.44 690 ILE A C 1
ATOM 5170 O O . ILE A 1 690 ? -33.730 23.617 51.334 1.00 66.44 690 ILE A O 1
ATOM 5174 N N . VAL A 1 691 ? -33.983 23.764 53.555 1.00 57.28 691 VAL A N 1
ATOM 5175 C CA . VAL A 1 691 ? -33.976 22.313 53.827 1.00 57.28 691 VAL A CA 1
ATOM 5176 C C . VAL A 1 691 ? -35.126 21.565 53.147 1.00 57.28 691 VAL A C 1
ATOM 5178 O O . VAL A 1 691 ? -34.932 20.471 52.624 1.00 57.28 691 VAL A O 1
ATOM 5181 N N . LYS A 1 692 ? -36.341 22.128 53.161 1.00 62.53 692 LYS A N 1
ATOM 5182 C CA . LYS A 1 692 ? -37.530 21.470 52.597 1.00 62.53 692 LYS A CA 1
ATOM 5183 C C . LYS A 1 692 ? -37.466 21.464 51.072 1.00 62.53 692 LYS A C 1
ATOM 5185 O O . LYS A 1 692 ? -37.770 20.456 50.447 1.00 62.53 692 LYS A O 1
ATOM 5190 N N . THR A 1 693 ? -37.016 22.579 50.518 1.00 64.38 693 THR A N 1
ATOM 5191 C CA . THR A 1 693 ? -36.933 22.829 49.086 1.00 64.38 693 THR A CA 1
ATOM 5192 C C . THR A 1 693 ? -35.846 21.974 48.405 1.00 64.38 693 THR A C 1
ATOM 5194 O O . THR A 1 693 ? -36.019 21.506 47.287 1.00 64.38 693 THR A O 1
ATOM 5197 N N . ILE A 1 694 ? -34.754 21.653 49.105 1.00 62.44 694 ILE A N 1
ATOM 5198 C CA . ILE A 1 694 ? -33.673 20.792 48.587 1.00 62.44 694 ILE A CA 1
ATOM 5199 C C . ILE A 1 694 ? -33.957 19.296 48.741 1.00 62.44 694 ILE A C 1
ATOM 5201 O O . ILE A 1 694 ? -33.483 18.497 47.934 1.00 62.44 694 ILE A O 1
ATOM 5205 N N . LEU A 1 695 ? -34.755 18.892 49.734 1.00 64.50 695 LEU A N 1
ATOM 5206 C CA . LEU A 1 695 ? -35.239 17.510 49.814 1.00 64.50 695 LEU A CA 1
ATOM 5207 C C . LEU A 1 695 ? -36.080 17.130 48.587 1.00 64.50 695 LEU A C 1
ATOM 5209 O O . LEU A 1 695 ? -36.075 15.963 48.205 1.00 64.50 695 LEU A O 1
ATOM 5213 N N . GLU A 1 696 ? -36.765 18.088 47.959 1.00 67.81 696 GLU A N 1
ATOM 5214 C CA . GLU A 1 696 ? -37.465 17.872 46.689 1.00 67.81 696 GLU A CA 1
ATOM 5215 C C . GLU A 1 696 ? -36.454 17.626 45.555 1.00 67.81 696 GLU A C 1
ATOM 5217 O O . GLU A 1 696 ? -36.544 16.593 44.901 1.00 67.81 696 GLU A O 1
ATOM 5222 N N . VAL A 1 697 ? -35.407 18.454 45.427 1.00 68.50 697 VAL A N 1
ATOM 5223 C CA . VAL A 1 697 ? -34.310 18.278 44.443 1.00 68.50 697 VAL A CA 1
ATOM 5224 C C . VAL A 1 697 ? -33.583 16.936 44.595 1.00 68.50 697 VAL A C 1
ATOM 5226 O O . VAL A 1 697 ? -33.302 16.253 43.608 1.00 68.50 697 VAL A O 1
ATOM 5229 N N . ILE A 1 698 ? -33.258 16.541 45.830 1.00 67.06 698 ILE A N 1
ATOM 5230 C CA . ILE A 1 698 ? -32.547 15.288 46.123 1.00 67.06 698 ILE A CA 1
ATOM 5231 C C . ILE A 1 698 ? -33.404 14.072 45.752 1.00 67.06 698 ILE A C 1
ATOM 5233 O O . ILE A 1 698 ? -32.859 13.080 45.270 1.00 67.06 698 ILE A O 1
ATOM 5237 N N . ASN A 1 699 ? -34.719 14.138 45.966 1.00 71.94 699 ASN A N 1
ATOM 5238 C CA . ASN A 1 699 ? -35.640 13.030 45.714 1.00 71.94 699 ASN A CA 1
ATOM 5239 C C . ASN A 1 699 ? -36.280 13.071 44.321 1.00 71.94 699 ASN A C 1
ATOM 5241 O O . ASN A 1 699 ? -37.202 12.298 44.079 1.00 71.94 699 ASN A O 1
ATOM 5245 N N . LEU A 1 700 ? -35.818 13.931 43.405 1.00 78.12 700 LEU A N 1
ATOM 5246 C CA . LEU A 1 700 ? -36.232 13.822 42.009 1.00 78.12 700 LEU A CA 1
ATOM 5247 C C . LEU A 1 700 ? -35.699 12.499 41.438 1.00 78.12 700 LEU A C 1
ATOM 5249 O O . LEU A 1 700 ? -34.475 12.291 41.456 1.00 78.12 700 LEU A O 1
ATOM 5253 N N . PRO A 1 701 ? -36.578 11.613 40.939 1.00 83.50 701 PRO A N 1
ATOM 5254 C CA . PRO A 1 701 ? -36.146 10.393 40.284 1.00 83.50 701 PRO A CA 1
ATOM 5255 C C . PRO A 1 701 ? -35.373 10.735 39.011 1.00 83.50 701 PRO A C 1
ATOM 5257 O O . PRO A 1 701 ? -35.739 11.634 38.254 1.00 83.50 701 PRO A O 1
ATOM 5260 N N . ILE A 1 702 ? -34.278 10.023 38.785 1.00 83.62 702 ILE A N 1
ATOM 5261 C CA . ILE A 1 702 ? -33.483 10.075 37.565 1.00 83.62 702 ILE A CA 1
ATOM 5262 C C . ILE A 1 702 ? -33.970 8.947 36.670 1.00 83.62 702 ILE A C 1
ATOM 5264 O O . ILE A 1 702 ? -33.785 7.779 37.008 1.00 83.62 702 ILE A O 1
ATOM 5268 N N . TYR A 1 703 ? -34.550 9.300 35.525 1.00 87.38 703 TYR A N 1
ATOM 5269 C CA . TYR A 1 703 ? -34.917 8.333 34.498 1.00 87.38 703 TYR A CA 1
ATOM 5270 C C . TYR A 1 703 ? -33.840 8.248 33.429 1.00 87.38 703 TYR A C 1
ATOM 5272 O O . TYR A 1 703 ? -33.412 9.264 32.885 1.00 87.38 703 TYR A O 1
ATOM 5280 N N . SER A 1 704 ? -33.424 7.037 33.091 1.00 83.25 704 SER A N 1
ATOM 5281 C CA . SER A 1 704 ? -32.471 6.776 32.014 1.00 83.25 704 SER A CA 1
ATOM 5282 C C . SER A 1 704 ? -33.026 5.737 31.051 1.00 83.25 704 SER A C 1
ATOM 5284 O O . SER A 1 704 ? -33.825 4.883 31.435 1.00 83.25 704 SER A O 1
ATOM 5286 N N . VAL A 1 705 ? -32.605 5.815 29.789 1.00 85.69 705 VAL A N 1
ATOM 5287 C CA . VAL A 1 705 ? -32.873 4.787 28.783 1.00 85.69 705 VAL A CA 1
ATOM 5288 C C . VAL A 1 705 ? -31.560 4.191 28.283 1.00 85.69 705 VAL A C 1
ATOM 5290 O O . VAL A 1 705 ? -30.608 4.906 27.966 1.00 85.69 705 VAL A O 1
ATOM 5293 N N . THR A 1 706 ? -31.502 2.864 28.228 1.00 82.81 706 THR A N 1
ATOM 5294 C CA . THR A 1 706 ? -30.378 2.087 27.689 1.00 82.81 706 THR A CA 1
ATOM 5295 C C . THR A 1 706 ? -30.897 1.003 26.751 1.00 82.81 706 THR A C 1
ATOM 5297 O O . THR A 1 706 ? -32.032 0.560 26.894 1.00 82.81 706 THR A O 1
ATOM 5300 N N . ALA A 1 707 ? -30.068 0.541 25.820 1.00 81.88 707 ALA A N 1
ATOM 5301 C CA . ALA A 1 707 ? -30.331 -0.671 25.048 1.00 81.88 707 ALA A CA 1
ATOM 5302 C C . ALA A 1 707 ? -29.502 -1.830 25.617 1.00 81.88 707 ALA A C 1
ATOM 5304 O O . ALA A 1 707 ? -28.441 -1.601 26.198 1.00 81.88 707 ALA A O 1
ATOM 5305 N N . SER A 1 708 ? -29.981 -3.066 25.471 1.00 78.12 708 SER A N 1
ATOM 5306 C CA . SER A 1 708 ? -29.256 -4.265 25.916 1.00 78.12 708 SER A CA 1
ATOM 5307 C C . SER A 1 708 ? -28.001 -4.564 25.097 1.00 78.12 708 SER A C 1
ATOM 5309 O O . SER A 1 708 ? -27.142 -5.304 25.560 1.00 78.12 708 SER A O 1
ATOM 5311 N N . VAL A 1 709 ? -27.913 -4.017 23.884 1.00 74.50 709 VAL A N 1
ATOM 5312 C CA . VAL A 1 709 ? -26.757 -4.096 22.984 1.00 74.50 709 VAL A CA 1
ATOM 5313 C C . VAL A 1 709 ? -26.585 -2.753 22.278 1.00 74.50 709 VAL A C 1
ATOM 5315 O O . VAL A 1 709 ? -27.564 -2.033 22.079 1.00 74.50 709 VAL A O 1
ATOM 5318 N N . ASN A 1 710 ? -25.349 -2.415 21.908 1.00 76.88 710 ASN A N 1
ATOM 5319 C CA . ASN A 1 710 ? -25.057 -1.199 21.139 1.00 76.88 710 ASN A CA 1
ATOM 5320 C C . ASN A 1 710 ? -25.108 -1.439 19.623 1.00 76.88 710 ASN A C 1
ATOM 5322 O O . ASN A 1 710 ? -25.267 -0.478 18.878 1.00 76.88 710 ASN A O 1
ATOM 5326 N N . ALA A 1 711 ? -24.977 -2.691 19.180 1.00 82.44 711 ALA A N 1
ATOM 5327 C CA . ALA A 1 711 ? -25.069 -3.092 17.783 1.00 82.44 711 ALA A CA 1
ATOM 5328 C C . ALA A 1 711 ? -25.725 -4.474 17.661 1.00 82.44 711 ALA A C 1
ATOM 5330 O O . ALA A 1 711 ? -25.620 -5.288 18.586 1.00 82.44 711 ALA A O 1
ATOM 5331 N N . VAL A 1 712 ? -26.410 -4.726 16.549 1.00 86.75 712 VAL A N 1
ATOM 5332 C CA . VAL A 1 712 ? -27.051 -6.007 16.243 1.00 86.75 712 VAL A CA 1
ATOM 5333 C C . VAL A 1 712 ? -27.131 -6.206 14.729 1.00 86.75 712 VAL A C 1
ATOM 5335 O O . VAL A 1 712 ? -27.413 -5.251 14.016 1.00 86.75 712 VAL A O 1
ATOM 5338 N N . SER A 1 713 ? -26.898 -7.435 14.266 1.00 84.25 713 SER A N 1
ATOM 5339 C CA . SER A 1 713 ? -27.169 -7.851 12.880 1.00 84.25 713 SER A CA 1
ATOM 5340 C C . SER A 1 713 ? -28.673 -7.888 12.632 1.00 84.25 713 SER A C 1
ATOM 5342 O O . SER A 1 713 ? -29.402 -8.385 13.500 1.00 84.25 713 SER A O 1
ATOM 5344 N N . GLU A 1 714 ? -29.137 -7.394 11.489 1.00 84.00 714 GLU A N 1
ATOM 5345 C CA . GLU A 1 714 ? -30.551 -7.501 11.106 1.00 84.00 714 GLU A CA 1
ATOM 5346 C C . GLU A 1 714 ? -30.951 -8.936 10.750 1.00 84.00 714 GLU A C 1
ATOM 5348 O O . GLU A 1 714 ? -31.958 -9.422 11.282 1.00 84.00 714 GLU A O 1
ATOM 5353 N N . GLY A 1 715 ? -30.091 -9.651 10.018 1.00 83.81 715 GLY A N 1
ATOM 5354 C CA . GLY A 1 715 ? -30.283 -11.031 9.580 1.00 83.81 715 GLY A CA 1
ATOM 5355 C C . GLY A 1 715 ? -31.055 -11.136 8.266 1.00 83.81 715 GLY A C 1
ATOM 5356 O O . GLY A 1 715 ? -31.974 -10.367 8.037 1.00 83.81 715 GLY A O 1
ATOM 5357 N N . ASP A 1 716 ? -30.775 -12.184 7.481 1.00 82.25 716 ASP A N 1
ATOM 5358 C CA . ASP A 1 716 ? -31.403 -12.419 6.167 1.00 82.25 716 ASP A CA 1
ATOM 5359 C C . ASP A 1 716 ? -32.952 -12.607 6.203 1.00 82.25 716 ASP A C 1
ATOM 5361 O O . ASP A 1 716 ? -33.636 -12.593 5.171 1.00 82.25 716 ASP A O 1
ATOM 5365 N N . ASP A 1 717 ? -33.523 -12.944 7.372 1.00 84.00 717 ASP A N 1
ATOM 5366 C CA . ASP A 1 717 ? -34.968 -13.083 7.586 1.00 84.00 717 ASP A CA 1
ATOM 5367 C C . ASP A 1 717 ? -35.409 -12.974 9.062 1.00 84.00 717 ASP A C 1
ATOM 5369 O O . ASP A 1 717 ? -34.657 -13.156 10.021 1.00 84.00 717 ASP A O 1
ATOM 5373 N N . GLY A 1 718 ? -36.709 -12.734 9.267 1.00 87.25 718 GLY A N 1
ATOM 5374 C CA . GLY A 1 718 ? -37.333 -12.801 10.587 1.00 87.25 718 GLY A CA 1
ATOM 5375 C C . GLY A 1 718 ? -37.192 -11.511 11.391 1.00 87.25 718 GLY A C 1
ATOM 5376 O O . GLY A 1 718 ? -37.304 -10.417 10.851 1.00 87.25 718 GLY A O 1
ATOM 5377 N N . THR A 1 719 ? -37.084 -11.631 12.716 1.00 89.50 719 THR A N 1
ATOM 5378 C CA . THR A 1 719 ? -36.971 -10.458 13.593 1.00 89.50 719 THR A CA 1
ATOM 5379 C C . THR A 1 719 ? -36.048 -10.718 14.772 1.00 89.50 719 THR A C 1
ATOM 5381 O O . THR A 1 719 ? -36.211 -11.729 15.467 1.00 89.50 719 THR A O 1
ATOM 5384 N N . THR A 1 720 ? -35.198 -9.746 15.085 1.00 88.50 720 THR A N 1
ATOM 5385 C CA . THR A 1 720 ? -34.323 -9.744 16.258 1.00 88.50 720 THR A CA 1
ATOM 5386 C C . THR A 1 720 ? -34.820 -8.739 17.296 1.00 88.50 720 THR A C 1
ATOM 5388 O O . THR A 1 720 ? -35.099 -7.584 16.993 1.00 88.50 720 THR A O 1
ATOM 5391 N N . ALA A 1 721 ? -34.953 -9.161 18.555 1.00 87.62 721 ALA A N 1
ATOM 5392 C CA . ALA A 1 721 ? -35.429 -8.290 19.629 1.00 87.62 721 ALA A CA 1
ATOM 5393 C C . ALA A 1 721 ? -34.263 -7.682 20.420 1.00 87.62 721 ALA A C 1
ATOM 5395 O O . ALA A 1 721 ? -33.454 -8.398 21.011 1.00 87.62 721 ALA A O 1
ATOM 5396 N N . VAL A 1 722 ? -34.238 -6.355 20.508 1.00 88.38 722 VAL A N 1
ATOM 5397 C CA . VAL A 1 722 ? -33.368 -5.583 21.395 1.00 88.38 722 VAL A CA 1
ATOM 5398 C C . VAL A 1 722 ? -34.193 -5.049 22.564 1.00 88.38 722 VAL A C 1
ATOM 5400 O O . VAL A 1 722 ? -35.243 -4.428 22.391 1.00 88.38 722 VAL A O 1
ATOM 5403 N N . ASN A 1 723 ? -33.718 -5.274 23.787 1.00 89.25 723 ASN A N 1
ATOM 5404 C CA . ASN A 1 723 ? -34.392 -4.778 24.980 1.00 89.25 723 ASN A CA 1
ATOM 5405 C C . ASN A 1 723 ? -33.984 -3.324 25.232 1.00 89.25 723 ASN A C 1
ATOM 5407 O O . ASN A 1 723 ? -32.840 -3.041 25.588 1.00 89.25 723 ASN A O 1
ATOM 5411 N N . VAL A 1 724 ? -34.935 -2.404 25.094 1.00 89.50 724 VAL A N 1
ATOM 5412 C CA . VAL A 1 724 ? -34.798 -1.020 25.549 1.00 89.50 724 VAL A CA 1
ATOM 5413 C C . VAL A 1 724 ? -35.250 -0.962 27.001 1.00 89.50 724 VAL A C 1
ATOM 5415 O O . VAL A 1 724 ? -36.408 -1.222 27.324 1.00 89.50 724 VAL A O 1
ATOM 5418 N N . ILE A 1 725 ? -34.327 -0.644 27.898 1.00 87.38 725 ILE A N 1
ATOM 5419 C CA . ILE A 1 725 ? -34.558 -0.627 29.337 1.00 87.38 725 ILE A CA 1
ATOM 5420 C C . ILE A 1 725 ? -34.684 0.827 29.774 1.00 87.38 725 ILE A C 1
ATOM 5422 O O . ILE A 1 725 ? -33.724 1.593 29.698 1.00 87.38 725 ILE A O 1
ATOM 5426 N N . VAL A 1 726 ? -35.871 1.200 30.244 1.00 89.06 726 VAL A N 1
ATOM 5427 C CA . VAL A 1 726 ? -36.097 2.470 30.936 1.00 89.06 726 VAL A CA 1
ATOM 5428 C C . VAL A 1 726 ? -35.967 2.202 32.429 1.00 89.06 726 VAL A C 1
ATOM 5430 O O . VAL A 1 726 ? -36.623 1.300 32.950 1.00 89.06 726 VAL A O 1
ATOM 5433 N N . ARG A 1 727 ? -35.121 2.955 33.128 1.00 86.50 727 ARG A N 1
ATOM 5434 C CA . ARG A 1 727 ? -34.851 2.786 34.564 1.00 86.50 727 ARG A CA 1
ATOM 5435 C C . ARG A 1 727 ? -35.173 4.058 35.328 1.00 86.50 727 ARG A C 1
ATOM 5437 O O . ARG A 1 727 ? -35.055 5.139 34.761 1.00 86.50 727 ARG A O 1
ATOM 5444 N N . ARG A 1 728 ? -35.510 3.915 36.612 1.00 84.56 728 ARG A N 1
ATOM 5445 C CA . ARG A 1 728 ? -35.460 4.992 37.607 1.00 84.56 728 ARG A CA 1
ATOM 5446 C C . ARG A 1 728 ? -34.551 4.614 38.770 1.00 84.56 728 ARG A C 1
ATOM 5448 O O . ARG A 1 728 ? -34.509 3.452 39.168 1.00 84.56 728 ARG A O 1
ATOM 5455 N N . ASP A 1 729 ? -33.819 5.582 39.306 1.00 75.50 729 ASP A N 1
ATOM 5456 C CA . ASP A 1 729 ? -32.815 5.368 40.362 1.00 75.50 729 ASP A CA 1
ATOM 5457 C C . ASP A 1 729 ? -33.421 5.150 41.762 1.00 75.50 729 ASP A C 1
ATOM 5459 O O . ASP A 1 729 ? -32.837 4.464 42.604 1.00 75.50 729 ASP A O 1
ATOM 5463 N N . ILE A 1 730 ? -34.616 5.692 42.012 1.00 79.75 730 ILE A N 1
ATOM 5464 C CA . ILE A 1 730 ? -35.341 5.572 43.283 1.00 79.75 730 ILE A CA 1
ATOM 5465 C C . ILE A 1 730 ? -36.776 5.072 43.093 1.00 79.75 730 ILE A C 1
ATOM 5467 O O . ILE A 1 730 ? -37.385 5.223 42.036 1.00 79.75 730 ILE A O 1
ATOM 5471 N N . SER A 1 731 ? -37.322 4.490 44.161 1.00 78.31 731 SER A N 1
ATOM 5472 C CA . SER A 1 731 ? -38.722 4.060 44.234 1.00 78.31 731 SER A CA 1
ATOM 5473 C C . SER A 1 731 ? -39.664 5.264 44.195 1.00 78.31 731 SER A C 1
ATOM 5475 O O . SER A 1 731 ? -39.374 6.289 44.814 1.00 78.31 731 SER A O 1
ATOM 5477 N N . GLY A 1 732 ? -40.804 5.140 43.516 1.00 80.88 732 GLY A N 1
ATOM 5478 C CA . GLY A 1 732 ? -41.735 6.251 43.320 1.00 80.88 732 GLY A CA 1
ATOM 5479 C C . GLY A 1 732 ? -43.161 5.808 43.002 1.00 80.88 732 GLY A C 1
ATOM 5480 O O . GLY A 1 732 ? -43.480 4.620 42.984 1.00 80.88 732 GLY A O 1
ATOM 5481 N N . GLN A 1 733 ? -44.042 6.773 42.738 1.00 83.94 733 GLN A N 1
ATOM 5482 C CA . GLN A 1 733 ? -45.430 6.486 42.361 1.00 83.94 733 GLN A CA 1
ATOM 5483 C C . GLN A 1 733 ? -45.516 5.922 40.933 1.00 83.94 733 GLN A C 1
ATOM 5485 O O . GLN A 1 733 ? -44.510 5.800 40.233 1.00 83.94 733 GLN A O 1
ATOM 5490 N N . ALA A 1 734 ? -46.719 5.535 40.509 1.00 89.19 734 ALA A N 1
ATOM 5491 C CA . ALA A 1 734 ? -46.945 5.139 39.125 1.00 89.19 734 ALA A CA 1
ATOM 5492 C C . ALA A 1 734 ? -46.736 6.343 38.189 1.00 89.19 734 ALA A C 1
ATOM 5494 O O . ALA A 1 734 ? -47.270 7.423 38.449 1.00 89.19 734 ALA A O 1
ATOM 5495 N N . VAL A 1 735 ? -45.986 6.149 37.104 1.00 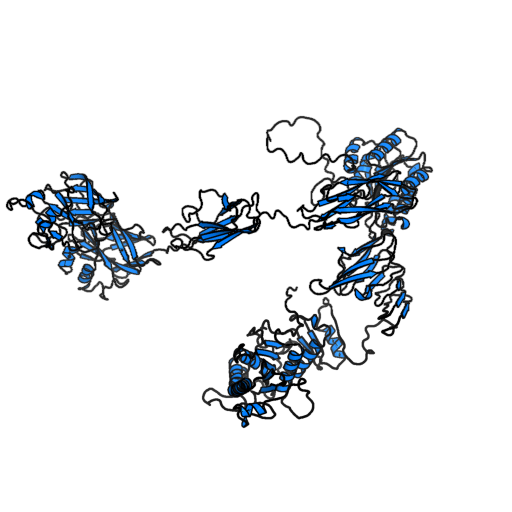93.69 735 VAL A N 1
ATOM 5496 C CA . VAL A 1 735 ? -45.606 7.207 36.155 1.00 93.69 735 VAL A CA 1
ATOM 5497 C C . VAL A 1 735 ? -45.706 6.699 34.716 1.00 93.69 735 VAL A C 1
ATOM 5499 O O . VAL A 1 735 ? -45.613 5.496 34.464 1.00 93.69 735 VAL A O 1
ATOM 5502 N N . VAL A 1 736 ? -45.869 7.607 33.755 1.00 92.88 736 VAL A N 1
ATOM 5503 C CA . VAL A 1 736 ? -45.720 7.309 32.327 1.00 92.88 736 VAL A CA 1
ATOM 5504 C C . VAL A 1 736 ? -44.517 8.066 31.778 1.00 92.88 736 VAL A C 1
ATOM 5506 O O . VAL A 1 736 ? -44.426 9.285 31.924 1.00 92.88 736 VAL A O 1
ATOM 5509 N N . VAL A 1 737 ? -43.615 7.336 31.126 1.00 92.88 737 VAL A N 1
ATOM 5510 C CA . VAL A 1 737 ? -42.489 7.884 30.363 1.00 92.88 737 VAL A CA 1
ATOM 5511 C C . VAL A 1 737 ? -42.822 7.759 28.880 1.00 92.88 737 VAL A C 1
ATOM 5513 O O . VAL A 1 737 ? -43.118 6.660 28.412 1.00 92.88 737 VAL A O 1
ATOM 5516 N N . SER A 1 738 ? -42.798 8.870 28.145 1.00 92.56 738 SER A N 1
ATOM 5517 C CA . SER A 1 738 ? -42.965 8.859 26.689 1.00 92.56 738 SER A CA 1
ATOM 5518 C C . SER A 1 738 ? -41.609 8.812 25.989 1.00 92.56 738 SER A C 1
ATOM 5520 O O . SER A 1 738 ? -40.666 9.507 26.380 1.00 92.56 738 SER A O 1
ATOM 5522 N N . LEU A 1 739 ? -41.515 7.971 24.965 1.00 92.69 739 LEU A N 1
ATOM 5523 C CA . LEU A 1 739 ? -40.338 7.740 24.143 1.00 92.69 739 LEU A CA 1
ATOM 5524 C C . LEU A 1 739 ? -40.593 8.216 22.708 1.00 92.69 739 LEU A C 1
ATOM 5526 O O . LEU A 1 739 ? -41.731 8.246 22.251 1.00 92.69 739 LEU A O 1
ATOM 5530 N N . SER A 1 740 ? -39.527 8.543 21.986 1.00 89.88 740 SER A N 1
ATOM 5531 C CA . SER A 1 740 ? -39.532 8.717 20.534 1.00 89.88 740 SER A CA 1
ATOM 5532 C C . SER A 1 740 ? -38.469 7.846 19.882 1.00 89.88 740 SER A C 1
ATOM 5534 O O . SER A 1 740 ? -37.474 7.481 20.512 1.00 89.88 740 SER A O 1
ATOM 5536 N N . LEU A 1 741 ? -38.688 7.533 18.606 1.00 89.75 741 LEU A N 1
ATOM 5537 C CA . LEU A 1 741 ? -37.790 6.741 17.778 1.00 89.75 741 LEU A CA 1
ATOM 5538 C C . LEU A 1 741 ? -37.264 7.605 16.622 1.00 89.75 741 LEU A C 1
ATOM 5540 O O . LEU A 1 741 ? -38.032 8.034 15.765 1.00 89.75 741 LEU A O 1
ATOM 5544 N N . THR A 1 742 ? -35.960 7.855 16.582 1.00 87.06 742 THR A N 1
ATOM 5545 C CA . THR A 1 742 ? -35.260 8.528 15.474 1.00 87.06 742 THR A CA 1
ATOM 5546 C C . THR A 1 742 ? -34.065 7.679 15.031 1.00 87.06 742 THR A C 1
ATOM 5548 O O . THR A 1 742 ? -33.953 6.526 15.444 1.00 87.06 742 THR A O 1
ATOM 5551 N N . GLY A 1 743 ? -33.183 8.214 14.190 1.00 86.69 743 GLY A N 1
ATOM 5552 C CA . GLY A 1 743 ? -32.022 7.500 13.660 1.00 86.69 743 GLY A CA 1
ATOM 5553 C C . GLY A 1 743 ? -32.005 7.518 12.136 1.00 86.69 743 GLY A C 1
ATOM 5554 O O . GLY A 1 743 ? -32.744 8.295 11.528 1.00 86.69 743 GLY A O 1
ATOM 5555 N N . THR A 1 744 ? -31.134 6.709 11.544 1.00 87.81 744 THR A N 1
ATOM 5556 C CA . THR A 1 744 ? -31.041 6.544 10.085 1.00 87.81 744 THR A CA 1
ATOM 5557 C C . THR A 1 744 ? -31.877 5.381 9.570 1.00 87.81 744 THR A C 1
ATOM 5559 O O . THR A 1 744 ? -32.275 5.446 8.416 1.00 87.81 744 THR A O 1
ATOM 5562 N N . ALA A 1 745 ? -32.192 4.405 10.429 1.00 87.31 745 ALA A N 1
ATOM 5563 C CA . ALA A 1 745 ? -32.984 3.242 10.053 1.00 87.31 745 ALA A CA 1
ATOM 5564 C C . ALA A 1 745 ? -34.412 3.606 9.657 1.00 87.31 745 ALA A C 1
ATOM 5566 O O . ALA A 1 745 ? -35.047 4.476 10.293 1.00 87.31 745 ALA A O 1
ATOM 5567 N N . ASN A 1 746 ? -34.914 2.937 8.623 1.00 85.19 746 ASN A N 1
ATOM 5568 C CA . ASN A 1 746 ? -36.220 3.206 8.049 1.00 85.19 746 ASN A CA 1
ATOM 5569 C C . ASN A 1 746 ? -37.341 2.688 9.006 1.00 85.19 746 ASN A C 1
ATOM 5571 O O . ASN A 1 746 ? -37.065 2.262 10.129 1.00 85.19 746 ASN A O 1
ATOM 5575 N N . GLU A 1 747 ? -38.630 2.874 8.684 1.00 84.81 747 GLU A N 1
ATOM 5576 C CA . GLU A 1 747 ? -39.737 2.416 9.565 1.00 84.81 747 GLU A CA 1
ATOM 5577 C C . GLU A 1 747 ? -40.071 0.918 9.412 1.00 84.81 747 GLU A C 1
ATOM 5579 O O . GLU A 1 747 ? -40.791 0.364 10.245 1.00 84.81 747 GLU A O 1
ATOM 5584 N N . GLU A 1 748 ? -39.589 0.278 8.352 1.00 85.44 748 GLU A N 1
ATOM 5585 C CA . GLU A 1 748 ? -39.790 -1.133 8.016 1.00 85.44 748 GLU A CA 1
ATOM 5586 C C . GLU A 1 748 ? -38.785 -2.024 8.785 1.00 85.44 748 GLU A C 1
ATOM 5588 O O . GLU A 1 748 ? -39.188 -3.064 9.325 1.00 85.44 748 GLU A O 1
ATOM 5593 N N . ASP A 1 749 ? -37.557 -1.542 9.011 1.00 86.31 749 ASP A N 1
ATOM 5594 C CA . ASP A 1 749 ? -36.486 -2.290 9.705 1.00 86.31 749 ASP A CA 1
ATOM 5595 C C . ASP A 1 749 ? -36.623 -2.244 11.225 1.00 86.31 749 ASP A C 1
ATOM 5597 O O . ASP A 1 749 ? -36.006 -3.030 11.944 1.00 86.31 749 ASP A O 1
ATOM 5601 N N . ARG A 1 750 ? -37.423 -1.313 11.767 1.00 89.62 750 ARG A N 1
ATOM 5602 C CA . ARG A 1 750 ? -37.543 -1.132 13.220 1.00 89.62 750 ARG A CA 1
ATOM 5603 C C . ARG A 1 750 ? -38.949 -0.845 13.705 1.00 89.62 750 ARG A C 1
ATOM 5605 O O . ARG A 1 750 ? -39.634 0.076 13.269 1.00 89.62 750 ARG A O 1
ATOM 5612 N N . VAL A 1 751 ? -39.326 -1.543 14.771 1.00 91.00 751 VAL A N 1
ATOM 5613 C CA . VAL A 1 751 ? -40.597 -1.321 15.463 1.00 91.00 751 VAL A CA 1
ATOM 5614 C C . VAL A 1 751 ? -40.383 -1.300 16.971 1.00 91.00 751 VAL A C 1
ATOM 5616 O O . VAL A 1 751 ? -39.948 -2.283 17.569 1.00 91.00 751 VAL A O 1
ATOM 5619 N N . LEU A 1 752 ? -40.744 -0.191 17.623 1.00 91.62 752 LEU A N 1
ATOM 5620 C CA . LEU A 1 752 ? -40.810 -0.128 19.084 1.00 91.62 752 LEU A CA 1
ATOM 5621 C C . LEU A 1 752 ? -42.191 -0.589 19.566 1.00 91.62 752 LEU A C 1
ATOM 5623 O O . LEU A 1 752 ? -43.216 -0.056 19.146 1.00 91.62 752 LEU A O 1
ATOM 5627 N N . ALA A 1 753 ? -42.228 -1.547 20.493 1.00 90.88 753 ALA A N 1
ATOM 5628 C CA . ALA A 1 753 ? -43.472 -2.155 20.973 1.00 90.88 753 ALA A CA 1
ATOM 5629 C C . ALA A 1 753 ? -44.450 -1.153 21.621 1.00 90.88 753 ALA A C 1
ATOM 5631 O O . ALA A 1 753 ? -45.665 -1.351 21.571 1.00 90.88 753 ALA A O 1
ATOM 5632 N N . SER A 1 754 ? -43.935 -0.096 22.259 1.00 91.31 754 SER A N 1
ATOM 5633 C CA . SER A 1 754 ? -44.733 1.016 22.785 1.00 91.31 754 SER A CA 1
ATOM 5634 C C . SER A 1 754 ? -43.872 2.259 22.989 1.00 91.31 754 SER A C 1
ATOM 5636 O O . SER A 1 754 ? -42.844 2.199 23.659 1.00 91.31 754 SER A O 1
ATOM 5638 N N . GLU A 1 755 ? -44.341 3.406 22.505 1.00 92.00 755 GLU A N 1
ATOM 5639 C CA . GLU A 1 755 ? -43.756 4.721 22.805 1.00 92.00 755 GLU A CA 1
ATOM 5640 C C . GLU A 1 755 ? -44.174 5.261 24.182 1.00 92.00 755 GLU A C 1
ATOM 5642 O O . GLU A 1 755 ? -43.648 6.267 24.638 1.00 92.00 755 GLU A O 1
ATOM 5647 N N . ASN A 1 756 ? -45.115 4.614 24.876 1.00 92.94 756 ASN A N 1
ATOM 5648 C CA . ASN A 1 756 ? -45.515 4.993 26.232 1.00 92.94 756 ASN A CA 1
ATOM 5649 C C . ASN A 1 756 ? -45.209 3.858 27.207 1.00 92.94 756 ASN A C 1
ATOM 5651 O O . ASN A 1 756 ? -45.751 2.754 27.093 1.00 92.94 756 ASN A O 1
ATOM 5655 N N . VAL A 1 757 ? -44.356 4.145 28.184 1.00 92.50 757 VAL A N 1
ATOM 5656 C CA . VAL A 1 757 ? -43.850 3.191 29.169 1.00 92.50 757 VAL A CA 1
ATOM 5657 C C . VAL A 1 757 ? -44.480 3.492 30.519 1.00 92.50 757 VAL A C 1
ATOM 5659 O O . VAL A 1 757 ? -44.172 4.503 31.146 1.00 92.50 757 VAL A O 1
ATOM 5662 N N . SER A 1 758 ? -45.391 2.629 30.964 1.00 91.81 758 SER A N 1
ATOM 5663 C CA . SER A 1 758 ? -46.054 2.769 32.263 1.00 91.81 758 SER A CA 1
ATOM 5664 C C . SER A 1 758 ? -45.297 2.010 33.348 1.00 91.81 758 SER A C 1
ATOM 5666 O O . SER A 1 758 ? -45.150 0.787 33.271 1.00 91.81 758 SER A O 1
ATOM 5668 N N . PHE A 1 759 ? -44.851 2.751 34.357 1.00 91.19 759 PHE A N 1
ATOM 5669 C CA . PHE A 1 759 ? -44.302 2.223 35.596 1.00 91.19 759 PHE A CA 1
ATOM 5670 C C . PHE A 1 759 ? -45.412 2.101 36.633 1.00 91.19 759 PHE A C 1
ATOM 5672 O O . PHE A 1 759 ? -46.156 3.056 36.867 1.00 91.19 759 PHE A O 1
ATOM 5679 N N . GLU A 1 760 ? -45.492 0.953 37.294 1.00 90.38 760 GLU A N 1
ATOM 5680 C CA . GLU A 1 760 ? -46.280 0.809 38.516 1.00 90.38 760 GLU A CA 1
ATOM 5681 C C . GLU A 1 760 ? -45.579 1.483 39.710 1.00 90.38 760 GLU A C 1
ATOM 5683 O O . GLU A 1 760 ? -44.395 1.845 39.663 1.00 90.38 760 GLU A O 1
ATOM 5688 N N . ALA A 1 761 ? -46.310 1.661 40.814 1.00 84.06 761 ALA A N 1
ATOM 5689 C CA . ALA A 1 761 ? -45.703 2.130 42.057 1.00 84.06 761 ALA A CA 1
ATOM 5690 C C . ALA A 1 761 ? -44.546 1.199 42.464 1.00 84.06 761 ALA A C 1
ATOM 5692 O O . ALA A 1 761 ? -44.674 -0.022 42.406 1.00 84.06 761 ALA A O 1
ATOM 5693 N N . ASP A 1 762 ? -43.418 1.799 42.835 1.00 80.75 762 ASP A N 1
ATOM 5694 C CA . ASP A 1 762 ? -42.173 1.139 43.237 1.00 80.75 762 ASP A CA 1
ATOM 5695 C C . ASP A 1 762 ? -41.502 0.230 42.173 1.00 80.75 762 ASP A C 1
ATOM 5697 O O . ASP A 1 762 ? -40.463 -0.372 42.433 1.00 80.75 762 ASP A O 1
ATOM 5701 N N . GLU A 1 763 ? -42.011 0.181 40.932 1.00 85.44 763 GLU A N 1
ATOM 5702 C CA . GLU A 1 763 ? -41.346 -0.490 39.803 1.00 85.44 763 GLU A CA 1
ATOM 5703 C C . GLU A 1 763 ? -40.072 0.272 39.404 1.00 85.44 763 GLU A C 1
ATOM 5705 O O . GLU A 1 763 ? -40.134 1.458 39.121 1.00 85.44 763 GLU A O 1
ATOM 5710 N N . MET A 1 764 ? -38.900 -0.361 39.409 1.00 80.44 764 MET A N 1
ATOM 5711 C CA . MET A 1 764 ? -37.617 0.348 39.223 1.00 80.44 764 MET A CA 1
ATOM 5712 C C . MET A 1 764 ? -37.149 0.416 37.766 1.00 80.44 764 MET A C 1
ATOM 5714 O O . MET A 1 764 ? -36.337 1.265 37.406 1.00 80.44 764 MET A O 1
ATOM 5718 N N . GLN A 1 765 ? -37.654 -0.475 36.917 1.00 87.19 765 GLN A N 1
ATOM 5719 C CA . GLN A 1 765 ? -37.316 -0.520 35.501 1.00 87.19 765 GLN A CA 1
ATOM 5720 C C . GLN A 1 765 ? -38.466 -1.100 34.686 1.00 87.19 765 GLN A C 1
ATOM 5722 O O . GLN A 1 765 ? -39.243 -1.913 35.188 1.00 87.19 765 GLN A O 1
ATOM 5727 N N . LYS A 1 766 ? -38.520 -0.738 33.408 1.00 87.88 766 LYS A N 1
ATOM 5728 C CA . LYS A 1 766 ? -39.409 -1.334 32.419 1.00 87.88 766 LYS A CA 1
ATOM 5729 C C . LYS A 1 766 ? -38.615 -1.689 31.176 1.00 87.88 766 LYS A C 1
ATOM 5731 O O . LYS A 1 766 ? -37.790 -0.901 30.720 1.00 87.88 766 LYS A O 1
ATOM 5736 N N . VAL A 1 767 ? -38.892 -2.862 30.622 1.00 87.00 767 VAL A N 1
ATOM 5737 C CA . VAL A 1 767 ? -38.331 -3.284 29.339 1.00 87.00 767 VAL A CA 1
ATOM 5738 C C . VAL A 1 767 ? -39.371 -3.047 28.253 1.00 87.00 767 VAL A C 1
ATOM 5740 O O . VAL A 1 767 ? -40.510 -3.501 28.363 1.00 87.00 767 VAL A O 1
ATOM 5743 N N . VAL A 1 768 ? -38.967 -2.337 27.209 1.00 91.38 768 VAL A N 1
ATOM 5744 C CA . VAL A 1 768 ? -39.706 -2.150 25.963 1.00 91.38 768 VAL A CA 1
ATOM 5745 C C . VAL A 1 768 ? -38.927 -2.871 24.874 1.00 91.38 768 VAL A C 1
ATOM 5747 O O . VAL A 1 768 ? -37.720 -2.683 24.758 1.00 91.38 768 VAL A O 1
ATOM 5750 N N . GLN A 1 769 ? -39.587 -3.708 24.078 1.00 91.94 769 GLN A N 1
ATOM 5751 C CA . GLN A 1 769 ? -38.907 -4.353 22.958 1.00 91.94 769 GLN A CA 1
ATOM 5752 C C . GLN A 1 769 ? -38.809 -3.406 21.766 1.00 91.94 769 GLN A C 1
ATOM 5754 O O . GLN A 1 769 ? -39.819 -2.868 21.310 1.00 91.94 769 GLN A O 1
ATOM 5759 N N . LEU A 1 770 ? -37.589 -3.242 21.267 1.00 93.50 770 LEU A N 1
ATOM 5760 C CA . LEU A 1 770 ? -37.295 -2.778 19.922 1.00 93.50 770 LEU A CA 1
ATOM 5761 C C . LEU A 1 770 ? -37.107 -4.022 19.054 1.00 93.50 770 LEU A C 1
ATOM 5763 O O . LEU A 1 770 ? -36.251 -4.851 19.340 1.00 93.50 770 LEU A O 1
ATOM 5767 N N . THR A 1 771 ? -37.936 -4.178 18.035 1.00 92.12 771 THR A N 1
ATOM 5768 C CA . THR A 1 771 ? -37.840 -5.278 17.074 1.00 92.12 771 THR A CA 1
ATOM 5769 C C . THR A 1 771 ? -37.108 -4.763 15.851 1.00 92.12 771 THR A C 1
ATOM 5771 O O . THR A 1 771 ? -37.529 -3.742 15.312 1.00 92.12 771 THR A O 1
ATOM 5774 N N . ILE A 1 772 ? -36.034 -5.444 15.465 1.00 93.50 772 ILE A N 1
ATOM 5775 C CA . ILE A 1 772 ? -35.318 -5.247 14.208 1.00 93.50 772 ILE A CA 1
ATOM 5776 C C . ILE A 1 772 ? -35.836 -6.296 13.228 1.00 93.50 772 ILE A C 1
ATOM 5778 O O . ILE A 1 772 ? -35.886 -7.474 13.592 1.00 93.50 772 ILE A O 1
ATOM 5782 N N . SER A 1 773 ? -36.303 -5.877 12.060 1.00 89.88 773 SER A N 1
ATOM 5783 C CA . SER A 1 773 ? -36.753 -6.777 10.995 1.00 89.88 773 SER A CA 1
ATOM 5784 C C . SER A 1 773 ? -35.550 -7.143 10.137 1.00 89.88 773 SER A C 1
ATOM 5786 O O . SER A 1 773 ? -34.816 -6.247 9.752 1.00 89.88 773 SER A O 1
ATOM 5788 N N . GLY A 1 774 ? -35.352 -8.433 9.882 1.00 87.06 774 GLY A N 1
ATOM 5789 C CA . GLY A 1 774 ? -34.336 -8.901 8.947 1.00 87.06 774 GLY A CA 1
ATOM 5790 C C . GLY A 1 774 ? -34.931 -9.110 7.559 1.00 87.06 774 GLY A C 1
ATOM 5791 O O . GLY A 1 774 ? -36.057 -9.627 7.448 1.00 87.06 774 GLY A O 1
ATOM 5792 N N . ASP A 1 775 ? -34.198 -8.732 6.519 1.00 85.75 775 ASP A N 1
ATOM 5793 C CA . ASP A 1 775 ? -34.537 -9.025 5.132 1.00 85.75 775 ASP A CA 1
ATOM 5794 C C . ASP A 1 775 ? -33.288 -9.290 4.277 1.00 85.75 775 ASP A C 1
ATOM 5796 O O . ASP A 1 775 ? -32.359 -9.876 4.790 1.00 85.75 775 ASP A O 1
ATOM 5800 N N . THR A 1 776 ? -33.335 -9.061 2.962 1.00 85.12 776 THR A N 1
ATOM 5801 C CA . THR A 1 776 ? -32.217 -9.395 2.050 1.00 85.12 776 THR A CA 1
ATOM 5802 C C . THR A 1 776 ? -31.782 -8.197 1.198 1.00 85.12 776 THR A C 1
ATOM 5804 O O . THR A 1 776 ? -31.074 -8.353 0.193 1.00 85.12 776 THR A O 1
ATOM 5807 N N . GLU A 1 777 ? -32.313 -7.012 1.495 1.00 81.25 777 GLU A N 1
ATOM 5808 C CA . GLU A 1 777 ? -32.025 -5.777 0.789 1.00 81.25 777 GLU A CA 1
ATOM 5809 C C . GLU A 1 777 ? -30.762 -5.147 1.371 1.00 81.25 777 GLU A C 1
ATOM 5811 O O . GLU A 1 777 ? -30.606 -4.949 2.561 1.00 81.25 777 GLU A O 1
ATOM 5816 N N . PHE A 1 778 ? -29.812 -4.804 0.503 1.00 79.50 778 PHE A N 1
ATOM 5817 C CA . PHE A 1 778 ? -28.582 -4.202 0.994 1.00 79.50 778 PHE A CA 1
ATOM 5818 C C . PHE A 1 778 ? -28.794 -2.763 1.429 1.00 79.50 778 PHE A C 1
ATOM 5820 O O . PHE A 1 778 ? -28.960 -1.861 0.598 1.00 79.50 778 PHE A O 1
ATOM 5827 N N . GLU A 1 779 ? -28.625 -2.567 2.724 1.00 80.88 779 GLU A N 1
ATOM 5828 C CA . GLU A 1 779 ? -28.651 -1.281 3.397 1.00 80.88 779 GLU A CA 1
ATOM 5829 C C . GLU A 1 779 ? -27.270 -1.028 4.039 1.00 80.88 779 GLU A C 1
ATOM 5831 O O . GLU A 1 779 ? -26.522 -1.955 4.334 1.00 80.88 779 GLU A O 1
ATOM 5836 N N . PRO A 1 780 ? -26.765 0.211 4.142 1.00 82.00 780 PRO A N 1
ATOM 5837 C CA . PRO A 1 780 ? -25.555 0.470 4.929 1.00 82.00 780 PRO A CA 1
ATOM 5838 C C . PRO A 1 780 ? -25.827 0.257 6.430 1.00 82.00 780 PRO A C 1
ATOM 5840 O O . PRO A 1 780 ? -26.975 0.236 6.840 1.00 82.00 780 PRO A O 1
ATOM 5843 N N . ASP A 1 781 ? -24.787 0.192 7.275 1.00 87.69 781 ASP A N 1
ATOM 5844 C CA . ASP A 1 781 ? -24.994 0.204 8.733 1.00 87.69 781 ASP A CA 1
ATOM 5845 C C . ASP A 1 781 ? -25.842 1.414 9.152 1.00 87.69 781 ASP A C 1
ATOM 5847 O O . ASP A 1 781 ? -25.513 2.577 8.869 1.00 87.69 781 ASP A O 1
ATOM 5851 N N . GLU A 1 782 ? -26.908 1.138 9.888 1.00 89.69 782 GLU A N 1
ATOM 5852 C CA . GLU A 1 782 ? -27.921 2.110 10.256 1.00 89.69 782 GLU A CA 1
ATOM 5853 C C . GLU A 1 782 ? -28.053 2.256 11.768 1.00 89.69 782 GLU A C 1
ATOM 5855 O O . GLU A 1 782 ? -27.467 1.530 12.563 1.00 89.69 782 GLU A O 1
ATOM 5860 N N . SER A 1 783 ? -28.781 3.276 12.210 1.00 89.19 783 SER A N 1
ATOM 5861 C CA . SER A 1 783 ? -28.923 3.606 13.622 1.00 89.19 783 SER A CA 1
ATOM 5862 C C . SER A 1 783 ? -30.381 3.769 14.001 1.00 89.19 783 SER A C 1
ATOM 5864 O O . SER A 1 783 ? -31.153 4.425 13.302 1.00 89.19 783 SER A O 1
ATOM 5866 N N . VAL A 1 784 ? -30.726 3.248 15.173 1.00 90.75 784 VAL A N 1
ATOM 5867 C CA . VAL A 1 784 ? -31.975 3.509 15.882 1.00 90.75 784 VAL A CA 1
ATOM 5868 C C . VAL A 1 784 ? -31.651 4.262 17.158 1.00 90.75 784 VAL A C 1
ATOM 5870 O O . VAL A 1 784 ? -30.887 3.785 17.992 1.00 90.75 784 VAL A O 1
ATOM 5873 N N . ILE A 1 785 ? -32.248 5.434 17.339 1.00 90.44 785 ILE A N 1
ATOM 5874 C CA . ILE A 1 785 ? -32.089 6.264 18.530 1.00 90.44 785 ILE A CA 1
ATOM 5875 C C . ILE A 1 785 ? -33.432 6.336 19.253 1.00 90.44 785 ILE A C 1
ATOM 5877 O O . ILE A 1 785 ? -34.374 6.974 18.786 1.00 90.44 785 ILE A O 1
ATOM 5881 N N . VAL A 1 786 ? -33.513 5.716 20.427 1.00 89.31 786 VAL A N 1
ATOM 5882 C CA . VAL A 1 786 ? -34.687 5.786 21.303 1.00 89.31 786 VAL A CA 1
ATOM 5883 C C . VAL A 1 786 ? -34.464 6.875 22.338 1.00 89.31 786 VAL A C 1
ATOM 5885 O O . VAL A 1 786 ? -33.491 6.794 23.085 1.00 89.31 786 VAL A O 1
ATOM 5888 N N . SER A 1 787 ? -35.334 7.884 22.401 1.00 87.81 787 SER A N 1
ATOM 5889 C CA . SER A 1 787 ? -35.172 9.037 23.300 1.00 87.81 787 SER A CA 1
ATOM 5890 C C . SER A 1 787 ? -36.344 9.214 24.260 1.00 87.81 787 SER A C 1
ATOM 5892 O O . SER A 1 787 ? -37.490 9.119 23.844 1.00 87.81 787 SER A O 1
ATOM 5894 N N . ILE A 1 788 ? -36.078 9.544 25.524 1.00 87.44 788 ILE A N 1
ATOM 5895 C CA . ILE A 1 788 ? -37.092 10.022 26.473 1.00 87.44 788 ILE A CA 1
ATOM 5896 C C . ILE A 1 788 ? -37.520 11.432 26.055 1.00 87.44 788 ILE A C 1
ATOM 5898 O O . ILE A 1 788 ? -36.687 12.336 25.960 1.00 87.44 788 ILE A O 1
ATOM 5902 N N . VAL A 1 789 ? -38.820 11.610 25.823 1.00 86.19 789 VAL A N 1
ATOM 5903 C CA . VAL A 1 789 ? -39.427 12.884 25.410 1.00 86.19 789 VAL A CA 1
ATOM 5904 C C . VAL A 1 789 ? -40.044 13.607 26.598 1.00 86.19 789 VAL A C 1
ATOM 5906 O O . VAL A 1 789 ? -39.833 14.803 26.770 1.00 86.19 789 VAL A O 1
ATOM 5909 N N . SER A 1 790 ? -40.815 12.900 27.423 1.00 84.44 790 SER A N 1
ATOM 5910 C CA . SER A 1 790 ? -41.420 13.475 28.626 1.00 84.44 790 SER A CA 1
ATOM 5911 C C . SER A 1 790 ? -41.691 12.423 29.693 1.00 84.44 790 SER A C 1
ATOM 5913 O O . SER A 1 790 ? -41.819 11.232 29.402 1.00 84.44 790 SER A O 1
ATOM 5915 N N . ILE A 1 791 ? -41.793 12.883 30.936 1.00 86.75 791 ILE A N 1
ATOM 5916 C CA . ILE A 1 791 ? -42.108 12.077 32.114 1.00 86.75 791 ILE A CA 1
ATOM 5917 C C . ILE A 1 791 ? -43.308 12.740 32.789 1.00 86.75 791 ILE A C 1
ATOM 5919 O O . ILE A 1 791 ? -43.355 13.961 32.916 1.00 86.75 791 ILE A O 1
ATOM 5923 N N . SER A 1 792 ? -44.305 11.960 33.207 1.00 89.19 792 SER A N 1
ATOM 5924 C CA . SER A 1 792 ? -45.536 12.504 33.798 1.00 89.19 792 SER A CA 1
ATOM 5925 C C . SER A 1 792 ? -45.396 12.981 35.258 1.00 89.19 792 SER A C 1
ATOM 5927 O O . SER A 1 792 ? -46.411 13.177 35.925 1.00 89.19 792 SER A O 1
ATOM 5929 N N . GLU A 1 793 ? -44.170 13.132 35.764 1.00 86.69 793 GLU A N 1
ATOM 5930 C CA . GLU A 1 793 ? -43.821 13.666 37.087 1.00 86.69 793 GLU A CA 1
ATOM 5931 C C . GLU A 1 793 ? -42.567 14.552 36.986 1.00 86.69 793 GLU A C 1
ATOM 5933 O O . GLU A 1 793 ? -41.819 14.446 36.012 1.00 86.69 793 GLU A O 1
ATOM 5938 N N . SER A 1 794 ? -42.319 15.407 37.985 1.00 80.62 794 SER A N 1
ATOM 5939 C CA . SER A 1 794 ? -41.044 16.129 38.090 1.00 80.62 794 SER A CA 1
ATOM 5940 C C . SER A 1 794 ? -39.916 15.125 38.292 1.00 80.62 794 SER A C 1
ATOM 5942 O O . SER A 1 794 ? -39.910 14.364 39.261 1.00 80.62 794 SER A O 1
ATOM 5944 N N . ALA A 1 795 ? -38.971 15.115 37.361 1.00 81.38 795 ALA A N 1
ATOM 5945 C CA . ALA A 1 795 ? -37.911 14.130 37.307 1.00 81.38 795 ALA A CA 1
ATOM 5946 C C . ALA A 1 795 ? -36.685 14.694 36.590 1.00 81.38 795 ALA A C 1
ATOM 5948 O O . ALA A 1 795 ? -36.769 15.598 35.758 1.00 81.38 795 ALA A O 1
ATOM 5949 N N . THR A 1 796 ? -35.532 14.101 36.868 1.00 80.81 796 THR A N 1
ATOM 5950 C CA . THR A 1 796 ? -34.345 14.310 36.050 1.00 80.81 796 THR A CA 1
ATOM 5951 C C . THR A 1 796 ? -34.364 13.339 34.886 1.00 80.81 796 THR A C 1
ATOM 5953 O O . THR A 1 796 ? -34.390 12.124 35.087 1.00 80.81 796 THR A O 1
ATOM 5956 N N . VAL A 1 797 ? -34.273 13.861 33.664 1.00 79.69 797 VAL A N 1
ATOM 5957 C CA . VAL A 1 797 ? -33.944 13.025 32.510 1.00 79.69 797 VAL A CA 1
ATOM 5958 C C . VAL A 1 797 ? -32.437 12.844 32.503 1.00 79.69 797 VAL A C 1
ATOM 5960 O O . VAL A 1 797 ? -31.672 13.778 32.276 1.00 79.69 797 VAL A O 1
ATOM 5963 N N . GLY A 1 798 ? -32.027 11.629 32.817 1.00 76.38 798 GLY A N 1
ATOM 5964 C CA . GLY A 1 798 ? -30.649 11.223 32.827 1.00 76.38 798 GLY A CA 1
ATOM 5965 C C . GLY A 1 798 ? -30.103 10.954 31.422 1.00 76.38 798 GLY A C 1
ATOM 5966 O O . GLY A 1 798 ? -30.066 11.840 30.563 1.00 76.38 798 GLY A O 1
ATOM 5967 N N . ARG A 1 799 ? -29.688 9.707 31.155 1.00 76.25 799 ARG A N 1
ATOM 5968 C CA . ARG A 1 799 ? -29.348 9.263 29.800 1.00 76.25 799 ARG A CA 1
ATOM 5969 C C . ARG A 1 799 ? -30.621 9.308 28.970 1.00 76.25 799 ARG A C 1
ATOM 5971 O O . ARG A 1 799 ? -31.452 8.407 29.045 1.00 76.25 799 ARG A O 1
ATOM 5978 N N . ARG A 1 800 ? -30.774 10.398 28.221 1.00 81.19 800 ARG A N 1
ATOM 5979 C CA . ARG A 1 800 ? -31.995 10.695 27.479 1.00 81.19 800 ARG A CA 1
ATOM 5980 C C . ARG A 1 800 ? -32.187 9.803 26.268 1.00 81.19 800 ARG A C 1
ATOM 5982 O O . ARG A 1 800 ? -33.328 9.624 25.872 1.00 81.19 800 ARG A O 1
ATOM 5989 N N . SER A 1 801 ? -31.116 9.265 25.689 1.00 83.94 801 SER A N 1
ATOM 5990 C CA . SER A 1 801 ? -31.214 8.406 24.515 1.00 83.94 801 SER A CA 1
ATOM 5991 C C . SER A 1 801 ? -30.327 7.165 24.574 1.00 83.94 801 SER A C 1
ATOM 5993 O O . SER A 1 801 ? -29.221 7.171 25.128 1.00 83.94 801 SER A O 1
ATOM 5995 N N . ALA A 1 802 ? -30.829 6.100 23.959 1.00 81.94 802 ALA A N 1
ATOM 5996 C CA . ALA A 1 802 ? -30.105 4.879 23.656 1.00 81.94 802 ALA A CA 1
ATOM 5997 C C . ALA A 1 802 ? -29.994 4.744 22.137 1.00 81.94 802 ALA A C 1
ATOM 5999 O O . ALA A 1 802 ? -30.992 4.909 21.438 1.00 81.94 802 ALA A O 1
ATOM 6000 N N . THR A 1 803 ? -28.790 4.455 21.651 1.00 85.62 803 THR A N 1
ATOM 6001 C CA . THR A 1 803 ? -28.530 4.210 20.231 1.00 85.62 803 THR A CA 1
ATOM 6002 C C . THR A 1 803 ? -28.219 2.735 20.044 1.00 85.62 803 THR A C 1
ATOM 6004 O O . THR A 1 803 ? -27.414 2.190 20.799 1.00 85.62 803 THR A O 1
ATOM 6007 N N . VAL A 1 804 ? -28.850 2.119 19.053 1.00 87.44 804 VAL A N 1
ATOM 6008 C CA . VAL A 1 804 ? -28.563 0.769 18.571 1.00 87.44 804 VAL A CA 1
ATOM 6009 C C . VAL A 1 804 ? -28.147 0.899 17.115 1.00 87.44 804 VAL A C 1
ATOM 6011 O O . VAL A 1 804 ? -28.891 1.486 16.332 1.00 87.44 804 VAL A O 1
ATOM 6014 N N . THR A 1 805 ? -26.973 0.393 16.763 1.00 89.75 805 THR A N 1
ATOM 6015 C CA . THR A 1 805 ? -26.564 0.245 15.366 1.00 89.75 805 THR A CA 1
ATOM 6016 C C . THR A 1 805 ? -27.139 -1.055 14.815 1.00 89.75 805 THR A C 1
ATOM 6018 O O . THR A 1 805 ? -26.940 -2.112 15.412 1.00 89.75 805 THR A O 1
ATOM 6021 N N . ILE A 1 806 ? -27.860 -0.978 13.707 1.00 89.94 806 ILE A N 1
ATOM 6022 C CA . ILE A 1 806 ? -28.223 -2.140 12.902 1.00 89.94 806 ILE A CA 1
ATOM 6023 C C . ILE A 1 806 ? -27.059 -2.342 11.935 1.00 89.94 806 ILE A C 1
ATOM 6025 O O . ILE A 1 806 ? -26.724 -1.430 11.182 1.00 89.94 806 ILE A O 1
ATOM 6029 N N . THR A 1 807 ? -26.355 -3.461 12.063 1.00 88.56 807 THR A N 1
ATOM 6030 C CA . THR A 1 807 ? -25.226 -3.781 11.190 1.00 88.56 807 THR A CA 1
ATOM 6031 C C . THR A 1 807 ? -25.721 -4.608 10.027 1.00 88.56 807 THR A C 1
ATOM 6033 O O . THR A 1 807 ? -26.352 -5.639 10.259 1.00 88.56 807 THR A O 1
ATOM 6036 N N . ASN A 1 808 ? -25.365 -4.180 8.824 1.00 81.25 808 ASN A N 1
ATOM 6037 C CA . ASN A 1 808 ? -25.747 -4.865 7.604 1.00 81.25 808 ASN A CA 1
ATOM 6038 C C . ASN A 1 808 ? -24.995 -6.197 7.477 1.00 81.25 808 ASN A C 1
ATOM 6040 O O . ASN A 1 808 ? -23.756 -6.223 7.436 1.00 81.25 808 ASN A O 1
ATOM 6044 N N . ASP A 1 809 ? -25.737 -7.296 7.403 1.00 75.31 809 ASP A N 1
ATOM 6045 C CA . ASP A 1 809 ? -25.225 -8.625 7.066 1.00 75.31 809 ASP A CA 1
ATOM 6046 C C . ASP A 1 809 ? -25.638 -9.119 5.677 1.00 75.31 809 ASP A C 1
ATOM 6048 O O . ASP A 1 809 ? -25.139 -10.156 5.221 1.00 75.31 809 ASP A O 1
ATOM 6052 N N . ASP A 1 810 ? -26.416 -8.321 4.954 1.00 73.06 810 ASP A N 1
ATOM 6053 C CA . ASP A 1 810 ? -26.861 -8.619 3.615 1.00 73.06 810 ASP A CA 1
ATOM 6054 C C . ASP A 1 810 ? -25.785 -8.440 2.553 1.00 73.06 810 ASP A C 1
ATOM 6056 O O . ASP A 1 810 ? -25.015 -7.472 2.439 1.00 73.06 810 ASP A O 1
ATOM 6060 N N . LEU A 1 811 ? -25.768 -9.428 1.668 1.00 55.88 811 LEU A N 1
ATOM 6061 C CA . LEU A 1 811 ? -24.984 -9.372 0.456 1.00 55.88 811 LEU A CA 1
ATOM 6062 C C . LEU A 1 811 ? -25.690 -8.445 -0.525 1.00 55.88 811 LEU A C 1
ATOM 6064 O O . LEU A 1 811 ? -26.714 -8.809 -1.085 1.00 55.88 811 LEU A O 1
ATOM 6068 N N . SER A 1 812 ? -25.078 -7.294 -0.811 1.00 50.34 812 SER A N 1
ATOM 6069 C CA . SER A 1 812 ? -25.461 -6.397 -1.909 1.00 50.34 812 SER A CA 1
ATOM 6070 C C . SER A 1 812 ? -26.015 -7.126 -3.141 1.00 50.34 812 SER A C 1
ATOM 6072 O O . SER A 1 812 ? -25.256 -7.588 -3.996 1.00 50.34 812 SER A O 1
ATOM 6074 N N . GLU A 1 813 ? -27.349 -7.175 -3.280 1.00 50.53 813 GLU A N 1
ATOM 6075 C CA . GLU A 1 813 ? -28.045 -7.610 -4.505 1.00 50.53 813 GLU A CA 1
ATOM 6076 C C . GLU A 1 813 ? -28.052 -6.520 -5.593 1.00 50.53 813 GLU A C 1
ATOM 6078 O O . GLU A 1 813 ? -28.684 -6.647 -6.642 1.00 50.53 813 GLU A O 1
ATOM 6083 N N . ILE A 1 814 ? -27.199 -5.505 -5.445 1.00 50.28 814 ILE A N 1
ATOM 6084 C CA . ILE A 1 814 ? -26.457 -4.973 -6.583 1.00 50.28 814 ILE A CA 1
ATOM 6085 C C . ILE A 1 814 ? -24.980 -4.955 -6.209 1.00 50.28 814 ILE A C 1
ATOM 6087 O O . ILE A 1 814 ? -24.379 -3.898 -6.019 1.00 50.28 814 ILE A O 1
ATOM 6091 N N . SER A 1 815 ? -24.349 -6.132 -6.210 1.00 56.25 815 SER A N 1
ATOM 6092 C CA . SER A 1 815 ? -22.933 -6.220 -6.537 1.00 56.25 815 SER A CA 1
ATOM 6093 C C . SER A 1 815 ? -22.784 -5.555 -7.900 1.00 56.25 815 SER A C 1
ATOM 6095 O O . SER A 1 815 ? -23.004 -6.158 -8.959 1.00 56.25 815 SER A O 1
ATOM 6097 N N . LEU A 1 816 ? -22.471 -4.258 -7.856 1.00 72.25 816 LEU A N 1
ATOM 6098 C CA . LEU A 1 816 ? -21.975 -3.529 -8.993 1.00 72.25 816 LEU A CA 1
ATOM 6099 C C . LEU A 1 816 ? -20.855 -4.406 -9.540 1.00 72.25 816 LEU A C 1
ATOM 6101 O O . LEU A 1 816 ? -19.944 -4.742 -8.773 1.00 72.25 816 LEU A O 1
ATOM 6105 N N . PRO A 1 817 ? -20.943 -4.843 -10.805 1.00 83.38 817 PRO A N 1
ATOM 6106 C CA . PRO A 1 817 ? -19.967 -5.755 -11.361 1.00 83.38 817 PRO A CA 1
ATOM 6107 C C . PRO A 1 817 ? -18.552 -5.272 -11.037 1.00 83.38 817 PRO A C 1
ATOM 6109 O O . PRO A 1 817 ? -18.210 -4.114 -11.283 1.00 83.38 817 PRO A O 1
ATOM 6112 N N . VAL A 1 818 ? -17.750 -6.154 -10.449 1.00 91.94 818 VAL A N 1
ATOM 6113 C CA . VAL A 1 818 ? -16.358 -5.860 -10.122 1.00 91.94 818 VAL A CA 1
ATOM 6114 C C . VAL A 1 818 ? -15.564 -5.975 -11.410 1.00 91.94 818 VAL A C 1
ATOM 6116 O O . VAL A 1 818 ? -15.575 -7.030 -12.053 1.00 91.94 818 VAL A O 1
ATOM 6119 N N . ILE A 1 819 ? -14.881 -4.898 -11.787 1.00 96.69 819 ILE A N 1
ATOM 6120 C CA . ILE A 1 819 ? -14.020 -4.880 -12.964 1.00 96.69 819 ILE A CA 1
ATOM 6121 C C . ILE A 1 819 ? -12.583 -5.105 -12.540 1.00 96.69 819 ILE A C 1
ATOM 6123 O O . ILE A 1 819 ? -12.001 -4.299 -11.813 1.00 96.69 819 ILE A O 1
ATOM 6127 N N . THR A 1 820 ? -11.996 -6.188 -13.023 1.00 96.06 820 THR A N 1
ATOM 6128 C CA . THR A 1 820 ? -10.554 -6.404 -12.955 1.00 96.06 820 THR A CA 1
ATOM 6129 C C . THR A 1 820 ? -9.940 -6.196 -14.328 1.00 96.06 820 THR A C 1
ATOM 6131 O O . THR A 1 820 ? -10.595 -6.330 -15.360 1.00 96.06 820 THR A O 1
ATOM 6134 N N . MET A 1 821 ? -8.667 -5.837 -14.339 1.00 97.19 821 MET A N 1
ATOM 6135 C CA . MET A 1 821 ? -7.867 -5.689 -15.544 1.00 97.19 821 MET A CA 1
ATOM 6136 C C . MET A 1 821 ? -6.587 -6.497 -15.379 1.00 97.19 821 MET A C 1
ATOM 6138 O O . MET A 1 821 ? -5.983 -6.503 -14.304 1.00 97.19 821 MET A O 1
ATOM 6142 N N . ALA A 1 822 ? -6.189 -7.178 -16.444 1.00 95.50 822 ALA A N 1
ATOM 6143 C CA . ALA A 1 822 ? -4.915 -7.868 -16.554 1.00 95.50 822 ALA A CA 1
ATOM 6144 C C . ALA A 1 822 ? -4.303 -7.572 -17.923 1.00 95.50 822 ALA A C 1
ATOM 6146 O O . ALA A 1 822 ? -5.032 -7.314 -18.880 1.00 95.50 822 ALA A O 1
ATOM 6147 N N . VAL A 1 823 ? -2.977 -7.627 -18.011 1.00 97.00 823 VAL A N 1
ATOM 6148 C CA . VAL A 1 823 ? -2.239 -7.492 -19.268 1.00 97.00 823 VAL A CA 1
ATOM 6149 C C . VAL A 1 823 ? -1.543 -8.806 -19.597 1.00 97.00 823 VAL A C 1
ATOM 6151 O O . VAL A 1 823 ? -1.044 -9.495 -18.703 1.00 97.00 823 VAL A O 1
ATOM 6154 N N . ALA A 1 824 ? -1.534 -9.162 -20.875 1.00 92.44 824 ALA A N 1
ATOM 6155 C CA . ALA A 1 824 ? -0.748 -10.259 -21.412 1.00 92.44 824 ALA A CA 1
ATOM 6156 C C . ALA A 1 824 ? -0.073 -9.827 -22.729 1.00 92.44 824 ALA A C 1
ATOM 6158 O O . ALA A 1 824 ? -0.701 -9.094 -23.492 1.00 92.44 824 ALA A O 1
ATOM 6159 N N . PRO A 1 825 ? 1.147 -10.306 -23.027 1.00 91.06 825 PRO A N 1
ATOM 6160 C CA . PRO A 1 825 ? 2.023 -11.070 -22.132 1.00 91.06 825 PRO A CA 1
ATOM 6161 C C . PRO A 1 825 ? 2.494 -10.239 -20.919 1.00 91.06 825 PRO A C 1
ATOM 6163 O O . PRO A 1 825 ? 2.423 -9.016 -20.922 1.00 91.06 825 PRO A O 1
ATOM 6166 N N . LEU A 1 826 ? 2.934 -10.915 -19.847 1.00 84.62 826 LEU A N 1
ATOM 6167 C CA . LEU A 1 826 ? 3.579 -10.249 -18.697 1.00 84.62 826 LEU A CA 1
ATOM 6168 C C . LEU A 1 826 ? 5.046 -9.894 -18.981 1.00 84.62 826 LEU A C 1
ATOM 6170 O O . LEU A 1 826 ? 5.626 -9.058 -18.294 1.00 84.62 826 LEU A O 1
ATOM 6174 N N . ALA A 1 827 ? 5.655 -10.574 -19.954 1.00 85.19 827 ALA A N 1
ATOM 6175 C CA . ALA A 1 827 ? 6.948 -10.186 -20.497 1.00 85.19 827 ALA A CA 1
ATOM 6176 C C . ALA A 1 827 ? 6.776 -8.960 -21.401 1.00 85.19 827 ALA A C 1
ATOM 6178 O O . ALA A 1 827 ? 5.698 -8.764 -21.962 1.00 85.19 827 ALA A O 1
ATOM 6179 N N . ALA A 1 828 ? 7.838 -8.167 -21.545 1.00 88.06 828 ALA A N 1
ATOM 6180 C CA . ALA A 1 828 ? 7.849 -7.071 -22.503 1.00 88.06 828 ALA A CA 1
ATOM 6181 C C . ALA A 1 828 ? 7.603 -7.603 -23.923 1.00 88.06 828 ALA A C 1
ATOM 6183 O O . ALA A 1 828 ? 8.122 -8.666 -24.284 1.00 88.06 828 ALA A O 1
ATOM 6184 N N . VAL A 1 829 ? 6.799 -6.876 -24.695 1.00 92.75 829 VAL A N 1
ATOM 6185 C CA . VAL A 1 829 ? 6.692 -7.089 -26.141 1.00 92.75 829 VAL A CA 1
ATOM 6186 C C . VAL A 1 829 ? 7.789 -6.287 -26.826 1.00 92.75 829 VAL A C 1
ATOM 6188 O O . VAL A 1 829 ? 8.119 -5.195 -26.371 1.00 92.75 829 VAL A O 1
ATOM 6191 N N . LEU A 1 830 ? 8.372 -6.837 -27.886 1.00 90.00 830 LEU A N 1
ATOM 6192 C CA . LEU A 1 830 ? 9.315 -6.088 -28.715 1.00 90.00 830 LEU A CA 1
ATOM 6193 C C . LEU A 1 830 ? 8.539 -5.045 -29.515 1.00 90.00 830 LEU A C 1
ATOM 6195 O O . LEU A 1 830 ? 7.437 -5.344 -29.979 1.00 90.00 830 LEU A O 1
ATOM 6199 N N . GLU A 1 831 ? 9.111 -3.861 -29.678 1.00 88.69 831 GLU A N 1
ATOM 6200 C CA . GLU A 1 831 ? 8.519 -2.774 -30.454 1.00 88.69 831 GLU A CA 1
ATOM 6201 C C . GLU A 1 831 ? 8.236 -3.200 -31.907 1.00 88.69 831 GLU A C 1
ATOM 6203 O O . GLU A 1 831 ? 7.091 -3.100 -32.360 1.00 88.69 831 GLU A O 1
ATOM 6208 N N . ASP A 1 832 ? 9.210 -3.844 -32.567 1.00 86.00 832 ASP A N 1
ATOM 6209 C CA . ASP A 1 832 ? 9.069 -4.447 -33.908 1.00 86.00 832 ASP A CA 1
ATOM 6210 C C . ASP A 1 832 ? 8.467 -5.868 -33.893 1.00 86.00 832 ASP A C 1
ATOM 6212 O O . ASP A 1 832 ? 8.355 -6.559 -34.919 1.00 86.00 832 ASP A O 1
ATOM 6216 N N . GLY A 1 833 ? 8.074 -6.339 -32.712 1.00 81.56 833 GLY A N 1
ATOM 6217 C CA . GLY A 1 833 ? 7.475 -7.647 -32.510 1.00 81.56 833 GLY A CA 1
ATOM 6218 C C . GLY A 1 833 ? 6.094 -7.779 -33.152 1.00 81.56 833 GLY A C 1
ATOM 6219 O O . GLY A 1 833 ? 5.355 -6.824 -33.358 1.00 81.56 833 GLY A O 1
ATOM 6220 N N . SER A 1 834 ? 5.688 -9.020 -33.429 1.00 82.44 834 SER A N 1
ATOM 6221 C CA . SER A 1 834 ? 4.302 -9.314 -33.830 1.00 82.44 834 SER A CA 1
ATOM 6222 C C . SER A 1 834 ? 3.332 -9.424 -32.648 1.00 82.44 834 SER A C 1
ATOM 6224 O O . SER A 1 834 ? 2.146 -9.680 -32.860 1.00 82.44 834 SER A O 1
ATOM 6226 N N . ASP A 1 835 ? 3.842 -9.331 -31.419 1.00 86.19 835 ASP A N 1
ATOM 6227 C CA . ASP A 1 835 ? 3.078 -9.523 -30.191 1.00 86.19 835 ASP A CA 1
ATOM 6228 C C . ASP A 1 835 ? 2.559 -8.171 -29.688 1.00 86.19 835 ASP A C 1
ATOM 6230 O O . ASP A 1 835 ? 3.322 -7.232 -29.508 1.00 86.19 835 ASP A O 1
ATOM 6234 N N . ALA A 1 836 ? 1.256 -8.083 -29.432 1.00 90.50 836 ALA A N 1
ATOM 6235 C CA . ALA A 1 836 ? 0.609 -6.880 -28.916 1.00 90.50 836 ALA A CA 1
ATOM 6236 C C . ALA A 1 836 ? 0.423 -6.952 -27.393 1.00 90.50 836 ALA A C 1
ATOM 6238 O O . ALA A 1 836 ? 0.298 -8.040 -26.820 1.00 90.50 836 ALA A O 1
ATOM 6239 N N . LEU A 1 837 ? 0.309 -5.794 -26.737 1.00 95.38 837 LEU A N 1
ATOM 6240 C CA . LEU A 1 837 ? -0.147 -5.731 -25.349 1.00 95.38 837 LEU A CA 1
ATOM 6241 C C . LEU A 1 837 ? -1.669 -5.898 -25.309 1.00 95.38 837 LEU A C 1
ATOM 6243 O O . LEU A 1 837 ? -2.428 -5.077 -25.823 1.00 95.38 837 LEU A O 1
ATOM 6247 N N . ILE A 1 838 ? -2.129 -6.969 -24.671 1.00 96.38 838 ILE A N 1
ATOM 6248 C CA . ILE A 1 838 ? -3.544 -7.324 -24.578 1.00 96.38 838 ILE A CA 1
ATOM 6249 C C . ILE A 1 838 ? -4.031 -7.027 -23.165 1.00 96.38 838 ILE A C 1
ATOM 6251 O O . ILE A 1 838 ? -3.793 -7.798 -22.233 1.00 96.38 838 ILE A O 1
ATOM 6255 N N . PHE A 1 839 ? -4.760 -5.926 -23.012 1.00 96.81 839 PHE A N 1
ATOM 6256 C CA . PHE A 1 839 ? -5.450 -5.587 -21.775 1.00 96.81 839 PHE A CA 1
ATOM 6257 C C . PHE A 1 839 ? -6.832 -6.237 -21.769 1.00 96.81 839 PHE A C 1
ATOM 6259 O O . PHE A 1 839 ? -7.716 -5.890 -22.551 1.00 96.81 839 PHE A O 1
ATOM 6266 N N . THR A 1 840 ? -7.019 -7.203 -20.875 1.00 96.88 840 THR A N 1
ATOM 6267 C CA . THR A 1 840 ? -8.291 -7.905 -20.694 1.00 96.88 840 THR A CA 1
ATOM 6268 C C . THR A 1 840 ? -9.017 -7.327 -19.492 1.00 96.88 840 THR A C 1
ATOM 6270 O O . THR A 1 840 ? -8.571 -7.477 -18.352 1.00 96.88 840 THR A O 1
ATOM 6273 N N . PHE A 1 841 ? -10.155 -6.690 -19.746 1.00 97.44 841 PHE A N 1
ATOM 6274 C CA . PHE A 1 841 ? -11.082 -6.233 -18.721 1.00 97.44 841 PHE A CA 1
ATOM 6275 C C . PHE A 1 841 ? -12.059 -7.372 -18.435 1.00 97.44 841 PHE A C 1
ATOM 6277 O O . PHE A 1 841 ? -12.714 -7.875 -19.348 1.00 97.44 841 PHE A O 1
ATOM 6284 N N . THR A 1 842 ? -12.165 -7.782 -17.175 1.00 96.69 842 THR A N 1
ATOM 6285 C CA . THR A 1 842 ? -13.058 -8.858 -16.734 1.00 96.69 842 THR A CA 1
ATOM 6286 C C . THR A 1 842 ? -14.116 -8.293 -15.804 1.00 96.69 842 THR A C 1
ATOM 6288 O O . THR A 1 842 ? -13.799 -7.619 -14.828 1.00 96.69 842 THR A O 1
ATOM 6291 N N . ARG A 1 843 ? -15.377 -8.586 -16.107 1.00 94.50 843 ARG A N 1
ATOM 6292 C CA . ARG A 1 843 ? -16.563 -8.188 -15.358 1.00 94.50 843 ARG A CA 1
ATOM 6293 C C . ARG A 1 843 ? -17.067 -9.375 -14.544 1.00 94.50 843 ARG A C 1
ATOM 6295 O O . ARG A 1 843 ? -17.593 -10.332 -15.102 1.00 94.50 843 ARG A O 1
ATOM 6302 N N . LYS A 1 844 ? -16.958 -9.301 -13.215 1.00 90.31 844 LYS A N 1
ATOM 6303 C CA . LYS A 1 844 ? -17.512 -10.303 -12.291 1.00 90.31 844 LYS A CA 1
ATOM 6304 C C . LYS A 1 844 ? -18.773 -9.755 -11.622 1.00 90.31 844 LYS A C 1
ATOM 6306 O O . LYS A 1 844 ? -18.689 -8.822 -10.833 1.00 90.31 844 LYS A O 1
ATOM 6311 N N . GLY A 1 845 ? -19.933 -10.324 -11.945 1.00 86.25 845 GLY A N 1
ATOM 6312 C CA . GLY A 1 845 ? -21.244 -9.875 -11.460 1.00 86.25 845 GLY A CA 1
ATOM 6313 C C . GLY A 1 845 ? -22.302 -9.952 -12.564 1.00 86.25 845 GLY A C 1
ATOM 6314 O O . GLY A 1 845 ? -22.138 -10.699 -13.528 1.00 86.25 845 GLY A O 1
ATOM 6315 N N . SER A 1 846 ? -23.384 -9.177 -12.451 1.00 82.06 846 SER A N 1
ATOM 6316 C CA . SER A 1 846 ? -24.454 -9.150 -13.463 1.00 82.06 846 SER A CA 1
ATOM 6317 C C . SER A 1 846 ? -23.921 -8.730 -14.835 1.00 82.06 846 SER A C 1
ATOM 6319 O O . SER A 1 846 ? -23.265 -7.696 -14.921 1.00 82.06 846 SER A O 1
ATOM 6321 N N . THR A 1 847 ? -24.243 -9.473 -15.902 1.00 90.69 847 THR A N 1
ATOM 6322 C CA . THR A 1 847 ? -23.929 -9.152 -17.315 1.00 90.69 847 THR A CA 1
ATOM 6323 C C . THR A 1 847 ? -25.161 -8.707 -18.114 1.00 90.69 847 THR A C 1
ATOM 6325 O O . THR A 1 847 ? -25.080 -8.496 -19.320 1.00 90.69 847 THR A O 1
ATOM 6328 N N . VAL A 1 848 ? -26.320 -8.543 -17.464 1.00 85.38 848 VAL A N 1
ATOM 6329 C CA . VAL A 1 848 ? -27.632 -8.383 -18.130 1.00 85.38 848 VAL A CA 1
ATOM 6330 C C . VAL A 1 848 ? -27.723 -7.122 -19.000 1.00 85.38 848 VAL A C 1
ATOM 6332 O O . VAL A 1 848 ? -28.325 -7.155 -20.073 1.00 85.38 848 VAL A O 1
ATOM 6335 N N . SER A 1 849 ? -27.101 -6.026 -18.562 1.00 85.50 849 SER A N 1
ATOM 6336 C CA . SER A 1 849 ? -27.086 -4.735 -19.263 1.00 85.50 849 SER A CA 1
ATOM 6337 C C . SER A 1 849 ? -25.677 -4.388 -19.754 1.00 85.50 849 SER A C 1
ATOM 6339 O O . SER A 1 849 ? -24.701 -4.757 -19.086 1.00 85.50 849 SER A O 1
ATOM 6341 N N . PRO A 1 850 ? -25.546 -3.653 -20.878 1.00 92.25 850 PRO A N 1
ATOM 6342 C CA . PRO A 1 850 ? -24.251 -3.137 -21.307 1.00 92.25 850 PRO A CA 1
ATOM 6343 C C . PRO A 1 850 ? -23.683 -2.176 -20.255 1.00 92.25 850 PRO A C 1
ATOM 6345 O O . PRO A 1 850 ? -24.443 -1.543 -19.520 1.00 92.25 850 PRO A O 1
ATOM 6348 N N . LEU A 1 851 ? -22.359 -2.077 -20.177 1.00 94.62 851 LEU A N 1
ATOM 6349 C CA . LEU A 1 851 ? -21.666 -1.338 -19.122 1.00 94.62 851 LEU A CA 1
ATOM 6350 C C . LEU A 1 851 ? -20.396 -0.671 -19.659 1.00 94.62 851 LEU A C 1
ATOM 6352 O O . LEU A 1 851 ? -19.521 -1.358 -20.181 1.00 94.62 851 LEU A O 1
ATOM 6356 N N . GLY A 1 852 ? -20.299 0.654 -19.527 1.00 93.50 852 GLY A N 1
ATOM 6357 C CA . GLY A 1 852 ? -19.123 1.438 -19.916 1.00 93.50 852 GLY A CA 1
ATOM 6358 C C . GLY A 1 852 ? -18.150 1.612 -18.752 1.00 93.50 852 GLY A C 1
ATOM 6359 O O . GLY A 1 852 ? -18.546 2.093 -17.695 1.00 93.50 852 GLY A O 1
ATOM 6360 N N . ILE A 1 853 ? -16.890 1.235 -18.954 1.00 95.19 853 ILE A N 1
ATOM 6361 C CA . ILE A 1 853 ? -15.803 1.300 -17.977 1.00 95.19 853 ILE A CA 1
ATOM 6362 C C . ILE A 1 853 ? -14.818 2.382 -18.375 1.00 95.19 853 ILE A C 1
ATOM 6364 O O . ILE A 1 853 ? -14.308 2.379 -19.495 1.00 95.19 853 ILE A O 1
ATOM 6368 N N . ASN A 1 854 ? -14.509 3.265 -17.432 1.00 93.31 854 ASN A N 1
ATOM 6369 C CA . ASN A 1 854 ? -13.520 4.314 -17.612 1.00 93.31 854 ASN A CA 1
ATOM 6370 C C . ASN A 1 854 ? -12.134 3.851 -17.155 1.00 93.31 854 ASN A C 1
ATOM 6372 O O . ASN A 1 854 ? -11.988 3.222 -16.104 1.00 93.31 854 ASN A O 1
ATOM 6376 N N . TYR A 1 855 ? -11.105 4.205 -17.917 1.00 94.38 855 TYR A N 1
ATOM 6377 C CA . TYR A 1 855 ? -9.712 3.951 -17.570 1.00 94.38 855 TYR A CA 1
ATOM 6378 C C . TYR A 1 855 ? -8.829 5.142 -17.943 1.00 94.38 855 TYR A C 1
ATOM 6380 O O . TYR A 1 855 ? -9.072 5.839 -18.929 1.00 94.38 855 TYR A O 1
ATOM 6388 N N . ALA A 1 856 ? -7.806 5.386 -17.128 1.00 92.25 856 ALA A N 1
ATOM 6389 C CA . ALA A 1 856 ? -6.771 6.366 -17.397 1.00 92.25 856 ALA A CA 1
ATOM 6390 C C . ALA A 1 856 ? -5.594 5.700 -18.102 1.00 92.25 856 ALA A C 1
ATOM 6392 O O . ALA A 1 856 ? -5.217 4.580 -17.751 1.00 92.25 856 ALA A O 1
ATOM 6393 N N . VAL A 1 857 ? -5.003 6.418 -19.053 1.00 92.50 857 VAL A N 1
ATOM 6394 C CA . VAL A 1 857 ? -3.804 5.993 -19.780 1.00 92.50 857 VAL A CA 1
ATOM 6395 C C . VAL A 1 857 ? -2.611 6.789 -19.259 1.00 92.50 857 VAL A C 1
ATOM 6397 O O . VAL A 1 857 ? -2.648 8.020 -19.216 1.00 92.50 857 VAL A O 1
ATOM 6400 N N . ALA A 1 858 ? -1.569 6.084 -18.840 1.00 90.88 858 ALA A N 1
ATOM 6401 C CA . ALA A 1 858 ? -0.305 6.618 -18.353 1.00 90.88 858 ALA A CA 1
ATOM 6402 C C . ALA A 1 858 ? 0.846 5.697 -18.798 1.00 90.88 858 ALA A C 1
ATOM 6404 O O . ALA A 1 858 ? 0.641 4.765 -19.574 1.00 90.88 858 ALA A O 1
ATOM 6405 N N . GLY A 1 859 ? 2.048 5.940 -18.282 1.00 90.88 859 GLY A N 1
ATOM 6406 C CA . GLY A 1 859 ? 3.258 5.217 -18.663 1.00 90.88 859 GLY A CA 1
ATOM 6407 C C . GLY A 1 859 ? 4.297 6.152 -19.268 1.00 90.88 859 GLY A C 1
ATOM 6408 O O . GLY A 1 859 ? 4.122 7.373 -19.246 1.00 90.88 859 GLY A O 1
ATOM 6409 N N . THR A 1 860 ? 5.398 5.580 -19.736 1.00 93.38 860 THR A N 1
ATOM 6410 C CA . THR A 1 860 ? 6.444 6.331 -20.445 1.00 93.38 860 THR A CA 1
ATOM 6411 C C . THR A 1 860 ? 6.202 6.366 -21.949 1.00 93.38 860 THR A C 1
ATOM 6413 O O . THR A 1 860 ? 6.594 7.351 -22.559 1.00 93.38 860 THR A O 1
ATOM 6416 N N . ALA A 1 861 ? 5.479 5.377 -22.486 1.00 91.19 861 ALA A N 1
ATOM 6417 C CA . ALA A 1 861 ? 5.140 5.294 -23.898 1.00 91.19 861 ALA A CA 1
ATOM 6418 C C . ALA A 1 861 ? 4.047 6.291 -24.309 1.00 91.19 861 ALA A C 1
ATOM 6420 O O . ALA A 1 861 ? 3.072 6.552 -23.589 1.00 91.19 861 ALA A O 1
ATOM 6421 N N . THR A 1 862 ? 4.183 6.812 -25.517 1.00 90.12 862 THR A N 1
ATOM 6422 C CA . THR A 1 862 ? 3.407 7.873 -26.151 1.00 90.12 862 THR A CA 1
ATOM 6423 C C . THR A 1 862 ? 2.438 7.301 -27.185 1.00 90.12 862 THR A C 1
ATOM 6425 O O . THR A 1 862 ? 2.814 6.737 -28.209 1.00 90.12 862 THR A O 1
ATOM 6428 N N . LEU A 1 863 ? 1.137 7.519 -26.964 1.00 88.88 863 LEU A N 1
ATOM 6429 C CA . LEU A 1 863 ? 0.089 7.095 -27.896 1.00 88.88 863 LEU A CA 1
ATOM 6430 C C . LEU A 1 863 ? 0.273 7.734 -29.284 1.00 88.88 863 LEU A C 1
ATOM 6432 O O . LEU A 1 863 ? 0.276 8.959 -29.424 1.00 88.88 863 LEU A O 1
ATOM 6436 N N . GLY A 1 864 ? 0.326 6.891 -30.313 1.00 85.75 864 GLY A N 1
ATOM 6437 C CA . GLY A 1 864 ? 0.500 7.277 -31.711 1.00 85.75 864 GLY A CA 1
ATOM 6438 C C . GLY A 1 864 ? 1.954 7.462 -32.150 1.00 85.75 864 GLY A C 1
ATOM 6439 O O . GLY A 1 864 ? 2.155 7.755 -33.329 1.00 85.75 864 GLY A O 1
ATOM 6440 N N . ILE A 1 865 ? 2.919 7.305 -31.237 1.00 88.44 865 ILE A N 1
ATOM 6441 C CA . ILE A 1 865 ? 4.345 7.173 -31.562 1.00 88.44 865 ILE A CA 1
ATOM 6442 C C . ILE A 1 865 ? 4.780 5.741 -31.266 1.00 88.44 865 ILE A C 1
ATOM 6444 O O . ILE A 1 865 ? 5.109 5.058 -32.218 1.00 88.44 865 ILE A O 1
ATOM 6448 N N . ASP A 1 866 ? 4.589 5.268 -30.030 1.00 91.00 866 ASP A N 1
ATOM 6449 C CA . ASP A 1 866 ? 5.186 4.003 -29.555 1.00 91.00 866 ASP A CA 1
ATOM 6450 C C . ASP A 1 866 ? 4.144 2.861 -29.520 1.00 91.00 866 ASP A C 1
ATOM 6452 O O . ASP A 1 866 ? 4.446 1.670 -29.589 1.00 91.00 866 ASP A O 1
ATOM 6456 N N . TYR A 1 867 ? 2.852 3.210 -29.449 1.00 92.94 867 TYR A N 1
ATOM 6457 C CA . TYR A 1 867 ? 1.744 2.255 -29.561 1.00 92.94 867 TYR A CA 1
ATOM 6458 C C . TYR A 1 867 ? 0.472 2.882 -30.140 1.00 92.94 867 TYR A C 1
ATOM 6460 O O . TYR A 1 867 ? 0.242 4.093 -30.077 1.00 92.94 867 TYR A O 1
ATOM 6468 N N . SER A 1 868 ? -0.400 2.036 -30.681 1.00 92.06 868 SER A N 1
ATOM 6469 C CA . SER A 1 868 ? -1.726 2.391 -31.196 1.00 92.06 868 SER A CA 1
ATOM 6470 C C . SER A 1 868 ? -2.826 1.531 -30.554 1.00 92.06 868 SER A C 1
ATOM 6472 O O . SER A 1 868 ? -2.553 0.729 -29.668 1.00 92.06 868 SER A O 1
ATOM 6474 N N . GLY A 1 869 ? -4.091 1.731 -30.941 1.00 88.75 869 GLY A N 1
ATOM 6475 C CA . GLY A 1 869 ? -5.232 0.946 -30.431 1.00 88.75 869 GLY A CA 1
ATOM 6476 C C . GLY A 1 869 ? -6.170 1.690 -29.473 1.00 88.75 869 GLY A C 1
ATOM 6477 O O . GLY A 1 869 ? -7.212 1.157 -29.099 1.00 88.75 869 GLY A O 1
ATOM 6478 N N . ILE A 1 870 ? -5.854 2.942 -29.118 1.00 88.94 870 ILE A N 1
ATOM 6479 C CA . ILE A 1 870 ? -6.739 3.843 -28.360 1.00 88.94 870 ILE A CA 1
ATOM 6480 C C . ILE A 1 870 ? -7.103 5.059 -29.219 1.00 88.94 870 ILE A C 1
ATOM 6482 O O . ILE A 1 870 ? -6.233 5.743 -29.759 1.00 88.94 870 ILE A O 1
ATOM 6486 N N . ASP A 1 871 ? -8.398 5.364 -29.303 1.00 76.94 871 ASP A N 1
ATOM 6487 C CA . ASP A 1 871 ? -8.901 6.512 -30.054 1.00 76.94 871 ASP A CA 1
ATOM 6488 C C . ASP A 1 871 ? -8.754 7.821 -29.247 1.00 76.94 871 ASP A C 1
ATOM 6490 O O . ASP A 1 871 ? -9.438 8.061 -28.251 1.00 76.94 871 ASP A O 1
ATOM 6494 N N . GLY A 1 872 ? -7.881 8.720 -29.714 1.00 66.62 872 GLY A N 1
ATOM 6495 C CA . GLY A 1 872 ? -7.730 10.085 -29.192 1.00 66.62 872 GLY A CA 1
ATOM 6496 C C . GLY A 1 872 ? -6.769 10.242 -28.003 1.00 66.62 872 GLY A C 1
ATOM 6497 O O . GLY A 1 872 ? -6.476 9.308 -27.271 1.00 66.62 872 GLY A O 1
ATOM 6498 N N . VAL A 1 873 ? -6.277 11.469 -27.793 1.00 65.75 873 VAL A N 1
ATOM 6499 C CA . VAL A 1 873 ? -5.199 11.799 -26.827 1.00 65.75 873 VAL A CA 1
ATOM 6500 C C . VAL A 1 873 ? -5.744 12.180 -25.435 1.00 65.75 873 VAL A C 1
ATOM 6502 O O . VAL A 1 873 ? -5.169 13.000 -24.722 1.00 65.75 873 VAL A O 1
ATOM 6505 N N . SER A 1 874 ? -6.917 11.666 -25.056 1.00 72.12 874 SER A N 1
ATOM 6506 C CA . SER A 1 874 ? -7.499 11.950 -23.738 1.00 72.12 874 SER A CA 1
ATOM 6507 C C . SER A 1 874 ? -6.840 11.079 -22.671 1.00 72.12 874 SER A C 1
ATOM 6509 O O . SER A 1 874 ? -6.664 9.881 -22.868 1.00 72.12 874 SER A O 1
ATOM 6511 N N . THR A 1 875 ? -6.530 11.659 -21.509 1.00 69.62 875 THR A N 1
ATOM 6512 C CA . THR A 1 875 ? -6.008 10.918 -20.347 1.00 69.62 875 THR A CA 1
ATOM 6513 C C . THR A 1 875 ? -7.053 10.015 -19.690 1.00 69.62 875 THR A C 1
ATOM 6515 O O . THR A 1 875 ? -6.688 9.198 -18.854 1.00 69.62 875 THR A O 1
ATOM 6518 N N . SER A 1 876 ? -8.332 10.153 -20.056 1.00 82.69 876 SER A N 1
ATOM 6519 C CA . SER A 1 876 ? -9.440 9.291 -19.633 1.00 82.69 876 SER A CA 1
ATOM 6520 C C . SER A 1 876 ? -10.178 8.762 -20.860 1.00 82.69 876 SER A C 1
ATOM 6522 O O . SER A 1 876 ? -10.537 9.548 -21.745 1.00 82.69 876 SER A O 1
ATOM 6524 N N . GLN A 1 877 ? -10.378 7.449 -20.902 1.00 91.31 877 GLN A N 1
ATOM 6525 C CA . GLN A 1 877 ? -10.957 6.690 -22.007 1.00 91.31 877 GLN A CA 1
ATOM 6526 C C . GLN A 1 877 ? -12.057 5.752 -21.502 1.00 91.31 877 GLN A C 1
ATOM 6528 O O . GLN A 1 877 ? -12.114 5.452 -20.310 1.00 91.31 877 GLN A O 1
ATOM 6533 N N . THR A 1 878 ? -12.922 5.276 -22.402 1.00 91.12 878 THR A N 1
ATOM 6534 C CA . THR A 1 878 ? -14.038 4.381 -22.054 1.00 91.12 878 THR A CA 1
ATOM 6535 C C . THR A 1 878 ? -14.048 3.137 -22.941 1.00 91.12 878 THR A C 1
ATOM 6537 O O . THR A 1 878 ? -14.001 3.246 -24.163 1.00 91.12 878 THR A O 1
ATOM 6540 N N . ILE A 1 879 ? -14.188 1.955 -22.336 1.00 93.19 879 ILE A N 1
ATOM 6541 C CA . ILE A 1 879 ? -14.424 0.672 -23.018 1.00 93.19 879 ILE A CA 1
ATOM 6542 C C . ILE A 1 879 ? -15.760 0.082 -22.559 1.00 93.19 879 ILE A C 1
ATOM 6544 O O . ILE A 1 879 ? -16.146 0.263 -21.412 1.00 93.19 879 ILE A O 1
ATOM 6548 N N . THR A 1 880 ? -16.521 -0.576 -23.435 1.00 94.12 880 THR A N 1
ATOM 6549 C CA . THR A 1 880 ? -17.897 -1.012 -23.120 1.00 94.12 880 THR A CA 1
ATOM 6550 C C . THR A 1 880 ? -18.041 -2.525 -23.208 1.00 94.12 880 THR A C 1
ATOM 6552 O O . THR A 1 880 ? -17.746 -3.101 -24.249 1.00 94.12 880 THR A O 1
ATOM 6555 N N . PHE A 1 881 ? -18.566 -3.148 -22.152 1.00 96.12 881 PHE A N 1
ATOM 6556 C CA . PHE A 1 881 ? -19.124 -4.500 -22.200 1.00 96.12 881 PHE A CA 1
ATOM 6557 C C . PHE A 1 881 ? -20.506 -4.450 -22.849 1.00 96.12 881 PHE A C 1
ATOM 6559 O O . PHE A 1 881 ? -21.364 -3.676 -22.404 1.00 96.12 881 PHE A O 1
ATOM 6566 N N . ALA A 1 882 ? -20.770 -5.278 -23.858 1.00 92.69 882 ALA A N 1
ATOM 6567 C CA . ALA A 1 882 ? -22.130 -5.457 -24.353 1.00 92.69 882 ALA A CA 1
ATOM 6568 C C . ALA A 1 882 ? -22.988 -6.262 -23.354 1.00 92.69 882 ALA A C 1
ATOM 6570 O O . ALA A 1 882 ? -22.491 -6.878 -22.410 1.00 92.69 882 ALA A O 1
ATOM 6571 N N . ALA A 1 883 ? -24.311 -6.264 -23.551 1.00 90.06 883 ALA A N 1
ATOM 6572 C CA . ALA A 1 883 ? -25.198 -7.124 -22.766 1.00 90.06 883 ALA A CA 1
ATOM 6573 C C . ALA A 1 883 ? -24.842 -8.604 -22.990 1.00 90.06 883 ALA A C 1
ATOM 6575 O O . ALA A 1 883 ? -24.801 -9.071 -24.128 1.00 90.06 883 ALA A O 1
ATOM 6576 N N . GLY A 1 884 ? -24.628 -9.335 -21.900 1.00 87.94 884 GLY A N 1
ATOM 6577 C CA . GLY A 1 884 ? -24.226 -10.738 -21.879 1.00 87.94 884 GLY A CA 1
ATOM 6578 C C . GLY A 1 884 ? -22.714 -10.983 -21.889 1.00 87.94 884 GLY A C 1
ATOM 6579 O O . GLY A 1 884 ? -22.324 -12.138 -21.755 1.00 87.94 884 GLY A O 1
ATOM 6580 N N . GLU A 1 885 ? -21.874 -9.948 -22.015 1.00 92.62 885 GLU A N 1
ATOM 6581 C CA . GLU A 1 885 ? -20.411 -10.089 -22.006 1.00 92.62 885 GLU A CA 1
ATOM 6582 C C . GLU A 1 885 ? -19.824 -9.929 -20.598 1.00 92.62 885 GLU A C 1
ATOM 6584 O O . GLU A 1 885 ? -20.171 -9.005 -19.855 1.00 92.62 885 GLU A O 1
ATOM 6589 N N . ASP A 1 886 ? -18.900 -10.822 -20.252 1.00 93.75 886 ASP A N 1
ATOM 6590 C CA . ASP A 1 886 ? -18.107 -10.814 -19.021 1.00 93.75 886 ASP A CA 1
ATOM 6591 C C . ASP A 1 886 ? -16.625 -10.464 -19.260 1.00 93.75 886 ASP A C 1
ATOM 6593 O O . ASP A 1 886 ? -15.897 -10.198 -18.305 1.00 93.75 886 ASP A O 1
ATOM 6597 N N . THR A 1 887 ? -16.176 -10.378 -20.516 1.00 95.38 887 THR A N 1
ATOM 6598 C CA . THR A 1 887 ? -14.823 -9.931 -20.892 1.00 95.38 887 THR A CA 1
ATOM 6599 C C . THR A 1 887 ? -14.854 -8.966 -22.072 1.00 95.38 887 THR A C 1
ATOM 6601 O O . THR A 1 887 ? -15.568 -9.219 -23.041 1.00 95.38 887 THR A O 1
ATOM 6604 N N . VAL A 1 888 ? -14.025 -7.919 -22.036 1.00 96.25 888 VAL A N 1
ATOM 6605 C CA . VAL A 1 888 ? -13.720 -7.075 -23.201 1.00 96.25 888 VAL A CA 1
ATOM 6606 C C . VAL A 1 888 ? -12.210 -6.870 -23.305 1.00 96.25 888 VAL A C 1
ATOM 6608 O O . VAL A 1 888 ? -11.514 -6.756 -22.295 1.00 96.25 888 VAL A O 1
ATOM 6611 N N . ILE A 1 889 ? -11.694 -6.880 -24.531 1.00 95.19 889 ILE A N 1
ATOM 6612 C CA . ILE A 1 889 ? -10.260 -6.826 -24.814 1.00 95.19 889 ILE A CA 1
ATOM 6613 C C . ILE A 1 889 ? -9.925 -5.484 -25.458 1.00 95.19 889 ILE A C 1
ATOM 6615 O O . ILE A 1 889 ? -10.553 -5.090 -26.440 1.00 95.19 889 ILE A O 1
ATOM 6619 N N . LEU A 1 890 ? -8.910 -4.819 -24.914 1.00 95.56 890 LEU A N 1
ATOM 6620 C CA . LEU A 1 890 ? -8.209 -3.711 -25.543 1.00 95.56 890 LEU A CA 1
ATOM 6621 C C . LEU A 1 890 ? -6.850 -4.221 -26.019 1.00 95.56 890 LEU A C 1
ATOM 6623 O O . LEU A 1 890 ? -6.015 -4.631 -25.213 1.00 95.56 890 LEU A O 1
ATOM 6627 N N . THR A 1 891 ? -6.643 -4.199 -27.328 1.00 95.62 891 THR A N 1
ATOM 6628 C CA . THR A 1 891 ? -5.363 -4.548 -27.943 1.00 95.62 891 THR A CA 1
ATOM 6629 C C . THR A 1 891 ? -4.605 -3.267 -28.232 1.00 95.62 891 THR A C 1
ATOM 6631 O O . THR A 1 891 ? -5.134 -2.387 -28.911 1.00 95.62 891 THR A O 1
ATOM 6634 N N . LEU A 1 892 ? -3.392 -3.167 -27.696 1.00 95.25 892 LEU A N 1
ATOM 6635 C CA . LEU A 1 892 ? -2.452 -2.107 -28.021 1.00 95.25 892 LEU A CA 1
ATOM 6636 C C . LEU A 1 892 ? -1.332 -2.702 -28.863 1.00 95.25 892 LEU A C 1
ATOM 6638 O O . LEU A 1 892 ? -0.542 -3.510 -28.370 1.00 95.25 892 LEU A O 1
ATOM 6642 N N . ASP A 1 893 ? -1.302 -2.314 -30.130 1.00 92.62 893 ASP A N 1
ATOM 6643 C CA . ASP A 1 893 ? -0.240 -2.701 -31.051 1.00 92.62 893 ASP A CA 1
ATOM 6644 C C . ASP A 1 893 ? 0.941 -1.753 -30.836 1.00 92.62 893 ASP A C 1
ATOM 6646 O O . ASP A 1 893 ? 0.742 -0.531 -30.872 1.00 92.62 893 ASP A O 1
ATOM 6650 N N . SER A 1 894 ? 2.144 -2.294 -30.616 1.00 92.44 894 SER A N 1
ATOM 6651 C CA . SER A 1 894 ? 3.365 -1.492 -30.689 1.00 92.44 894 SER A CA 1
ATOM 6652 C C . SER A 1 894 ? 3.480 -0.886 -32.086 1.00 92.44 894 SER A C 1
ATOM 6654 O O . SER A 1 894 ? 3.032 -1.460 -33.087 1.00 92.44 894 SER A O 1
ATOM 6656 N N . ILE A 1 895 ? 4.008 0.326 -32.153 1.00 90.19 895 ILE A N 1
ATOM 6657 C CA . ILE A 1 895 ? 4.312 0.967 -33.421 1.00 90.19 895 ILE A CA 1
ATOM 6658 C C . ILE A 1 895 ? 5.806 0.787 -33.622 1.00 90.19 895 ILE A C 1
ATOM 6660 O O . ILE A 1 895 ? 6.589 1.463 -32.984 1.00 90.19 895 ILE A O 1
ATOM 6664 N N . ALA A 1 896 ? 6.153 -0.129 -34.518 1.00 85.56 896 ALA A N 1
ATOM 6665 C CA . ALA A 1 896 ? 7.515 -0.329 -34.983 1.00 85.56 896 ALA A CA 1
ATOM 6666 C C . ALA A 1 896 ? 8.112 0.980 -35.513 1.00 85.56 896 ALA A C 1
ATOM 6668 O O . ALA A 1 896 ? 7.611 1.520 -36.520 1.00 85.56 896 ALA A O 1
ATOM 6669 N N . ASP A 1 897 ? 9.190 1.456 -34.902 1.00 81.00 897 ASP A N 1
ATOM 6670 C CA . ASP A 1 897 ? 10.049 2.450 -35.509 1.00 81.00 897 ASP A CA 1
ATOM 6671 C C . ASP A 1 897 ? 11.531 2.034 -35.536 1.00 81.00 897 ASP A C 1
ATOM 6673 O O . ASP A 1 897 ? 11.828 0.889 -35.854 1.00 81.00 897 ASP A O 1
ATOM 6677 N N . ARG A 1 898 ? 12.459 2.992 -35.526 1.00 74.06 898 ARG A N 1
ATOM 6678 C CA . ARG A 1 898 ? 13.912 2.738 -35.573 1.00 74.06 898 ARG A CA 1
ATOM 6679 C C . ARG A 1 898 ? 14.691 3.643 -34.620 1.00 74.06 898 ARG A C 1
ATOM 6681 O O . ARG A 1 898 ? 15.890 3.903 -34.814 1.00 74.06 898 ARG A O 1
ATOM 6688 N N . LEU A 1 899 ? 13.985 4.294 -33.708 1.00 73.12 899 LEU A N 1
ATOM 6689 C CA . LEU A 1 899 ? 14.520 5.246 -32.772 1.00 73.12 899 LEU A CA 1
ATOM 6690 C C . LEU A 1 899 ? 15.015 4.480 -31.556 1.00 73.12 899 LEU A C 1
ATOM 6692 O O . LEU A 1 899 ? 14.256 3.972 -30.753 1.00 73.12 899 LEU A O 1
ATOM 6696 N N . ILE A 1 900 ? 16.330 4.513 -31.345 1.00 76.75 900 ILE A N 1
ATOM 6697 C CA . ILE A 1 900 ? 16.888 3.956 -30.115 1.00 76.75 900 ILE A CA 1
ATOM 6698 C C . ILE A 1 900 ? 16.386 4.769 -28.925 1.00 76.75 900 ILE A C 1
ATOM 6700 O O . ILE A 1 900 ? 16.844 5.892 -28.669 1.00 76.75 900 ILE A O 1
ATOM 6704 N N . GLU A 1 901 ? 15.525 4.137 -28.152 1.00 80.62 901 GLU A N 1
ATOM 6705 C CA . GLU A 1 901 ? 14.924 4.697 -26.958 1.00 80.62 901 GLU A CA 1
ATOM 6706 C C . GLU A 1 901 ? 15.010 3.710 -25.778 1.00 80.62 901 GLU A C 1
ATOM 6708 O O . GLU A 1 901 ? 15.500 2.586 -25.932 1.00 80.62 901 GLU A O 1
ATOM 6713 N N . PRO A 1 902 ? 14.754 4.131 -24.527 1.00 86.00 902 PRO A N 1
ATOM 6714 C CA . PRO A 1 902 ? 14.727 3.186 -23.415 1.00 86.00 902 PRO A CA 1
ATOM 6715 C C . PRO A 1 902 ? 13.475 2.306 -23.490 1.00 86.00 902 PRO A C 1
ATOM 6717 O O . PRO A 1 902 ? 12.466 2.749 -24.010 1.00 86.00 902 PRO A O 1
ATOM 6720 N N . ASP A 1 903 ? 13.504 1.118 -22.878 1.00 90.81 903 ASP A N 1
ATOM 6721 C CA . ASP A 1 903 ? 12.283 0.325 -22.682 1.00 90.81 903 ASP A CA 1
ATOM 6722 C C . ASP A 1 903 ? 11.188 1.169 -22.022 1.00 90.81 903 ASP A C 1
ATOM 6724 O O . ASP A 1 903 ? 11.408 1.840 -21.001 1.00 90.81 903 ASP A O 1
ATOM 6728 N N . GLU A 1 904 ? 9.990 1.085 -22.584 1.00 94.19 904 GLU A N 1
ATOM 6729 C CA . GLU A 1 904 ? 8.866 1.911 -22.206 1.00 94.19 904 GLU A CA 1
ATOM 6730 C C . GLU A 1 904 ? 7.720 1.101 -21.608 1.00 94.19 904 GLU A C 1
ATOM 6732 O O . GLU A 1 904 ? 7.673 -0.129 -21.630 1.00 94.19 904 GLU A O 1
ATOM 6737 N N . THR A 1 905 ? 6.762 1.804 -21.013 1.00 95.38 905 THR A N 1
ATOM 6738 C CA . THR A 1 905 ? 5.602 1.186 -20.378 1.00 95.38 905 THR A CA 1
ATOM 6739 C C . THR A 1 905 ? 4.323 1.867 -20.813 1.00 95.38 905 THR A C 1
ATOM 6741 O O . THR A 1 905 ? 4.256 3.096 -20.853 1.00 95.3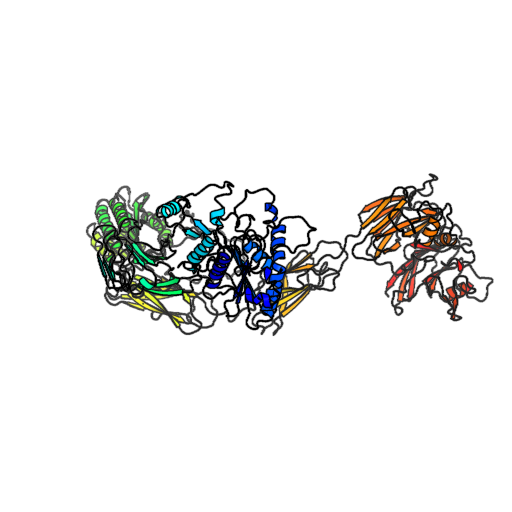8 905 THR A O 1
ATOM 6744 N N . VAL A 1 906 ? 3.286 1.064 -21.044 1.00 95.00 906 VAL A N 1
ATOM 6745 C CA . VAL A 1 906 ? 1.899 1.522 -21.111 1.00 95.00 906 VAL A CA 1
ATOM 6746 C C . VAL A 1 906 ? 1.201 1.062 -19.844 1.00 95.00 906 VAL A C 1
ATOM 6748 O O . VAL A 1 906 ? 1.134 -0.133 -19.558 1.00 95.00 906 VAL A O 1
ATOM 6751 N N . SER A 1 907 ? 0.688 2.011 -19.068 1.00 94.31 907 SER A N 1
ATOM 6752 C CA . SER A 1 907 ? 0.065 1.765 -17.774 1.00 94.31 907 SER A CA 1
ATOM 6753 C C . SER A 1 907 ? -1.386 2.219 -17.787 1.00 94.31 907 SER A C 1
ATOM 6755 O O . SER A 1 907 ? -1.676 3.403 -17.960 1.00 94.31 907 SER A O 1
ATOM 6757 N N . LEU A 1 908 ? -2.309 1.280 -17.599 1.00 95.31 908 LEU A N 1
ATOM 6758 C CA . LEU A 1 908 ? -3.736 1.566 -17.532 1.00 95.31 908 LEU A CA 1
ATOM 6759 C C . LEU A 1 908 ? -4.212 1.499 -16.082 1.00 95.31 908 LEU A C 1
ATOM 6761 O O . LEU A 1 908 ? -3.902 0.559 -15.352 1.00 95.31 908 LEU A O 1
ATOM 6765 N N . THR A 1 909 ? -4.997 2.485 -15.658 1.00 95.12 909 THR A N 1
ATOM 6766 C CA . THR A 1 909 ? -5.620 2.501 -14.325 1.00 95.12 909 THR A CA 1
ATOM 6767 C C . THR A 1 909 ? -7.129 2.550 -14.482 1.00 95.12 909 THR A C 1
ATOM 6769 O O . THR A 1 909 ? -7.649 3.446 -15.140 1.00 95.12 909 THR A O 1
ATOM 6772 N N . LEU A 1 910 ? -7.847 1.605 -13.879 1.00 95.81 910 LEU A N 1
ATOM 6773 C CA . LEU A 1 910 ? -9.307 1.651 -13.838 1.00 95.81 910 LEU A CA 1
ATOM 6774 C C . LEU A 1 910 ? -9.761 2.855 -13.008 1.00 95.81 910 LEU A C 1
ATOM 6776 O O . LEU A 1 910 ? -9.308 3.050 -11.881 1.00 95.81 910 LEU A O 1
ATOM 6780 N N . ILE A 1 911 ? -10.661 3.660 -13.564 1.00 92.88 911 ILE A N 1
ATOM 6781 C CA . ILE A 1 911 ? -11.241 4.818 -12.883 1.00 92.88 911 ILE A CA 1
ATOM 6782 C C . ILE A 1 911 ? -12.605 4.386 -12.329 1.00 92.88 911 ILE A C 1
ATOM 6784 O O . ILE A 1 911 ? -13.383 3.789 -13.078 1.00 92.88 911 ILE A O 1
ATOM 6788 N N . PRO A 1 912 ? -12.936 4.674 -11.058 1.00 88.19 912 PRO A N 1
ATOM 6789 C CA . PRO A 1 912 ? -14.284 4.461 -10.536 1.00 88.19 912 PRO A CA 1
ATOM 6790 C C . PRO A 1 912 ? -15.341 5.192 -11.376 1.00 88.19 912 PRO A C 1
ATOM 6792 O O . PRO A 1 912 ? -15.116 6.314 -11.830 1.00 88.19 912 PRO A O 1
ATOM 6795 N N . GLY A 1 913 ? -16.494 4.565 -11.586 1.00 85.88 913 GLY A N 1
ATOM 6796 C CA . GLY A 1 913 ? -17.578 5.125 -12.387 1.00 85.88 913 GLY A CA 1
ATOM 6797 C C . GLY A 1 913 ? -18.932 4.546 -12.000 1.00 85.88 913 GLY A C 1
ATOM 6798 O O . GLY A 1 913 ? -19.020 3.617 -11.199 1.00 85.88 913 GLY A O 1
ATOM 6799 N N . ASP A 1 914 ? -19.991 5.108 -12.573 1.00 85.12 914 ASP A N 1
ATOM 6800 C CA . ASP A 1 914 ? -21.356 4.681 -12.281 1.00 85.12 914 ASP A CA 1
ATOM 6801 C C . ASP A 1 914 ? -21.598 3.249 -12.788 1.00 85.12 914 ASP A C 1
ATOM 6803 O O . ASP A 1 914 ? -21.303 2.918 -13.938 1.00 85.12 914 ASP A O 1
ATOM 6807 N N . GLY A 1 915 ? -22.180 2.394 -11.945 1.00 84.88 915 GLY A N 1
ATOM 6808 C CA . GLY A 1 915 ? -22.619 1.056 -12.350 1.00 84.88 915 GLY A CA 1
ATOM 6809 C C . GLY A 1 915 ? -21.569 -0.061 -12.258 1.00 84.88 915 GLY A C 1
ATOM 6810 O O . GLY A 1 915 ? -21.872 -1.180 -12.675 1.00 84.88 915 GLY A O 1
ATOM 6811 N N . TYR A 1 916 ? -20.377 0.189 -11.702 1.00 92.12 916 TYR A N 1
ATOM 6812 C CA . TYR A 1 916 ? -19.357 -0.838 -11.435 1.00 92.12 916 TYR A CA 1
ATOM 6813 C C . TYR A 1 916 ? -18.427 -0.463 -10.273 1.00 92.12 916 TYR A C 1
ATOM 6815 O O . TYR A 1 916 ? -18.339 0.697 -9.880 1.00 92.12 916 TYR A O 1
ATOM 6823 N N . THR A 1 917 ? -17.691 -1.442 -9.743 1.00 91.69 917 THR A N 1
ATOM 6824 C CA . THR A 1 917 ? -16.606 -1.208 -8.772 1.00 91.69 917 THR A CA 1
ATOM 6825 C C . THR A 1 917 ? -15.258 -1.632 -9.349 1.00 91.69 917 THR A C 1
ATOM 6827 O O . THR A 1 917 ? -15.173 -2.524 -10.196 1.00 91.69 917 THR A O 1
ATOM 6830 N N . VAL A 1 918 ? -14.179 -0.969 -8.926 1.00 92.81 918 VAL A N 1
ATOM 6831 C CA . VAL A 1 918 ? -12.816 -1.258 -9.396 1.00 92.81 918 VAL A CA 1
ATOM 6832 C C . VAL A 1 918 ? -12.203 -2.368 -8.542 1.00 92.81 918 VAL A C 1
ATOM 6834 O O . VAL A 1 918 ? -11.928 -2.162 -7.365 1.00 92.81 918 VAL A O 1
ATOM 6837 N N . GLY A 1 919 ? -11.972 -3.538 -9.139 1.00 90.00 919 GLY A N 1
ATOM 6838 C CA . GLY A 1 919 ? -11.306 -4.675 -8.497 1.00 90.00 919 GLY A CA 1
ATOM 6839 C C . GLY A 1 919 ? -9.781 -4.649 -8.623 1.00 90.00 919 GLY A C 1
ATOM 6840 O O . GLY A 1 919 ? -9.084 -5.071 -7.705 1.00 90.00 919 GLY A O 1
ATOM 6841 N N . THR A 1 920 ? -9.247 -4.121 -9.729 1.00 94.44 920 THR A N 1
ATOM 6842 C CA . THR A 1 920 ? -7.800 -3.885 -9.890 1.00 94.44 920 THR A CA 1
ATOM 6843 C C . THR A 1 920 ? -7.485 -2.423 -9.572 1.00 94.44 920 THR A C 1
ATOM 6845 O O . THR A 1 920 ? -7.655 -1.552 -10.421 1.00 94.44 920 THR A O 1
ATOM 6848 N N . THR A 1 921 ? -7.066 -2.148 -8.334 1.00 89.44 921 THR A N 1
ATOM 6849 C CA . THR A 1 921 ? -6.855 -0.781 -7.813 1.00 89.44 921 THR A CA 1
ATOM 6850 C C . THR A 1 921 ? -5.491 -0.183 -8.157 1.00 89.44 921 THR A C 1
ATOM 6852 O O . THR A 1 921 ? -5.318 1.034 -8.109 1.00 89.44 921 THR A O 1
ATOM 6855 N N . THR A 1 922 ? -4.516 -1.018 -8.509 1.00 89.62 922 THR A N 1
ATOM 6856 C CA . THR A 1 922 ? -3.189 -0.594 -8.964 1.00 89.62 922 THR A CA 1
ATOM 6857 C C . THR A 1 922 ? -3.148 -0.496 -10.481 1.00 89.62 922 THR A C 1
ATOM 6859 O O . THR A 1 922 ? -3.822 -1.259 -11.172 1.00 89.62 922 THR A O 1
ATOM 6862 N N . ALA A 1 923 ? -2.316 0.398 -11.009 1.00 92.56 923 ALA A N 1
ATOM 6863 C CA . ALA A 1 923 ? -2.111 0.486 -12.445 1.00 92.56 923 ALA A CA 1
ATOM 6864 C C . ALA A 1 923 ? -1.573 -0.847 -13.000 1.00 92.56 923 ALA A C 1
ATOM 6866 O O . ALA A 1 923 ? -0.660 -1.446 -12.425 1.00 92.56 923 ALA A O 1
ATOM 6867 N N . VAL A 1 924 ? -2.163 -1.322 -14.095 1.00 96.25 924 VAL A N 1
ATOM 6868 C CA . VAL A 1 924 ? -1.706 -2.510 -14.821 1.00 96.25 924 VAL A CA 1
ATOM 6869 C C . VAL A 1 924 ? -0.795 -2.024 -15.931 1.00 96.25 924 VAL A C 1
ATOM 6871 O O . VAL A 1 924 ? -1.227 -1.239 -16.772 1.00 96.25 924 VAL A O 1
ATOM 6874 N N . SER A 1 925 ? 0.454 -2.477 -15.926 1.00 95.06 925 SER A N 1
ATOM 6875 C CA . SER A 1 925 ? 1.462 -2.011 -16.875 1.00 95.06 925 SER A CA 1
ATOM 6876 C C . SER A 1 925 ? 1.937 -3.142 -17.772 1.00 95.06 925 SER A C 1
ATOM 6878 O O . SER A 1 925 ? 2.369 -4.179 -17.271 1.00 95.06 925 SER A O 1
ATOM 6880 N N . GLY A 1 926 ? 1.878 -2.918 -19.081 1.00 94.75 926 GLY A N 1
ATOM 6881 C CA . GLY A 1 926 ? 2.625 -3.682 -20.075 1.00 94.75 926 GLY A CA 1
ATOM 6882 C C . GLY A 1 926 ? 3.901 -2.931 -20.450 1.00 94.75 926 GLY A C 1
ATOM 6883 O O . GLY A 1 926 ? 3.916 -1.698 -20.412 1.00 94.75 926 GLY A O 1
ATOM 6884 N N . ALA A 1 927 ? 4.965 -3.661 -20.774 1.00 95.00 927 ALA A N 1
ATOM 6885 C CA . ALA A 1 927 ? 6.228 -3.081 -21.220 1.00 95.00 927 ALA A CA 1
ATOM 6886 C C . ALA A 1 927 ? 6.406 -3.284 -22.727 1.00 95.00 927 ALA A C 1
ATOM 6888 O O . ALA A 1 927 ? 6.095 -4.360 -23.240 1.00 95.00 927 ALA A O 1
ATOM 6889 N N . ILE A 1 928 ? 6.916 -2.255 -23.392 1.00 93.62 928 ILE A N 1
ATOM 6890 C CA . ILE A 1 928 ? 7.394 -2.294 -24.772 1.00 93.62 928 ILE A CA 1
ATOM 6891 C C . ILE A 1 928 ? 8.911 -2.186 -24.660 1.00 93.62 928 ILE A C 1
ATOM 6893 O O . ILE A 1 928 ? 9.427 -1.195 -24.149 1.00 93.62 928 ILE A O 1
ATOM 6897 N N . SER A 1 929 ? 9.618 -3.258 -24.996 1.00 91.81 929 SER A N 1
ATOM 6898 C CA . SER A 1 929 ? 11.077 -3.256 -24.993 1.00 91.81 929 SER A CA 1
ATOM 6899 C C . SER A 1 929 ? 11.576 -2.743 -26.326 1.00 91.81 929 SER A C 1
ATOM 6901 O O . SER A 1 929 ? 11.181 -3.292 -27.359 1.00 91.81 929 SER A O 1
ATOM 6903 N N . ASN A 1 930 ? 12.480 -1.773 -26.264 1.00 85.62 930 ASN A N 1
ATOM 6904 C CA . ASN A 1 930 ? 13.182 -1.297 -27.437 1.00 85.62 930 ASN A CA 1
ATOM 6905 C C . ASN A 1 930 ? 14.060 -2.441 -27.967 1.00 85.62 930 ASN A C 1
ATOM 6907 O O . ASN A 1 930 ? 14.942 -2.950 -27.260 1.00 85.62 930 ASN A O 1
ATOM 6911 N N . ASP A 1 931 ? 13.813 -2.863 -29.200 1.00 75.81 931 ASP A N 1
ATOM 6912 C CA . ASP A 1 931 ? 14.623 -3.858 -29.892 1.00 75.81 931 ASP A CA 1
ATOM 6913 C C . ASP A 1 931 ? 15.578 -3.264 -30.933 1.00 75.81 931 ASP A C 1
ATOM 6915 O O . ASP A 1 931 ? 16.392 -3.993 -31.517 1.00 75.81 931 ASP A O 1
ATOM 6919 N N . ASP A 1 932 ? 15.611 -1.934 -31.038 1.00 71.75 932 ASP A N 1
ATOM 6920 C CA . ASP A 1 932 ? 16.639 -1.203 -31.754 1.00 71.75 932 ASP A CA 1
ATOM 6921 C C . ASP A 1 932 ? 17.960 -1.179 -30.993 1.00 71.75 932 ASP A C 1
ATOM 6923 O O . ASP A 1 932 ? 18.141 -0.628 -29.901 1.00 71.75 932 ASP A O 1
ATOM 6927 N N . ALA A 1 933 ? 18.972 -1.726 -31.649 1.00 62.09 933 ALA A N 1
ATOM 6928 C CA . ALA A 1 933 ? 20.329 -1.702 -31.151 1.00 62.09 933 ALA A CA 1
ATOM 6929 C C . ALA A 1 933 ? 21.099 -0.460 -31.615 1.00 62.09 933 ALA A C 1
ATOM 6931 O O . ALA A 1 933 ? 21.010 -0.022 -32.764 1.00 62.09 933 ALA A O 1
ATOM 6932 N N . SER A 1 934 ? 21.994 0.034 -30.750 1.00 57.69 934 SER A N 1
ATOM 6933 C CA . SER A 1 934 ? 22.959 1.070 -31.125 1.00 57.69 934 SER A CA 1
ATOM 6934 C C . SER A 1 934 ? 23.808 0.635 -32.319 1.00 57.69 934 SER A C 1
ATOM 6936 O O . SER A 1 934 ? 24.585 -0.319 -32.222 1.00 57.69 934 SER A O 1
ATOM 6938 N N . ARG A 1 935 ? 23.715 1.367 -33.428 1.00 63.12 935 ARG A N 1
ATOM 6939 C CA . ARG A 1 935 ? 24.560 1.151 -34.604 1.00 63.12 935 ARG A CA 1
ATOM 6940 C C . ARG A 1 935 ? 25.828 1.983 -34.488 1.00 63.12 935 ARG A C 1
ATOM 6942 O O . ARG A 1 935 ? 25.778 3.183 -34.228 1.00 63.12 935 ARG A O 1
ATOM 6949 N N . LEU A 1 936 ? 26.976 1.337 -34.665 1.00 62.06 936 LEU A N 1
ATOM 6950 C CA . LEU A 1 936 ? 28.288 1.956 -34.539 1.00 62.06 936 LEU A CA 1
ATOM 6951 C C . LEU A 1 936 ? 29.055 1.823 -35.854 1.00 62.06 936 LEU A C 1
ATOM 6953 O O . LEU A 1 936 ? 29.365 0.735 -36.333 1.00 62.06 936 LEU A O 1
ATOM 6957 N N . LEU A 1 937 ? 29.427 2.962 -36.412 1.00 64.88 937 LEU A N 1
ATOM 6958 C CA . LEU A 1 937 ? 30.392 3.099 -37.482 1.00 64.88 937 LEU A CA 1
ATOM 6959 C C . LEU A 1 937 ? 31.729 3.514 -36.877 1.00 64.88 937 LEU A C 1
ATOM 6961 O O . LEU A 1 937 ? 31.927 4.656 -36.456 1.00 64.88 937 LEU A O 1
ATOM 6965 N N . HIS A 1 938 ? 32.668 2.576 -36.817 1.00 71.44 938 HIS A N 1
ATOM 6966 C CA . HIS A 1 938 ? 33.960 2.827 -36.197 1.00 71.44 938 HIS A CA 1
ATOM 6967 C C . HIS A 1 938 ? 35.055 2.955 -37.251 1.00 71.44 938 HIS A C 1
ATOM 6969 O O . HIS A 1 938 ? 35.388 2.002 -37.960 1.00 71.44 938 HIS A O 1
ATOM 6975 N N . ALA A 1 939 ? 35.657 4.140 -37.337 1.00 62.44 939 ALA A N 1
ATOM 6976 C CA . ALA A 1 939 ? 36.821 4.347 -38.180 1.00 62.44 939 ALA A CA 1
ATOM 6977 C C . ALA A 1 939 ? 38.097 4.053 -37.384 1.00 62.44 939 ALA A C 1
ATOM 6979 O O . ALA A 1 939 ? 38.432 4.777 -36.447 1.00 62.44 939 ALA A O 1
ATOM 6980 N N . THR A 1 940 ? 38.833 3.007 -37.765 1.00 61.56 940 THR A N 1
ATOM 6981 C CA . THR A 1 940 ? 40.088 2.652 -37.093 1.00 61.56 940 THR A CA 1
ATOM 6982 C C . THR A 1 940 ? 41.267 2.975 -37.999 1.00 61.56 940 THR A C 1
ATOM 6984 O O . THR A 1 940 ? 41.517 2.300 -38.995 1.00 61.56 940 THR A O 1
ATOM 6987 N N . SER A 1 941 ? 42.049 3.987 -37.626 1.00 58.09 941 SER A N 1
ATOM 6988 C CA . SER A 1 941 ? 43.337 4.236 -38.274 1.00 58.09 941 SER A CA 1
ATOM 6989 C C . SER A 1 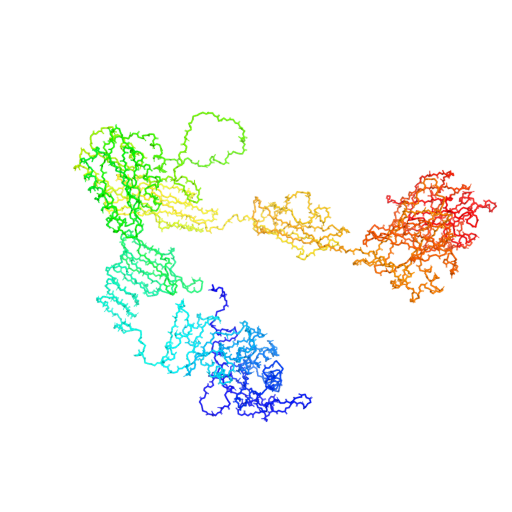941 ? 44.386 3.315 -37.649 1.00 58.09 941 SER A C 1
ATOM 6991 O O . SER A 1 941 ? 44.799 3.514 -36.503 1.00 58.09 941 SER A O 1
ATOM 6993 N N . THR A 1 942 ? 44.786 2.263 -38.366 1.00 54.59 942 THR A N 1
ATOM 6994 C CA . THR A 1 942 ? 45.908 1.410 -37.949 1.00 54.59 942 THR A CA 1
ATOM 6995 C C . THR A 1 942 ? 47.188 1.870 -38.649 1.00 54.59 942 THR A C 1
ATOM 6997 O O . THR A 1 942 ? 47.151 2.606 -39.631 1.00 54.59 942 THR A O 1
ATOM 7000 N N . ALA A 1 943 ? 48.357 1.540 -38.091 1.00 49.06 943 ALA A N 1
ATOM 7001 C CA . ALA A 1 943 ? 49.642 2.107 -38.505 1.00 49.06 943 ALA A CA 1
ATOM 7002 C C . ALA A 1 943 ? 49.999 1.800 -39.979 1.00 49.06 943 ALA A C 1
ATOM 7004 O O . ALA A 1 943 ? 50.723 0.850 -40.257 1.00 49.06 943 ALA A O 1
ATOM 7005 N N . GLY A 1 944 ? 49.539 2.648 -40.903 1.00 57.91 944 GLY A N 1
ATOM 7006 C CA . GLY A 1 944 ? 49.832 2.581 -42.336 1.00 57.91 944 GLY A CA 1
ATOM 7007 C C . GLY A 1 944 ? 48.612 2.730 -43.247 1.00 57.91 944 GLY A C 1
ATOM 7008 O O . GLY A 1 944 ? 48.783 3.237 -44.353 1.00 57.91 944 GLY A O 1
ATOM 7009 N N . ASP A 1 945 ? 47.409 2.385 -42.778 1.00 66.75 945 ASP A N 1
ATOM 7010 C CA . ASP A 1 945 ? 46.201 2.222 -43.596 1.00 66.75 945 ASP A CA 1
ATOM 7011 C C . ASP A 1 945 ? 44.925 2.602 -42.822 1.00 66.75 945 ASP A C 1
ATOM 7013 O O . ASP A 1 945 ? 44.841 2.404 -41.609 1.00 66.75 945 ASP A O 1
ATOM 7017 N N . ASP A 1 946 ? 43.922 3.130 -43.533 1.00 74.69 946 ASP A N 1
ATOM 7018 C CA . ASP A 1 946 ? 42.603 3.417 -42.958 1.00 74.69 946 ASP A CA 1
ATOM 7019 C C . ASP A 1 946 ? 41.629 2.307 -43.369 1.00 74.69 946 ASP A C 1
ATOM 7021 O O . ASP A 1 946 ? 41.305 2.172 -44.558 1.00 74.69 946 ASP A O 1
ATOM 7025 N N . SER A 1 947 ? 41.203 1.524 -42.374 1.00 83.88 947 SER A N 1
ATOM 7026 C CA . SER A 1 947 ? 40.162 0.497 -42.466 1.00 83.88 947 SER A CA 1
ATOM 7027 C C . SER A 1 947 ? 38.981 0.905 -41.590 1.00 83.88 947 SER A C 1
ATOM 7029 O O . SER A 1 947 ? 39.145 1.468 -40.505 1.00 83.88 947 SER A O 1
ATOM 7031 N N . PHE A 1 948 ? 37.778 0.613 -42.058 1.00 86.44 948 PHE A N 1
ATOM 7032 C CA . PHE A 1 948 ? 36.536 1.005 -41.407 1.00 86.44 948 PHE A CA 1
ATOM 7033 C C . PHE A 1 948 ? 35.767 -0.251 -41.031 1.00 86.44 948 PHE A C 1
ATOM 7035 O O . PHE A 1 948 ? 35.742 -1.204 -41.806 1.00 86.44 948 PHE A O 1
ATOM 7042 N N . THR A 1 949 ? 35.166 -0.252 -39.847 1.00 82.88 949 THR A N 1
ATOM 7043 C CA . THR A 1 949 ? 34.272 -1.323 -39.409 1.00 82.88 949 THR A CA 1
ATOM 7044 C C . THR A 1 949 ? 32.876 -0.766 -39.329 1.00 82.88 949 THR A C 1
ATOM 7046 O O . THR A 1 949 ? 32.648 0.282 -38.717 1.00 82.88 949 THR A O 1
ATOM 7049 N N . LEU A 1 950 ? 31.950 -1.493 -39.928 1.00 76.50 950 LEU A N 1
ATOM 7050 C CA . LEU A 1 950 ? 30.538 -1.278 -39.726 1.00 76.50 950 LEU A CA 1
ATOM 7051 C C . LEU A 1 950 ? 30.055 -2.315 -38.715 1.00 76.50 950 LEU A C 1
ATOM 7053 O O . LEU A 1 950 ? 30.146 -3.500 -38.988 1.00 76.50 950 LEU A O 1
ATOM 7057 N N . SER A 1 951 ? 29.577 -1.886 -37.553 1.00 72.06 951 SER A N 1
ATOM 7058 C CA . SER A 1 951 ? 29.013 -2.783 -36.538 1.00 72.06 951 SER A CA 1
ATOM 7059 C C . SER A 1 951 ? 27.589 -2.345 -36.231 1.00 72.06 951 SER A C 1
ATOM 7061 O O . SER A 1 951 ? 27.360 -1.225 -35.777 1.00 72.06 951 SER A O 1
ATOM 7063 N N . GLY A 1 952 ? 26.623 -3.206 -36.505 1.00 62.53 952 GLY A N 1
ATOM 7064 C CA . GLY A 1 952 ? 25.235 -3.027 -36.087 1.00 62.53 952 GLY A CA 1
ATOM 7065 C C . GLY A 1 952 ? 24.871 -4.072 -35.053 1.00 62.53 952 GLY A C 1
ATOM 7066 O O . GLY A 1 952 ? 25.597 -5.048 -34.874 1.00 62.53 952 GLY A O 1
ATOM 7067 N N . GLY A 1 953 ? 23.754 -3.862 -34.361 1.00 60.50 953 GLY A N 1
ATOM 7068 C CA . GLY A 1 953 ? 23.161 -4.922 -33.552 1.00 60.50 953 GLY A CA 1
ATOM 7069 C C . GLY A 1 953 ? 22.597 -6.059 -34.405 1.00 60.50 953 GLY A C 1
ATOM 7070 O O . GLY A 1 953 ? 23.203 -6.470 -35.384 1.00 60.50 953 GLY A O 1
ATOM 7071 N N . SER A 1 954 ? 21.442 -6.592 -34.021 1.00 54.88 954 SER A N 1
ATOM 7072 C CA . SER A 1 954 ? 20.805 -7.813 -34.553 1.00 54.88 954 SER A CA 1
ATOM 7073 C C . SER A 1 954 ? 20.638 -7.906 -36.084 1.00 54.88 954 SER A C 1
ATOM 7075 O O . SER A 1 954 ? 20.414 -9.009 -36.588 1.00 54.88 954 SER A O 1
ATOM 7077 N N . ASP A 1 955 ? 20.776 -6.806 -36.826 1.00 61.53 955 ASP A N 1
ATOM 7078 C CA . ASP A 1 955 ? 20.694 -6.767 -38.288 1.00 61.53 955 ASP A CA 1
ATOM 7079 C C . ASP A 1 955 ? 21.891 -7.439 -38.979 1.00 61.53 955 ASP A C 1
ATOM 7081 O O . ASP A 1 955 ? 23.051 -7.094 -38.759 1.00 61.53 955 ASP A O 1
ATOM 7085 N N . SER A 1 956 ? 21.621 -8.344 -39.927 1.00 69.81 956 SER A N 1
ATOM 7086 C CA . SER A 1 956 ? 22.670 -8.954 -40.760 1.00 69.81 956 SER A CA 1
ATOM 7087 C C . SER A 1 956 ? 23.264 -8.000 -41.803 1.00 69.81 956 SER A C 1
ATOM 7089 O O . SER A 1 956 ? 24.356 -8.256 -42.307 1.00 69.81 956 SER A O 1
ATOM 7091 N N . THR A 1 957 ? 22.558 -6.919 -42.148 1.00 79.31 957 THR A N 1
ATOM 7092 C CA . THR A 1 957 ? 22.919 -5.967 -43.211 1.00 79.31 957 THR A CA 1
ATOM 7093 C C . THR A 1 957 ? 22.571 -4.540 -42.814 1.00 79.31 957 THR A C 1
ATOM 7095 O O . THR A 1 957 ? 21.488 -4.291 -42.294 1.00 79.31 957 THR A O 1
ATOM 7098 N N . LEU A 1 958 ? 23.454 -3.597 -43.119 1.00 83.56 958 LEU A N 1
ATOM 7099 C CA . LEU A 1 958 ? 23.362 -2.188 -42.754 1.00 83.56 958 LEU A CA 1
ATOM 7100 C C . LEU A 1 958 ? 23.574 -1.317 -43.990 1.00 83.56 958 LEU A C 1
ATOM 7102 O O . LEU A 1 958 ? 24.294 -1.697 -44.917 1.00 83.56 958 LEU A O 1
ATOM 7106 N N . ARG A 1 959 ? 22.970 -0.124 -44.004 1.00 88.12 959 ARG A N 1
ATOM 7107 C CA . ARG A 1 959 ? 23.064 0.798 -45.141 1.00 88.12 959 ARG A CA 1
ATOM 7108 C C . ARG A 1 959 ? 23.971 1.977 -44.834 1.00 88.12 959 ARG A C 1
ATOM 7110 O O . ARG A 1 959 ? 23.841 2.630 -43.802 1.00 88.12 959 ARG A O 1
ATOM 7117 N N . LEU A 1 960 ? 24.872 2.264 -45.767 1.00 90.44 960 LEU A N 1
ATOM 7118 C CA . LEU A 1 960 ? 25.802 3.383 -45.727 1.00 90.44 960 LEU A CA 1
ATOM 7119 C C . LEU A 1 960 ? 25.395 4.441 -46.747 1.00 90.44 960 LEU A C 1
ATOM 7121 O O . LEU A 1 960 ? 25.477 4.212 -47.955 1.00 90.44 960 LEU A O 1
ATOM 7125 N N . LYS A 1 961 ? 25.016 5.623 -46.263 1.00 92.38 961 LYS A N 1
ATOM 7126 C CA . LYS A 1 961 ? 24.834 6.821 -47.082 1.00 92.38 961 LYS A CA 1
ATOM 7127 C C . LYS A 1 961 ? 26.160 7.545 -47.219 1.00 92.38 961 LYS A C 1
ATOM 7129 O O . LYS A 1 961 ? 26.764 7.953 -46.229 1.00 92.38 961 LYS A O 1
ATOM 7134 N N . ILE A 1 962 ? 26.595 7.737 -48.456 1.00 92.88 962 ILE A N 1
ATOM 7135 C CA . ILE A 1 962 ? 27.817 8.449 -48.803 1.00 92.88 962 ILE A CA 1
ATOM 7136 C C . ILE A 1 962 ? 27.417 9.707 -49.568 1.00 92.88 962 ILE A C 1
ATOM 7138 O O . ILE A 1 962 ? 26.804 9.633 -50.633 1.00 92.88 962 ILE A O 1
ATOM 7142 N N . SER A 1 963 ? 27.755 10.865 -49.005 1.00 92.19 963 SER A N 1
ATOM 7143 C CA . SER A 1 963 ? 27.347 12.176 -49.519 1.00 92.19 963 SER A CA 1
ATOM 7144 C C . SER A 1 963 ? 28.566 13.047 -49.792 1.00 92.19 963 SER A C 1
ATOM 7146 O O . SER A 1 963 ? 29.464 13.159 -48.951 1.00 92.19 963 SER A O 1
ATOM 7148 N N . LEU A 1 964 ? 28.601 13.704 -50.948 1.00 89.50 964 LEU A N 1
ATOM 7149 C CA . LEU A 1 964 ? 29.651 14.661 -51.279 1.00 89.50 964 LEU A CA 1
ATOM 7150 C C . LEU A 1 964 ? 29.357 16.011 -50.610 1.00 89.50 964 LEU A C 1
ATOM 7152 O O . LEU A 1 964 ? 28.314 16.609 -50.852 1.00 89.50 964 LEU A O 1
ATOM 7156 N N . PHE A 1 965 ? 30.280 16.526 -49.793 1.00 87.44 965 PHE A N 1
ATOM 7157 C CA . PHE A 1 965 ? 30.110 17.831 -49.126 1.00 87.44 965 PHE A CA 1
ATOM 7158 C C . PHE A 1 965 ? 31.243 18.828 -49.418 1.00 87.44 965 PHE A C 1
ATOM 7160 O O . PHE A 1 965 ? 31.227 19.964 -48.940 1.00 87.44 965 PHE A O 1
ATOM 7167 N N . GLY A 1 966 ? 32.217 18.430 -50.236 1.00 83.62 966 GLY A N 1
ATOM 7168 C CA . GLY A 1 966 ? 33.206 19.320 -50.829 1.00 83.62 966 GLY A CA 1
ATOM 7169 C C . GLY A 1 966 ? 33.958 18.626 -51.960 1.00 83.62 966 GLY A C 1
ATOM 7170 O O . GLY A 1 966 ? 34.334 17.466 -51.830 1.00 83.62 966 GLY A O 1
ATOM 7171 N N . ALA A 1 967 ? 34.168 19.333 -53.067 1.00 77.50 967 ALA A N 1
ATOM 7172 C CA . ALA A 1 967 ? 34.966 18.861 -54.192 1.00 77.50 967 ALA A CA 1
ATOM 7173 C C . ALA A 1 967 ? 35.621 20.057 -54.891 1.00 77.50 967 ALA A C 1
ATOM 7175 O O . ALA A 1 967 ? 35.003 20.721 -55.719 1.00 77.50 967 ALA A O 1
ATOM 7176 N N . GLU A 1 968 ? 36.871 20.343 -54.532 1.00 79.69 968 GLU A N 1
ATOM 7177 C CA . GLU A 1 968 ? 37.752 21.219 -55.312 1.00 79.69 968 GLU A CA 1
ATOM 7178 C C . GLU A 1 968 ? 38.730 20.329 -56.085 1.00 79.69 968 GLU A C 1
ATOM 7180 O O . GLU A 1 968 ? 39.746 19.891 -55.534 1.00 79.69 968 GLU A O 1
ATOM 7185 N N . ILE A 1 969 ? 38.366 20.009 -57.329 1.00 78.44 969 ILE A N 1
ATOM 7186 C CA . ILE A 1 969 ? 39.063 19.060 -58.207 1.00 78.44 969 ILE A CA 1
ATOM 7187 C C . ILE A 1 969 ? 39.289 19.667 -59.601 1.00 78.44 969 ILE A C 1
ATOM 7189 O O . ILE A 1 969 ? 38.514 20.518 -60.037 1.00 78.44 969 ILE A O 1
ATOM 7193 N N . ASP A 1 970 ? 40.352 19.245 -60.291 1.00 78.62 970 ASP A N 1
ATOM 7194 C CA . ASP A 1 970 ? 40.738 19.716 -61.636 1.00 78.62 970 ASP A CA 1
ATOM 7195 C C . ASP A 1 970 ? 40.698 18.616 -62.717 1.00 78.62 970 ASP A C 1
ATOM 7197 O O . ASP A 1 970 ? 41.099 18.851 -63.855 1.00 78.62 970 ASP A O 1
ATOM 7201 N N . SER A 1 971 ? 40.251 17.422 -62.328 1.00 82.50 971 SER A N 1
ATOM 7202 C CA . SER A 1 971 ? 40.181 16.187 -63.113 1.00 82.50 971 SER A CA 1
ATOM 7203 C C . SER A 1 971 ? 39.006 15.353 -62.578 1.00 82.50 971 SER A C 1
ATOM 7205 O O . SER A 1 971 ? 38.627 15.556 -61.420 1.00 82.50 971 SER A O 1
ATOM 7207 N N . PRO A 1 972 ? 38.417 14.418 -63.344 1.00 86.62 972 PRO A N 1
ATOM 7208 C CA . PRO A 1 972 ? 37.346 13.574 -62.829 1.00 86.62 972 PRO A CA 1
ATOM 7209 C C . PRO A 1 972 ? 37.940 12.507 -61.896 1.00 86.62 972 PRO A C 1
ATOM 7211 O O . PRO A 1 972 ? 39.053 12.012 -62.118 1.00 86.62 972 PRO A O 1
ATOM 7214 N N . TYR A 1 973 ? 37.187 12.121 -60.872 1.00 88.25 973 TYR A N 1
ATOM 7215 C CA . TYR A 1 973 ? 37.569 11.052 -59.952 1.00 88.25 973 TYR A CA 1
ATOM 7216 C C . TYR A 1 973 ? 36.461 10.021 -59.825 1.00 88.25 973 TYR A C 1
ATOM 7218 O O . TYR A 1 973 ? 35.294 10.384 -59.868 1.00 88.25 973 TYR A O 1
ATOM 7226 N N . ASP A 1 974 ? 36.823 8.762 -59.610 1.00 89.69 974 ASP A N 1
ATOM 7227 C CA . ASP A 1 974 ? 35.879 7.701 -59.264 1.00 89.69 974 ASP A CA 1
ATOM 7228 C C . ASP A 1 974 ? 36.185 7.188 -57.856 1.00 89.69 974 ASP A C 1
ATOM 7230 O O . ASP A 1 974 ? 37.327 6.824 -57.551 1.00 89.69 974 ASP A O 1
ATOM 7234 N N . LEU A 1 975 ? 35.186 7.225 -56.975 1.00 91.94 975 LEU A N 1
ATOM 7235 C CA . LEU A 1 975 ? 35.283 6.712 -55.615 1.00 91.94 975 LEU A CA 1
ATOM 7236 C C . LEU A 1 975 ? 34.653 5.323 -55.569 1.00 91.94 975 LEU A C 1
ATOM 7238 O O . LEU A 1 975 ? 33.513 5.131 -55.982 1.00 91.94 975 LEU A O 1
ATOM 7242 N N . ALA A 1 976 ? 35.385 4.367 -55.012 1.00 92.44 976 ALA A N 1
ATOM 7243 C CA . ALA A 1 976 ? 34.939 2.992 -54.855 1.00 92.44 976 ALA A CA 1
ATOM 7244 C C . ALA A 1 976 ? 35.212 2.477 -53.436 1.00 92.44 976 ALA A C 1
ATOM 7246 O O . ALA A 1 976 ? 36.090 2.987 -52.731 1.00 92.44 976 ALA A O 1
ATOM 7247 N N . LEU A 1 977 ? 34.482 1.438 -53.032 1.00 93.62 977 LEU A N 1
ATOM 7248 C CA . LEU A 1 977 ? 34.598 0.780 -51.727 1.00 93.62 977 LEU A CA 1
ATOM 7249 C C . LEU A 1 977 ? 34.800 -0.725 -51.910 1.00 93.62 977 LEU A C 1
ATOM 7251 O O . LEU A 1 977 ? 34.221 -1.317 -52.810 1.00 93.62 977 LEU A O 1
ATOM 7255 N N . PHE A 1 978 ? 35.611 -1.363 -51.065 1.00 92.38 978 PHE A N 1
ATOM 7256 C CA . PHE A 1 978 ? 35.783 -2.821 -51.065 1.00 92.38 978 PHE A CA 1
ATOM 7257 C C . PHE A 1 978 ? 35.925 -3.376 -49.646 1.00 92.38 978 PHE A C 1
ATOM 7259 O O . PHE A 1 978 ? 36.463 -2.705 -48.764 1.00 92.38 978 PHE A O 1
ATOM 7266 N N . THR A 1 979 ? 35.495 -4.623 -49.444 1.00 92.00 979 THR A N 1
ATOM 7267 C CA . THR A 1 979 ? 35.610 -5.322 -48.157 1.00 92.00 979 THR A CA 1
ATOM 7268 C C . THR A 1 979 ? 36.976 -5.989 -47.962 1.00 92.00 979 THR A C 1
ATOM 7270 O O . THR A 1 979 ? 37.604 -6.488 -48.908 1.00 92.00 979 THR A O 1
ATOM 7273 N N . VAL A 1 980 ? 37.433 -6.007 -46.711 1.00 91.31 980 VAL A N 1
ATOM 7274 C CA . VAL A 1 980 ? 38.702 -6.574 -46.233 1.00 91.31 980 VAL A CA 1
ATOM 7275 C C . VAL A 1 980 ? 38.439 -7.591 -45.121 1.00 91.31 980 VAL A C 1
ATOM 7277 O O . VAL A 1 980 ? 37.385 -7.589 -44.499 1.00 91.31 980 VAL A O 1
ATOM 7280 N N . ASP A 1 981 ? 39.395 -8.481 -44.885 1.00 90.31 981 ASP A N 1
ATOM 7281 C CA . ASP A 1 981 ? 39.266 -9.585 -43.934 1.00 90.31 981 ASP A CA 1
ATOM 7282 C C . ASP A 1 981 ? 39.366 -9.114 -42.471 1.00 90.31 981 ASP A C 1
ATOM 7284 O O . ASP A 1 981 ? 38.902 -9.804 -41.568 1.00 90.31 981 ASP A O 1
ATOM 7288 N N . ASP A 1 982 ? 40.031 -7.980 -42.222 1.00 87.94 982 ASP A N 1
ATOM 7289 C CA . ASP A 1 982 ? 40.312 -7.465 -40.880 1.00 87.94 982 ASP A CA 1
ATOM 7290 C C . ASP A 1 982 ? 40.653 -5.966 -40.855 1.00 87.94 982 ASP A C 1
ATOM 7292 O O . ASP A 1 982 ? 40.836 -5.309 -41.881 1.00 87.94 982 ASP A O 1
ATOM 7296 N N . LEU A 1 983 ? 40.810 -5.433 -39.639 1.00 85.19 983 LEU A N 1
ATOM 7297 C CA . LEU A 1 983 ? 41.217 -4.051 -39.368 1.00 85.19 983 LEU A CA 1
ATOM 7298 C C . LEU A 1 983 ? 42.597 -3.673 -39.931 1.00 85.19 983 LEU A C 1
ATOM 7300 O O . LEU A 1 983 ? 42.856 -2.487 -40.143 1.00 85.19 983 LEU A O 1
ATOM 7304 N N . GLN A 1 984 ? 43.485 -4.641 -40.194 1.00 85.69 984 GLN A N 1
ATOM 7305 C CA . GLN A 1 984 ? 44.761 -4.381 -40.877 1.00 85.69 984 GLN A CA 1
ATOM 7306 C C . GLN A 1 984 ? 44.579 -4.192 -42.390 1.00 85.69 984 GLN A C 1
ATOM 7308 O O . GLN A 1 984 ? 45.542 -3.919 -43.103 1.00 85.69 984 GLN A O 1
ATOM 7313 N N . GLY A 1 985 ? 43.351 -4.319 -42.894 1.00 86.94 985 GLY A N 1
ATOM 7314 C CA . GLY A 1 985 ? 43.031 -4.103 -44.290 1.00 86.94 985 GLY A CA 1
ATOM 7315 C C . GLY A 1 985 ? 43.440 -5.266 -45.182 1.00 86.94 985 GLY A C 1
ATOM 7316 O O . GLY A 1 985 ? 43.614 -5.049 -46.379 1.00 86.94 985 GLY A O 1
ATOM 7317 N N . ARG A 1 986 ? 43.642 -6.480 -44.658 1.00 90.12 986 ARG A N 1
ATOM 7318 C CA . ARG A 1 986 ? 44.091 -7.611 -45.485 1.00 90.12 986 ARG A CA 1
ATOM 7319 C C . ARG A 1 986 ? 42.992 -8.103 -46.428 1.00 90.12 986 ARG A C 1
ATOM 7321 O O . ARG A 1 986 ? 41.819 -8.024 -46.101 1.00 90.12 986 ARG A O 1
ATOM 7328 N N . ILE A 1 987 ? 43.355 -8.619 -47.603 1.00 91.19 987 ILE A N 1
ATOM 7329 C CA . ILE A 1 987 ? 42.406 -9.294 -48.512 1.00 91.19 987 ILE A CA 1
ATOM 7330 C C . ILE A 1 987 ? 42.929 -10.686 -48.830 1.00 91.19 987 ILE A C 1
ATOM 7332 O O . ILE A 1 987 ? 44.021 -10.818 -49.385 1.00 91.19 987 ILE A O 1
ATOM 7336 N N . ASN A 1 988 ? 42.153 -11.725 -48.534 1.00 90.00 988 ASN A N 1
ATOM 7337 C CA . ASN A 1 988 ? 42.610 -13.115 -48.594 1.00 90.00 988 ASN A CA 1
ATOM 7338 C C . ASN A 1 988 ? 43.968 -13.306 -47.874 1.00 90.00 988 ASN A C 1
ATOM 7340 O O . ASN A 1 988 ? 44.857 -13.998 -48.374 1.00 90.00 988 ASN A O 1
ATOM 7344 N N . GLY A 1 989 ? 44.162 -12.618 -46.743 1.00 86.75 989 GLY A N 1
ATOM 7345 C CA . GLY A 1 989 ? 45.405 -12.578 -45.969 1.00 86.75 989 GLY A CA 1
ATOM 7346 C C . GLY A 1 989 ? 46.566 -11.767 -46.572 1.00 86.75 989 GLY A C 1
ATOM 7347 O O . GLY A 1 989 ? 47.621 -11.696 -45.939 1.00 86.75 989 GLY A O 1
ATOM 7348 N N . MET A 1 990 ? 46.412 -11.154 -47.755 1.00 91.00 990 MET A N 1
ATOM 7349 C CA . MET A 1 990 ? 47.436 -10.285 -48.357 1.00 91.00 990 MET A CA 1
ATOM 7350 C C . MET A 1 990 ? 47.485 -8.927 -47.664 1.00 91.00 990 MET A C 1
ATOM 7352 O O . MET A 1 990 ? 46.456 -8.277 -47.499 1.00 91.00 990 MET A O 1
ATOM 7356 N N . ASP A 1 991 ? 48.693 -8.493 -47.314 1.00 87.19 991 ASP A N 1
ATOM 7357 C CA . ASP A 1 991 ? 48.958 -7.176 -46.740 1.00 87.19 991 ASP A CA 1
ATOM 7358 C C . ASP A 1 991 ? 48.762 -6.063 -47.791 1.00 87.19 991 ASP A C 1
ATOM 7360 O O . ASP A 1 991 ? 49.125 -6.269 -48.955 1.00 87.19 991 ASP A O 1
ATOM 7364 N N . PRO A 1 992 ? 48.240 -4.883 -47.412 1.00 86.00 992 PRO A N 1
ATOM 7365 C CA . PRO A 1 992 ? 48.106 -3.729 -48.307 1.00 86.00 992 PRO A CA 1
ATOM 7366 C C . PRO A 1 992 ? 49.383 -3.310 -49.047 1.00 86.00 992 PRO A C 1
ATOM 7368 O O . PRO A 1 992 ? 49.304 -2.686 -50.106 1.00 86.00 992 PRO A O 1
ATOM 7371 N N . SER A 1 993 ? 50.561 -3.652 -48.519 1.00 81.56 993 SER A N 1
ATOM 7372 C CA . SER A 1 993 ? 51.855 -3.392 -49.159 1.00 81.56 993 SER A CA 1
ATOM 7373 C C . SER A 1 993 ? 52.242 -4.385 -50.269 1.00 81.56 993 SER A C 1
ATOM 7375 O O . SER A 1 993 ? 53.238 -4.159 -50.963 1.00 81.56 993 SER A O 1
ATOM 7377 N N . ASP A 1 994 ? 51.485 -5.470 -50.473 1.00 86.38 994 ASP A N 1
ATOM 7378 C CA . ASP A 1 994 ? 51.745 -6.447 -51.535 1.00 86.38 994 ASP A CA 1
ATOM 7379 C C . ASP A 1 994 ? 51.460 -5.849 -52.929 1.00 86.38 994 ASP A C 1
ATOM 7381 O O . ASP A 1 994 ? 50.420 -5.239 -53.178 1.00 86.38 994 ASP A O 1
ATOM 7385 N N . LEU A 1 995 ? 52.360 -6.085 -53.892 1.00 80.12 995 LEU A N 1
ATOM 7386 C CA . LEU A 1 995 ? 52.210 -5.650 -55.288 1.00 80.12 995 LEU A CA 1
ATOM 7387 C C . LEU A 1 995 ? 50.939 -6.200 -55.961 1.00 80.12 995 LEU A C 1
ATOM 7389 O O . LEU A 1 995 ? 50.456 -5.614 -56.931 1.00 80.12 995 LEU A O 1
ATOM 7393 N N . ALA A 1 996 ? 50.410 -7.332 -55.490 1.00 85.75 996 ALA A N 1
ATOM 7394 C CA . ALA A 1 996 ? 49.179 -7.924 -56.007 1.00 85.75 996 ALA A CA 1
ATOM 7395 C C . ALA A 1 996 ? 47.897 -7.353 -55.371 1.00 85.75 996 ALA A C 1
ATOM 7397 O O . ALA A 1 996 ? 46.815 -7.590 -55.919 1.00 85.75 996 ALA A O 1
ATOM 7398 N N . TYR A 1 997 ? 47.999 -6.609 -54.263 1.00 88.75 997 TYR A N 1
ATOM 7399 C CA . TYR A 1 997 ? 46.862 -6.188 -53.442 1.00 88.75 997 TYR A CA 1
ATOM 7400 C C . TYR A 1 997 ? 45.853 -5.343 -54.227 1.00 88.75 997 TYR A C 1
ATOM 7402 O O . TYR A 1 997 ? 44.681 -5.704 -54.315 1.00 88.75 997 TYR A O 1
ATOM 7410 N N . THR A 1 998 ? 46.311 -4.273 -54.887 1.00 86.94 998 THR A N 1
ATOM 7411 C CA . THR A 1 998 ? 45.444 -3.346 -55.639 1.00 86.94 998 THR A CA 1
ATOM 7412 C C . THR A 1 998 ? 44.612 -4.060 -56.702 1.00 86.94 998 THR A C 1
ATOM 7414 O O . THR A 1 998 ? 43.448 -3.730 -56.898 1.00 86.94 998 THR A O 1
ATOM 7417 N N . ARG A 1 999 ? 45.166 -5.085 -57.362 1.00 86.50 999 ARG A N 1
ATOM 7418 C CA . ARG A 1 999 ? 44.428 -5.869 -58.364 1.00 86.50 999 ARG A CA 1
ATOM 7419 C C . ARG A 1 999 ? 43.256 -6.628 -57.741 1.00 86.50 999 ARG A C 1
ATOM 7421 O O . ARG A 1 999 ? 42.194 -6.709 -58.348 1.00 86.50 999 ARG A O 1
ATOM 7428 N N . VAL A 1 1000 ? 43.449 -7.201 -56.554 1.00 89.38 1000 VAL A N 1
ATOM 7429 C CA . VAL A 1 1000 ? 42.388 -7.941 -55.855 1.00 89.38 1000 VAL A CA 1
ATOM 7430 C C . VAL A 1 1000 ? 41.377 -6.978 -55.234 1.00 89.38 1000 VAL A C 1
ATOM 7432 O O . VAL A 1 1000 ? 40.179 -7.234 -55.330 1.00 89.38 1000 VAL A O 1
ATOM 7435 N N . ALA A 1 1001 ? 41.830 -5.834 -54.718 1.00 90.25 1001 ALA A N 1
ATOM 7436 C CA . ALA A 1 1001 ? 40.960 -4.758 -54.251 1.00 90.25 1001 ALA A CA 1
ATOM 7437 C C . ALA A 1 1001 ? 40.024 -4.263 -55.372 1.00 90.25 1001 ALA A C 1
ATOM 7439 O O . ALA A 1 1001 ? 38.811 -4.304 -55.207 1.00 90.25 1001 ALA A O 1
ATOM 7440 N N . LEU A 1 1002 ? 40.552 -3.944 -56.564 1.00 89.12 1002 LEU A N 1
ATOM 7441 C CA . LEU A 1 1002 ? 39.745 -3.578 -57.746 1.00 89.12 1002 LEU A CA 1
ATOM 7442 C C . LEU A 1 1002 ? 38.773 -4.688 -58.180 1.00 89.12 1002 LEU A C 1
ATOM 7444 O O . LEU A 1 1002 ? 37.698 -4.425 -58.714 1.00 89.12 1002 LEU A O 1
ATOM 7448 N N . SER A 1 1003 ? 39.128 -5.960 -57.972 1.00 87.50 1003 SER A N 1
ATOM 7449 C CA . SER A 1 1003 ? 38.226 -7.067 -58.307 1.00 87.50 1003 SER A CA 1
ATOM 7450 C C . SER A 1 1003 ? 36.994 -7.131 -57.397 1.00 87.50 1003 SER A C 1
ATOM 7452 O O . SER A 1 1003 ? 35.936 -7.520 -57.887 1.00 87.50 1003 SER A O 1
ATOM 7454 N N . LYS A 1 1004 ? 37.140 -6.713 -56.130 1.00 89.94 1004 LYS A N 1
ATOM 7455 C CA . LYS A 1 1004 ? 36.100 -6.682 -55.090 1.00 89.94 1004 LYS A CA 1
ATOM 7456 C C . LYS A 1 1004 ? 35.379 -5.335 -54.964 1.00 89.94 1004 LYS A C 1
ATOM 7458 O O . LYS A 1 1004 ? 34.376 -5.266 -54.266 1.00 89.94 1004 LYS A O 1
ATOM 7463 N N . ALA A 1 1005 ? 35.927 -4.278 -55.555 1.00 91.62 1005 ALA A N 1
ATOM 7464 C CA . ALA A 1 1005 ? 35.421 -2.931 -55.368 1.00 91.62 1005 ALA A CA 1
ATOM 7465 C C . ALA A 1 1005 ? 34.045 -2.730 -56.017 1.00 91.62 1005 ALA A C 1
ATOM 7467 O O . ALA A 1 1005 ? 33.817 -3.160 -57.148 1.00 91.62 1005 ALA A O 1
ATOM 7468 N N . GLN A 1 1006 ? 33.175 -2.057 -55.272 1.00 91.12 1006 GLN A N 1
ATOM 7469 C CA . GLN A 1 1006 ? 31.860 -1.563 -55.655 1.00 91.12 1006 GLN A CA 1
ATOM 7470 C C . GLN A 1 1006 ? 31.959 -0.076 -55.995 1.00 91.12 1006 GLN A C 1
ATOM 7472 O O . GLN A 1 1006 ? 32.685 0.669 -55.320 1.00 91.12 1006 GLN A O 1
ATOM 7477 N N . ASN A 1 1007 ? 31.230 0.360 -57.024 1.00 87.81 1007 ASN A N 1
ATOM 7478 C CA . ASN A 1 1007 ? 31.185 1.772 -57.388 1.00 87.81 1007 ASN A CA 1
ATOM 7479 C C . ASN A 1 1007 ? 30.399 2.563 -56.327 1.00 87.81 1007 ASN A C 1
ATOM 7481 O O . ASN A 1 1007 ? 29.286 2.184 -55.952 1.00 87.81 1007 ASN A O 1
ATOM 7485 N N . VAL A 1 1008 ? 30.983 3.655 -55.828 1.00 91.81 1008 VAL A N 1
ATOM 7486 C CA . VAL A 1 1008 ? 30.282 4.597 -54.950 1.00 91.81 1008 VAL A CA 1
ATOM 7487 C C . VAL A 1 1008 ? 29.698 5.708 -55.814 1.00 91.81 1008 VAL A C 1
ATOM 7489 O O . VAL A 1 1008 ? 28.484 5.801 -55.950 1.00 91.81 1008 VAL A O 1
ATOM 7492 N N . PHE A 1 1009 ? 30.552 6.546 -56.394 1.00 90.56 1009 PHE A N 1
ATOM 7493 C CA . PHE A 1 1009 ? 30.188 7.514 -57.425 1.00 90.56 1009 PHE A CA 1
ATOM 7494 C C . PHE A 1 1009 ? 31.441 8.168 -58.009 1.00 90.56 1009 PHE A C 1
ATOM 7496 O O . PHE A 1 1009 ? 32.495 8.264 -57.372 1.00 90.56 1009 PHE A O 1
ATOM 7503 N N . SER A 1 1010 ? 31.261 8.740 -59.188 1.00 91.19 1010 SER A N 1
ATOM 7504 C CA . SER A 1 1010 ? 32.178 9.644 -59.849 1.00 91.19 1010 SER A CA 1
ATOM 7505 C C . SER A 1 1010 ? 31.930 11.099 -59.454 1.00 91.19 1010 SER A C 1
ATOM 7507 O O . SER A 1 1010 ? 30.798 11.574 -59.367 1.00 91.19 1010 SER A O 1
ATOM 7509 N N . VAL A 1 1011 ? 33.019 11.837 -59.277 1.00 89.81 1011 VAL A N 1
ATOM 7510 C CA . VAL A 1 1011 ? 33.030 13.281 -59.057 1.00 89.81 1011 VAL A CA 1
ATOM 7511 C C . VAL A 1 1011 ? 33.621 13.946 -60.290 1.00 89.81 1011 VAL A C 1
ATOM 7513 O O . VAL A 1 1011 ? 34.755 13.665 -60.676 1.00 89.81 1011 VAL A O 1
ATOM 7516 N N . ILE A 1 1012 ? 32.842 14.831 -60.899 1.00 89.00 1012 ILE A N 1
ATOM 7517 C CA . ILE A 1 1012 ? 33.201 15.530 -62.135 1.00 89.00 1012 ILE A CA 1
ATOM 7518 C C . ILE A 1 1012 ? 33.657 16.968 -61.867 1.00 89.00 1012 ILE A C 1
ATOM 7520 O O . ILE A 1 1012 ? 33.269 17.590 -60.873 1.00 89.00 1012 ILE A O 1
ATOM 7524 N N . TYR A 1 1013 ? 34.473 17.494 -62.776 1.00 82.88 1013 TYR A N 1
ATOM 7525 C CA . TYR A 1 1013 ? 34.891 18.898 -62.825 1.00 82.88 1013 TYR A CA 1
ATOM 7526 C C . TYR A 1 1013 ? 34.131 19.614 -63.962 1.00 82.88 1013 TYR A C 1
ATOM 7528 O O . TYR A 1 1013 ? 33.369 18.966 -64.665 1.00 82.88 1013 TYR A O 1
ATOM 7536 N N . ASN A 1 1014 ? 34.244 20.943 -64.100 1.00 86.88 1014 ASN A N 1
ATOM 7537 C CA . ASN A 1 1014 ? 33.436 21.732 -65.057 1.00 86.88 1014 ASN A CA 1
ATOM 7538 C C . ASN A 1 1014 ? 31.915 21.495 -64.908 1.00 86.88 1014 ASN A C 1
ATOM 7540 O O . ASN A 1 1014 ? 31.237 20.991 -65.793 1.00 86.88 1014 ASN A O 1
ATOM 7544 N N . ILE A 1 1015 ? 31.369 21.829 -63.738 1.00 87.88 1015 ILE A N 1
ATOM 7545 C CA . ILE A 1 1015 ? 29.960 21.572 -63.408 1.00 87.88 1015 ILE A CA 1
ATOM 7546 C C . ILE A 1 1015 ? 29.030 22.393 -64.332 1.00 87.88 1015 ILE A C 1
ATOM 7548 O O . ILE A 1 1015 ? 29.113 23.628 -64.307 1.00 87.88 1015 ILE A O 1
ATOM 7552 N N . PRO A 1 1016 ? 28.086 21.758 -65.058 1.00 87.56 1016 PRO A N 1
ATOM 7553 C CA . PRO A 1 1016 ? 27.203 22.457 -65.983 1.00 87.56 1016 PRO A CA 1
ATOM 7554 C C . PRO A 1 1016 ? 26.169 23.311 -65.240 1.00 87.56 1016 PRO A C 1
ATOM 7556 O O . PRO A 1 1016 ? 25.783 23.032 -64.097 1.00 87.56 1016 PRO A O 1
ATOM 7559 N N . GLN A 1 1017 ? 25.665 24.358 -65.901 1.00 85.12 1017 GLN A N 1
ATOM 7560 C CA . GLN A 1 1017 ? 24.685 25.261 -65.295 1.00 85.12 1017 GLN A CA 1
ATOM 7561 C C . GLN A 1 1017 ? 23.439 24.497 -64.809 1.00 85.12 1017 GLN A C 1
ATOM 7563 O O . GLN A 1 1017 ? 22.790 23.801 -65.582 1.00 85.12 1017 GLN A O 1
ATOM 7568 N N . GLY A 1 1018 ? 23.077 24.690 -63.535 1.00 84.56 1018 GLY A N 1
ATOM 7569 C CA . GLY A 1 1018 ? 21.873 24.110 -62.926 1.00 84.56 1018 GLY A CA 1
ATOM 7570 C C . GLY A 1 1018 ? 22.064 22.730 -62.292 1.00 84.56 1018 GLY A C 1
ATOM 7571 O O . GLY A 1 1018 ? 21.171 22.284 -61.571 1.00 84.56 1018 GLY A O 1
ATOM 7572 N N . PHE A 1 1019 ? 23.228 22.097 -62.464 1.00 89.88 1019 PHE A N 1
ATOM 7573 C CA . PHE A 1 1019 ? 23.599 20.896 -61.720 1.00 89.88 1019 PHE A CA 1
ATOM 7574 C C . PHE A 1 1019 ? 24.333 21.260 -60.422 1.00 89.88 1019 PHE A C 1
ATOM 7576 O O . PHE A 1 1019 ? 25.196 22.136 -60.402 1.00 89.88 1019 PHE A O 1
ATOM 7583 N N . ASN A 1 1020 ? 23.990 20.585 -59.324 1.00 89.31 1020 ASN A N 1
ATOM 7584 C CA . ASN A 1 1020 ? 24.700 20.706 -58.054 1.00 89.31 1020 ASN A CA 1
ATOM 7585 C C . ASN A 1 1020 ? 25.237 19.326 -57.639 1.00 89.31 1020 ASN A C 1
ATOM 7587 O O . ASN A 1 1020 ? 24.449 18.509 -57.152 1.00 89.31 1020 ASN A O 1
ATOM 7591 N N . PRO A 1 1021 ? 26.550 19.068 -57.755 1.00 81.06 1021 PRO A N 1
ATOM 7592 C CA . PRO A 1 1021 ? 27.118 17.765 -57.413 1.00 81.06 1021 PRO A CA 1
ATOM 7593 C C . PRO A 1 1021 ? 27.040 17.447 -55.913 1.00 81.06 1021 PRO A C 1
ATOM 7595 O O . PRO A 1 1021 ? 27.131 16.288 -55.538 1.00 81.06 1021 PRO A O 1
ATOM 7598 N N . LEU A 1 1022 ? 26.823 18.445 -55.045 1.00 85.25 1022 LEU A N 1
ATOM 7599 C CA . LEU A 1 1022 ? 26.687 18.241 -53.594 1.00 85.25 1022 LEU A CA 1
ATOM 7600 C C . LEU A 1 1022 ? 25.277 17.798 -53.166 1.00 85.25 1022 LEU A C 1
ATOM 7602 O O . LEU A 1 1022 ? 25.019 17.637 -51.978 1.00 85.25 1022 LEU A O 1
ATOM 7606 N N . SER A 1 1023 ? 24.332 17.692 -54.105 1.00 81.75 1023 SER A N 1
ATOM 7607 C CA . SER A 1 1023 ? 22.939 17.325 -53.803 1.00 81.75 1023 SER A CA 1
ATOM 7608 C C . SER A 1 1023 ? 22.644 15.829 -53.937 1.00 81.75 1023 SER A C 1
ATOM 7610 O O . SER A 1 1023 ? 21.594 15.378 -53.484 1.00 81.75 1023 SER A O 1
ATOM 7612 N N . GLY A 1 1024 ? 23.553 15.072 -54.555 1.00 81.12 1024 GLY A N 1
ATOM 7613 C CA . GLY A 1 1024 ? 23.424 13.632 -54.751 1.00 81.12 1024 GLY A CA 1
ATOM 7614 C C . GLY A 1 1024 ? 24.055 12.830 -53.615 1.00 81.12 1024 GLY A C 1
ATOM 7615 O O . GLY A 1 1024 ? 25.068 13.236 -53.046 1.00 81.12 1024 GLY A O 1
ATOM 7616 N N . ASN A 1 1025 ? 23.465 11.671 -53.321 1.00 90.25 1025 ASN A N 1
ATOM 7617 C CA . ASN A 1 1025 ? 23.981 10.704 -52.353 1.00 90.25 1025 ASN A CA 1
ATOM 7618 C C . ASN A 1 1025 ? 24.043 9.320 -53.005 1.00 90.25 1025 ASN A C 1
ATOM 7620 O O . ASN A 1 1025 ? 23.255 9.030 -53.909 1.00 90.25 1025 ASN A O 1
ATOM 7624 N N . ARG A 1 1026 ? 24.931 8.459 -52.510 1.00 92.44 1026 ARG A N 1
ATOM 7625 C CA . ARG A 1 1026 ? 24.927 7.020 -52.795 1.00 92.44 1026 ARG A CA 1
ATOM 7626 C C . ARG A 1 1026 ? 24.545 6.263 -51.536 1.00 92.44 1026 ARG A C 1
ATOM 7628 O O . ARG A 1 1026 ? 25.094 6.556 -50.476 1.00 92.44 1026 ARG A O 1
ATOM 7635 N N . VAL A 1 1027 ? 23.643 5.293 -51.652 1.00 92.44 1027 VAL A N 1
ATOM 7636 C CA . VAL A 1 1027 ? 23.335 4.356 -50.563 1.00 92.44 1027 VAL A CA 1
ATOM 7637 C C . VAL A 1 1027 ? 23.841 2.968 -50.941 1.00 92.44 1027 VAL A C 1
ATOM 7639 O O . VAL A 1 1027 ? 23.448 2.432 -51.974 1.00 92.44 1027 VAL A O 1
ATOM 7642 N N . LEU A 1 1028 ? 24.721 2.403 -50.115 1.00 90.88 1028 LEU A N 1
ATOM 7643 C CA . LEU A 1 1028 ? 25.248 1.043 -50.257 1.00 90.88 1028 LEU A CA 1
ATOM 7644 C C . LEU A 1 1028 ? 24.746 0.158 -49.119 1.00 90.88 1028 LEU A C 1
ATOM 7646 O O . LEU A 1 1028 ? 24.545 0.650 -48.014 1.00 90.88 1028 LEU A O 1
ATOM 7650 N N . GLU A 1 1029 ? 24.593 -1.139 -49.367 1.00 88.81 1029 GLU A N 1
ATOM 7651 C CA . GLU A 1 1029 ? 24.256 -2.138 -48.349 1.00 88.81 1029 GLU A CA 1
ATOM 7652 C C . GLU A 1 1029 ? 25.479 -3.033 -48.102 1.00 88.81 1029 GLU A C 1
ATOM 7654 O O . GLU A 1 1029 ? 26.042 -3.591 -49.042 1.00 88.81 1029 GLU A O 1
ATOM 7659 N N . LEU A 1 1030 ? 25.918 -3.133 -46.846 1.00 87.25 1030 LEU A N 1
ATOM 7660 C CA . LEU A 1 1030 ? 27.030 -3.983 -46.400 1.00 87.25 1030 LEU A CA 1
ATOM 7661 C C . LEU A 1 1030 ? 26.548 -4.910 -45.284 1.00 87.25 1030 LEU A C 1
ATOM 7663 O O . LEU A 1 1030 ? 25.553 -4.608 -44.628 1.00 87.25 1030 LEU A O 1
ATOM 7667 N N . ASN A 1 1031 ? 27.242 -6.021 -45.029 1.00 87.19 1031 ASN A N 1
ATOM 7668 C CA . ASN A 1 1031 ? 26.881 -6.860 -43.887 1.00 87.19 1031 ASN A CA 1
ATOM 7669 C C . ASN A 1 1031 ? 27.336 -6.203 -42.580 1.00 87.19 1031 ASN A C 1
ATOM 7671 O O . ASN A 1 1031 ? 28.309 -5.443 -42.554 1.00 87.19 1031 ASN A O 1
ATOM 7675 N N . SER A 1 1032 ? 26.638 -6.505 -41.487 1.00 81.44 1032 SER A N 1
ATOM 7676 C CA . SER A 1 1032 ? 27.135 -6.147 -40.157 1.00 81.44 1032 SER A CA 1
ATOM 7677 C C . SER A 1 1032 ? 28.467 -6.855 -39.889 1.00 81.44 1032 SER A C 1
ATOM 7679 O O . SER A 1 1032 ? 28.691 -7.975 -40.348 1.00 81.44 1032 SER A O 1
ATOM 7681 N N . ASP A 1 1033 ? 29.361 -6.165 -39.187 1.00 81.44 1033 ASP A N 1
ATOM 7682 C CA . ASP A 1 1033 ? 30.749 -6.537 -38.894 1.00 81.44 1033 ASP A CA 1
ATOM 7683 C C . ASP A 1 1033 ? 31.692 -6.618 -40.108 1.00 81.44 1033 ASP A C 1
ATOM 7685 O O . ASP A 1 1033 ? 32.863 -6.983 -39.955 1.00 81.44 1033 ASP A O 1
ATOM 7689 N N . ASP A 1 1034 ? 31.247 -6.209 -41.304 1.00 85.88 1034 ASP A N 1
ATOM 7690 C CA . ASP A 1 1034 ? 32.145 -6.074 -42.449 1.00 85.88 1034 ASP A CA 1
ATOM 7691 C C . ASP A 1 1034 ? 33.204 -4.991 -42.177 1.00 85.88 1034 ASP A C 1
ATOM 7693 O O . ASP A 1 1034 ? 32.930 -3.858 -41.755 1.00 85.88 1034 ASP A O 1
ATOM 7697 N N . HIS A 1 1035 ? 34.451 -5.333 -42.497 1.00 89.12 1035 HIS A N 1
ATOM 7698 C CA . HIS A 1 1035 ? 35.539 -4.374 -42.594 1.00 89.12 1035 HIS A CA 1
ATOM 7699 C C . HIS A 1 1035 ? 35.679 -3.916 -44.045 1.00 89.12 1035 HIS A C 1
ATOM 7701 O O . HIS A 1 1035 ? 35.645 -4.731 -44.969 1.00 89.12 1035 HIS A O 1
ATOM 7707 N N . PHE A 1 1036 ? 35.888 -2.623 -44.278 1.00 91.19 1036 PHE A N 1
ATOM 7708 C CA . PHE A 1 1036 ? 36.007 -2.074 -45.629 1.00 91.19 1036 PHE A CA 1
ATOM 7709 C C . PHE A 1 1036 ? 37.030 -0.943 -45.741 1.00 91.19 1036 PHE A C 1
ATOM 7711 O O . PHE A 1 1036 ? 37.500 -0.378 -44.751 1.00 91.19 1036 PHE A O 1
ATOM 7718 N N . ARG A 1 1037 ? 37.402 -0.630 -46.984 1.00 91.12 1037 ARG A N 1
ATOM 7719 C CA . ARG A 1 1037 ? 38.350 0.422 -47.374 1.00 91.12 1037 ARG A CA 1
ATOM 7720 C C . ARG A 1 1037 ? 37.882 1.113 -48.652 1.00 91.12 1037 ARG A C 1
ATOM 7722 O O . ARG A 1 1037 ? 37.042 0.581 -49.375 1.00 91.12 1037 ARG A O 1
ATOM 7729 N N . PHE A 1 1038 ? 38.464 2.274 -48.952 1.00 91.62 1038 PHE A N 1
ATOM 7730 C CA . PHE A 1 1038 ? 38.138 3.043 -50.155 1.00 91.62 1038 PHE A CA 1
ATOM 7731 C C . PHE A 1 1038 ? 39.284 3.059 -51.171 1.00 91.62 1038 PHE A C 1
ATOM 7733 O O . PHE A 1 1038 ? 40.465 3.002 -50.812 1.00 91.62 1038 PHE A O 1
ATOM 7740 N N . ILE A 1 1039 ? 38.924 3.188 -52.447 1.00 89.88 1039 ILE A N 1
ATOM 7741 C CA . ILE A 1 1039 ? 39.828 3.432 -53.575 1.00 89.88 1039 ILE A CA 1
ATOM 7742 C C . ILE A 1 1039 ? 39.369 4.703 -54.278 1.00 89.88 1039 ILE A C 1
ATOM 7744 O O . ILE A 1 1039 ? 38.184 4.857 -54.559 1.00 89.88 1039 ILE A O 1
ATOM 7748 N N . LEU A 1 1040 ? 40.311 5.587 -54.586 1.00 89.38 1040 LEU A N 1
ATOM 7749 C CA . LEU A 1 1040 ? 40.095 6.753 -55.428 1.00 89.38 1040 LEU A CA 1
ATOM 7750 C C . LEU A 1 1040 ? 40.860 6.578 -56.745 1.00 89.38 1040 LEU A C 1
ATOM 7752 O O . LEU A 1 1040 ? 42.065 6.311 -56.736 1.00 89.38 1040 LEU A O 1
ATOM 7756 N N . LEU A 1 1041 ? 40.164 6.727 -57.867 1.00 88.25 1041 LEU A N 1
ATOM 7757 C CA . LEU A 1 1041 ? 40.702 6.624 -59.223 1.00 88.25 1041 LEU A CA 1
ATOM 7758 C C . LEU A 1 1041 ? 40.720 8.012 -59.865 1.00 88.25 1041 LEU A C 1
ATOM 7760 O O . LEU A 1 1041 ? 39.684 8.656 -59.957 1.00 88.25 1041 LEU A O 1
ATOM 7764 N N . GLU A 1 1042 ? 41.880 8.485 -60.308 1.00 85.62 1042 GLU A N 1
ATOM 7765 C CA . GLU A 1 1042 ? 42.039 9.776 -60.987 1.00 85.62 1042 GLU A CA 1
ATOM 7766 C C . GLU A 1 1042 ? 41.987 9.610 -62.509 1.00 85.62 1042 GLU A C 1
ATOM 7768 O O . GLU A 1 1042 ? 42.763 8.834 -63.067 1.00 85.62 1042 GLU A O 1
ATOM 7773 N N . SER A 1 1043 ? 41.137 10.381 -63.199 1.00 82.44 1043 SER A N 1
ATOM 7774 C CA . SER A 1 1043 ? 41.030 10.370 -64.674 1.00 82.44 1043 SER A CA 1
ATOM 7775 C C . SER A 1 1043 ? 40.772 8.984 -65.280 1.00 82.44 1043 SER A C 1
ATOM 7777 O O . SER A 1 1043 ? 41.224 8.674 -66.381 1.00 82.44 1043 SER A O 1
ATOM 7779 N N . ASP A 1 1044 ? 40.068 8.133 -64.540 1.00 85.50 1044 ASP A N 1
ATOM 7780 C CA . ASP A 1 1044 ? 39.812 6.731 -64.863 1.00 85.50 1044 ASP A CA 1
ATOM 7781 C C . ASP A 1 1044 ? 38.444 6.323 -64.291 1.00 85.50 1044 ASP A C 1
ATOM 7783 O O . ASP A 1 1044 ? 37.855 7.096 -63.526 1.00 85.50 1044 ASP A O 1
ATOM 7787 N N . THR A 1 1045 ? 37.927 5.156 -64.675 1.00 87.38 1045 THR A N 1
ATOM 7788 C CA . THR A 1 1045 ? 36.699 4.572 -64.097 1.00 87.38 1045 THR A CA 1
ATOM 7789 C C . THR A 1 1045 ? 37.010 3.237 -63.439 1.00 87.38 1045 THR A C 1
ATOM 7791 O O . THR A 1 1045 ? 37.967 2.549 -63.819 1.00 87.38 1045 THR A O 1
ATOM 7794 N N . LEU A 1 1046 ? 36.215 2.847 -62.441 1.00 89.19 1046 LEU A N 1
ATOM 7795 C CA . LEU A 1 1046 ? 36.357 1.555 -61.775 1.00 89.19 1046 LEU A CA 1
ATOM 7796 C C . LEU A 1 1046 ? 36.280 0.394 -62.776 1.00 89.19 1046 LEU A C 1
ATOM 7798 O O . LEU A 1 1046 ? 37.028 -0.584 -62.653 1.00 89.19 1046 LEU A O 1
ATOM 7802 N N . ASP A 1 1047 ? 35.433 0.520 -63.794 1.00 87.56 1047 ASP A N 1
ATOM 7803 C CA . ASP A 1 1047 ? 35.245 -0.492 -64.827 1.00 87.56 1047 ASP A CA 1
ATOM 7804 C C . ASP A 1 1047 ? 36.460 -0.614 -65.749 1.00 87.56 1047 ASP A C 1
ATOM 7806 O O . ASP A 1 1047 ? 36.981 -1.719 -65.955 1.00 87.56 1047 ASP A O 1
ATOM 7810 N N . ALA A 1 1048 ? 36.994 0.512 -66.229 1.00 86.62 1048 ALA A N 1
ATOM 7811 C CA . ALA A 1 1048 ? 38.205 0.530 -67.046 1.00 86.62 1048 ALA A CA 1
ATOM 7812 C C . ALA A 1 1048 ? 39.443 0.052 -66.259 1.00 86.62 1048 ALA A C 1
ATOM 7814 O O . ALA A 1 1048 ? 40.273 -0.713 -66.772 1.00 86.62 1048 ALA A O 1
ATOM 7815 N N . ALA A 1 1049 ? 39.576 0.448 -64.991 1.00 87.31 1049 ALA A N 1
ATOM 7816 C CA . ALA A 1 1049 ? 40.651 -0.006 -64.110 1.00 87.31 1049 ALA A CA 1
ATOM 7817 C C . ALA A 1 1049 ? 40.567 -1.514 -63.823 1.00 87.31 1049 ALA A C 1
ATOM 7819 O O . ALA A 1 1049 ? 41.579 -2.224 -63.887 1.00 87.31 1049 ALA A O 1
ATOM 7820 N N . SER A 1 1050 ? 39.357 -2.022 -63.575 1.00 84.94 1050 SER A N 1
ATOM 7821 C CA . SER A 1 1050 ? 39.096 -3.441 -63.318 1.00 84.94 1050 SER A CA 1
ATOM 7822 C C . SER A 1 1050 ? 39.491 -4.334 -64.496 1.00 84.94 1050 SER A C 1
ATOM 7824 O O . SER A 1 1050 ? 40.053 -5.410 -64.279 1.00 84.94 1050 SER A O 1
ATOM 7826 N N . GLN A 1 1051 ? 39.260 -3.895 -65.739 1.00 81.88 1051 GLN A N 1
ATOM 7827 C CA . GLN A 1 1051 ? 39.632 -4.659 -66.937 1.00 81.88 1051 GLN A CA 1
ATOM 7828 C C . GLN A 1 1051 ? 41.150 -4.720 -67.170 1.00 81.88 1051 GLN A C 1
ATOM 7830 O O . GLN A 1 1051 ? 41.664 -5.732 -67.654 1.00 81.88 1051 GLN A O 1
ATOM 7835 N N . ARG A 1 1052 ? 41.896 -3.664 -66.813 1.00 82.38 1052 ARG A N 1
ATOM 7836 C CA . ARG A 1 1052 ? 43.360 -3.602 -67.007 1.00 82.38 1052 ARG A CA 1
ATOM 7837 C C . ARG A 1 1052 ? 44.149 -4.412 -65.973 1.00 82.38 1052 ARG A C 1
ATOM 7839 O O . ARG A 1 1052 ? 45.305 -4.763 -66.227 1.00 82.38 1052 ARG A O 1
ATOM 7846 N N . ALA A 1 1053 ? 43.546 -4.710 -64.819 1.00 64.69 1053 ALA A N 1
ATOM 7847 C CA . ALA A 1 1053 ? 44.087 -5.578 -63.768 1.00 64.69 1053 ALA A CA 1
ATOM 7848 C C . ALA A 1 1053 ? 45.534 -5.247 -63.315 1.00 64.69 1053 ALA A C 1
ATOM 7850 O O . ALA A 1 1053 ? 46.273 -6.141 -62.893 1.00 64.69 1053 ALA A O 1
ATOM 7851 N N . SER A 1 1054 ? 45.957 -3.978 -63.407 1.00 60.56 1054 SER A N 1
ATOM 7852 C CA . SER A 1 1054 ? 47.324 -3.519 -63.106 1.00 60.56 1054 SER A CA 1
ATOM 7853 C C . SER A 1 1054 ? 47.307 -2.172 -62.378 1.00 60.56 1054 SER A C 1
ATOM 7855 O O . SER A 1 1054 ? 46.579 -1.273 -62.785 1.00 60.56 1054 SER A O 1
ATOM 7857 N N . ALA A 1 1055 ? 48.123 -2.020 -61.329 1.00 60.00 1055 ALA A N 1
ATOM 7858 C CA . ALA A 1 1055 ? 48.252 -0.765 -60.588 1.00 60.00 1055 ALA A CA 1
ATOM 7859 C C . ALA A 1 1055 ? 48.921 0.317 -61.457 1.00 60.00 1055 ALA A C 1
ATOM 7861 O O . ALA A 1 1055 ? 50.075 0.172 -61.867 1.00 60.00 1055 ALA A O 1
ATOM 7862 N N . THR A 1 1056 ? 48.193 1.394 -61.747 1.00 64.56 1056 THR A N 1
ATOM 7863 C CA . THR A 1 1056 ? 48.706 2.610 -62.394 1.00 64.56 1056 THR A CA 1
ATOM 7864 C C . THR A 1 1056 ? 49.001 3.681 -61.342 1.00 64.56 1056 THR A C 1
ATOM 7866 O O . THR A 1 1056 ? 48.590 3.571 -60.190 1.00 64.56 1056 THR A O 1
ATOM 7869 N N . SER A 1 1057 ? 49.695 4.756 -61.725 1.00 62.97 1057 SER A N 1
ATOM 7870 C CA . SER A 1 1057 ? 49.935 5.916 -60.848 1.00 62.97 1057 SER A CA 1
ATOM 7871 C C . SER A 1 1057 ? 48.682 6.759 -60.557 1.00 62.97 1057 SER A C 1
ATOM 7873 O O . SER A 1 1057 ? 48.812 7.812 -59.948 1.00 62.97 1057 SER A O 1
ATOM 7875 N N . SER A 1 1058 ? 47.508 6.331 -61.025 1.00 75.62 1058 SER A N 1
ATOM 7876 C CA . SER A 1 1058 ? 46.222 7.029 -60.918 1.00 75.62 1058 SER A CA 1
ATOM 7877 C C . SER A 1 1058 ? 45.255 6.368 -59.925 1.00 75.62 1058 SER A C 1
ATOM 7879 O O . SER A 1 1058 ? 44.079 6.707 -59.909 1.00 75.62 1058 SER A O 1
ATOM 7881 N N . ILE A 1 1059 ? 45.727 5.398 -59.130 1.00 84.81 1059 ILE A N 1
ATOM 7882 C CA . ILE A 1 1059 ? 44.913 4.648 -58.163 1.00 84.81 1059 ILE A CA 1
ATOM 7883 C C . ILE A 1 1059 ? 45.450 4.895 -56.756 1.00 84.81 1059 ILE A C 1
ATOM 7885 O O . ILE A 1 1059 ? 46.611 4.595 -56.467 1.00 84.81 1059 ILE A O 1
ATOM 7889 N N . PHE A 1 1060 ? 44.592 5.386 -55.868 1.00 83.56 1060 PHE A N 1
ATOM 7890 C CA . PHE A 1 1060 ? 44.933 5.729 -54.492 1.00 83.56 1060 PHE A CA 1
ATOM 7891 C C . PHE A 1 1060 ? 44.072 4.923 -53.520 1.00 83.56 1060 PHE A C 1
ATOM 7893 O O . PHE A 1 1060 ? 42.856 5.073 -53.473 1.00 83.56 1060 PHE A O 1
ATOM 7900 N N . LEU A 1 1061 ? 44.702 4.063 -52.719 1.00 86.00 1061 LEU A N 1
ATOM 7901 C CA . LEU A 1 1061 ? 44.032 3.380 -51.609 1.00 86.00 1061 LEU A CA 1
ATOM 7902 C C . LEU A 1 1061 ? 43.905 4.324 -50.407 1.00 86.00 1061 LEU A C 1
ATOM 7904 O O . LEU A 1 1061 ? 44.824 5.111 -50.142 1.00 86.00 1061 LEU A O 1
ATOM 7908 N N . SER A 1 1062 ? 42.810 4.206 -49.650 1.00 85.25 1062 SER A N 1
ATOM 7909 C CA . SER A 1 1062 ? 42.611 4.964 -48.412 1.00 85.25 1062 SER A CA 1
ATOM 7910 C C . SER A 1 1062 ? 43.710 4.649 -47.403 1.00 85.25 1062 SER A C 1
ATOM 7912 O O . SER A 1 1062 ? 43.842 3.524 -46.926 1.00 85.25 1062 SER A O 1
ATOM 7914 N N . SER A 1 1063 ? 44.523 5.639 -47.067 1.00 80.44 1063 SER A N 1
ATOM 7915 C CA . SER A 1 1063 ? 45.545 5.521 -46.031 1.00 80.44 1063 SER A CA 1
ATOM 7916 C C . SER A 1 1063 ? 45.804 6.873 -45.402 1.00 80.44 1063 SER A C 1
ATOM 7918 O O . SER A 1 1063 ? 45.580 7.903 -46.039 1.00 80.44 1063 SER A O 1
ATOM 7920 N N . ILE A 1 1064 ? 46.428 6.867 -44.225 1.00 72.50 1064 ILE A N 1
ATOM 7921 C CA . ILE A 1 1064 ? 46.841 8.073 -43.493 1.00 72.50 1064 ILE A CA 1
ATOM 7922 C C . ILE A 1 1064 ? 47.687 9.064 -44.316 1.00 72.50 1064 ILE A C 1
ATOM 7924 O O . ILE A 1 1064 ? 47.897 10.205 -43.906 1.00 72.50 1064 ILE A O 1
ATOM 7928 N N . ARG A 1 1065 ? 48.238 8.632 -45.460 1.00 73.94 1065 ARG A N 1
ATOM 7929 C CA . ARG A 1 1065 ? 48.998 9.483 -46.388 1.00 73.94 1065 ARG A CA 1
ATOM 7930 C C . ARG A 1 1065 ? 48.107 10.278 -47.339 1.00 73.94 1065 ARG A C 1
ATOM 7932 O O . ARG A 1 1065 ? 48.524 11.351 -47.764 1.00 73.94 1065 ARG A O 1
ATOM 7939 N N . HIS A 1 1066 ? 46.942 9.742 -47.685 1.00 75.19 1066 HIS A N 1
ATOM 7940 C CA . HIS A 1 1066 ? 46.041 10.287 -48.702 1.00 75.19 1066 HIS A CA 1
ATOM 7941 C C . HIS A 1 1066 ? 44.687 10.701 -48.134 1.00 75.19 1066 HIS A C 1
ATOM 7943 O O . HIS A 1 1066 ? 43.961 11.425 -48.798 1.00 75.19 1066 HIS A O 1
ATOM 7949 N N . VAL A 1 1067 ? 44.331 10.262 -46.928 1.00 81.38 1067 VAL A N 1
ATOM 7950 C CA . VAL A 1 1067 ? 43.016 10.482 -46.334 1.00 81.38 1067 VAL A CA 1
ATOM 7951 C C . VAL A 1 1067 ? 43.179 10.985 -44.909 1.00 81.38 1067 VAL A C 1
ATOM 7953 O O . VAL A 1 1067 ? 43.985 10.483 -44.131 1.00 81.38 1067 VAL A O 1
ATOM 7956 N N . ALA A 1 1068 ? 42.418 12.021 -44.572 1.00 82.50 1068 ALA A N 1
ATOM 7957 C CA . ALA A 1 1068 ? 42.170 12.407 -43.195 1.00 82.50 1068 ALA A CA 1
ATOM 7958 C C . ALA A 1 1068 ? 40.751 11.980 -42.820 1.00 82.50 1068 ALA A C 1
ATOM 7960 O O . ALA A 1 1068 ? 39.789 12.400 -43.466 1.00 82.50 1068 ALA A O 1
ATOM 7961 N N . VAL A 1 1069 ? 40.644 11.167 -41.773 1.00 84.56 1069 VAL A N 1
ATOM 7962 C CA . VAL A 1 1069 ? 39.373 10.716 -41.211 1.00 84.56 1069 VAL A CA 1
ATOM 7963 C C . VAL A 1 1069 ? 39.005 11.604 -40.024 1.00 84.56 1069 VAL A C 1
ATOM 7965 O O . VAL A 1 1069 ? 39.834 11.842 -39.146 1.00 84.56 1069 VAL A O 1
ATOM 7968 N N . ASN A 1 1070 ? 37.770 12.097 -39.990 1.00 84.00 1070 ASN A N 1
ATOM 7969 C CA . ASN A 1 1070 ? 37.218 12.823 -38.850 1.00 84.00 1070 ASN A CA 1
ATOM 7970 C C . ASN A 1 1070 ? 35.889 12.184 -38.442 1.00 84.00 1070 ASN A C 1
ATOM 7972 O O . ASN A 1 1070 ? 34.912 12.284 -39.180 1.00 84.00 1070 ASN A O 1
ATOM 7976 N N . GLN A 1 1071 ? 35.869 11.509 -37.295 1.00 81.88 1071 GLN A N 1
ATOM 7977 C CA . GLN A 1 1071 ? 34.655 10.915 -36.747 1.00 81.88 1071 GLN A CA 1
ATOM 7978 C C . GLN A 1 1071 ? 33.875 11.976 -35.965 1.00 81.88 1071 GLN A C 1
ATOM 7980 O O . GLN A 1 1071 ? 34.363 12.500 -34.964 1.00 81.88 1071 GLN A O 1
ATOM 7985 N N . SER A 1 1072 ? 32.680 12.310 -36.448 1.00 72.50 1072 SER A N 1
ATOM 7986 C CA . SER A 1 1072 ? 31.812 13.344 -35.875 1.00 72.50 1072 SER A CA 1
ATOM 7987 C C . SER A 1 1072 ? 30.817 12.782 -34.857 1.00 72.50 1072 SER A C 1
ATOM 7989 O O . SER A 1 1072 ? 30.475 13.487 -33.909 1.00 72.50 1072 SER A O 1
ATOM 7991 N N . SER A 1 1073 ? 30.397 11.526 -35.018 1.00 80.75 1073 SER A N 1
ATOM 7992 C CA . SER A 1 1073 ? 29.515 10.797 -34.097 1.00 80.75 1073 SER A CA 1
ATOM 7993 C C . SER A 1 1073 ? 29.729 9.276 -34.229 1.00 80.75 1073 SER A C 1
ATOM 7995 O O . SER A 1 1073 ? 30.487 8.831 -35.098 1.00 80.75 1073 SER A O 1
ATOM 7997 N N . PRO A 1 1074 ? 29.140 8.446 -33.348 1.00 78.44 1074 PRO A N 1
ATOM 7998 C CA . PRO A 1 1074 ? 29.303 6.995 -33.417 1.00 78.44 1074 PRO A CA 1
ATOM 7999 C C . PRO A 1 1074 ? 28.805 6.360 -34.720 1.00 78.44 1074 PRO A C 1
ATOM 8001 O O . PRO A 1 1074 ? 29.299 5.306 -35.075 1.00 78.44 1074 PRO A O 1
ATOM 8004 N N . ASP A 1 1075 ? 27.888 6.997 -35.440 1.00 80.00 1075 ASP A N 1
ATOM 8005 C CA . ASP A 1 1075 ? 27.230 6.554 -36.678 1.00 80.00 1075 ASP A CA 1
ATOM 8006 C C . ASP A 1 1075 ? 27.749 7.265 -37.946 1.00 80.00 1075 ASP A C 1
ATOM 8008 O O . ASP A 1 1075 ? 27.275 7.002 -39.054 1.00 80.00 1075 ASP A O 1
ATOM 8012 N N . GLN A 1 1076 ? 28.734 8.162 -37.810 1.00 87.69 1076 GLN A N 1
ATOM 8013 C CA . GLN A 1 1076 ? 29.172 9.038 -38.896 1.00 87.69 1076 GLN A CA 1
ATOM 8014 C C . GLN A 1 1076 ? 30.665 9.373 -38.849 1.00 87.69 1076 GLN A C 1
ATOM 8016 O O . GLN A 1 1076 ? 31.219 9.765 -37.819 1.00 87.69 1076 GLN A O 1
ATOM 8021 N N . PHE A 1 1077 ? 31.304 9.358 -40.020 1.00 87.94 1077 PHE A N 1
ATOM 8022 C CA . PHE A 1 1077 ? 32.619 9.968 -40.205 1.00 87.94 1077 PHE A CA 1
ATOM 8023 C C . PHE A 1 1077 ? 32.737 10.705 -41.538 1.00 87.94 1077 PHE A C 1
ATOM 8025 O O . PHE A 1 1077 ? 31.975 10.512 -42.482 1.00 87.94 1077 PHE A O 1
ATOM 8032 N N . MET A 1 1078 ? 33.736 11.575 -41.614 1.00 88.25 1078 MET A N 1
ATOM 8033 C CA . MET A 1 1078 ? 34.071 12.361 -42.793 1.00 88.25 1078 MET A CA 1
ATOM 8034 C C . MET A 1 1078 ? 35.445 11.936 -43.306 1.00 88.25 1078 MET A C 1
ATOM 8036 O O . MET A 1 1078 ? 36.407 11.888 -42.535 1.00 88.25 1078 MET A O 1
ATOM 8040 N N . LEU A 1 1079 ? 35.558 11.681 -44.610 1.00 87.88 1079 LEU A N 1
ATOM 8041 C CA . LEU A 1 1079 ? 36.837 11.488 -45.294 1.00 87.88 1079 LEU A CA 1
ATOM 8042 C C . LEU A 1 1079 ? 37.206 12.747 -46.054 1.00 87.88 1079 LEU A C 1
ATOM 8044 O O . LEU A 1 1079 ? 36.404 13.278 -46.816 1.00 87.88 1079 LEU A O 1
ATOM 8048 N N . SER A 1 1080 ? 38.437 13.206 -45.860 1.00 86.81 1080 SER A N 1
ATOM 8049 C CA . SER A 1 1080 ? 39.032 14.296 -46.632 1.00 86.81 1080 SER A CA 1
ATOM 8050 C C . SER A 1 1080 ? 40.268 13.779 -47.355 1.00 86.81 1080 SER A C 1
ATOM 8052 O O . SER A 1 1080 ? 41.308 13.566 -46.725 1.00 86.81 1080 SER A O 1
ATOM 8054 N N . TRP A 1 1081 ? 40.153 13.569 -48.663 1.00 84.06 1081 TRP A N 1
ATOM 8055 C CA . TRP A 1 1081 ? 41.262 13.130 -49.503 1.00 84.06 1081 TRP A CA 1
ATOM 8056 C C . TRP A 1 1081 ? 42.231 14.290 -49.760 1.00 84.06 1081 TRP A C 1
ATOM 8058 O O . TRP A 1 1081 ? 41.815 15.411 -50.057 1.00 84.06 1081 TRP A O 1
ATOM 8068 N N . LYS A 1 1082 ? 43.530 14.021 -49.625 1.00 71.12 1082 LYS A N 1
ATOM 8069 C CA . LYS A 1 1082 ? 44.637 14.971 -49.776 1.00 71.12 1082 LYS A CA 1
ATOM 8070 C C . LYS A 1 1082 ? 45.689 14.400 -50.720 1.00 71.12 1082 LYS A C 1
ATOM 8072 O O . LYS A 1 1082 ? 46.025 13.220 -50.645 1.00 71.12 1082 LYS A O 1
ATOM 8077 N N . ASP A 1 1083 ? 46.274 15.260 -51.546 1.00 60.69 1083 ASP A N 1
ATOM 8078 C CA . ASP A 1 1083 ? 47.452 14.909 -52.341 1.00 60.69 1083 ASP A CA 1
ATOM 8079 C C . ASP A 1 1083 ? 48.695 14.706 -51.446 1.00 60.69 1083 ASP A C 1
ATOM 8081 O O . ASP A 1 1083 ? 49.066 15.577 -50.653 1.00 60.69 1083 ASP A O 1
ATOM 8085 N N . SER A 1 1084 ? 49.371 13.566 -51.601 1.00 49.34 1084 SER A N 1
ATOM 8086 C CA . SER A 1 1084 ? 50.622 13.238 -50.907 1.00 49.34 1084 SER A CA 1
ATOM 8087 C C . SER A 1 1084 ? 51.883 13.750 -51.633 1.00 49.34 1084 SER A C 1
ATOM 8089 O O . SER A 1 1084 ? 52.988 13.627 -51.096 1.00 49.34 1084 SER A O 1
ATOM 8091 N N . LEU A 1 1085 ? 51.746 14.362 -52.821 1.00 50.31 1085 LEU A N 1
ATOM 8092 C CA . LEU A 1 1085 ? 52.847 14.838 -53.674 1.00 50.31 1085 LEU A CA 1
ATOM 8093 C C . LEU A 1 1085 ? 53.043 16.366 -53.684 1.00 50.31 1085 LEU A C 1
ATOM 8095 O O . LEU A 1 1085 ? 54.027 16.846 -54.253 1.00 50.31 1085 LEU A O 1
ATOM 8099 N N . GLY A 1 1086 ? 52.168 17.142 -53.036 1.00 48.62 1086 GLY A N 1
ATOM 8100 C CA . GLY A 1 1086 ? 52.316 18.595 -52.885 1.00 48.62 1086 GLY A CA 1
ATOM 8101 C C . GLY A 1 1086 ? 52.217 19.390 -54.194 1.00 48.62 1086 GLY A C 1
ATOM 8102 O O . GLY A 1 1086 ? 52.733 20.508 -54.263 1.00 48.62 1086 GLY A O 1
ATOM 8103 N N . ASN A 1 1087 ? 51.579 18.838 -55.230 1.00 51.41 1087 ASN A N 1
ATOM 8104 C CA . ASN A 1 1087 ? 51.443 19.478 -56.544 1.00 51.41 1087 ASN A CA 1
ATOM 8105 C C . ASN A 1 1087 ? 50.185 20.367 -56.660 1.00 51.41 1087 ASN A C 1
ATOM 8107 O O . ASN A 1 1087 ? 50.094 21.172 -57.585 1.00 51.41 1087 ASN A O 1
ATOM 8111 N N . GLY A 1 1088 ? 49.266 20.277 -55.689 1.00 51.41 1088 GLY A N 1
ATOM 8112 C CA . GLY A 1 1088 ? 48.117 21.170 -55.543 1.00 51.41 1088 GLY A CA 1
ATOM 8113 C C . GLY A 1 1088 ? 46.841 20.767 -56.287 1.00 51.41 1088 GLY A C 1
ATOM 8114 O O . GLY A 1 1088 ? 45.977 21.632 -56.397 1.00 51.41 1088 GLY A O 1
ATOM 8115 N N . LYS A 1 1089 ? 46.716 19.518 -56.759 1.00 52.66 1089 LYS A N 1
ATOM 8116 C CA . LYS A 1 1089 ? 45.590 19.057 -57.598 1.00 52.66 1089 LYS A CA 1
ATOM 8117 C C . LYS A 1 1089 ? 44.356 18.518 -56.858 1.00 52.66 1089 LYS A C 1
ATOM 8119 O O . LYS A 1 1089 ? 43.242 18.797 -57.276 1.00 52.66 1089 LYS A O 1
ATOM 8124 N N . ILE A 1 1090 ? 44.528 17.834 -55.721 1.00 54.56 1090 ILE A N 1
ATOM 8125 C CA . ILE A 1 1090 ? 43.417 17.423 -54.838 1.00 54.56 1090 ILE A CA 1
ATOM 8126 C C . ILE A 1 1090 ? 43.580 18.160 -53.518 1.00 54.56 1090 ILE A C 1
ATOM 8128 O O . ILE A 1 1090 ? 44.469 17.834 -52.722 1.00 54.56 1090 ILE A O 1
ATOM 8132 N N . ARG A 1 1091 ? 42.762 19.192 -53.301 1.00 54.53 1091 ARG A N 1
ATOM 8133 C CA . ARG A 1 1091 ? 42.801 19.955 -52.049 1.00 54.53 1091 ARG A CA 1
ATOM 8134 C C . ARG A 1 1091 ? 41.721 19.532 -51.067 1.00 54.53 1091 ARG A C 1
ATOM 8136 O O . ARG A 1 1091 ? 42.029 19.487 -49.882 1.00 54.53 1091 ARG A O 1
ATOM 8143 N N . ASP A 1 1092 ? 40.527 19.163 -51.537 1.00 65.06 1092 ASP A N 1
ATOM 8144 C CA . ASP A 1 1092 ? 39.364 19.048 -50.651 1.00 65.06 1092 ASP A CA 1
ATOM 8145 C C . ASP A 1 1092 ? 38.245 18.115 -51.178 1.00 65.06 1092 ASP A C 1
ATOM 8147 O O . ASP A 1 1092 ? 37.068 18.459 -51.035 1.00 65.06 1092 ASP A O 1
ATOM 8151 N N . LEU A 1 1093 ? 38.559 16.941 -51.765 1.00 84.44 1093 LEU A N 1
ATOM 8152 C CA . LEU A 1 1093 ? 37.514 15.923 -51.993 1.00 84.44 1093 LEU A CA 1
ATOM 8153 C C . LEU A 1 1093 ? 37.069 15.364 -50.641 1.00 84.44 1093 LEU A C 1
ATOM 8155 O O . LEU A 1 1093 ? 37.830 14.705 -49.928 1.00 84.44 1093 LEU A O 1
ATOM 8159 N N . ARG A 1 1094 ? 35.825 15.665 -50.291 1.00 87.62 1094 ARG A N 1
ATOM 8160 C CA . ARG A 1 1094 ? 35.283 15.506 -48.954 1.00 87.62 1094 ARG A CA 1
ATOM 8161 C C . ARG A 1 1094 ? 33.938 14.806 -49.002 1.00 87.62 1094 ARG A C 1
ATOM 8163 O O . ARG A 1 1094 ? 32.966 15.347 -49.532 1.00 87.62 1094 ARG A O 1
ATOM 8170 N N . VAL A 1 1095 ? 33.903 13.611 -48.422 1.00 91.31 1095 VAL A N 1
ATOM 8171 C CA . VAL A 1 1095 ? 32.716 12.754 -48.385 1.00 91.31 1095 VAL A CA 1
ATOM 8172 C C . VAL A 1 1095 ? 32.327 12.429 -46.954 1.00 91.31 1095 VAL A C 1
ATOM 8174 O O . VAL A 1 1095 ? 33.180 12.207 -46.091 1.00 91.31 1095 VAL A O 1
ATOM 8177 N N . LYS A 1 1096 ? 31.028 12.472 -46.698 1.00 91.44 1096 LYS A N 1
ATOM 8178 C CA . LYS A 1 1096 ? 30.402 12.176 -45.417 1.00 91.44 1096 LYS A CA 1
ATOM 8179 C C . LYS A 1 1096 ? 29.795 10.785 -45.522 1.00 91.44 1096 LYS A C 1
ATOM 8181 O O . LYS A 1 1096 ? 29.086 10.522 -46.490 1.00 91.44 1096 LYS A O 1
ATOM 8186 N N . ILE A 1 1097 ? 30.125 9.918 -44.575 1.00 91.81 1097 ILE A N 1
ATOM 8187 C CA . ILE A 1 1097 ? 29.650 8.540 -44.505 1.00 91.81 1097 ILE A CA 1
ATOM 8188 C C . ILE A 1 1097 ? 28.791 8.429 -43.255 1.00 91.81 1097 ILE A C 1
ATOM 8190 O O . ILE A 1 1097 ? 29.233 8.815 -42.172 1.00 91.81 1097 ILE A O 1
ATOM 8194 N N . GLU A 1 1098 ? 27.578 7.922 -43.425 1.00 91.31 1098 GLU A N 1
ATOM 8195 C CA . GLU A 1 1098 ? 26.561 7.802 -42.383 1.00 91.31 1098 GLU A CA 1
ATOM 8196 C C . GLU A 1 1098 ? 25.914 6.427 -42.456 1.00 91.31 1098 GLU A C 1
ATOM 8198 O O . GLU A 1 1098 ? 25.565 5.972 -43.547 1.00 91.31 1098 GLU A O 1
ATOM 8203 N N . VAL A 1 1099 ? 25.724 5.784 -41.308 1.00 87.31 1099 VAL A N 1
ATOM 8204 C CA . VAL A 1 1099 ? 24.800 4.649 -41.222 1.00 87.31 1099 VAL A CA 1
ATOM 8205 C C . VAL A 1 1099 ? 23.386 5.207 -41.257 1.00 87.31 1099 VAL A C 1
ATOM 8207 O O . VAL A 1 1099 ? 23.078 6.152 -40.537 1.00 87.31 1099 VAL A O 1
ATOM 8210 N N . ILE A 1 1100 ? 22.545 4.660 -42.128 1.00 85.94 1100 ILE A N 1
ATOM 8211 C CA . ILE A 1 1100 ? 21.173 5.129 -42.314 1.00 85.94 1100 ILE A CA 1
ATOM 8212 C C . ILE A 1 1100 ? 20.184 3.976 -42.355 1.00 85.94 1100 ILE A C 1
ATOM 8214 O O . ILE A 1 1100 ? 20.513 2.842 -42.695 1.00 85.94 1100 ILE A O 1
ATOM 8218 N N . ASP A 1 1101 ? 18.934 4.329 -42.101 1.00 79.00 1101 ASP A N 1
ATOM 8219 C CA . ASP A 1 1101 ? 17.791 3.430 -42.164 1.00 79.00 1101 ASP A CA 1
ATOM 8220 C C . ASP A 1 1101 ? 16.956 3.560 -43.430 1.00 79.00 1101 ASP A C 1
ATOM 8222 O O . ASP A 1 1101 ? 16.183 2.657 -43.779 1.00 79.00 1101 ASP A O 1
ATOM 8226 N N . GLU A 1 1102 ? 17.138 4.669 -44.147 1.00 80.31 1102 GLU A N 1
ATOM 8227 C CA . GLU A 1 1102 ? 16.441 4.942 -45.397 1.00 80.31 1102 GLU A CA 1
ATOM 8228 C C . GLU A 1 1102 ? 16.640 3.751 -46.360 1.00 80.31 1102 GLU A C 1
ATOM 8230 O O . GLU A 1 1102 ? 17.759 3.242 -46.507 1.00 80.31 1102 GLU A O 1
ATOM 8235 N N . PRO A 1 1103 ? 15.569 3.239 -46.994 1.00 83.06 1103 PRO A N 1
ATOM 8236 C CA . PRO A 1 1103 ? 15.718 2.208 -48.010 1.00 83.06 1103 PRO A CA 1
ATOM 8237 C C . PRO A 1 1103 ? 16.546 2.750 -49.177 1.00 83.06 1103 PRO A C 1
ATOM 8239 O O . PRO A 1 1103 ? 16.543 3.953 -49.446 1.00 83.06 1103 PRO A O 1
ATOM 8242 N N . MET A 1 1104 ? 17.222 1.856 -49.904 1.00 86.88 1104 MET A N 1
ATOM 8243 C CA . MET A 1 1104 ? 17.883 2.244 -51.150 1.00 86.88 1104 MET A CA 1
ATOM 8244 C C . MET A 1 1104 ? 16.894 2.956 -52.075 1.00 86.88 1104 MET A C 1
ATOM 8246 O O . MET A 1 1104 ? 15.726 2.559 -52.182 1.00 86.88 1104 MET A O 1
ATOM 8250 N N . SER A 1 1105 ? 17.370 3.993 -52.763 1.00 90.31 1105 SER A N 1
ATOM 8251 C CA . SER A 1 1105 ? 16.559 4.717 -53.734 1.00 90.31 1105 SER A CA 1
ATOM 8252 C C . SER A 1 1105 ? 15.998 3.740 -54.767 1.00 90.31 1105 SER A C 1
ATOM 8254 O O . SER A 1 1105 ? 16.724 2.929 -55.344 1.00 90.31 1105 SER A O 1
ATOM 8256 N N . LEU A 1 1106 ? 14.694 3.814 -55.043 1.00 92.44 1106 LEU A N 1
ATOM 8257 C CA . LEU A 1 1106 ? 14.101 3.001 -56.105 1.00 92.44 1106 LEU A CA 1
ATOM 8258 C C . LEU A 1 1106 ? 14.888 3.229 -57.409 1.00 92.44 1106 LEU A C 1
ATOM 8260 O O . LEU A 1 1106 ? 15.103 4.376 -57.788 1.00 92.44 1106 LEU A O 1
ATOM 8264 N N . GLY A 1 1107 ? 15.347 2.164 -58.069 1.00 93.06 1107 GLY A N 1
ATOM 8265 C CA . GLY A 1 1107 ? 16.219 2.249 -59.246 1.00 93.06 1107 GLY A CA 1
ATOM 8266 C C . GLY A 1 1107 ? 17.717 2.034 -58.986 1.00 93.06 1107 GLY A C 1
ATOM 8267 O O . GLY A 1 1107 ? 18.411 1.659 -59.926 1.00 93.06 1107 GLY A O 1
ATOM 8268 N N . SER A 1 1108 ? 18.225 2.186 -57.756 1.00 94.12 1108 SER A N 1
ATOM 8269 C CA . SER A 1 1108 ? 19.680 2.174 -57.493 1.00 94.12 1108 SER A CA 1
ATOM 8270 C C . SER A 1 1108 ? 20.260 0.829 -57.038 1.00 94.12 1108 SER A C 1
ATOM 8272 O O . SER A 1 1108 ? 21.458 0.723 -56.778 1.00 94.12 1108 SER A O 1
ATOM 8274 N N . LYS A 1 1109 ? 19.436 -0.224 -56.976 1.00 91.94 1109 LYS A N 1
ATOM 8275 C CA . LYS A 1 1109 ? 19.808 -1.525 -56.395 1.00 91.94 1109 LYS A CA 1
ATOM 8276 C C . LYS A 1 1109 ? 20.993 -2.226 -57.074 1.00 91.94 1109 LYS A C 1
ATOM 8278 O O . LYS A 1 1109 ? 21.708 -2.933 -56.387 1.00 91.94 1109 LYS A O 1
ATOM 8283 N N . LEU A 1 1110 ? 21.179 -2.061 -58.385 1.00 92.25 1110 LEU A N 1
ATOM 8284 C CA . LEU A 1 1110 ? 22.277 -2.695 -59.138 1.00 92.25 1110 LEU A CA 1
ATOM 8285 C C . LEU A 1 1110 ? 23.452 -1.736 -59.414 1.00 92.25 1110 LEU A C 1
ATOM 8287 O O . LEU A 1 1110 ? 24.360 -2.082 -60.162 1.00 92.25 1110 LEU A O 1
ATOM 8291 N N . GLN A 1 1111 ? 23.430 -0.518 -58.858 1.00 92.69 1111 GLN A N 1
ATOM 8292 C CA . GLN A 1 1111 ? 24.424 0.526 -59.153 1.00 92.69 1111 GLN A CA 1
ATOM 8293 C C . GLN A 1 1111 ? 25.765 0.351 -58.421 1.00 92.69 1111 GLN A C 1
ATOM 8295 O O . GLN A 1 1111 ? 26.680 1.144 -58.608 1.00 92.69 1111 GLN A O 1
ATOM 8300 N N . ASP A 1 1112 ? 25.892 -0.653 -57.555 1.00 87.88 1112 ASP A N 1
ATOM 8301 C CA . ASP A 1 1112 ? 27.139 -1.062 -56.900 1.00 87.88 1112 ASP A CA 1
ATOM 8302 C C . ASP A 1 1112 ? 27.882 -2.157 -57.687 1.00 87.88 1112 ASP A C 1
ATOM 8304 O O . ASP A 1 1112 ? 29.051 -2.433 -57.402 1.00 87.88 1112 ASP A O 1
ATOM 8308 N N . GLU A 1 1113 ? 27.231 -2.757 -58.689 1.00 86.88 1113 GLU A N 1
ATOM 8309 C CA . GLU A 1 1113 ? 27.851 -3.698 -59.617 1.00 86.88 1113 GLU A CA 1
ATOM 8310 C C . GLU A 1 1113 ? 28.772 -2.986 -60.627 1.00 86.88 1113 GLU A C 1
ATOM 8312 O O . GLU A 1 1113 ? 28.696 -1.778 -60.855 1.00 86.88 1113 GLU A O 1
ATOM 8317 N N . LYS A 1 1114 ? 29.663 -3.755 -61.263 1.00 83.75 1114 LYS A N 1
ATOM 8318 C CA . LYS A 1 1114 ? 30.513 -3.262 -62.359 1.00 83.75 1114 LYS A CA 1
ATOM 8319 C C . LYS A 1 1114 ? 29.664 -2.963 -63.584 1.00 83.75 1114 LYS A C 1
ATOM 8321 O O . LYS A 1 1114 ? 28.846 -3.802 -63.958 1.00 83.75 1114 LYS A O 1
ATOM 8326 N N . GLN A 1 1115 ? 29.911 -1.831 -64.237 1.00 89.06 1115 GLN A N 1
ATOM 8327 C CA . GLN A 1 1115 ? 29.083 -1.310 -65.331 1.00 89.06 1115 GLN A CA 1
ATOM 8328 C C . GLN A 1 1115 ? 27.619 -1.122 -64.898 1.00 89.06 1115 GLN A C 1
ATOM 8330 O O . GLN A 1 1115 ? 26.679 -1.375 -65.658 1.00 89.06 1115 GLN A O 1
ATOM 8335 N N . GLY A 1 1116 ? 27.444 -0.761 -63.623 1.00 89.38 1116 GLY A N 1
ATOM 8336 C CA . GLY A 1 1116 ? 26.177 -0.676 -62.909 1.00 89.38 1116 GLY A CA 1
ATOM 8337 C C . GLY A 1 1116 ? 25.401 0.613 -63.163 1.00 89.38 1116 GLY A C 1
ATOM 8338 O O . GLY A 1 1116 ? 24.456 0.885 -62.432 1.00 89.38 1116 GLY A O 1
ATOM 8339 N N . GLU A 1 1117 ? 25.735 1.420 -64.173 1.00 94.12 1117 GLU A N 1
ATOM 8340 C CA . GLU A 1 1117 ? 25.019 2.650 -64.540 1.00 94.12 1117 GLU A CA 1
ATOM 8341 C C . GLU A 1 1117 ? 23.638 2.336 -65.154 1.00 94.12 1117 GLU A C 1
ATOM 8343 O O . GLU A 1 1117 ? 23.333 2.681 -66.294 1.00 94.12 1117 GLU A O 1
ATOM 8348 N N . VAL A 1 1118 ? 22.780 1.651 -64.399 1.00 95.88 1118 VAL A N 1
ATOM 8349 C CA . VAL A 1 1118 ? 21.461 1.150 -64.789 1.00 95.88 1118 VAL A CA 1
ATOM 8350 C C . VAL A 1 1118 ? 20.405 1.554 -63.760 1.00 95.88 1118 VAL A C 1
ATOM 8352 O O . VAL A 1 1118 ? 20.709 1.953 -62.638 1.00 95.88 1118 VAL A O 1
ATOM 8355 N N . LEU A 1 1119 ? 19.137 1.454 -64.145 1.00 96.56 1119 LEU A N 1
ATOM 8356 C CA . LEU A 1 1119 ? 17.972 1.672 -63.294 1.00 96.56 1119 LEU A CA 1
ATOM 8357 C C . LEU A 1 1119 ? 17.280 0.330 -63.042 1.00 96.56 1119 LEU A C 1
ATOM 8359 O O . LEU A 1 1119 ? 16.691 -0.247 -63.961 1.00 96.56 1119 LEU A O 1
ATOM 8363 N N . ASP A 1 1120 ? 17.331 -0.162 -61.807 1.00 95.44 1120 ASP A N 1
ATOM 8364 C CA . ASP A 1 1120 ? 16.695 -1.415 -61.400 1.00 95.44 1120 ASP A CA 1
ATOM 8365 C C . ASP A 1 1120 ? 15.280 -1.196 -60.845 1.00 95.44 1120 ASP A C 1
ATOM 8367 O O . ASP A 1 1120 ? 15.085 -0.776 -59.702 1.00 95.44 1120 ASP A O 1
ATOM 8371 N N . LEU A 1 1121 ? 14.274 -1.527 -61.656 1.00 95.38 1121 LEU A N 1
ATOM 8372 C CA . LEU A 1 1121 ? 12.867 -1.574 -61.252 1.00 95.38 1121 LEU A CA 1
ATOM 8373 C C . LEU A 1 1121 ? 12.351 -3.018 -61.153 1.00 95.38 1121 LEU A C 1
ATOM 8375 O O . LEU A 1 1121 ? 11.138 -3.237 -61.152 1.00 95.38 1121 LEU A O 1
ATOM 8379 N N . SER A 1 1122 ? 13.237 -4.017 -61.078 1.00 92.75 1122 SER A N 1
ATOM 8380 C CA . SER A 1 1122 ? 12.875 -5.440 -61.018 1.00 92.75 1122 SER A CA 1
ATOM 8381 C C . SER A 1 1122 ? 12.068 -5.810 -59.770 1.00 92.75 1122 SER A C 1
ATOM 8383 O O . SER A 1 1122 ? 11.220 -6.696 -59.839 1.00 92.75 1122 SER A O 1
ATOM 8385 N N . GLY A 1 1123 ? 12.276 -5.096 -58.659 1.00 90.69 1123 GLY A N 1
ATOM 8386 C CA . GLY A 1 1123 ? 11.518 -5.263 -57.413 1.00 90.69 1123 GLY A CA 1
ATOM 8387 C C . GLY A 1 1123 ? 10.104 -4.671 -57.434 1.00 90.69 1123 GLY A C 1
ATOM 8388 O O . GLY A 1 1123 ? 9.334 -4.894 -56.504 1.00 90.69 1123 GLY A O 1
ATOM 8389 N N . VAL A 1 1124 ? 9.738 -3.919 -58.476 1.00 92.88 1124 VAL A N 1
ATOM 8390 C CA . VAL A 1 1124 ? 8.381 -3.382 -58.645 1.00 92.88 1124 VAL A CA 1
ATOM 8391 C C . VAL A 1 1124 ? 7.522 -4.401 -59.385 1.00 92.88 1124 VAL A C 1
ATOM 8393 O O . VAL A 1 1124 ? 7.983 -5.003 -60.349 1.00 92.88 1124 VAL A O 1
ATOM 8396 N N . ASP A 1 1125 ? 6.260 -4.558 -58.976 1.00 91.25 1125 ASP A N 1
ATOM 8397 C CA . ASP A 1 1125 ? 5.290 -5.427 -59.655 1.00 91.25 1125 ASP A CA 1
ATOM 8398 C C . ASP A 1 1125 ? 5.320 -5.211 -61.187 1.00 91.25 1125 ASP A C 1
ATOM 8400 O O . ASP A 1 1125 ? 5.080 -4.086 -61.648 1.00 91.25 1125 ASP A O 1
ATOM 8404 N N . PRO A 1 1126 ? 5.577 -6.264 -61.991 1.00 89.94 1126 PRO A N 1
ATOM 8405 C CA . PRO A 1 1126 ? 5.572 -6.185 -63.446 1.00 89.94 1126 PRO A CA 1
ATOM 8406 C C . PRO A 1 1126 ? 4.264 -5.676 -64.057 1.00 89.94 1126 PRO A C 1
ATOM 8408 O O . PRO A 1 1126 ? 4.278 -5.274 -65.215 1.00 89.94 1126 PRO A O 1
ATOM 8411 N N . ALA A 1 1127 ? 3.141 -5.690 -63.332 1.00 88.50 1127 ALA A N 1
ATOM 8412 C CA . ALA A 1 1127 ? 1.868 -5.123 -63.778 1.00 88.50 1127 ALA A CA 1
ATOM 8413 C C . ALA A 1 1127 ? 1.754 -3.602 -63.554 1.00 88.50 1127 ALA A C 1
ATOM 8415 O O . ALA A 1 1127 ? 0.848 -2.970 -64.102 1.00 88.50 1127 ALA A O 1
ATOM 8416 N N . ARG A 1 1128 ? 2.656 -2.996 -62.771 1.00 89.69 1128 ARG A N 1
ATOM 8417 C CA . ARG A 1 1128 ? 2.624 -1.573 -62.406 1.00 89.69 1128 ARG A CA 1
ATOM 8418 C C . ARG A 1 1128 ? 3.554 -0.728 -63.271 1.00 89.69 1128 ARG A C 1
ATOM 8420 O O . ARG A 1 1128 ? 4.619 -1.169 -63.701 1.00 89.69 1128 ARG A O 1
ATOM 8427 N N . GLN A 1 1129 ? 3.152 0.520 -63.494 1.00 90.62 1129 GLN A N 1
ATOM 8428 C CA . GLN A 1 1129 ? 3.997 1.542 -64.110 1.00 90.62 1129 GLN A CA 1
ATOM 8429 C C . GLN A 1 1129 ? 4.560 2.472 -63.037 1.00 90.62 1129 GLN A C 1
ATOM 8431 O O . GLN A 1 1129 ? 3.891 2.780 -62.052 1.00 90.62 1129 GLN A O 1
ATOM 8436 N N . VAL A 1 1130 ? 5.788 2.932 -63.250 1.00 94.12 1130 VAL A N 1
ATOM 8437 C CA . VAL A 1 1130 ? 6.482 3.886 -62.385 1.00 94.12 1130 VAL A CA 1
ATOM 8438 C C . VAL A 1 1130 ? 6.701 5.169 -63.174 1.00 94.12 1130 VAL A C 1
ATOM 8440 O O . VAL A 1 1130 ? 7.158 5.134 -64.319 1.00 94.12 1130 VAL A O 1
ATOM 8443 N N . ARG A 1 1131 ? 6.369 6.316 -62.581 1.00 95.44 1131 ARG A N 1
ATOM 8444 C CA . ARG A 1 1131 ? 6.670 7.622 -63.166 1.00 95.44 1131 ARG A CA 1
ATOM 8445 C C . ARG A 1 1131 ? 8.114 7.969 -62.855 1.00 95.44 1131 ARG A C 1
ATOM 8447 O O . ARG A 1 1131 ? 8.448 8.187 -61.696 1.00 95.44 1131 ARG A O 1
ATOM 8454 N N . ALA A 1 1132 ? 8.932 8.056 -63.894 1.00 96.81 1132 ALA A N 1
ATOM 8455 C CA . ALA A 1 1132 ? 10.291 8.567 -63.830 1.00 96.81 1132 ALA A CA 1
ATOM 8456 C C . ALA A 1 1132 ? 10.274 10.066 -64.153 1.00 96.81 1132 ALA A C 1
ATOM 8458 O O . ALA A 1 1132 ? 9.764 10.465 -65.203 1.00 96.81 1132 ALA A O 1
ATOM 8459 N N . SER A 1 1133 ? 10.798 10.892 -63.255 1.00 97.19 1133 SER A N 1
ATOM 8460 C CA . SER A 1 1133 ? 10.995 12.328 -63.454 1.00 97.19 1133 SER A CA 1
ATOM 8461 C C . SER A 1 1133 ? 12.478 12.595 -63.655 1.00 97.19 1133 SER A C 1
ATOM 8463 O O . SER A 1 1133 ? 13.301 12.154 -62.861 1.00 97.19 1133 SER A O 1
ATOM 8465 N N . PHE A 1 1134 ? 12.810 13.307 -64.723 1.00 96.75 1134 PHE A N 1
ATOM 8466 C CA . PHE A 1 1134 ? 14.173 13.552 -65.172 1.00 96.75 1134 PHE A CA 1
ATOM 8467 C C . PHE A 1 1134 ? 14.527 15.018 -64.987 1.00 96.75 1134 PHE A C 1
ATOM 8469 O O . PHE A 1 1134 ? 13.774 15.891 -65.424 1.00 96.75 1134 PHE A O 1
ATOM 8476 N N . ILE A 1 1135 ? 15.699 15.281 -64.420 1.00 96.06 1135 ILE A N 1
ATOM 8477 C CA . ILE A 1 1135 ? 16.401 16.558 -64.546 1.00 96.06 1135 ILE A CA 1
ATOM 8478 C C . ILE A 1 1135 ? 17.531 16.336 -65.544 1.00 96.06 1135 ILE A C 1
ATOM 8480 O O . ILE A 1 1135 ? 18.337 15.424 -65.380 1.00 96.06 1135 ILE A O 1
ATOM 8484 N N . VAL A 1 1136 ? 17.564 17.162 -66.584 1.00 96.31 1136 VAL A N 1
ATOM 8485 C CA . VAL A 1 1136 ? 18.491 17.042 -67.711 1.00 96.31 1136 VAL A CA 1
ATOM 8486 C C . VAL A 1 1136 ? 19.327 18.312 -67.773 1.00 96.31 1136 VAL A C 1
ATOM 8488 O O . VAL A 1 1136 ? 18.766 19.391 -67.974 1.00 96.31 1136 VAL A O 1
ATOM 8491 N N . ASN A 1 1137 ? 20.643 18.188 -67.627 1.00 95.25 1137 ASN A N 1
ATOM 8492 C CA . ASN A 1 1137 ? 21.609 19.271 -67.825 1.00 95.25 1137 ASN A CA 1
ATOM 8493 C C . ASN A 1 1137 ? 22.513 18.927 -69.008 1.00 95.25 1137 ASN A C 1
ATOM 8495 O O . ASN A 1 1137 ? 22.766 17.750 -69.260 1.00 95.25 1137 ASN A O 1
ATOM 8499 N N . ARG A 1 1138 ? 22.985 19.942 -69.731 1.00 92.31 1138 ARG A N 1
ATOM 8500 C CA . ARG A 1 1138 ? 23.875 19.759 -70.881 1.00 92.31 1138 ARG A CA 1
ATOM 8501 C C . ARG A 1 1138 ? 24.916 20.861 -70.950 1.00 92.31 1138 ARG A C 1
ATOM 8503 O O . ARG A 1 1138 ? 24.546 22.032 -71.065 1.00 92.31 1138 ARG A O 1
ATOM 8510 N N . GLU A 1 1139 ? 26.176 20.466 -71.012 1.00 92.38 1139 GLU A N 1
ATOM 8511 C CA . GLU A 1 1139 ? 27.298 21.297 -71.435 1.00 92.38 1139 GLU A CA 1
ATOM 8512 C C . GLU A 1 1139 ? 28.050 20.566 -72.545 1.00 92.38 1139 GLU A C 1
ATOM 8514 O O . GLU A 1 1139 ? 29.012 19.877 -72.295 1.00 92.38 1139 GLU A O 1
ATOM 8519 N N . ALA A 1 1140 ? 27.583 20.690 -73.788 1.00 90.88 1140 ALA A N 1
ATOM 8520 C CA . ALA A 1 1140 ? 28.162 19.940 -74.901 1.00 90.88 1140 ALA A CA 1
ATOM 8521 C C . ALA A 1 1140 ? 28.234 20.756 -76.186 1.00 90.88 1140 ALA A C 1
ATOM 8523 O O . ALA A 1 1140 ? 27.403 21.638 -76.460 1.00 90.88 1140 ALA A O 1
ATOM 8524 N N . GLY A 1 114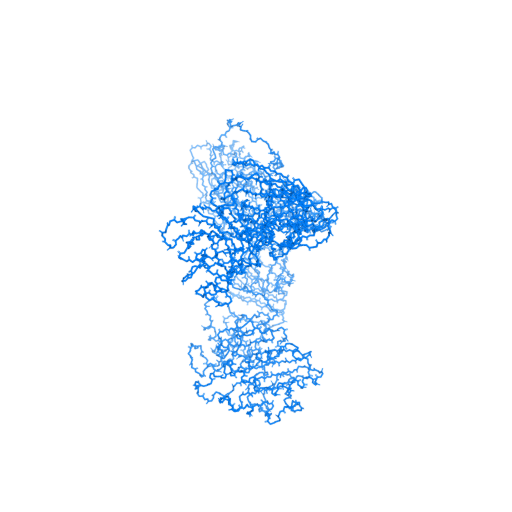1 ? 29.167 20.379 -77.058 1.00 86.94 1141 GLY A N 1
ATOM 8525 C CA . GLY A 1 1141 ? 29.207 20.843 -78.444 1.00 86.94 1141 GLY A CA 1
ATOM 8526 C C . GLY A 1 1141 ? 28.119 20.208 -79.320 1.00 86.94 1141 GLY A C 1
ATOM 8527 O O . GLY A 1 1141 ? 27.579 20.878 -80.207 1.00 86.94 1141 GLY A O 1
ATOM 8528 N N . TYR A 1 1142 ? 27.760 18.944 -79.068 1.00 92.75 1142 TYR A N 1
ATOM 8529 C CA . TYR A 1 1142 ? 26.824 18.177 -79.894 1.00 92.75 1142 TYR A CA 1
ATOM 8530 C C . TYR A 1 1142 ? 25.405 18.141 -79.347 1.00 92.75 1142 TYR A C 1
ATOM 8532 O O . TYR A 1 1142 ? 25.182 18.056 -78.143 1.00 92.75 1142 TYR A O 1
ATOM 8540 N N . ASN A 1 1143 ? 24.412 18.202 -80.239 1.00 92.19 1143 ASN A N 1
ATOM 8541 C CA . ASN A 1 1143 ? 23.005 18.105 -79.851 1.00 92.19 1143 ASN A CA 1
ATOM 8542 C C . ASN A 1 1143 ? 22.655 16.652 -79.526 1.00 92.19 1143 ASN A C 1
ATOM 8544 O O . ASN A 1 1143 ? 22.154 15.919 -80.377 1.00 92.19 1143 ASN A O 1
ATOM 8548 N N . ASN A 1 1144 ? 22.950 16.260 -78.295 1.00 95.38 1144 ASN A N 1
ATOM 8549 C CA . ASN A 1 1144 ? 22.808 14.892 -77.828 1.00 95.38 1144 ASN A CA 1
ATOM 8550 C C . ASN A 1 1144 ? 21.357 14.557 -77.484 1.00 95.38 1144 ASN A C 1
ATOM 8552 O O . ASN A 1 1144 ? 20.563 15.438 -77.132 1.00 95.38 1144 ASN A O 1
ATOM 8556 N N . VAL A 1 1145 ? 21.031 13.271 -77.585 1.00 96.44 1145 VAL A N 1
ATOM 8557 C CA . VAL A 1 1145 ? 19.774 12.692 -77.104 1.00 96.44 1145 VAL A CA 1
ATOM 8558 C C . VAL A 1 1145 ? 20.114 11.538 -76.174 1.00 96.44 1145 VAL A C 1
ATOM 8560 O O . VAL A 1 1145 ? 20.832 10.625 -76.578 1.00 96.44 1145 VAL A O 1
ATOM 8563 N N . VAL A 1 1146 ? 19.590 11.567 -74.948 1.00 98.00 1146 VAL A N 1
ATOM 8564 C CA . VAL A 1 1146 ? 19.725 10.463 -73.989 1.00 98.00 1146 VAL A CA 1
ATOM 8565 C C . VAL A 1 1146 ? 18.399 9.728 -73.862 1.00 98.00 1146 VAL A C 1
ATOM 8567 O O . VAL A 1 1146 ? 17.351 10.350 -73.699 1.00 98.00 1146 VAL A O 1
ATOM 8570 N N . GLY A 1 1147 ? 18.438 8.404 -73.919 1.00 97.44 1147 GLY A N 1
ATOM 8571 C CA . GLY A 1 1147 ? 17.272 7.558 -73.690 1.00 97.44 1147 GLY A CA 1
ATOM 8572 C C . GLY A 1 1147 ? 17.617 6.355 -72.827 1.00 97.44 1147 GLY A C 1
ATOM 8573 O O . GLY A 1 1147 ? 18.764 6.167 -72.433 1.00 97.44 1147 GLY A O 1
ATOM 8574 N N . PHE A 1 1148 ? 16.613 5.529 -72.546 1.00 97.88 1148 PHE A N 1
ATOM 8575 C CA . PHE A 1 1148 ? 16.765 4.305 -71.759 1.00 97.88 1148 PHE A CA 1
ATOM 8576 C C . PHE A 1 1148 ? 16.207 3.112 -72.526 1.00 97.88 1148 PHE A C 1
ATOM 8578 O O . PHE A 1 1148 ? 15.207 3.255 -73.226 1.00 97.88 1148 PHE A O 1
ATOM 8585 N N . TYR A 1 1149 ? 16.809 1.935 -72.387 1.00 96.69 1149 TYR A N 1
ATOM 8586 C CA . TYR A 1 1149 ? 16.352 0.686 -73.005 1.00 96.69 1149 TYR A CA 1
ATOM 8587 C C . TYR A 1 1149 ? 16.373 -0.455 -72.000 1.00 96.69 1149 TYR A C 1
ATOM 8589 O O . TYR A 1 1149 ? 17.142 -0.442 -71.043 1.00 96.69 1149 TYR A O 1
ATOM 8597 N N . LYS A 1 1150 ? 15.488 -1.433 -72.196 1.00 94.81 1150 LYS A N 1
ATOM 8598 C CA . LYS A 1 1150 ? 15.337 -2.547 -71.260 1.00 94.81 1150 LYS A CA 1
ATOM 8599 C C . LYS A 1 1150 ? 16.424 -3.604 -71.481 1.00 94.81 1150 LYS A C 1
ATOM 8601 O O . LYS A 1 1150 ? 16.637 -4.041 -72.609 1.00 94.81 1150 LYS A O 1
ATOM 8606 N N . ILE A 1 1151 ? 17.036 -4.062 -70.394 1.00 95.44 1151 ILE A N 1
ATOM 8607 C CA . ILE A 1 1151 ? 18.004 -5.168 -70.371 1.00 95.44 1151 ILE A CA 1
ATOM 8608 C C . ILE A 1 1151 ? 17.434 -6.362 -69.596 1.00 95.44 1151 ILE A C 1
ATOM 8610 O O . ILE A 1 1151 ? 16.451 -6.233 -68.859 1.00 95.44 1151 ILE A O 1
ATOM 8614 N N . THR A 1 1152 ? 17.989 -7.551 -69.823 1.00 90.69 1152 THR A N 1
ATOM 8615 C CA . THR A 1 1152 ? 17.546 -8.806 -69.192 1.00 90.69 1152 THR A CA 1
ATOM 8616 C C . THR A 1 1152 ? 18.380 -9.201 -67.978 1.00 90.69 1152 THR A C 1
ATOM 8618 O O . THR A 1 1152 ? 17.913 -10.002 -67.175 1.00 90.69 1152 THR A O 1
ATOM 8621 N N . ASP A 1 1153 ? 19.591 -8.662 -67.854 1.00 88.75 1153 ASP A N 1
ATOM 8622 C CA . ASP A 1 1153 ? 20.509 -8.857 -66.731 1.00 88.75 1153 ASP A CA 1
ATOM 8623 C C . ASP A 1 1153 ? 21.420 -7.628 -66.566 1.00 88.75 1153 ASP A C 1
ATOM 8625 O O . ASP A 1 1153 ? 21.446 -6.756 -67.437 1.00 88.75 1153 ASP A O 1
ATOM 8629 N N . SER A 1 1154 ? 22.162 -7.557 -65.457 1.00 85.81 1154 SER A N 1
ATOM 8630 C CA . SER A 1 1154 ? 23.095 -6.460 -65.162 1.00 85.81 1154 SER A CA 1
ATOM 8631 C C . SER A 1 1154 ? 24.310 -6.404 -66.092 1.00 85.81 1154 SER A C 1
ATOM 8633 O O . SER A 1 1154 ? 24.995 -5.392 -66.147 1.00 85.81 1154 SER A O 1
ATOM 8635 N N . LEU A 1 1155 ? 24.543 -7.444 -66.900 1.00 89.38 1155 LEU A N 1
ATOM 8636 C CA . LEU A 1 1155 ? 25.618 -7.479 -67.895 1.00 89.38 1155 LEU A CA 1
ATOM 8637 C C . LEU A 1 1155 ? 25.215 -6.833 -69.231 1.00 89.38 1155 LEU A C 1
ATOM 8639 O O . LEU A 1 1155 ? 25.968 -6.914 -70.202 1.00 89.38 1155 LEU A O 1
ATOM 8643 N N . GLY A 1 1156 ? 24.021 -6.237 -69.310 1.00 92.94 1156 GLY A N 1
ATOM 8644 C CA . GLY A 1 1156 ? 23.538 -5.540 -70.499 1.00 92.94 1156 GLY A CA 1
ATOM 8645 C C . GLY A 1 1156 ? 22.962 -6.451 -71.577 1.00 92.94 1156 GLY A C 1
ATOM 8646 O O . GLY A 1 1156 ? 22.787 -6.017 -72.711 1.00 92.94 1156 GLY A O 1
ATOM 8647 N N . THR A 1 1157 ? 22.658 -7.717 -71.287 1.00 95.12 1157 THR A N 1
ATOM 8648 C CA . THR A 1 1157 ? 22.051 -8.598 -72.295 1.00 95.12 1157 THR A CA 1
ATOM 8649 C C . THR A 1 1157 ? 20.668 -8.072 -72.708 1.00 95.12 1157 THR A C 1
ATOM 8651 O O . THR A 1 1157 ? 19.881 -7.630 -71.870 1.00 95.12 1157 THR A O 1
ATOM 8654 N N . ILE A 1 1158 ? 20.339 -8.137 -74.002 1.00 95.62 1158 ILE A N 1
ATOM 8655 C CA . ILE A 1 1158 ? 19.024 -7.750 -74.537 1.00 95.62 1158 ILE A CA 1
ATOM 8656 C C . ILE A 1 1158 ? 18.424 -8.849 -75.411 1.00 95.62 1158 ILE A C 1
ATOM 8658 O O . ILE A 1 1158 ? 19.130 -9.654 -76.016 1.00 95.62 1158 ILE A O 1
ATOM 8662 N N . THR A 1 1159 ? 17.094 -8.863 -75.513 1.00 92.81 1159 THR A N 1
ATOM 8663 C CA . THR A 1 1159 ? 16.378 -9.635 -76.539 1.00 92.81 1159 THR A CA 1
ATOM 8664 C C . THR A 1 1159 ? 15.916 -8.672 -77.623 1.00 92.81 1159 THR A C 1
ATOM 8666 O O . THR A 1 1159 ? 15.097 -7.799 -77.344 1.00 92.81 1159 THR A O 1
ATOM 8669 N N . ASP A 1 1160 ? 16.438 -8.812 -78.844 1.00 91.38 1160 ASP A N 1
ATOM 8670 C CA . ASP A 1 1160 ? 16.091 -7.931 -79.961 1.00 91.38 1160 ASP A CA 1
ATOM 8671 C C . ASP A 1 1160 ? 14.583 -8.024 -80.257 1.00 91.38 1160 ASP A C 1
ATOM 8673 O O . ASP A 1 1160 ? 14.105 -9.096 -80.648 1.00 91.38 1160 ASP A O 1
ATOM 8677 N N . PRO A 1 1161 ? 13.818 -6.926 -80.123 1.00 88.25 1161 PRO A N 1
ATOM 8678 C CA . PRO A 1 1161 ? 12.374 -6.943 -80.338 1.00 88.25 1161 PRO A CA 1
ATOM 8679 C C . PRO A 1 1161 ? 11.980 -7.237 -81.794 1.00 88.25 1161 PRO A C 1
ATOM 8681 O O . PRO A 1 1161 ? 10.828 -7.587 -82.048 1.00 88.25 1161 PRO A O 1
ATOM 8684 N N . LEU A 1 1162 ? 12.902 -7.103 -82.757 1.00 89.44 1162 LEU A N 1
ATOM 8685 C CA . LEU A 1 1162 ? 12.636 -7.397 -84.167 1.00 89.44 1162 LEU A CA 1
ATOM 8686 C C . LEU A 1 1162 ? 12.862 -8.874 -84.518 1.00 89.44 1162 LEU A C 1
ATOM 8688 O O . LEU A 1 1162 ? 12.079 -9.452 -85.271 1.00 89.44 1162 LEU A O 1
ATOM 8692 N N . THR A 1 1163 ? 13.948 -9.472 -84.022 1.00 91.06 1163 THR A N 1
ATOM 8693 C CA . THR A 1 1163 ? 14.386 -10.821 -84.429 1.00 91.06 1163 THR A CA 1
ATOM 8694 C C . THR A 1 1163 ? 14.177 -11.893 -83.360 1.00 91.06 1163 THR A C 1
ATOM 8696 O O . THR A 1 1163 ? 14.183 -13.080 -83.686 1.00 91.06 1163 THR A O 1
ATOM 8699 N N . GLY A 1 1164 ? 13.991 -11.501 -82.097 1.00 90.81 1164 GLY A N 1
ATOM 8700 C CA . GLY A 1 1164 ? 13.955 -12.399 -80.941 1.00 90.81 1164 GLY A CA 1
ATOM 8701 C C . GLY A 1 1164 ? 15.325 -12.951 -80.529 1.00 90.81 1164 GLY A C 1
ATOM 8702 O O . GLY A 1 1164 ? 15.383 -13.821 -79.663 1.00 90.81 1164 GLY A O 1
ATOM 8703 N N . ALA A 1 1165 ? 16.422 -12.493 -81.143 1.00 92.62 1165 ALA A N 1
ATOM 8704 C CA . ALA A 1 1165 ? 17.771 -12.930 -80.797 1.00 92.62 1165 ALA A CA 1
ATOM 8705 C C . ALA A 1 1165 ? 18.225 -12.341 -79.452 1.00 92.62 1165 ALA A C 1
ATOM 8707 O O . ALA A 1 1165 ? 18.006 -11.162 -79.178 1.00 92.62 1165 ALA A O 1
ATOM 8708 N N . THR A 1 1166 ? 18.898 -13.149 -78.634 1.00 95.94 1166 THR A N 1
ATOM 8709 C CA . THR A 1 1166 ? 19.601 -12.680 -77.434 1.00 95.94 1166 THR A CA 1
ATOM 8710 C C . THR A 1 1166 ? 20.970 -12.142 -77.839 1.00 95.94 1166 THR A C 1
ATOM 8712 O O . THR A 1 1166 ? 21.773 -12.895 -78.390 1.00 95.94 1166 THR A O 1
ATOM 8715 N N . LEU A 1 1167 ? 21.224 -10.862 -77.579 1.00 96.94 1167 LEU A N 1
ATOM 8716 C CA . LEU A 1 1167 ? 22.466 -10.167 -77.920 1.00 96.94 1167 LEU A CA 1
ATOM 8717 C C . LEU A 1 1167 ? 23.136 -9.655 -76.646 1.00 96.94 1167 LEU A C 1
ATOM 8719 O O . LEU A 1 1167 ? 22.465 -9.110 -75.768 1.00 96.94 1167 LEU A O 1
ATOM 8723 N N . LYS A 1 1168 ? 24.455 -9.810 -76.563 1.00 96.62 1168 LYS A N 1
ATOM 8724 C CA . LYS A 1 1168 ? 25.292 -9.239 -75.504 1.00 96.62 1168 LYS A CA 1
ATOM 8725 C C . LYS A 1 1168 ? 25.975 -7.959 -75.995 1.00 96.62 1168 LYS A C 1
ATOM 8727 O O . LYS A 1 1168 ? 26.179 -7.819 -77.206 1.00 96.62 1168 LYS A O 1
ATOM 8732 N N . PRO A 1 1169 ? 26.373 -7.046 -75.093 1.00 95.75 1169 PRO A N 1
ATOM 8733 C CA . PRO A 1 1169 ? 27.204 -5.904 -75.458 1.00 95.75 1169 PRO A CA 1
ATOM 8734 C C . PRO A 1 1169 ? 28.417 -6.326 -76.303 1.00 95.75 1169 PRO A C 1
ATOM 8736 O O . PRO A 1 1169 ? 29.169 -7.222 -75.919 1.00 95.75 1169 PRO A O 1
ATOM 8739 N N . GLY A 1 1170 ? 28.576 -5.701 -77.473 1.00 92.31 1170 GLY A N 1
ATOM 8740 C CA . GLY A 1 1170 ? 29.627 -6.009 -78.454 1.00 92.31 1170 GLY A CA 1
ATOM 8741 C C . GLY A 1 1170 ? 29.227 -6.979 -79.575 1.00 92.31 1170 GLY A C 1
ATOM 8742 O O . GLY A 1 1170 ? 29.940 -7.071 -80.578 1.00 92.31 1170 GLY A O 1
ATOM 8743 N N . ASP A 1 1171 ? 28.080 -7.658 -79.472 1.00 96.12 1171 ASP A N 1
ATOM 8744 C CA . ASP A 1 1171 ? 27.548 -8.459 -80.577 1.00 96.12 1171 ASP A CA 1
ATOM 8745 C C . ASP A 1 1171 ? 27.114 -7.570 -81.757 1.00 96.12 1171 ASP A C 1
ATOM 8747 O O . ASP A 1 1171 ? 26.610 -6.452 -81.601 1.00 96.12 1171 ASP A O 1
ATOM 8751 N N . SER A 1 1172 ? 27.262 -8.086 -82.981 1.00 92.75 1172 SER A N 1
ATOM 8752 C CA . SER A 1 1172 ? 26.798 -7.381 -84.180 1.00 92.75 1172 SER A CA 1
ATOM 8753 C C . SER A 1 1172 ? 25.282 -7.164 -84.125 1.00 92.75 1172 SER A C 1
ATOM 8755 O O . SER A 1 1172 ? 24.519 -8.115 -83.969 1.00 92.75 1172 SER A O 1
ATOM 8757 N N . GLY A 1 1173 ? 24.845 -5.912 -84.278 1.00 91.88 1173 GLY A N 1
ATOM 8758 C CA . GLY A 1 1173 ? 23.431 -5.533 -84.213 1.00 91.88 1173 GLY A CA 1
ATOM 8759 C C . GLY A 1 1173 ? 22.939 -5.102 -82.827 1.00 91.88 1173 GLY A C 1
ATOM 8760 O O . GLY A 1 1173 ? 21.783 -4.691 -82.719 1.00 91.88 1173 GLY A O 1
ATOM 8761 N N . TYR A 1 1174 ? 23.788 -5.153 -81.788 1.00 96.38 1174 TYR A N 1
ATOM 8762 C CA . TYR A 1 1174 ? 23.424 -4.756 -80.423 1.00 96.38 1174 TYR A CA 1
ATOM 8763 C C . TYR A 1 1174 ? 22.890 -3.316 -80.355 1.00 96.38 1174 TYR A C 1
ATOM 8765 O O . TYR A 1 1174 ? 21.793 -3.098 -79.847 1.00 96.38 1174 TYR A O 1
ATOM 8773 N N . THR A 1 1175 ? 23.597 -2.345 -80.947 1.00 95.06 1175 THR A N 1
ATOM 8774 C CA . THR A 1 1175 ? 23.192 -0.926 -80.959 1.00 95.06 1175 THR A CA 1
ATOM 8775 C C . THR A 1 1175 ? 21.802 -0.730 -81.565 1.00 95.06 1175 THR A C 1
ATOM 8777 O O . THR A 1 1175 ? 20.949 -0.069 -80.976 1.00 95.06 1175 THR A O 1
ATOM 8780 N N . GLN A 1 1176 ? 21.527 -1.345 -82.720 1.00 94.06 1176 GLN A N 1
ATOM 8781 C CA . GLN A 1 1176 ? 20.221 -1.246 -83.372 1.00 94.06 1176 GLN A CA 1
ATOM 8782 C C . GLN A 1 1176 ? 19.122 -1.910 -82.532 1.00 94.06 1176 GLN A C 1
ATOM 8784 O O . GLN A 1 1176 ? 18.016 -1.382 -82.440 1.00 94.06 1176 GLN A O 1
ATOM 8789 N N . ALA A 1 1177 ? 19.402 -3.062 -81.918 1.00 95.38 1177 ALA A N 1
ATOM 8790 C CA . ALA A 1 1177 ? 18.446 -3.748 -81.054 1.00 95.38 1177 ALA A CA 1
ATOM 8791 C C . ALA A 1 1177 ? 18.132 -2.936 -79.783 1.00 95.38 1177 ALA A C 1
ATOM 8793 O O . ALA A 1 1177 ? 16.957 -2.772 -79.452 1.00 95.38 1177 ALA A O 1
ATOM 8794 N N . ALA A 1 1178 ? 19.146 -2.352 -79.135 1.00 96.19 1178 ALA A N 1
ATOM 8795 C CA . ALA A 1 1178 ? 18.987 -1.493 -77.962 1.00 96.19 1178 ALA A CA 1
ATOM 8796 C C . ALA A 1 1178 ? 18.103 -0.272 -78.272 1.00 96.19 1178 ALA A C 1
ATOM 8798 O O . ALA A 1 1178 ? 17.122 -0.021 -77.574 1.00 96.19 1178 ALA A O 1
ATOM 8799 N N . LEU A 1 1179 ? 18.363 0.426 -79.384 1.00 95.50 1179 LEU A N 1
ATOM 8800 C CA . LEU A 1 1179 ? 17.572 1.593 -79.795 1.00 95.50 1179 LEU A CA 1
ATOM 8801 C C . LEU A 1 1179 ? 16.130 1.253 -80.206 1.00 95.50 1179 LEU A C 1
ATOM 8803 O O . LEU A 1 1179 ? 15.238 2.089 -80.042 1.00 95.50 1179 LEU A O 1
ATOM 8807 N N . ARG A 1 1180 ? 15.866 0.044 -80.730 1.00 93.94 1180 ARG A N 1
ATOM 8808 C CA . ARG A 1 1180 ? 14.489 -0.440 -80.974 1.00 93.94 1180 ARG A CA 1
ATOM 8809 C C . ARG A 1 1180 ? 13.756 -0.777 -79.683 1.00 93.94 1180 ARG A C 1
ATOM 8811 O O . ARG A 1 1180 ? 12.536 -0.659 -79.642 1.00 93.94 1180 ARG A O 1
ATOM 8818 N N . TYR A 1 1181 ? 14.488 -1.210 -78.661 1.00 93.19 1181 TYR A N 1
ATOM 8819 C CA . TYR A 1 1181 ? 13.946 -1.603 -77.363 1.00 93.19 1181 TYR A CA 1
ATOM 8820 C C . TYR A 1 1181 ? 13.983 -0.475 -76.323 1.00 93.19 1181 TYR A C 1
ATOM 8822 O O . TYR A 1 1181 ? 13.785 -0.707 -75.126 1.00 93.19 1181 TYR A O 1
ATOM 8830 N N . ARG A 1 1182 ? 14.222 0.761 -76.779 1.00 94.75 1182 ARG A N 1
ATOM 8831 C CA . ARG A 1 1182 ? 14.169 1.954 -75.940 1.00 94.75 1182 ARG A CA 1
ATOM 8832 C C . ARG A 1 1182 ? 12.758 2.228 -75.424 1.00 94.75 1182 ARG A C 1
ATOM 8834 O O . ARG A 1 1182 ? 11.760 1.899 -76.067 1.00 94.75 1182 ARG A O 1
ATOM 8841 N N . VAL A 1 1183 ? 12.674 2.881 -74.274 1.00 94.94 1183 VAL A N 1
ATOM 8842 C CA . VAL A 1 1183 ? 11.416 3.289 -73.654 1.00 94.94 1183 VAL A CA 1
ATOM 8843 C C . VAL A 1 1183 ? 10.798 4.425 -74.467 1.00 94.94 1183 VAL A C 1
ATOM 8845 O O . VAL A 1 1183 ? 11.345 5.521 -74.565 1.00 94.94 1183 VAL A O 1
ATOM 8848 N N . SER A 1 1184 ? 9.633 4.159 -75.058 1.00 89.12 1184 SER A N 1
ATOM 8849 C CA . SER A 1 1184 ? 8.918 5.139 -75.877 1.00 89.12 1184 SER A CA 1
ATOM 8850 C C . SER A 1 1184 ? 8.542 6.381 -75.063 1.00 89.12 1184 SER A C 1
ATOM 8852 O O . SER A 1 1184 ? 7.913 6.272 -74.012 1.00 89.12 1184 SER A O 1
ATOM 8854 N N . GLY A 1 1185 ? 8.848 7.567 -75.596 1.00 87.56 1185 GLY A N 1
ATOM 8855 C CA . GLY A 1 1185 ? 8.513 8.855 -74.977 1.00 87.56 1185 GLY A CA 1
ATOM 8856 C C . GLY A 1 1185 ? 9.561 9.396 -73.999 1.00 87.56 1185 GLY A C 1
ATOM 8857 O O . GLY A 1 1185 ? 9.317 10.437 -73.396 1.00 87.56 1185 GLY A O 1
ATOM 8858 N N . ILE A 1 1186 ? 10.712 8.728 -73.858 1.00 94.69 1186 ILE A N 1
ATOM 8859 C CA . ILE A 1 1186 ? 11.847 9.180 -73.038 1.00 94.69 1186 ILE A CA 1
ATOM 8860 C C . ILE A 1 1186 ? 13.062 9.409 -73.947 1.00 94.69 1186 ILE A C 1
ATOM 8862 O O . ILE A 1 1186 ? 14.034 8.661 -73.912 1.00 94.69 1186 ILE A O 1
ATOM 8866 N N . ASP A 1 1187 ? 12.975 10.453 -74.773 1.00 94.00 1187 ASP A N 1
ATOM 8867 C CA . ASP A 1 1187 ? 14.083 10.973 -75.580 1.00 94.00 1187 ASP A CA 1
ATOM 8868 C C . ASP A 1 1187 ? 14.474 12.347 -74.997 1.00 94.00 1187 ASP A C 1
ATOM 8870 O O . ASP A 1 1187 ? 13.823 13.366 -75.242 1.00 94.00 1187 ASP A O 1
ATOM 8874 N N . LEU A 1 1188 ? 15.479 12.362 -74.121 1.00 96.94 1188 LEU A N 1
ATOM 8875 C CA . LEU A 1 1188 ? 15.864 13.514 -73.305 1.00 96.94 1188 LEU A CA 1
ATOM 8876 C C . LEU A 1 1188 ? 16.850 14.409 -74.056 1.00 96.94 1188 LEU A C 1
ATOM 8878 O O . LEU A 1 1188 ? 17.931 13.972 -74.449 1.00 96.94 1188 LEU A O 1
ATOM 8882 N N . GLN A 1 1189 ? 16.489 15.682 -74.214 1.00 93.69 1189 GLN A N 1
ATOM 8883 C CA . GLN A 1 1189 ? 17.301 16.684 -74.897 1.00 93.69 1189 GLN A CA 1
ATOM 8884 C C . GLN A 1 1189 ? 17.066 18.073 -74.300 1.00 93.69 1189 GLN A C 1
ATOM 8886 O O . GLN A 1 1189 ? 15.955 18.417 -73.890 1.00 93.69 1189 GLN A O 1
ATOM 8891 N N . VAL A 1 1190 ? 18.112 18.897 -74.286 1.00 93.31 1190 VAL A N 1
ATOM 8892 C CA . VAL A 1 1190 ? 18.049 20.290 -73.837 1.00 93.31 1190 VAL A CA 1
ATOM 8893 C C . VAL A 1 1190 ? 19.043 21.154 -74.623 1.00 93.31 1190 VAL A C 1
ATOM 8895 O O . VAL A 1 1190 ? 19.973 20.646 -75.250 1.00 93.31 1190 VAL A O 1
ATOM 8898 N N . ALA A 1 1191 ? 18.824 22.471 -74.657 1.00 92.00 1191 ALA A N 1
ATOM 8899 C CA . ALA A 1 1191 ? 19.767 23.407 -75.270 1.00 92.00 1191 ALA A CA 1
ATOM 8900 C C . ALA A 1 1191 ? 21.120 23.411 -74.528 1.00 92.00 1191 ALA A C 1
ATOM 8902 O O . ALA A 1 1191 ? 21.205 22.973 -73.385 1.00 92.00 1191 ALA A O 1
ATOM 8903 N N . ASN A 1 1192 ? 22.186 23.891 -75.178 1.00 91.75 1192 ASN A N 1
ATOM 8904 C CA . ASN A 1 1192 ? 23.508 23.938 -74.541 1.00 91.75 1192 ASN A CA 1
ATOM 8905 C C . ASN A 1 1192 ? 23.493 24.899 -73.346 1.00 91.75 1192 ASN A C 1
ATOM 8907 O O . ASN A 1 1192 ? 22.850 25.949 -73.433 1.00 91.75 1192 ASN A O 1
ATOM 8911 N N . GLN A 1 1193 ? 24.222 24.565 -72.281 1.00 89.31 1193 GLN A N 1
ATOM 8912 C CA . GLN A 1 1193 ? 24.283 25.331 -71.035 1.00 89.31 1193 GLN A CA 1
ATOM 8913 C C . GLN A 1 1193 ? 22.889 25.599 -70.449 1.00 89.31 1193 GLN A C 1
ATOM 8915 O O . GLN A 1 1193 ? 22.561 26.715 -70.049 1.00 89.31 1193 GLN A O 1
ATOM 8920 N N . SER A 1 1194 ? 22.004 24.601 -70.496 1.00 91.25 1194 SER A N 1
ATOM 8921 C CA . SER A 1 1194 ? 20.625 24.722 -70.017 1.00 91.25 1194 SER A CA 1
ATOM 8922 C C . SER A 1 1194 ? 20.180 23.481 -69.250 1.00 91.25 1194 SER A C 1
ATOM 8924 O O . SER A 1 1194 ? 20.659 22.374 -69.493 1.00 91.25 1194 SER A O 1
ATOM 8926 N N . THR A 1 1195 ? 19.196 23.682 -68.373 1.00 94.56 1195 THR A N 1
ATOM 8927 C CA . THR A 1 1195 ? 18.518 22.627 -67.612 1.00 94.56 1195 THR A CA 1
ATOM 8928 C C . THR A 1 1195 ? 17.067 22.514 -68.062 1.00 94.56 1195 THR A C 1
ATOM 8930 O O . THR A 1 1195 ? 16.399 23.527 -68.288 1.00 94.56 1195 THR A O 1
ATOM 8933 N N . THR A 1 1196 ? 16.543 21.294 -68.150 1.00 95.12 1196 THR A N 1
ATOM 8934 C CA . THR A 1 1196 ? 15.106 21.051 -68.318 1.00 95.12 1196 THR A CA 1
ATOM 8935 C C . THR A 1 1196 ? 14.641 19.903 -67.434 1.00 95.12 1196 THR A C 1
ATOM 8937 O O . THR A 1 1196 ? 15.444 19.101 -66.957 1.00 95.12 1196 THR A O 1
ATOM 8940 N N . THR A 1 1197 ? 13.330 19.829 -67.217 1.00 94.56 1197 THR A N 1
ATOM 8941 C CA . THR A 1 1197 ? 12.695 18.685 -66.562 1.00 94.56 1197 THR A CA 1
ATOM 8942 C C . THR A 1 1197 ? 11.793 17.960 -67.546 1.00 94.56 1197 THR A C 1
ATOM 8944 O O . THR A 1 1197 ? 11.148 18.579 -68.393 1.00 94.56 1197 THR A O 1
ATOM 8947 N N . SER A 1 1198 ? 11.764 16.637 -67.453 1.00 94.56 1198 SER A N 1
ATOM 8948 C CA . SER A 1 1198 ? 10.885 15.783 -68.248 1.00 94.56 1198 SER A CA 1
ATOM 8949 C C . SER A 1 1198 ? 10.330 14.666 -67.374 1.00 94.56 1198 SER A C 1
ATOM 8951 O O . SER A 1 1198 ? 10.809 14.440 -66.267 1.00 94.56 1198 SER A O 1
ATOM 8953 N N . SER A 1 1199 ? 9.311 13.956 -67.841 1.00 95.00 1199 SER A N 1
ATOM 8954 C CA . SER A 1 1199 ? 8.852 12.746 -67.163 1.00 95.00 1199 SER A CA 1
ATOM 8955 C C . SER A 1 1199 ? 8.375 11.707 -68.163 1.00 95.00 1199 SER A C 1
ATOM 8957 O O . SER A 1 1199 ? 7.891 12.048 -69.242 1.00 95.00 1199 SER A O 1
ATOM 8959 N N . GLY A 1 1200 ? 8.496 10.442 -67.784 1.00 94.31 1200 GLY A N 1
ATOM 8960 C CA . GLY A 1 1200 ? 8.074 9.300 -68.578 1.00 94.31 1200 GLY A CA 1
ATOM 8961 C C . GLY A 1 1200 ? 7.560 8.172 -67.698 1.00 94.31 1200 GLY A C 1
ATOM 8962 O O . GLY A 1 1200 ? 7.688 8.205 -66.474 1.00 94.31 1200 GLY A O 1
ATOM 8963 N N . LEU A 1 1201 ? 6.947 7.176 -68.330 1.00 94.81 1201 LEU A N 1
ATOM 8964 C CA . LEU A 1 1201 ? 6.493 5.966 -67.655 1.00 94.81 1201 LEU A CA 1
ATOM 8965 C C . LEU A 1 1201 ? 7.461 4.830 -67.967 1.00 94.81 1201 LEU A C 1
ATOM 8967 O O . LEU A 1 1201 ? 7.763 4.570 -69.130 1.00 94.81 1201 LEU A O 1
ATOM 8971 N N . MET A 1 1202 ? 7.918 4.150 -66.922 1.00 94.88 1202 MET A N 1
ATOM 8972 C CA . MET A 1 1202 ? 8.742 2.949 -67.008 1.00 94.88 1202 MET A CA 1
ATOM 8973 C C . MET A 1 1202 ? 7.973 1.759 -66.433 1.00 94.88 1202 MET A C 1
ATOM 8975 O O . MET A 1 1202 ? 7.174 1.902 -65.507 1.00 94.88 1202 MET A O 1
ATOM 8979 N N . GLN A 1 1203 ? 8.181 0.579 -67.013 1.00 93.25 1203 GLN A N 1
ATOM 8980 C CA . GLN A 1 1203 ? 7.505 -0.644 -66.580 1.00 93.25 1203 GLN A CA 1
ATOM 8981 C C . GLN A 1 1203 ? 8.208 -1.234 -65.352 1.00 93.25 1203 GLN A C 1
ATOM 8983 O O . GLN A 1 1203 ? 9.428 -1.403 -65.381 1.00 93.25 1203 GLN A O 1
ATOM 8988 N N . GLY A 1 1204 ? 7.443 -1.601 -64.317 1.00 92.62 1204 GLY A N 1
ATOM 8989 C CA . GLY A 1 1204 ? 7.951 -2.409 -63.207 1.00 92.62 1204 GLY A CA 1
ATOM 8990 C C . GLY A 1 1204 ? 8.462 -3.780 -63.670 1.00 92.62 1204 GLY A C 1
ATOM 8991 O O . GLY A 1 1204 ? 8.209 -4.219 -64.797 1.00 92.62 1204 GLY A O 1
ATOM 8992 N N . GLY A 1 1205 ? 9.226 -4.467 -62.828 1.00 92.62 1205 GLY A N 1
ATOM 8993 C CA . GLY A 1 1205 ? 9.763 -5.797 -63.118 1.00 92.62 1205 GLY A CA 1
ATOM 8994 C C . GLY A 1 1205 ? 10.860 -5.806 -64.186 1.00 92.62 1205 GLY A C 1
ATOM 8995 O O . GLY A 1 1205 ? 11.057 -6.818 -64.857 1.00 92.62 1205 GLY A O 1
ATOM 8996 N N . SER A 1 1206 ? 11.516 -4.669 -64.429 1.00 92.94 1206 SER A N 1
ATOM 8997 C CA . SER A 1 1206 ? 12.470 -4.484 -65.530 1.00 92.94 1206 SER A CA 1
ATOM 8998 C C . SER A 1 1206 ? 13.705 -3.704 -65.079 1.00 92.94 1206 SER A C 1
ATOM 9000 O O . SER A 1 1206 ? 13.603 -2.856 -64.199 1.00 92.94 1206 SER A O 1
ATOM 9002 N N . VAL A 1 1207 ? 14.845 -3.949 -65.726 1.00 96.25 1207 VAL A N 1
ATOM 9003 C CA . VAL A 1 1207 ? 16.072 -3.153 -65.568 1.00 96.25 1207 VAL A CA 1
ATOM 9004 C C . VAL A 1 1207 ? 16.283 -2.333 -66.840 1.00 96.25 1207 VAL A C 1
ATOM 9006 O O . VAL A 1 1207 ? 16.038 -2.837 -67.942 1.00 96.25 1207 VAL A O 1
ATOM 9009 N N . PHE A 1 1208 ? 16.708 -1.077 -66.707 1.00 96.81 1208 PHE A N 1
ATOM 9010 C CA . PHE A 1 1208 ? 16.915 -0.166 -67.832 1.00 96.81 1208 PHE A CA 1
ATOM 9011 C C . PHE A 1 1208 ? 18.330 0.405 -67.841 1.00 96.81 1208 PHE A C 1
ATOM 9013 O O . PHE A 1 1208 ? 18.775 0.943 -66.836 1.00 96.81 1208 PHE A O 1
ATOM 9020 N N . ALA A 1 1209 ? 19.008 0.358 -68.983 1.00 97.50 1209 ALA A N 1
ATOM 9021 C CA . ALA A 1 1209 ? 20.289 1.030 -69.179 1.00 97.50 1209 ALA A CA 1
ATOM 9022 C C . ALA A 1 1209 ? 20.091 2.330 -69.979 1.00 97.50 1209 ALA A C 1
ATOM 9024 O O . ALA A 1 1209 ? 19.260 2.354 -70.896 1.00 97.50 1209 ALA A O 1
ATOM 9025 N N . PRO A 1 1210 ? 20.821 3.411 -69.667 1.00 97.81 1210 PRO A N 1
ATOM 9026 C CA . PRO A 1 1210 ? 20.862 4.599 -70.495 1.00 97.81 1210 PRO A CA 1
ATOM 9027 C C . PRO A 1 1210 ? 21.683 4.379 -71.775 1.00 97.81 1210 PRO A C 1
ATOM 9029 O O . PRO A 1 1210 ? 22.518 3.480 -71.870 1.00 97.81 1210 PRO A O 1
ATOM 9032 N N . PHE A 1 1211 ? 21.461 5.239 -72.762 1.00 97.50 1211 PHE A N 1
ATOM 9033 C CA . PHE A 1 1211 ? 22.338 5.427 -73.914 1.00 97.50 1211 PHE A CA 1
ATOM 9034 C C . PHE A 1 1211 ? 22.360 6.902 -74.306 1.00 97.50 1211 PHE A C 1
ATOM 9036 O O . PHE A 1 1211 ? 21.366 7.605 -74.114 1.00 97.50 1211 PHE A O 1
ATOM 9043 N N . ILE A 1 1212 ? 23.451 7.348 -74.922 1.00 97.44 1212 ILE A N 1
ATOM 9044 C CA . ILE A 1 1212 ? 23.561 8.675 -75.533 1.00 97.44 1212 ILE A CA 1
ATOM 9045 C C . ILE A 1 1212 ? 23.766 8.531 -77.040 1.00 97.44 1212 ILE A C 1
ATOM 9047 O O . ILE A 1 1212 ? 24.620 7.773 -77.493 1.00 97.44 1212 ILE A O 1
ATOM 9051 N N . VAL A 1 1213 ? 22.966 9.252 -77.825 1.00 96.75 1213 VAL A N 1
ATOM 9052 C CA . VAL A 1 1213 ? 23.163 9.435 -79.266 1.00 96.75 1213 VAL A CA 1
ATOM 9053 C C . VAL A 1 1213 ? 23.850 10.777 -79.474 1.00 96.75 1213 VAL A C 1
ATOM 9055 O O . VAL A 1 1213 ? 23.258 11.827 -79.204 1.00 96.75 1213 VAL A O 1
ATOM 9058 N N . ALA A 1 1214 ? 25.085 10.741 -79.963 1.00 94.75 1214 ALA A N 1
ATOM 9059 C CA . ALA A 1 1214 ? 25.897 11.930 -80.166 1.00 94.75 1214 ALA A CA 1
ATOM 9060 C C . ALA A 1 1214 ? 25.466 12.676 -81.440 1.00 94.75 1214 ALA A C 1
ATOM 9062 O O . ALA A 1 1214 ? 25.482 12.122 -82.541 1.00 94.75 1214 ALA A O 1
ATOM 9063 N N . ASN A 1 1215 ? 25.097 13.953 -81.300 1.00 93.75 1215 ASN A N 1
ATOM 9064 C CA . ASN A 1 1215 ? 24.752 14.858 -82.410 1.00 93.75 1215 ASN A CA 1
ATOM 9065 C C . ASN A 1 1215 ? 23.688 14.342 -83.406 1.00 93.75 1215 ASN A C 1
ATOM 9067 O O . ASN A 1 1215 ? 23.808 14.547 -84.621 1.00 93.75 1215 ASN A O 1
ATOM 9071 N N . GLY A 1 1216 ? 22.649 13.663 -82.925 1.00 91.81 1216 GLY A N 1
ATOM 9072 C CA . GLY A 1 1216 ? 21.666 13.034 -83.803 1.00 91.81 1216 GLY A CA 1
ATOM 9073 C C . GLY A 1 1216 ? 20.431 12.523 -83.078 1.00 91.81 1216 GLY A C 1
ATOM 9074 O O . GLY A 1 1216 ? 20.067 13.010 -82.013 1.00 91.81 1216 GLY A O 1
ATOM 9075 N N . SER A 1 1217 ? 19.765 11.546 -83.688 1.00 92.81 1217 SER A N 1
ATOM 9076 C CA . SER A 1 1217 ? 18.545 10.919 -83.173 1.00 92.81 1217 SER A CA 1
ATOM 9077 C C . SER A 1 1217 ? 18.609 9.394 -83.297 1.00 92.81 1217 SER A C 1
ATOM 9079 O O . SER A 1 1217 ? 19.252 8.893 -84.228 1.00 92.81 1217 SER A O 1
ATOM 9081 N N . PRO A 1 1218 ? 17.920 8.641 -82.417 1.00 93.69 1218 PRO A N 1
ATOM 9082 C CA . PRO A 1 1218 ? 17.808 7.187 -82.535 1.00 93.69 1218 PRO A CA 1
ATOM 9083 C C . PRO A 1 1218 ? 17.331 6.722 -83.919 1.00 93.69 1218 PRO A C 1
ATOM 9085 O O . PRO A 1 1218 ? 17.760 5.681 -84.409 1.00 93.69 1218 PRO A O 1
ATOM 9088 N N . GLU A 1 1219 ? 16.470 7.501 -84.579 1.00 93.31 1219 GLU A N 1
ATOM 9089 C CA . GLU A 1 1219 ? 15.900 7.185 -85.891 1.00 93.31 1219 GLU A CA 1
ATOM 9090 C C . GLU A 1 1219 ? 16.951 7.086 -86.999 1.00 93.31 1219 GLU A C 1
ATOM 9092 O O . GLU A 1 1219 ? 16.768 6.277 -87.904 1.00 93.31 1219 GLU A O 1
ATOM 9097 N N . GLN A 1 1220 ? 18.044 7.856 -86.933 1.00 93.19 1220 GLN A N 1
ATOM 9098 C CA . GLN A 1 1220 ? 19.111 7.803 -87.943 1.00 93.19 1220 GLN A CA 1
ATOM 9099 C C . GLN A 1 1220 ? 19.815 6.445 -87.954 1.00 93.19 1220 GLN A C 1
ATOM 9101 O O . GLN A 1 1220 ? 20.133 5.945 -89.016 1.00 93.19 1220 GLN A O 1
ATOM 9106 N N . ILE A 1 1221 ? 19.974 5.814 -86.789 1.00 92.25 1221 ILE A N 1
ATOM 9107 C CA . ILE A 1 1221 ? 20.602 4.488 -86.653 1.00 92.25 1221 ILE A CA 1
ATOM 9108 C C . ILE A 1 1221 ? 19.651 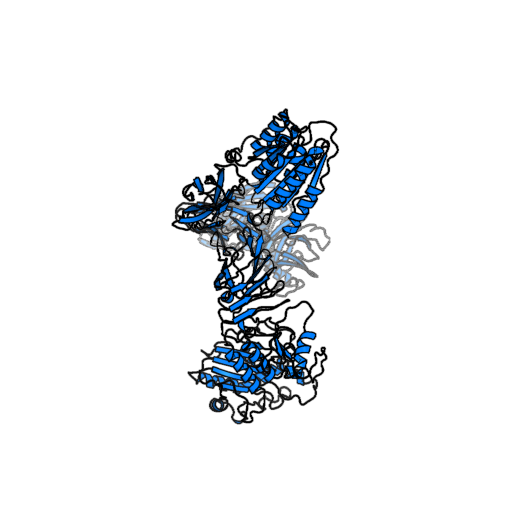3.353 -87.058 1.00 92.25 1221 ILE A C 1
ATOM 9110 O O . ILE A 1 1221 ? 20.068 2.239 -87.385 1.00 92.25 1221 ILE A O 1
ATOM 9114 N N . LEU A 1 1222 ? 18.344 3.603 -86.958 1.00 92.00 1222 LEU A N 1
ATOM 9115 C CA . LEU A 1 1222 ? 17.300 2.621 -87.248 1.00 92.00 1222 LEU A CA 1
ATOM 9116 C C . LEU A 1 1222 ? 16.790 2.693 -88.689 1.00 92.00 1222 LEU A C 1
ATOM 9118 O O . LEU A 1 1222 ? 16.008 1.823 -89.093 1.00 92.00 1222 LEU A O 1
ATOM 9122 N N . ASP A 1 1223 ? 17.208 3.703 -89.452 1.00 88.88 1223 ASP A N 1
ATOM 9123 C CA . ASP A 1 1223 ? 16.900 3.811 -90.868 1.00 88.88 1223 ASP A CA 1
ATOM 9124 C C . ASP A 1 1223 ? 17.739 2.814 -91.704 1.00 88.88 1223 ASP A C 1
ATOM 9126 O O . ASP A 1 1223 ? 18.542 2.029 -91.200 1.00 88.88 1223 ASP A O 1
ATOM 9130 N N . SER A 1 1224 ? 17.475 2.737 -93.009 1.00 85.75 1224 SER A N 1
ATOM 9131 C CA . SER A 1 1224 ? 18.197 1.822 -93.905 1.00 85.75 1224 SER A CA 1
ATOM 9132 C C . SER A 1 1224 ? 19.466 2.432 -94.525 1.00 85.75 1224 SER A C 1
ATOM 9134 O O . SER A 1 1224 ? 20.016 1.857 -95.465 1.00 85.75 1224 SER A O 1
ATOM 9136 N N . ASN A 1 1225 ? 19.891 3.618 -94.093 1.00 89.62 1225 ASN A N 1
ATOM 9137 C CA . ASN A 1 1225 ? 20.945 4.438 -94.679 1.00 89.62 1225 ASN A CA 1
ATOM 9138 C C . ASN A 1 1225 ? 22.166 4.546 -93.752 1.00 89.62 1225 ASN A C 1
ATOM 9140 O O . ASN A 1 1225 ? 22.497 5.617 -93.271 1.00 89.62 1225 ASN A O 1
ATOM 9144 N N . SER A 1 1226 ? 22.972 3.492 -93.658 1.00 86.62 1226 SER A N 1
ATOM 9145 C CA . SER A 1 1226 ? 24.170 3.461 -92.795 1.00 86.62 1226 SER A CA 1
ATOM 9146 C C . SER A 1 1226 ? 25.257 4.526 -93.072 1.00 86.62 1226 SER A C 1
ATOM 9148 O O . SER A 1 1226 ? 26.316 4.516 -92.456 1.00 86.62 1226 SER A O 1
ATOM 9150 N N . SER A 1 1227 ? 25.077 5.403 -94.068 1.00 89.81 1227 SER A N 1
ATOM 9151 C CA . SER A 1 1227 ? 25.983 6.529 -94.344 1.00 89.81 1227 SER A CA 1
ATOM 9152 C C . SER A 1 1227 ? 25.681 7.772 -93.498 1.00 89.81 1227 SER A C 1
ATOM 9154 O O . SER A 1 1227 ? 26.493 8.697 -93.504 1.00 89.81 1227 SER A O 1
ATOM 9156 N N . ASN A 1 1228 ? 24.520 7.836 -92.834 1.00 90.56 1228 ASN A N 1
ATOM 9157 C CA . ASN A 1 1228 ? 24.157 8.910 -91.902 1.00 90.56 1228 ASN A CA 1
ATOM 9158 C C . ASN A 1 1228 ? 24.169 8.457 -90.427 1.00 90.56 1228 ASN A C 1
ATOM 9160 O O . ASN A 1 1228 ? 23.753 9.250 -89.577 1.00 90.56 1228 ASN A O 1
ATOM 9164 N N . ASP A 1 1229 ? 24.628 7.229 -90.149 1.00 89.94 1229 ASP A N 1
ATOM 9165 C CA . ASP A 1 1229 ? 24.731 6.685 -88.796 1.00 89.94 1229 ASP A CA 1
ATOM 9166 C C . ASP A 1 1229 ? 25.625 7.587 -87.936 1.00 89.94 1229 ASP A C 1
ATOM 9168 O O . ASP A 1 1229 ? 26.741 7.954 -88.319 1.00 89.94 1229 ASP A O 1
ATOM 9172 N N . VAL A 1 1230 ? 25.111 7.947 -86.765 1.00 92.94 1230 VAL A N 1
ATOM 9173 C CA . VAL A 1 1230 ? 25.822 8.700 -85.728 1.00 92.94 1230 VAL A CA 1
ATOM 9174 C C . VAL A 1 1230 ? 26.390 7.751 -84.665 1.00 92.94 1230 VAL A C 1
ATOM 9176 O O . VAL A 1 1230 ? 26.153 6.544 -84.696 1.00 92.94 1230 VAL A O 1
ATOM 9179 N N . LEU A 1 1231 ? 27.175 8.278 -83.727 1.00 93.75 1231 LEU A N 1
ATOM 9180 C CA . LEU A 1 1231 ? 27.744 7.472 -82.648 1.00 93.75 1231 LEU A CA 1
ATOM 9181 C C . LEU A 1 1231 ? 26.743 7.313 -81.504 1.00 93.75 1231 LEU A C 1
ATOM 9183 O O . LEU A 1 1231 ? 25.971 8.226 -81.204 1.00 93.75 1231 LEU A O 1
ATOM 9187 N N . VAL A 1 1232 ? 26.759 6.131 -80.892 1.00 96.12 1232 VAL A N 1
ATOM 9188 C CA . VAL A 1 1232 ? 25.905 5.781 -79.757 1.00 96.12 1232 VAL A CA 1
ATOM 9189 C C . VAL A 1 1232 ? 26.770 5.133 -78.695 1.00 96.12 1232 VAL A C 1
ATOM 9191 O O . VAL A 1 1232 ? 27.484 4.176 -79.000 1.00 96.12 1232 VAL A O 1
ATOM 9194 N N . TYR A 1 1233 ? 26.666 5.635 -77.472 1.00 96.94 1233 TYR A N 1
ATOM 9195 C CA . TYR A 1 1233 ? 27.426 5.133 -76.338 1.00 96.94 1233 TYR A CA 1
ATOM 9196 C C . TYR A 1 1233 ? 26.515 4.600 -75.237 1.00 96.94 1233 TYR A C 1
ATOM 9198 O O . TYR A 1 1233 ? 25.396 5.082 -75.034 1.00 96.94 1233 TYR A O 1
ATOM 9206 N N . PHE A 1 1234 ? 27.015 3.584 -74.543 1.00 96.88 1234 PHE A N 1
ATOM 9207 C CA . PHE A 1 1234 ? 26.342 2.812 -73.506 1.00 96.88 1234 PHE A CA 1
ATOM 9208 C C . PHE A 1 1234 ? 27.250 2.688 -72.266 1.00 96.88 1234 PHE A C 1
ATOM 9210 O O . PHE A 1 1234 ? 28.468 2.804 -72.404 1.00 96.88 1234 PHE A O 1
ATOM 9217 N N . PRO A 1 1235 ? 26.697 2.355 -71.083 1.00 94.88 1235 PRO A N 1
ATOM 9218 C CA . PRO A 1 1235 ? 27.487 1.963 -69.903 1.00 94.88 1235 PRO A CA 1
ATOM 9219 C C . PRO A 1 1235 ? 28.410 0.763 -70.147 1.00 94.88 1235 PRO A C 1
ATOM 9221 O O . PRO A 1 1235 ? 29.476 0.594 -69.560 1.00 94.88 1235 PRO A O 1
ATOM 9224 N N . PHE A 1 1236 ? 28.003 -0.116 -71.061 1.00 95.25 1236 PHE A N 1
ATOM 9225 C CA . PHE A 1 1236 ? 28.738 -1.335 -71.345 1.00 95.25 1236 PHE A CA 1
ATOM 9226 C C . PHE A 1 1236 ? 29.888 -1.050 -72.317 1.00 95.25 1236 PHE A C 1
ATOM 9228 O O . PHE A 1 1236 ? 29.675 -1.005 -73.525 1.00 95.25 1236 PHE A O 1
ATOM 9235 N N . ILE A 1 1237 ? 31.118 -0.940 -71.802 1.00 92.88 1237 ILE A N 1
ATOM 9236 C CA . ILE A 1 1237 ? 32.373 -0.747 -72.561 1.00 92.88 1237 ILE A CA 1
ATOM 9237 C C . ILE A 1 1237 ? 32.442 -1.614 -73.832 1.00 92.88 1237 ILE A C 1
ATOM 9239 O O . ILE A 1 1237 ? 32.838 -1.133 -74.888 1.00 92.88 1237 ILE A O 1
ATOM 9243 N N . ALA A 1 1238 ? 32.022 -2.884 -73.769 1.00 93.31 1238 ALA A N 1
ATOM 9244 C CA . ALA A 1 1238 ? 32.046 -3.786 -74.925 1.00 93.31 1238 ALA A CA 1
ATOM 9245 C C . ALA A 1 1238 ? 31.090 -3.377 -76.068 1.00 93.31 1238 ALA A C 1
ATOM 9247 O O . ALA A 1 1238 ? 31.313 -3.773 -77.210 1.00 93.31 1238 ALA A O 1
ATOM 9248 N N . ALA A 1 1239 ? 30.038 -2.600 -75.785 1.00 94.81 1239 ALA A N 1
ATOM 9249 C CA . ALA A 1 1239 ? 29.133 -2.038 -76.789 1.00 94.81 1239 ALA A CA 1
ATOM 9250 C C . ALA A 1 1239 ? 29.657 -0.734 -77.420 1.00 94.81 1239 ALA A C 1
ATOM 9252 O O . ALA A 1 1239 ? 29.166 -0.348 -78.483 1.00 94.81 1239 ALA A O 1
ATOM 9253 N N . ASN A 1 1240 ? 30.648 -0.077 -76.809 1.00 94.50 1240 ASN A N 1
ATOM 9254 C CA . ASN A 1 1240 ? 31.223 1.172 -77.305 1.00 94.50 1240 ASN A CA 1
ATOM 9255 C C . ASN A 1 1240 ? 32.341 0.876 -78.312 1.00 94.50 1240 ASN A C 1
ATOM 9257 O O . ASN A 1 1240 ? 33.275 0.124 -78.036 1.00 94.50 1240 ASN A O 1
ATOM 9261 N N . SER A 1 1241 ? 32.264 1.466 -79.508 1.00 89.88 1241 SER A N 1
ATOM 9262 C CA . SER A 1 1241 ? 33.165 1.120 -80.620 1.00 89.88 1241 SER A CA 1
ATOM 9263 C C . SER A 1 1241 ? 34.633 1.503 -80.405 1.00 89.88 1241 SER A C 1
ATOM 9265 O O . SER A 1 1241 ? 35.514 0.957 -81.070 1.00 89.88 1241 SER A O 1
ATOM 9267 N N . ASP A 1 1242 ? 34.899 2.451 -79.512 1.00 91.75 1242 ASP A N 1
ATOM 9268 C CA . ASP A 1 1242 ? 36.237 2.886 -79.108 1.00 91.75 1242 ASP A CA 1
ATOM 9269 C C . ASP A 1 1242 ? 36.745 2.179 -77.841 1.00 91.75 1242 ASP A C 1
ATOM 9271 O O . ASP A 1 1242 ? 37.913 2.344 -77.489 1.00 91.75 1242 ASP A O 1
ATOM 9275 N N . GLY A 1 1243 ? 35.916 1.346 -77.199 1.00 89.44 1243 GLY A N 1
ATOM 9276 C CA . GLY A 1 1243 ? 36.276 0.597 -75.995 1.00 89.44 1243 GLY A CA 1
ATOM 9277 C C . GLY A 1 1243 ? 36.521 1.481 -74.772 1.00 89.44 1243 GLY A C 1
ATOM 9278 O O . GLY A 1 1243 ? 37.235 1.058 -73.862 1.00 89.44 1243 GLY A O 1
ATOM 9279 N N . ILE A 1 1244 ? 35.970 2.696 -74.766 1.00 89.69 1244 ILE A N 1
ATOM 9280 C CA . ILE A 1 1244 ? 36.029 3.630 -73.643 1.00 89.69 1244 ILE A CA 1
ATOM 9281 C C . ILE A 1 1244 ? 34.701 3.609 -72.888 1.00 89.69 1244 ILE A C 1
ATOM 9283 O O . ILE A 1 1244 ? 33.650 3.232 -73.414 1.00 89.69 1244 ILE A O 1
ATOM 9287 N N . ASP A 1 1245 ? 34.778 3.969 -71.616 1.00 90.94 1245 ASP A N 1
ATOM 9288 C CA . ASP A 1 1245 ? 33.628 4.154 -70.755 1.00 90.94 1245 ASP A CA 1
ATOM 9289 C C . ASP A 1 1245 ? 33.095 5.588 -70.878 1.00 90.94 1245 ASP A C 1
ATOM 9291 O O . ASP A 1 1245 ? 33.799 6.554 -70.572 1.00 90.94 1245 ASP A O 1
ATOM 9295 N N . HIS A 1 1246 ? 31.864 5.710 -71.368 1.00 93.75 1246 HIS A N 1
ATOM 9296 C CA . HIS A 1 1246 ? 31.226 6.984 -71.709 1.00 93.75 1246 HIS A CA 1
ATOM 9297 C C . HIS A 1 1246 ? 30.142 7.402 -70.720 1.00 93.75 1246 HIS A C 1
ATOM 9299 O O . HIS A 1 1246 ? 29.548 8.464 -70.900 1.00 93.75 1246 HIS A O 1
ATOM 9305 N N . VAL A 1 1247 ? 29.843 6.578 -69.713 1.00 94.38 1247 VAL A N 1
ATOM 9306 C CA . VAL A 1 1247 ? 28.772 6.846 -68.752 1.00 94.38 1247 VAL A CA 1
ATOM 9307 C C . VAL A 1 1247 ? 29.323 6.667 -67.349 1.00 94.38 1247 VAL A C 1
ATOM 9309 O O . VAL A 1 1247 ? 29.919 5.646 -67.049 1.00 94.38 1247 VAL A O 1
ATOM 9312 N N . ARG A 1 1248 ? 29.115 7.654 -66.481 1.00 92.44 1248 ARG A N 1
ATOM 9313 C CA . ARG A 1 1248 ? 29.522 7.591 -65.074 1.00 92.44 1248 ARG A CA 1
ATOM 9314 C C . ARG A 1 1248 ? 28.329 7.738 -64.154 1.00 92.44 1248 ARG A C 1
ATOM 9316 O O . ARG A 1 1248 ? 27.463 8.581 -64.390 1.00 92.44 1248 ARG A O 1
ATOM 9323 N N . LEU A 1 1249 ? 28.330 6.988 -63.059 1.00 93.81 1249 LEU A N 1
ATOM 9324 C CA . LEU A 1 1249 ? 27.389 7.174 -61.961 1.00 93.81 1249 LEU A CA 1
ATOM 9325 C C . LEU A 1 1249 ? 27.841 8.339 -61.071 1.00 93.81 1249 LEU A C 1
ATOM 9327 O O . LEU A 1 1249 ? 28.882 8.249 -60.439 1.00 93.81 1249 LEU A O 1
ATOM 9331 N N . LEU A 1 1250 ? 27.079 9.430 -60.989 1.00 93.94 1250 LEU A N 1
ATOM 9332 C CA . LEU A 1 1250 ? 27.426 10.608 -60.173 1.00 93.94 1250 LEU A CA 1
ATOM 9333 C C . LEU A 1 1250 ? 26.780 10.595 -58.776 1.00 93.94 1250 LEU A C 1
ATOM 9335 O O . LEU A 1 1250 ? 27.235 11.289 -57.872 1.00 93.94 1250 LEU A O 1
ATOM 9339 N N . ALA A 1 1251 ? 25.687 9.848 -58.624 1.00 93.88 1251 ALA A N 1
ATOM 9340 C CA . ALA A 1 1251 ? 24.937 9.582 -57.394 1.00 93.88 1251 ALA A CA 1
ATOM 9341 C C . ALA A 1 1251 ? 23.875 8.510 -57.707 1.00 93.88 1251 ALA A C 1
ATOM 9343 O O . ALA A 1 1251 ? 23.732 8.127 -58.872 1.00 93.88 1251 ALA A O 1
ATOM 9344 N N . ASP A 1 1252 ? 23.076 8.089 -56.718 1.00 94.12 1252 ASP A N 1
ATOM 9345 C CA . ASP A 1 1252 ? 21.903 7.238 -56.962 1.00 94.12 1252 ASP A CA 1
ATOM 9346 C C . ASP A 1 1252 ? 21.068 7.792 -58.132 1.00 94.12 1252 ASP A C 1
ATOM 9348 O O . ASP A 1 1252 ? 20.631 8.950 -58.123 1.00 94.12 1252 ASP A O 1
ATOM 9352 N N . ASN A 1 1253 ? 20.858 6.960 -59.157 1.00 95.38 1253 ASN A N 1
ATOM 9353 C CA . ASN A 1 1253 ? 20.070 7.281 -60.354 1.00 95.38 1253 ASN A CA 1
ATOM 9354 C C . ASN A 1 1253 ? 20.491 8.569 -61.091 1.00 95.38 1253 ASN A C 1
ATOM 9356 O O . ASN A 1 1253 ? 19.662 9.200 -61.759 1.00 95.38 1253 ASN A O 1
ATOM 9360 N N . THR A 1 1254 ? 21.754 8.980 -60.963 1.00 96.12 1254 THR A N 1
ATOM 9361 C CA . THR A 1 1254 ? 22.295 10.168 -61.628 1.00 96.12 1254 THR A CA 1
ATOM 9362 C C . THR A 1 1254 ? 23.481 9.788 -62.500 1.00 96.12 1254 THR A C 1
ATOM 9364 O O . THR A 1 1254 ? 24.474 9.272 -61.999 1.00 96.12 1254 THR A O 1
ATOM 9367 N N . PHE A 1 1255 ? 23.395 10.075 -63.797 1.00 96.12 1255 PHE A N 1
ATOM 9368 C CA . PHE A 1 1255 ? 24.370 9.647 -64.800 1.00 96.12 1255 PHE A CA 1
ATOM 9369 C C . PHE A 1 1255 ? 24.985 10.851 -65.516 1.00 96.12 1255 PHE A C 1
ATOM 9371 O O . PHE A 1 1255 ? 24.243 11.723 -65.972 1.00 96.12 1255 PHE A O 1
ATOM 9378 N N . GLY A 1 1256 ? 26.312 10.884 -65.629 1.00 95.62 1256 GLY A N 1
ATOM 9379 C CA . GLY A 1 1256 ? 27.070 11.803 -66.485 1.00 95.62 1256 GLY A CA 1
ATOM 9380 C C . GLY A 1 1256 ? 27.532 11.095 -67.757 1.00 95.62 1256 GLY A C 1
ATOM 9381 O O . GLY A 1 1256 ? 27.822 9.900 -67.714 1.00 95.62 1256 GLY A O 1
ATOM 9382 N N . PHE A 1 1257 ? 27.581 11.807 -68.880 1.00 96.19 1257 PHE A N 1
ATOM 9383 C CA . PHE A 1 1257 ? 27.884 11.238 -70.196 1.00 96.19 1257 PHE A CA 1
ATOM 9384 C C . PHE A 1 1257 ? 28.974 12.022 -70.921 1.00 96.19 1257 PHE A C 1
ATOM 9386 O O . PHE A 1 1257 ? 29.044 13.237 -70.776 1.00 96.19 1257 PHE A O 1
ATOM 9393 N N . GLU A 1 1258 ? 29.725 11.310 -71.761 1.00 93.75 1258 GLU A N 1
ATOM 9394 C CA . GLU A 1 1258 ? 30.675 11.828 -72.756 1.00 93.75 1258 GLU A CA 1
ATOM 9395 C C . GLU A 1 1258 ? 30.167 11.562 -74.179 1.00 93.75 1258 GLU A C 1
ATOM 9397 O O . GLU A 1 1258 ? 29.779 10.431 -74.501 1.00 93.75 1258 GLU A O 1
ATOM 9402 N N . ASP A 1 1259 ? 30.199 12.569 -75.054 1.00 89.88 1259 ASP A N 1
ATOM 9403 C CA . ASP A 1 1259 ? 29.634 12.499 -76.409 1.00 89.88 1259 ASP A CA 1
ATOM 9404 C C . ASP A 1 1259 ? 30.662 12.300 -77.543 1.00 89.88 1259 ASP A C 1
ATOM 9406 O O . ASP A 1 1259 ? 30.279 11.925 -78.662 1.00 89.88 1259 ASP A O 1
ATOM 9410 N N . LEU A 1 1260 ? 31.960 12.503 -77.271 1.00 90.81 1260 LEU A N 1
ATOM 9411 C CA . LEU A 1 1260 ? 33.033 12.466 -78.272 1.00 90.81 1260 LEU A CA 1
ATOM 9412 C C . LEU A 1 1260 ? 33.840 11.153 -78.268 1.00 90.81 1260 LEU A C 1
ATOM 9414 O O . LEU A 1 1260 ? 34.197 10.655 -77.203 1.00 90.81 1260 LEU A O 1
ATOM 9418 N N . PRO A 1 1261 ? 34.275 10.645 -79.444 1.00 87.75 1261 PRO A N 1
ATOM 9419 C CA . PRO A 1 1261 ? 35.126 9.456 -79.539 1.00 87.75 1261 PRO A CA 1
ATOM 9420 C C . PRO A 1 1261 ? 36.389 9.523 -78.689 1.00 87.75 1261 PRO A C 1
ATOM 9422 O O . PRO A 1 1261 ? 37.096 10.532 -78.691 1.00 87.75 1261 PRO A O 1
ATOM 9425 N N . GLY A 1 1262 ? 36.730 8.402 -78.055 1.00 85.81 1262 GLY A N 1
ATOM 9426 C CA . GLY A 1 1262 ? 37.908 8.304 -77.195 1.00 85.81 1262 GLY A CA 1
ATOM 9427 C C . GLY A 1 1262 ? 37.739 8.986 -75.834 1.00 85.81 1262 GLY A C 1
ATOM 9428 O O . GLY A 1 1262 ? 38.745 9.195 -75.159 1.00 85.81 1262 GLY A O 1
ATOM 9429 N N . GLY A 1 1263 ? 36.499 9.317 -75.454 1.00 78.94 1263 GLY A N 1
ATOM 9430 C CA . GLY A 1 1263 ? 36.145 9.940 -74.179 1.00 78.94 1263 GLY A CA 1
ATOM 9431 C C . GLY A 1 1263 ? 36.315 11.459 -74.126 1.00 78.94 1263 GLY A C 1
ATOM 9432 O O . GLY A 1 1263 ? 36.394 11.993 -73.033 1.00 78.94 1263 GLY A O 1
ATOM 9433 N N . GLY A 1 1264 ? 36.431 12.145 -75.269 1.00 85.81 1264 GLY A N 1
ATOM 9434 C CA . GLY A 1 1264 ? 36.403 13.612 -75.304 1.00 85.81 1264 GLY A CA 1
ATOM 9435 C C . GLY A 1 1264 ? 37.440 14.301 -74.408 1.00 85.81 1264 GLY A C 1
ATOM 9436 O O . GLY A 1 1264 ? 38.647 14.052 -74.519 1.00 85.81 1264 GLY A O 1
ATOM 9437 N N . ASP A 1 1265 ? 36.962 15.220 -73.575 1.00 85.81 1265 ASP A N 1
ATOM 9438 C CA . ASP A 1 1265 ? 37.696 15.913 -72.511 1.00 85.81 1265 ASP A CA 1
ATOM 9439 C C . ASP A 1 1265 ? 37.499 15.293 -71.113 1.00 85.81 1265 ASP A C 1
ATOM 9441 O O . ASP A 1 1265 ? 38.124 15.757 -70.149 1.00 85.81 1265 ASP A O 1
ATOM 9445 N N . LEU A 1 1266 ? 36.779 14.167 -71.034 1.00 86.19 1266 LEU A N 1
ATOM 9446 C CA . LEU A 1 1266 ? 36.639 13.305 -69.858 1.00 86.19 1266 LEU A CA 1
ATOM 9447 C C . LEU A 1 1266 ? 36.065 14.037 -68.631 1.00 86.19 1266 LEU A C 1
ATOM 9449 O O . LEU A 1 1266 ? 36.387 13.670 -67.502 1.00 86.19 1266 LEU A O 1
ATOM 9453 N N . ASP A 1 1267 ? 35.251 15.075 -68.799 1.00 87.88 1267 ASP A N 1
ATOM 9454 C CA . ASP A 1 1267 ? 34.568 15.760 -67.696 1.00 87.88 1267 ASP A CA 1
ATOM 9455 C C . ASP A 1 1267 ? 33.109 15.300 -67.478 1.00 87.88 1267 ASP A C 1
ATOM 9457 O O . ASP A 1 1267 ? 32.539 15.563 -66.420 1.00 87.88 1267 ASP A O 1
ATOM 9461 N N . TYR A 1 1268 ? 32.558 14.493 -68.390 1.00 92.56 1268 TYR A N 1
ATOM 9462 C CA . TYR A 1 1268 ? 31.273 13.787 -68.326 1.00 92.56 1268 TYR A CA 1
ATOM 9463 C C . TYR A 1 1268 ? 30.077 14.720 -68.064 1.00 92.56 1268 TYR A C 1
ATOM 9465 O O . TYR A 1 1268 ? 29.054 14.305 -67.500 1.00 92.56 1268 TYR A O 1
ATOM 9473 N N . ASN A 1 1269 ? 30.203 15.994 -68.451 1.00 91.81 1269 ASN A N 1
ATOM 9474 C CA . ASN A 1 1269 ? 29.166 17.017 -68.314 1.00 91.81 1269 ASN A CA 1
ATOM 9475 C C . ASN A 1 1269 ? 28.343 17.226 -69.605 1.00 91.81 1269 ASN A C 1
ATOM 9477 O O . ASN A 1 1269 ? 27.355 17.978 -69.575 1.00 91.81 1269 ASN A O 1
ATOM 9481 N N . ASP A 1 1270 ? 28.687 16.526 -70.700 1.00 93.88 1270 ASP A N 1
ATOM 9482 C CA . ASP A 1 1270 ? 28.028 16.680 -72.002 1.00 93.88 1270 ASP A CA 1
ATOM 9483 C C . ASP A 1 1270 ? 26.525 16.433 -71.897 1.00 93.88 1270 ASP A C 1
ATOM 9485 O O . ASP A 1 1270 ? 25.708 17.125 -72.509 1.00 93.88 1270 ASP A O 1
ATOM 9489 N N . MET A 1 1271 ? 26.140 15.453 -71.085 1.00 95.25 1271 MET A N 1
ATOM 9490 C CA . MET A 1 1271 ? 24.786 15.307 -70.570 1.00 95.25 1271 MET A CA 1
ATOM 9491 C C . MET A 1 1271 ? 24.860 14.848 -69.117 1.00 95.25 1271 MET A C 1
ATOM 9493 O O . MET A 1 1271 ? 25.648 13.970 -68.786 1.00 95.25 1271 MET A O 1
ATOM 9497 N N . ILE A 1 1272 ? 23.987 15.379 -68.262 1.00 96.44 1272 ILE A N 1
ATOM 9498 C CA . ILE A 1 1272 ? 23.754 14.846 -66.915 1.00 96.44 1272 ILE A CA 1
ATOM 9499 C C . ILE A 1 1272 ? 22.266 14.590 -66.734 1.00 96.44 1272 ILE A C 1
ATOM 9501 O O . ILE A 1 1272 ? 21.453 15.513 -66.859 1.00 96.44 1272 ILE A O 1
ATOM 9505 N N . ILE A 1 1273 ? 21.917 13.346 -66.412 1.00 96.75 1273 ILE A N 1
ATOM 9506 C CA . ILE A 1 1273 ? 20.544 12.904 -66.174 1.00 96.75 1273 ILE A CA 1
ATOM 9507 C C . ILE A 1 1273 ? 20.396 12.459 -64.724 1.00 96.75 1273 ILE A C 1
ATOM 9509 O O . ILE A 1 1273 ? 20.966 11.443 -64.348 1.00 96.75 1273 ILE A O 1
ATOM 9513 N N . ALA A 1 1274 ? 19.586 13.168 -63.937 1.00 95.62 1274 ALA A N 1
ATOM 9514 C CA . ALA A 1 1274 ? 19.148 12.713 -62.615 1.00 95.62 1274 ALA A CA 1
ATOM 9515 C C . ALA A 1 1274 ? 17.699 12.224 -62.683 1.00 95.62 1274 ALA A C 1
ATOM 9517 O O . ALA A 1 1274 ? 16.842 12.920 -63.239 1.00 95.62 1274 ALA A O 1
ATOM 9518 N N . VAL A 1 1275 ? 17.420 11.046 -62.122 1.00 96.00 1275 VAL A N 1
ATOM 9519 C CA . VAL A 1 1275 ? 16.098 10.405 -62.177 1.00 96.00 1275 VAL A CA 1
ATOM 9520 C C . VAL A 1 1275 ? 15.520 10.214 -60.778 1.00 96.00 1275 VAL A C 1
ATOM 9522 O O . VAL A 1 1275 ? 16.174 9.669 -59.895 1.00 96.00 1275 VAL A O 1
ATOM 9525 N N . SER A 1 1276 ? 14.259 10.603 -60.588 1.00 94.50 1276 SER A N 1
ATOM 9526 C CA . SER A 1 1276 ? 13.468 10.263 -59.401 1.00 94.50 1276 SER A CA 1
ATOM 9527 C C . SER A 1 1276 ? 12.193 9.518 -59.783 1.00 94.50 1276 SER A C 1
ATOM 9529 O O . SER A 1 1276 ? 11.626 9.736 -60.857 1.00 94.50 1276 SER A O 1
ATOM 9531 N N . PHE A 1 1277 ? 11.730 8.625 -58.910 1.00 94.75 1277 PHE A N 1
ATOM 9532 C CA . PHE A 1 1277 ? 10.595 7.751 -59.191 1.00 94.75 1277 PHE A CA 1
ATOM 9533 C C . PHE A 1 1277 ? 9.424 7.987 -58.242 1.00 94.75 1277 PHE A C 1
ATOM 9535 O O . PHE A 1 1277 ? 9.609 8.234 -57.054 1.00 94.75 1277 PHE A O 1
ATOM 9542 N N . ALA A 1 1278 ? 8.210 7.844 -58.770 1.00 89.12 1278 ALA A N 1
ATOM 9543 C CA . ALA A 1 1278 ? 6.976 7.790 -57.996 1.00 89.12 1278 ALA A CA 1
ATOM 9544 C C . ALA A 1 1278 ? 6.055 6.692 -58.547 1.00 89.12 1278 ALA A C 1
ATOM 9546 O O . ALA A 1 1278 ? 5.961 6.504 -59.766 1.00 89.12 1278 ALA A O 1
ATOM 9547 N N . PHE A 1 1279 ? 5.361 5.974 -57.662 1.00 84.62 1279 PHE A N 1
ATOM 9548 C CA . PHE A 1 1279 ? 4.310 5.043 -58.075 1.00 84.62 1279 PHE A CA 1
ATOM 9549 C C . PHE A 1 1279 ? 3.133 5.814 -58.691 1.00 84.62 1279 PHE A C 1
ATOM 9551 O O . PHE A 1 1279 ? 2.813 6.919 -58.247 1.00 84.62 1279 PHE A O 1
ATOM 9558 N N . VAL A 1 1280 ? 2.546 5.253 -59.753 1.00 72.38 1280 VAL A N 1
ATOM 9559 C CA . VAL A 1 1280 ? 1.440 5.856 -60.523 1.00 72.38 1280 VAL A CA 1
ATOM 9560 C C . VAL A 1 1280 ? 0.094 5.332 -60.067 1.00 72.38 1280 VAL A C 1
ATOM 9562 O O . VAL A 1 1280 ? 0.000 4.104 -59.836 1.00 72.38 1280 VAL A O 1
#

Sequence (1280 aa):
MREFVNDAGGKLAHPGLTSNEIFDLVQLASAAYDISFSSSNYDLADGWFPITADLVEFGMVSDLLKNGYFYEANSFPTDLLPVIYPGTAQAAVFSNGSGDIALAFRGTAEFGFPFVAGDSGDWGPIGQQRHFLAFQNLFQSLDAFIASQVSVNRVLVTGHSLGGAMVERYMDAYPDNTLPGISYEAVAVASPQASFRNDSRVLNIGHDRDIVYSIAGFKGANAVDNIYMLFNDGGVFDLGLSESFGAQHDISIGYAHSVATILSSRFYGETTRDSRIVINYSDQPDDIRKLVDNFVAPDDSQLILGRGADPSTDTLTNIKSGGILSIDDWLIGGDGDDWLEGFRGDDILEGDVNDGPFAGGNDTMAGGEGKDMFLGSPEDLDGDTIVDLELGDRIGVSGATVDEETLKDEKGGDTTITFKTKSGLFGIFRTDVSINAVIPRGAGLRLSKERLYDGGSIIEVVAVDGQDVAFVIDTTGSMFDDIASVKVQASSIIDAVFDPRRGLLNSRIAVVGYNDPSTNTILTFTDQTDTKDRKTAALNAINGISVGGGGDLPEMTFGGLLRALDGRAGKWRDEALARKIILFGDATAKDSDLAPQVYALARNLGDRMVDRTDLYAAPAALSAMALSESVAMTTFEVMQTDAETGAVKPVLVQIFTVAIGEDSATISEFEEIAAETDGDAFQAANASEIVKTILEVINLPIYSVTASVNAVSEGDDGTTAVNVIVRRDISGQAVVVSLSLTGTANEEDRVLASENVSFEADEMQKVVQLTISGDTEFEPDESVIVSIVSISESATVGRRSATVTITNDDLSEISLPVITMAVAPLAAVLEDGSDALIFTFTRKGSTVSPLGINYAVAGTATLGIDYSGIDGVSTSQTITFAAGEDTVILTLDSIADRLIEPDETVSLTLIPGDGYTVGTTTAVSGAISNDDASRLLHATSTAGDDSFTLSGGSDSTLRLKISLFGAEIDSPYDLALFTVDDLQGRINGMDPSDLAYTRVALSKAQNVFSVIYNIPQGFNPLSGNRVLELNSDDHFRFILLESDTLDAASQRASATSSIFLSSIRHVAVNQSSPDQFMLSWKDSLGNGKIRDLRVKIEVIDEPMSLGSKLQDEKQGEVLDLSGVDPARQVRASFIVNREAGYNNVVGFYKITDSLGTITDPLTGATLKPGDSGYTQAALRYRVSGIDLQVANQSTTTSSGLMQGGSVFAPFIVANGSPEQILDSNSSNDVLVYFPFIAANSDGIDHVRLLADNTFGFEDLPGGGDLDYNDMIIAVSFAFV

Secondary structure (DSSP, 8-state):
-------SS-TT-BTTB-HHHHHHHHHHHHHHH-----SSS---STT-EE-TTGGGGGT--GGGEETTEEE--S-S-TTS-----TT--EEEEEE-SSSEEEEEEPPP----S---TTTHHHHSHHHHHHHHHTTHHHHHHHHHHHHH-TT--EEEEEEETHHHHHHHHHHHHS-TTSSTT-EEEEEEES-TTTTS---TTEEEE--TT-TTTTTTS---TTEE--EEEE-TT---------TTTGGGTT-HHHHHHHHHHHHTSTTGGG--TT--EEEE----HHHHHHHHHHS--TT--------SS-GGG---S-------SSS--EEE--SS--B----SSS-EEE--TT-B---SSS-EEE--SS--EEEE-HHHHTT-EES---TT-EEEETTSEE-GGG-EE-STTS--EEEEEEESTTS-EEEEEEEEE-PPTTEEEEEEEEE-TTS-EEEEEEE---EEEEEEEE-SGGGGTTHHHHHHHHHHHHHHHT-GGGT-TT-EEEEEEE-SS-EEEEE-----SSHHHHHHHHHHHHHT------SSSSB-HHHHHHHHHSSTT-PPPTT-SEEEEEEEESS-BS-GGGHHHHHHHS--TTS----GGGGS---S---------S----------B-TTT--BPPP--EEEEEEESS-HHHHHHHHHHHHTTT--EEEESSTTTHHHHHHHHHT--EEEEEES-SEEE--SSEEEEEEEEEEESS--S-EEEEEEEEESS-SSSEEES-SEEEEPTT--EEEEEEEEEE-SS----EEEEEEEEEESSS-EE-S-EEEEEEE-----TT-PPEEEEEEE-SSPEETTSSPPEEEEEEEES--SS-EEEEEEEEESS-BTTTEE-S-SS-SEEEEEEPTT-SEEEEEEEE---------EEEEEEEEPBTTBEES--SPEEEEEE--PPPPEEEEEEETTEEEEEEE-SS-SEEEEEEEEEE---SS-EEEEEEEESSTT--BTTB-TTSTTHHHHHHHHPEEEEEE-SSPPTT--GGG-EEEEEEETT-EEEEEEEESS-HHHHHHH-S--TTEEE--TTTEEEEEEETTEEEEEE--SS-SSS-S-EEEEEEEE-SPPPTB-TTTTSTT--SEE-TTS-TT-EEEEEEEEEE--SS--EEEEEEESSTT--EE-TTT--EE-TTSTTHHHHHHHTB-TT--B---TTEEEEEEEEEESS-EEEEEEETTS-HHHHHSS-TTSPPPEE-S-GGGSTT----EEEEETTEEEE--SGGGTTS--BSEEEEEEEEE-

pLDDT: mean 76.14, std 18.99, range [22.98, 98.0]

Foldseek 3Di:
DDDDDDDQFFLQDAPPDDLLRLLLQLLQQLVLADPDPPPDDDDRSPQKDFPLVVLVVLQDDPVQDDPQKGFQADDDPPPPDDDDDRGQWIWTWIDSVQQEIEIHTYHGDDPDDDDDPPCVCLLDPNNLVVSLVSCVSVVSSVLSVSVVDPRHQEYEYEHAQSRLSSSVVVCVVDDQPPPPRYYYAYERELALCQFPDQDSRYAYEFEQLQCSSCVNVGHHPNYQYQEAEDDAPQDPDDDDPDPPPSVVRRNSVSSSQSSVCLSPDPCRSVHHSPDRHYHYPHPDPVVVVVVVVPPDDPPDDDDDDDDDDDPPPPDPDDDDDDDDQAEAEEEEAPPDEHEDEPHEYAYEYHYEAHYAEYWDYLYEDEHYPYQYEYEYALVTQANHEYEDDDANHKYWHAQWEWDQQAFDPPDDPAFKTWTWTFHDDPSPDIDIGIYGYDQQQQWDWDWDPDHDPRRTIMIGTHRQAAAEEEEEEEQAPVCVQQLVLVLVLQLVLLCLRCPSLLSRLVYWYWYKYWWVPDIDTLAATQDDRHSVVRSVRSNCSSVPRHHYDDPDDDTAQLVSLCCVQLQVSHDDDPSHQAAEYEYEDAGDHPPCVSVVVSLQQQDDPQPDPPDPPPPPPDPDDPDDDDPDDDDDPPDDDRDPQPPPHGDRDHDLYAYEYEHEADDPNSQVVQCVNRVSRVHYYFYDNHSVRSNVRSVVVSPFKEKAWEKPDQEDELAAFDKDKIKIKIFTSFFAAKKKWFKDKDWFDDPVQWDWQDRIDIDHGRRGMDIIIIIGGHHQADDAWIKIKMATNDMRDRHTHGNGIYMYIHHYPHDHPQQLWEKDWAWPPQDAAELPHPDWIKIKIFTHDALQAKDKWKKFKDKFDDEPQFKYQAPDDDRIDIDMRHRPDGMDIGTIRTHDDQDDDAKMKIWMATDDDPRHHYPHHGIHIHIHGYPHWDWFWDWDADDWFTKIWTAGPPFFKFKKKKFWDDFPADFKKWKKKFWAPDRQRHHVNHGPPDQLGVLVRLVGIFTFFMDFPPAFAPDDLRVFIAMDMDTHGTMMWMKMFTNAYSQRCNVVSHDDPRIDTGHPQFWDWAAPDRFKIKIFGDDNPPPPRRDGRMMIMGTDDDPGAQQQPQRRDRLSQKGALLVPPQVFKKKKKKKKTAAAPAFKWKFKFWADDSQRWDQQPVPRDIDGQQDPCSLLSRLVRTAPPRTDTDDHSDIDMDMDIDGGSTMMWMKMFTRDDSVQCNDPDPVSGTAMDTSNLSNHPLSDGFWIGSHRQKIFGARDRPRPSVRSRRMIMHIHIDTD

Radius of gyration: 54.95 Å; chains: 1; bounding box: 100×111×155 Å